Protein AF-0000000066426250 (afdb_homodimer)

InterPro domains:
  IPR000873 AMP-dependent synthetase/ligase domain [PF00501] (13-369)
  IPR020845 AMP-binding, conserved site [PS00455] (156-167)
  IPR042099 ANL, N-terminal domain [G3DSA:3.40.50.12780] (5-412)
  IPR045851 AMP-binding enzyme domain superfamily [G3DSA:3.30.300.30] (415-502)

Structure (mmCIF, N/CA/C/O backbone):
data_AF-0000000066426250-model_v1
#
loop_
_entity.id
_entity.type
_entity.pdbx_description
1 polymer 'Amino acid activating enzyme'
#
loop_
_atom_site.group_PDB
_atom_site.id
_atom_site.type_symbol
_atom_site.label_atom_id
_atom_site.label_alt_id
_atom_site.label_comp_id
_atom_site.label_asym_id
_atom_site.label_entity_id
_atom_site.label_seq_id
_atom_site.pdbx_PDB_ins_code
_atom_site.Cartn_x
_atom_site.Cartn_y
_atom_site.Cartn_z
_atom_site.occupancy
_atom_site.B_iso_or_equiv
_atom_site.auth_seq_id
_atom_site.auth_comp_id
_atom_site.auth_asym_id
_atom_site.auth_atom_id
_atom_site.pdbx_PDB_model_num
ATOM 1 N N . MET A 1 1 ? -1.508 -8.492 9.047 1 88.56 1 MET A N 1
ATOM 2 C CA . MET A 1 1 ? -1.399 -7.336 8.156 1 88.56 1 MET A CA 1
ATOM 3 C C . MET A 1 1 ? -2.549 -6.363 8.391 1 88.56 1 MET A C 1
ATOM 5 O O . MET A 1 1 ? -3.701 -6.777 8.531 1 88.56 1 MET A O 1
ATOM 9 N N . THR A 1 2 ? -2.291 -5.078 8.531 1 95 2 THR A N 1
ATOM 10 C CA . THR A 1 2 ? -3.301 -4.035 8.703 1 95 2 THR A CA 1
ATOM 11 C C . THR A 1 2 ? -3.764 -3.51 7.348 1 95 2 THR A C 1
ATOM 13 O O . THR A 1 2 ? -2.965 -2.967 6.582 1 95 2 THR A O 1
ATOM 16 N N . THR A 1 3 ? -4.988 -3.771 6.984 1 96.81 3 THR A N 1
ATOM 17 C CA . THR A 1 3 ? -5.496 -3.338 5.688 1 96.81 3 THR A CA 1
ATOM 18 C C . THR A 1 3 ? -6.711 -2.43 5.859 1 96.81 3 THR A C 1
ATOM 20 O O . THR A 1 3 ? -7.219 -1.875 4.883 1 96.81 3 THR A O 1
ATOM 23 N N . HIS A 1 4 ? -7.219 -2.311 7.055 1 98 4 HIS A N 1
ATOM 24 C CA . HIS A 1 4 ? -8.391 -1.52 7.41 1 98 4 HIS A CA 1
ATOM 25 C C . HIS A 1 4 ? -8.125 -0.661 8.641 1 98 4 HIS A C 1
ATOM 27 O O . HIS A 1 4 ? -7.488 -1.115 9.594 1 98 4 HIS A O 1
ATOM 33 N N . ILE A 1 5 ? -8.562 0.529 8.656 1 98.31 5 ILE A N 1
ATOM 34 C CA . ILE A 1 5 ? -8.312 1.424 9.773 1 98.31 5 ILE A CA 1
ATOM 35 C C . ILE A 1 5 ? -8.906 0.834 11.055 1 98.31 5 ILE A C 1
ATOM 37 O O . ILE A 1 5 ? -8.398 1.069 12.148 1 98.31 5 ILE A O 1
ATOM 41 N N . TYR A 1 6 ? -10.008 0.036 10.914 1 98 6 TYR A N 1
ATOM 42 C CA . TYR A 1 6 ? -10.68 -0.553 12.07 1 98 6 TYR A CA 1
ATOM 43 C C . TYR A 1 6 ? -9.781 -1.582 12.75 1 98 6 TYR A C 1
ATOM 45 O O . TYR A 1 6 ? -10.008 -1.938 13.906 1 98 6 TYR A O 1
ATOM 53 N N . ASP A 1 7 ? -8.742 -2.146 11.984 1 97.69 7 ASP A N 1
ATOM 54 C CA . ASP A 1 7 ? -7.773 -3.061 12.578 1 97.69 7 ASP A CA 1
ATOM 55 C C . ASP A 1 7 ? -7.062 -2.412 13.766 1 97.69 7 ASP A C 1
ATOM 57 O O . ASP A 1 7 ? -6.707 -3.092 14.727 1 97.69 7 ASP A O 1
ATOM 61 N N . PHE A 1 8 ? -6.855 -1.055 13.719 1 97.88 8 PHE A N 1
ATOM 62 C CA . PHE A 1 8 ? -6.254 -0.327 14.828 1 97.88 8 PHE A CA 1
ATOM 63 C C . PHE A 1 8 ? -7.113 -0.44 16.078 1 97.88 8 PHE A C 1
ATOM 65 O O . PHE A 1 8 ? -6.605 -0.726 17.172 1 97.88 8 PHE A O 1
ATOM 72 N N . LEU A 1 9 ? -8.414 -0.212 15.898 1 98.19 9 LEU A N 1
ATOM 73 C CA . LEU A 1 9 ? -9.344 -0.263 17.031 1 98.19 9 LEU A CA 1
ATOM 74 C C . LEU A 1 9 ? -9.406 -1.667 17.609 1 98.19 9 LEU A C 1
ATOM 76 O O . LEU A 1 9 ? -9.391 -1.832 18.844 1 98.19 9 LEU A O 1
ATOM 80 N N . GLU A 1 10 ? -9.477 -2.66 16.734 1 97.44 10 GLU A N 1
ATOM 81 C CA . GLU A 1 10 ? -9.57 -4.047 17.188 1 97.44 10 GLU A CA 1
ATOM 82 C C . GLU A 1 10 ? -8.344 -4.441 18.016 1 97.44 10 GLU A C 1
ATOM 84 O O . GLU A 1 10 ? -8.469 -5.148 19.016 1 97.44 10 GLU A O 1
ATOM 89 N N . LYS A 1 11 ? -7.211 -4.004 17.594 1 96.38 11 LYS A N 1
ATOM 90 C CA . LYS A 1 11 ? -5.992 -4.281 18.344 1 96.38 11 LYS A CA 1
ATOM 91 C C . LYS A 1 11 ? -6.027 -3.613 19.719 1 96.38 11 LYS A C 1
ATOM 93 O O . LYS A 1 11 ? -5.645 -4.223 20.719 1 96.38 11 LYS A O 1
ATOM 98 N N . SER A 1 12 ? -6.445 -2.393 19.766 1 97.75 12 SER A N 1
ATOM 99 C CA . SER A 1 12 ? -6.527 -1.654 21.031 1 97.75 12 SER A CA 1
ATOM 100 C C . SER A 1 12 ? -7.582 -2.252 21.953 1 97.75 12 SER A C 1
ATOM 102 O O . SER A 1 12 ? -7.422 -2.246 23.172 1 97.75 12 SER A O 1
ATOM 104 N N . LEU A 1 13 ? -8.656 -2.809 21.344 1 97.75 13 LEU A N 1
ATOM 105 C CA . LEU A 1 13 ? -9.727 -3.428 22.125 1 97.75 13 LEU A CA 1
ATOM 106 C C . LEU A 1 13 ? -9.211 -4.633 22.891 1 97.75 13 LEU A C 1
ATOM 108 O O . LEU A 1 13 ? -9.656 -4.898 24.016 1 97.75 13 LEU A O 1
ATOM 112 N N . ILE A 1 14 ? -8.297 -5.352 22.344 1 97.12 14 ILE A N 1
ATOM 113 C CA . ILE A 1 14 ? -7.758 -6.562 22.953 1 97.12 14 ILE A CA 1
ATOM 114 C C . ILE A 1 14 ? -7.055 -6.207 24.266 1 97.12 14 ILE A C 1
ATOM 116 O O . ILE A 1 14 ? -7.195 -6.918 25.266 1 97.12 14 ILE A O 1
ATOM 120 N N . LYS A 1 15 ? -6.449 -5.094 24.375 1 96.88 15 LYS A N 1
ATOM 121 C CA . LYS A 1 15 ? -5.605 -4.766 25.516 1 96.88 15 LYS A CA 1
ATOM 122 C C . LYS A 1 15 ? -6.254 -3.691 26.375 1 96.88 15 LYS A C 1
ATOM 124 O O . LYS A 1 15 ? -6.012 -3.633 27.594 1 96.88 15 LYS A O 1
ATOM 1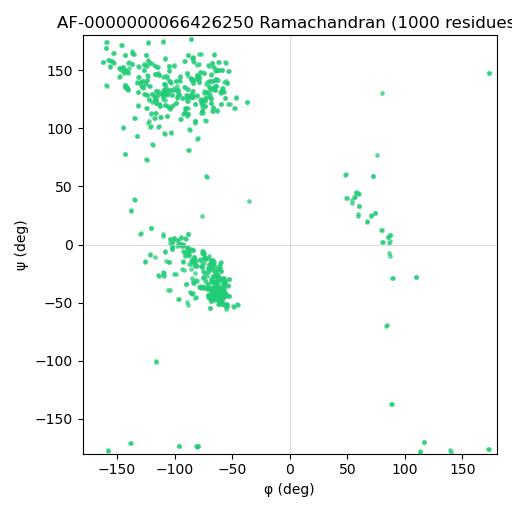29 N N . PHE A 1 16 ? -7.121 -2.846 25.75 1 97.88 16 PHE A N 1
ATOM 130 C CA . PHE A 1 16 ? -7.527 -1.639 26.469 1 97.88 16 PHE A CA 1
ATOM 131 C C . PHE A 1 16 ? -9.031 -1.429 26.344 1 97.88 16 PHE A C 1
ATOM 133 O O . PHE A 1 16 ? -9.5 -0.293 26.25 1 97.88 16 PHE A O 1
ATOM 140 N N . SER A 1 17 ? -9.781 -2.424 26.391 1 97.69 17 SER A N 1
ATOM 141 C CA . SER A 1 17 ? -11.211 -2.373 26.125 1 97.69 17 SER A CA 1
ATOM 142 C C . SER A 1 17 ? -11.922 -1.409 27.078 1 97.69 17 SER A C 1
ATOM 144 O O . SER A 1 17 ? -12.812 -0.669 26.656 1 97.69 17 SER A O 1
ATOM 146 N N . GLU A 1 18 ? -11.555 -1.301 28.359 1 98.25 18 GLU A N 1
ATOM 147 C CA . GLU A 1 18 ? -12.266 -0.515 29.359 1 98.25 18 GLU A CA 1
ATOM 148 C C . GLU A 1 18 ? -11.656 0.874 29.516 1 98.25 18 GLU A C 1
ATOM 150 O O . GLU A 1 18 ? -12.164 1.705 30.266 1 98.25 18 GLU A O 1
ATOM 155 N N . LYS A 1 19 ? -10.617 1.1 28.719 1 98.44 19 LYS A N 1
ATOM 156 C CA . LYS A 1 19 ? -9.969 2.402 28.781 1 98.44 19 LYS A CA 1
ATOM 157 C C . LYS A 1 19 ? -10.773 3.463 28.047 1 98.44 19 LYS A C 1
ATOM 159 O O . LYS A 1 19 ? -11.438 3.16 27.047 1 98.44 19 LYS A O 1
ATOM 164 N N . THR A 1 20 ? -10.68 4.73 28.562 1 98.69 20 THR A N 1
ATOM 165 C CA . THR A 1 20 ? -11.312 5.855 27.875 1 98.69 20 THR A CA 1
ATOM 166 C C . THR A 1 20 ? -10.609 6.148 26.547 1 98.69 20 THR A C 1
ATOM 168 O O . THR A 1 20 ? -9.398 6.395 26.531 1 98.69 20 THR A O 1
ATOM 171 N N . ALA A 1 21 ? -11.352 6.098 25.469 1 98.75 21 ALA A N 1
ATOM 172 C CA . ALA A 1 21 ? -10.805 6.379 24.156 1 98.75 21 ALA A CA 1
ATOM 173 C C . ALA A 1 21 ? -10.906 7.863 23.812 1 98.75 21 ALA A C 1
ATOM 175 O O . ALA A 1 21 ? -9.906 8.5 23.469 1 98.75 21 ALA A O 1
ATOM 176 N N . PHE A 1 22 ? -12.094 8.383 24 1 98.81 22 PHE A N 1
ATOM 177 C CA . PHE A 1 22 ? -12.352 9.773 23.625 1 98.81 22 PHE A CA 1
ATOM 178 C C . PHE A 1 22 ? -13.055 10.508 24.75 1 98.81 22 PHE A C 1
ATOM 180 O O . PHE A 1 22 ? -13.867 9.922 25.469 1 98.81 22 PHE A O 1
ATOM 187 N N . VAL A 1 23 ? -12.742 11.797 24.938 1 98.56 23 VAL A N 1
ATOM 188 C CA . VAL A 1 23 ? -13.32 12.641 25.969 1 98.56 23 VAL A CA 1
ATOM 189 C C . VAL A 1 23 ? -13.781 13.969 25.375 1 98.56 23 VAL A C 1
ATOM 191 O O . VAL A 1 23 ? -13.086 14.555 24.547 1 98.56 23 VAL A O 1
ATOM 194 N N . GLU A 1 24 ? -14.984 14.359 25.672 1 97.44 24 GLU A N 1
ATOM 195 C CA . GLU A 1 24 ? -15.461 15.719 25.469 1 97.44 24 GLU A CA 1
ATOM 196 C C . GLU A 1 24 ? -15.508 16.484 26.781 1 97.44 24 GLU A C 1
ATOM 198 O O . GLU A 1 24 ? -16.531 16.5 27.469 1 97.44 24 GLU A O 1
ATOM 203 N N . PRO A 1 25 ? -14.523 17.219 27.062 1 94.88 25 PRO A N 1
ATOM 204 C CA . PRO A 1 25 ? -14.391 17.75 28.422 1 94.88 25 PRO A CA 1
ATOM 205 C C . PRO A 1 25 ? -15.211 19.016 28.641 1 94.88 25 PRO A C 1
ATOM 207 O O . PRO A 1 25 ? -15.43 19.422 29.781 1 94.88 25 PRO A O 1
ATOM 210 N N . PHE A 1 26 ? -15.727 19.719 27.656 1 91.25 26 PHE A N 1
ATOM 211 C CA . PHE A 1 26 ? -16.344 21.031 27.828 1 91.25 26 PHE A CA 1
ATOM 212 C C . PHE A 1 26 ? -17.844 20.953 27.609 1 91.25 26 PHE A C 1
ATOM 214 O O . PHE A 1 26 ? -18.516 21.984 27.562 1 91.25 26 PHE A O 1
ATOM 221 N N . VAL A 1 27 ? -18.406 19.844 27.484 1 84.75 27 VAL A N 1
ATOM 222 C CA . VAL A 1 27 ? -19.859 19.734 27.359 1 84.75 27 VAL A CA 1
ATOM 223 C C . VAL A 1 27 ? -20.5 19.75 28.734 1 84.75 27 VAL A C 1
ATOM 225 O O . VAL A 1 27 ? -19.812 19.594 29.75 1 84.75 27 VAL A O 1
ATOM 228 N N . LYS A 1 28 ? -21.766 20.109 28.719 1 79.06 28 LYS A N 1
ATOM 229 C CA . LYS A 1 28 ? -22.469 20.281 29.984 1 79.06 28 LYS A CA 1
ATOM 230 C C . LYS A 1 28 ? -22.188 19.109 30.938 1 79.06 28 LYS A C 1
ATOM 232 O O . LYS A 1 28 ? -21.812 19.328 32.094 1 79.06 28 LYS A O 1
ATOM 237 N N . GLU A 1 29 ? -22.391 18.047 30.375 1 79.44 29 GLU A N 1
ATOM 238 C CA . GLU A 1 29 ? -21.969 16.844 31.078 1 79.44 29 GLU A CA 1
ATOM 239 C C . GLU A 1 29 ? -20.812 16.156 30.359 1 79.44 29 GLU A C 1
ATOM 241 O O . GLU A 1 29 ? -20.953 15.758 29.203 1 79.44 29 GLU A O 1
ATOM 246 N N . ARG A 1 30 ? -19.719 16.281 31.062 1 87.69 30 ARG A N 1
ATOM 247 C CA . ARG A 1 30 ? -18.547 15.586 30.516 1 87.69 30 ARG A CA 1
ATOM 248 C C . ARG A 1 30 ? -18.938 14.25 29.891 1 87.69 30 ARG A C 1
ATOM 250 O O . ARG A 1 30 ? -19.641 13.461 30.516 1 87.69 30 ARG A O 1
ATOM 257 N N . LYS A 1 31 ? -18.578 14.156 28.625 1 94.5 31 LYS A N 1
ATOM 258 C CA . LYS A 1 31 ? -18.844 12.922 27.891 1 94.5 31 LYS A CA 1
ATOM 259 C C . LYS A 1 31 ? -17.562 12.148 27.625 1 94.5 31 LYS A C 1
ATOM 261 O O . LYS A 1 31 ? -16.531 12.742 27.281 1 94.5 31 LYS A O 1
ATOM 266 N N . GLU A 1 32 ? -17.562 10.961 27.922 1 97.56 32 GLU A N 1
ATOM 267 C CA . GLU A 1 32 ? -16.453 10.062 27.625 1 97.56 32 GLU A CA 1
ATOM 268 C C . GLU A 1 32 ? -16.938 8.719 27.094 1 97.56 32 GLU A C 1
ATOM 270 O O . GLU A 1 32 ? -18.094 8.344 27.312 1 97.56 32 GLU A O 1
ATOM 275 N N . ILE A 1 33 ? -16.109 8.047 26.359 1 98.44 33 ILE A N 1
ATOM 276 C CA . ILE A 1 33 ? -16.469 6.734 25.828 1 98.44 33 ILE A CA 1
ATOM 277 C C . ILE A 1 33 ? -15.25 5.812 25.875 1 98.44 33 ILE A C 1
ATOM 279 O O . ILE A 1 33 ? -14.125 6.246 25.609 1 98.44 33 ILE A O 1
ATOM 283 N N . THR A 1 34 ? -15.445 4.602 26.344 1 98.75 34 THR A N 1
ATOM 284 C CA . THR A 1 34 ? -14.383 3.605 26.359 1 98.75 34 THR A CA 1
ATOM 285 C C . THR A 1 34 ? -14.164 3.004 24.984 1 98.75 34 THR A C 1
ATOM 287 O O . THR A 1 34 ? -15.016 3.146 24.094 1 98.75 34 THR A O 1
ATOM 290 N N . TYR A 1 35 ? -13.047 2.342 24.766 1 98.81 35 TYR A N 1
ATOM 291 C CA . TYR A 1 35 ? -12.805 1.636 23.516 1 98.81 35 TYR A CA 1
ATOM 292 C C . TYR A 1 35 ? -13.891 0.604 23.25 1 98.81 35 TYR A C 1
ATOM 294 O O . TYR A 1 35 ? -14.352 0.453 22.109 1 98.81 35 TYR A O 1
ATOM 302 N N . LYS A 1 36 ? -14.32 -0.077 24.281 1 98.69 36 LYS A N 1
ATOM 303 C CA . LYS A 1 36 ? -15.359 -1.097 24.156 1 98.69 36 LYS A CA 1
ATOM 304 C C . LYS A 1 36 ? -16.672 -0.488 23.672 1 98.69 36 LYS A C 1
ATOM 306 O O . LYS A 1 36 ? -17.297 -0.998 22.734 1 98.69 36 LYS A O 1
ATOM 311 N N . ASP A 1 37 ? -17.094 0.574 24.359 1 98.69 37 ASP A N 1
ATOM 312 C CA . ASP A 1 37 ? -18.359 1.213 23.984 1 98.69 37 ASP A CA 1
ATOM 313 C C . ASP A 1 37 ? -18.266 1.86 22.609 1 98.69 37 ASP A C 1
ATOM 315 O O . ASP A 1 37 ? -19.234 1.854 21.844 1 98.69 37 ASP A O 1
ATOM 319 N N . PHE A 1 38 ? -17.109 2.424 22.344 1 98.69 38 PHE A N 1
ATOM 320 C CA . PHE A 1 38 ? -16.891 3.01 21.031 1 98.69 38 PHE A CA 1
ATOM 321 C C . PHE A 1 38 ? -17.031 1.957 19.938 1 98.69 38 PHE A C 1
ATOM 323 O O . PHE A 1 38 ? -17.672 2.203 18.906 1 98.69 38 PHE A O 1
ATOM 330 N N . ASP A 1 39 ? -16.453 0.789 20.156 1 98.69 39 ASP A N 1
ATOM 331 C CA . ASP A 1 39 ? -16.578 -0.344 19.25 1 98.69 39 ASP A CA 1
ATOM 332 C C . ASP A 1 39 ? -18.031 -0.77 19.094 1 98.69 39 ASP A C 1
ATOM 334 O O . ASP A 1 39 ? -18.5 -1.015 17.984 1 98.69 39 ASP A O 1
ATOM 338 N N . LEU A 1 40 ? -18.719 -0.837 20.172 1 98.56 40 LEU A N 1
ATOM 339 C CA . LEU A 1 40 ? -20.109 -1.245 20.188 1 98.56 40 LEU A CA 1
ATOM 340 C C . LEU A 1 40 ? -20.953 -0.327 19.312 1 98.56 40 LEU A C 1
ATOM 342 O O . LEU A 1 40 ? -21.688 -0.796 18.438 1 98.56 40 LEU A O 1
ATOM 346 N N . PHE A 1 41 ? -20.844 0.959 19.5 1 98.69 41 PHE A N 1
ATOM 347 C CA . PHE A 1 41 ? -21.672 1.914 18.781 1 98.69 41 PHE A CA 1
ATOM 348 C C . PHE A 1 41 ? -21.266 1.98 17.312 1 98.69 41 PHE A C 1
ATOM 350 O O . PHE A 1 41 ? -22.109 2.178 16.438 1 98.69 41 PHE A O 1
ATOM 357 N N . SER A 1 42 ? -19.953 1.869 17.031 1 98.75 42 SER A N 1
ATOM 358 C CA . SER A 1 42 ? -19.484 1.836 15.648 1 98.75 42 SER A CA 1
ATOM 359 C C . SER A 1 42 ? -20.062 0.637 14.898 1 98.75 42 SER A C 1
ATOM 361 O O . SER A 1 42 ? -20.484 0.76 13.742 1 98.75 42 SER A O 1
ATOM 363 N N . LYS A 1 43 ? -20.109 -0.53 15.586 1 98.75 43 LYS A N 1
ATOM 364 C CA . LYS A 1 43 ? -20.672 -1.738 14.984 1 98.75 43 LYS A CA 1
ATOM 365 C C . LYS A 1 43 ? -22.172 -1.592 14.742 1 98.75 43 LYS A C 1
ATOM 367 O O . LYS A 1 43 ? -22.688 -2.029 13.711 1 98.75 43 LYS A O 1
ATOM 372 N N . LYS A 1 44 ? -22.844 -0.985 15.727 1 98.81 44 LYS A N 1
ATOM 373 C CA . LYS A 1 44 ? -24.281 -0.731 15.562 1 98.81 44 LYS A CA 1
ATOM 374 C C . LYS A 1 44 ? -24.547 0.145 14.344 1 98.81 44 LYS A C 1
ATOM 376 O O . LYS A 1 44 ? -25.406 -0.179 13.516 1 98.81 44 LYS A O 1
ATOM 381 N N . LEU A 1 45 ? -23.797 1.181 14.273 1 98.81 45 LEU A N 1
ATOM 382 C CA . LEU A 1 45 ? -24 2.102 13.164 1 98.81 45 LEU A CA 1
ATOM 383 C C . LEU A 1 45 ? -23.641 1.438 11.836 1 98.81 45 LEU A C 1
ATOM 385 O O . LEU A 1 45 ? -24.359 1.593 10.852 1 98.81 45 LEU A O 1
ATOM 389 N N . ALA A 1 46 ? -22.484 0.76 11.727 1 98.56 46 ALA A N 1
ATOM 390 C CA . ALA A 1 46 ? -22.094 0.063 10.508 1 98.56 46 ALA A CA 1
ATOM 391 C C . ALA A 1 46 ? -23.188 -0.888 10.031 1 98.56 46 ALA A C 1
ATOM 393 O O . ALA A 1 46 ? -23.5 -0.94 8.844 1 98.56 46 ALA A O 1
ATOM 394 N N . SER A 1 47 ? -23.766 -1.654 10.984 1 98.44 47 SER A N 1
ATOM 395 C CA . SER A 1 47 ? -24.844 -2.59 10.664 1 98.44 47 SER A CA 1
ATOM 396 C C . SER A 1 47 ? -26.047 -1.871 10.055 1 98.44 47 SER A C 1
ATOM 398 O O . SER A 1 47 ? -26.609 -2.33 9.055 1 98.44 47 SER A O 1
ATOM 400 N N . GLU A 1 48 ? -26.375 -0.75 10.664 1 98.44 48 GLU A N 1
ATOM 401 C CA . GLU A 1 48 ? -27.516 0.003 10.164 1 98.44 48 GLU A CA 1
ATOM 402 C C . GLU A 1 48 ? -27.25 0.572 8.773 1 98.44 48 GLU A C 1
ATOM 404 O O . GLU A 1 48 ? -28.141 0.604 7.93 1 98.44 48 GLU A O 1
ATOM 409 N N . ILE A 1 49 ? -26.062 1.063 8.539 1 98.12 49 ILE A N 1
ATOM 410 C CA . ILE A 1 49 ? -25.672 1.586 7.23 1 98.12 49 ILE A CA 1
ATOM 411 C C . ILE A 1 49 ? -25.797 0.486 6.18 1 98.12 49 ILE A C 1
ATOM 413 O O . ILE A 1 49 ? -26.359 0.705 5.102 1 98.12 49 ILE A O 1
ATOM 417 N N . LEU A 1 50 ? -25.219 -0.696 6.477 1 97.25 50 LEU A N 1
ATOM 418 C CA . LEU A 1 50 ? -25.234 -1.828 5.555 1 97.25 50 LEU A CA 1
ATOM 419 C C . LEU A 1 50 ? -26.672 -2.227 5.223 1 97.25 50 LEU A C 1
ATOM 421 O O . LEU A 1 50 ? -26.984 -2.521 4.066 1 97.25 50 LEU A O 1
ATOM 425 N N . LYS A 1 51 ? -27.594 -2.23 6.242 1 96.12 51 LYS A N 1
ATOM 426 C CA . LYS A 1 51 ? -29 -2.543 6.031 1 96.12 51 LYS A CA 1
ATOM 427 C C . LYS A 1 51 ? -29.672 -1.493 5.145 1 96.12 51 LYS A C 1
ATOM 429 O O . LYS A 1 51 ? -30.453 -1.831 4.262 1 96.12 51 LYS A O 1
ATOM 434 N N . THR A 1 52 ? -29.344 -0.257 5.379 1 96.19 52 THR A N 1
ATOM 435 C CA . THR A 1 52 ? -29.969 0.865 4.684 1 96.19 52 THR A CA 1
ATOM 436 C C . THR A 1 52 ? -29.547 0.9 3.221 1 96.19 52 THR A C 1
ATOM 438 O O . THR A 1 52 ? -30.359 1.119 2.332 1 96.19 52 THR A O 1
ATOM 441 N N . LEU A 1 53 ? -28.281 0.755 2.916 1 94.19 53 LEU A N 1
ATOM 442 C CA . LEU A 1 53 ? -27.734 0.889 1.568 1 94.19 53 LEU A CA 1
ATOM 443 C C . LEU A 1 53 ? -27.922 -0.403 0.778 1 94.19 53 LEU A C 1
ATOM 445 O O . LEU A 1 53 ? -27.953 -0.382 -0.455 1 94.19 53 LEU A O 1
ATOM 449 N N . GLY A 1 54 ? -28.031 -1.426 1.264 1 83.75 54 GLY A N 1
ATOM 450 C CA . GLY A 1 54 ? -28.266 -2.693 0.588 1 83.75 54 GLY A CA 1
ATOM 451 C C . GLY A 1 54 ? -27 -3.295 -0.002 1 83.75 54 GLY A C 1
ATOM 452 O O . GLY A 1 54 ? -26 -2.6 -0.185 1 83.75 54 GLY A O 1
ATOM 453 N N . ASN A 1 55 ? -26.562 -4.605 0.177 1 64.69 55 ASN A N 1
ATOM 454 C CA . ASN A 1 55 ? -25.344 -5.395 0.052 1 64.69 55 ASN A CA 1
ATOM 455 C C . ASN A 1 55 ? -25.016 -5.707 -1.407 1 64.69 55 ASN A C 1
ATOM 457 O O . ASN A 1 55 ? -24.156 -6.547 -1.694 1 64.69 55 ASN A O 1
ATOM 461 N N . ASP A 1 56 ? -25.406 -4.984 -2.457 1 68.12 56 ASP A N 1
ATOM 462 C CA . ASP A 1 56 ? -25.203 -5.785 -3.66 1 68.12 56 ASP A CA 1
ATOM 463 C C . ASP A 1 56 ? -24.188 -5.125 -4.586 1 68.12 56 ASP A C 1
ATOM 465 O O . ASP A 1 56 ? -23.734 -5.738 -5.559 1 68.12 56 ASP A O 1
ATOM 469 N N . ASN A 1 57 ? -23.797 -3.896 -4.332 1 74.12 57 ASN A N 1
ATOM 470 C CA . ASN A 1 57 ? -22.891 -3.24 -5.266 1 74.12 57 ASN A CA 1
ATOM 471 C C . ASN A 1 57 ? -21.453 -3.277 -4.773 1 74.12 57 ASN A C 1
ATOM 473 O O . ASN A 1 57 ? -21.203 -3.129 -3.576 1 74.12 57 ASN A O 1
ATOM 477 N N . PRO A 1 58 ? -20.531 -3.627 -5.75 1 81.88 58 PRO A N 1
ATOM 478 C CA . PRO A 1 58 ? -19.125 -3.686 -5.348 1 81.88 58 PRO A CA 1
ATOM 479 C C . PRO A 1 58 ? -18.531 -2.307 -5.082 1 81.88 58 PRO A C 1
ATOM 481 O O . PRO A 1 58 ? -17.453 -2.197 -4.48 1 81.88 58 PRO A O 1
ATOM 484 N N . THR A 1 59 ? -19.234 -1.288 -5.453 1 88.19 59 THR A N 1
ATOM 485 C CA . THR A 1 59 ? -18.688 0.055 -5.266 1 88.19 59 THR A CA 1
ATOM 486 C C . THR A 1 59 ? -19.047 0.599 -3.889 1 88.19 59 THR A C 1
ATOM 488 O O . THR A 1 59 ? -20.141 0.327 -3.375 1 88.19 59 THR A O 1
ATOM 491 N N . GLN A 1 60 ? -18.156 1.345 -3.32 1 95.25 60 GLN A N 1
ATOM 492 C CA . GLN A 1 60 ? -18.438 2.045 -2.07 1 95.25 60 GLN A CA 1
ATOM 493 C C . GLN A 1 60 ? -19.469 3.15 -2.279 1 95.25 60 GLN A C 1
ATOM 495 O O . GLN A 1 60 ? -19.5 3.787 -3.334 1 95.25 60 GLN A O 1
ATOM 500 N N . ALA A 1 61 ? -20.281 3.381 -1.321 1 96 61 ALA A N 1
ATOM 501 C CA . ALA A 1 61 ? -21.219 4.504 -1.317 1 96 61 ALA A CA 1
ATOM 502 C C . ALA A 1 61 ? -20.656 5.684 -0.53 1 96 61 ALA A C 1
ATOM 504 O O . ALA A 1 61 ? -20.094 5.504 0.555 1 96 61 ALA A O 1
ATOM 505 N N . PRO A 1 62 ? -20.734 6.891 -1.112 1 97.56 62 PRO A N 1
ATOM 506 C CA . PRO A 1 62 ? -20.359 8.07 -0.334 1 97.56 62 PRO A CA 1
ATOM 507 C C . PRO A 1 62 ? -21.344 8.383 0.787 1 97.56 62 PRO A C 1
ATOM 509 O O . PRO A 1 62 ? -22.547 8.469 0.546 1 97.56 62 PRO A O 1
ATOM 512 N N . VAL A 1 63 ? -20.891 8.508 1.938 1 98.5 63 VAL A N 1
ATOM 513 C CA . VAL A 1 63 ? -21.703 8.891 3.078 1 98.5 63 VAL A CA 1
ATOM 514 C C . VAL A 1 63 ? -21.359 10.312 3.512 1 98.5 63 VAL A C 1
ATOM 516 O O . VAL A 1 63 ? -20.203 10.602 3.848 1 98.5 63 VAL A O 1
ATOM 519 N N . LEU A 1 64 ? -22.328 11.211 3.494 1 98.38 64 LEU A N 1
ATOM 520 C CA . LEU A 1 64 ? -22.141 12.578 3.953 1 98.38 64 LEU A CA 1
ATOM 521 C C . LEU A 1 64 ? -22.453 12.703 5.441 1 98.38 64 LEU A C 1
ATOM 523 O O . LEU A 1 64 ? -23.484 12.227 5.906 1 98.38 64 LEU A O 1
ATOM 527 N N . ILE A 1 65 ? -21.562 13.266 6.168 1 98.5 65 ILE A N 1
ATOM 528 C CA . ILE A 1 65 ? -21.734 13.508 7.594 1 98.5 65 ILE A CA 1
ATOM 529 C C . ILE A 1 65 ? -21.734 15.016 7.867 1 98.5 65 ILE A C 1
ATOM 531 O O . ILE A 1 65 ? -20.828 15.727 7.438 1 98.5 65 ILE A O 1
ATOM 535 N N . ILE A 1 66 ? -22.734 15.547 8.477 1 96.19 66 ILE A N 1
ATOM 536 C CA . ILE A 1 66 ? -22.75 16.891 9.047 1 96.19 66 ILE A CA 1
ATOM 537 C C . ILE A 1 66 ? -23.031 16.812 10.547 1 96.19 66 ILE A C 1
ATOM 539 O O . ILE A 1 66 ? -24.172 16.578 10.961 1 96.19 66 ILE A O 1
ATOM 543 N N . LEU A 1 67 ? -22.047 16.938 11.305 1 96.56 67 LEU A N 1
ATOM 544 C CA . LEU A 1 67 ? -22.078 16.859 12.758 1 96.56 67 LEU A CA 1
ATOM 545 C C . LEU A 1 67 ? -21.047 17.781 13.375 1 96.56 67 LEU A C 1
ATOM 547 O O . LEU A 1 67 ? -20.031 18.094 12.75 1 96.56 67 LEU A O 1
ATOM 551 N N . PRO A 1 68 ? -21.328 18.281 14.602 1 92.06 68 PRO A N 1
ATOM 552 C CA . PRO A 1 68 ? -20.25 18.969 15.305 1 92.06 68 PRO A CA 1
ATOM 553 C C . PRO A 1 68 ? -19.109 18.031 15.719 1 92.06 68 PRO A C 1
ATOM 555 O O . PRO A 1 68 ? -19.312 16.812 15.805 1 92.06 68 PRO A O 1
ATOM 558 N N . LYS A 1 69 ? -17.922 18.547 15.906 1 94.81 69 LYS A N 1
ATOM 559 C CA . LYS A 1 69 ? -16.797 17.797 16.453 1 94.81 69 LYS A CA 1
ATOM 560 C C . LYS A 1 69 ? -17.156 17.141 17.781 1 94.81 69 LYS A C 1
ATOM 562 O O . LYS A 1 69 ? -17.625 17.797 18.703 1 94.81 69 LYS A O 1
ATOM 567 N N . GLY A 1 70 ? -17.062 15.883 17.859 1 96.5 70 GLY A N 1
ATOM 568 C CA . GLY A 1 70 ? -17.406 15.156 19.062 1 96.5 70 GLY A CA 1
ATOM 569 C C . GLY A 1 70 ? -17.391 13.648 18.891 1 96.5 70 GLY A C 1
ATOM 570 O O . GLY A 1 70 ? -17.016 13.156 17.812 1 96.5 70 GLY A O 1
ATOM 571 N N . ILE A 1 71 ? -17.766 12.93 19.906 1 98.19 71 ILE A N 1
ATOM 572 C CA . ILE A 1 71 ? -17.688 11.469 19.953 1 98.19 71 ILE A CA 1
ATOM 573 C C . ILE A 1 71 ? -18.641 10.867 18.922 1 98.19 71 ILE A C 1
ATOM 575 O O . ILE A 1 71 ? -18.281 9.922 18.219 1 98.19 71 ILE A O 1
ATOM 579 N N . ASP A 1 72 ? -19.844 11.461 18.734 1 98.12 72 ASP A N 1
ATOM 580 C CA . ASP A 1 72 ? -20.812 10.969 17.766 1 98.12 72 ASP A CA 1
ATOM 581 C C . ASP A 1 72 ? -20.25 11.031 16.344 1 98.12 72 ASP A C 1
ATOM 583 O O . ASP A 1 72 ? -20.5 10.148 15.531 1 98.12 72 ASP A O 1
ATOM 587 N N . CYS A 1 73 ? -19.562 12.078 16.109 1 98.25 73 CYS A N 1
ATOM 588 C CA . CYS A 1 73 ? -18.922 12.227 14.805 1 98.25 73 CYS A CA 1
ATOM 589 C C . CYS A 1 73 ? -17.875 11.141 14.578 1 98.25 73 CYS A C 1
ATOM 591 O O . CYS A 1 73 ? -17.797 10.57 13.492 1 98.25 73 CYS A O 1
ATOM 593 N N . LEU A 1 74 ? -17.078 10.828 15.586 1 98.75 74 LEU A N 1
ATOM 594 C CA . LEU A 1 74 ? -16.062 9.789 15.469 1 98.75 74 LEU A CA 1
ATOM 595 C C . LEU A 1 74 ? -16.703 8.422 15.297 1 98.75 74 LEU A C 1
ATOM 597 O O . LEU A 1 74 ? -16.203 7.594 14.523 1 98.75 74 LEU A O 1
ATOM 601 N N . ILE A 1 75 ? -17.781 8.164 16.031 1 98.88 75 ILE A N 1
ATOM 602 C CA . ILE A 1 75 ? -18.547 6.93 15.836 1 98.88 75 ILE A CA 1
ATOM 603 C C . ILE A 1 75 ? -19 6.832 14.383 1 98.88 75 ILE A C 1
ATOM 605 O O . ILE A 1 75 ? -18.938 5.762 13.773 1 98.88 75 ILE A O 1
ATOM 609 N N . SER A 1 76 ? -19.438 7.969 13.844 1 98.88 76 SER A N 1
ATOM 610 C CA . SER A 1 76 ? -19.891 8.016 12.453 1 98.88 76 SER A CA 1
ATOM 611 C C . SER A 1 76 ? -18.75 7.68 11.492 1 98.88 76 SER A C 1
ATOM 613 O O . SER A 1 76 ? -18.938 6.914 10.547 1 98.88 76 SER A O 1
ATOM 615 N N . PHE A 1 77 ? -17.547 8.25 11.719 1 98.62 77 PHE A N 1
ATOM 616 C CA . PHE A 1 77 ? -16.375 7.945 10.906 1 98.62 77 PHE A CA 1
ATOM 617 C C . PHE A 1 77 ? -16.125 6.445 10.867 1 98.62 77 PHE A C 1
ATOM 619 O O . PHE A 1 77 ? -16.062 5.848 9.789 1 98.62 77 PHE A O 1
ATOM 626 N N . PHE A 1 78 ? -16.062 5.832 11.984 1 98.81 78 PHE A N 1
ATOM 627 C CA . PHE A 1 78 ? -15.664 4.434 12.109 1 98.81 78 PHE A CA 1
ATOM 628 C C . PHE A 1 78 ? -16.797 3.51 11.672 1 98.81 78 PHE A C 1
ATOM 630 O O . PHE A 1 78 ? -16.547 2.445 11.094 1 98.81 78 PHE A O 1
ATOM 637 N N . GLY A 1 79 ? -18.062 3.926 11.992 1 98.88 79 GLY A N 1
ATOM 638 C CA . GLY A 1 79 ? -19.203 3.152 11.508 1 98.88 79 GLY A CA 1
ATOM 639 C C . GLY A 1 79 ? -19.281 3.088 9.992 1 98.88 79 GLY A C 1
ATOM 640 O O . GLY A 1 79 ? -19.531 2.021 9.43 1 98.88 79 GLY A O 1
ATOM 641 N N . VAL A 1 80 ? -19.062 4.234 9.352 1 98.62 80 VAL A N 1
ATOM 642 C CA . VAL A 1 80 ? -19.078 4.285 7.891 1 98.62 80 VAL A CA 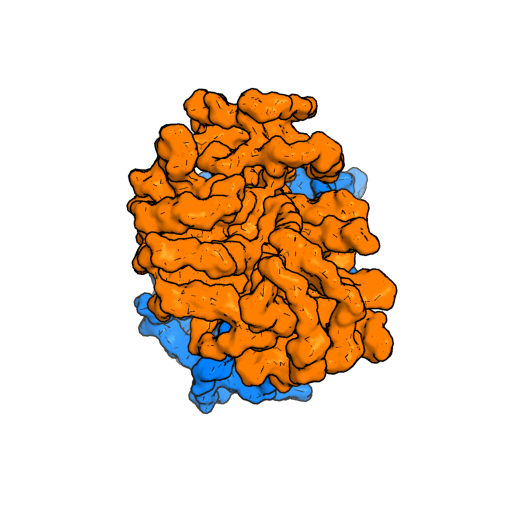1
ATOM 643 C C . VAL A 1 80 ? -17.953 3.426 7.336 1 98.62 80 VAL A C 1
ATOM 645 O O . VAL A 1 80 ? -18.156 2.623 6.422 1 98.62 80 VAL A O 1
ATOM 648 N N . ALA A 1 81 ? -16.766 3.555 7.863 1 98.5 81 ALA A N 1
ATOM 649 C CA . ALA A 1 81 ? -15.617 2.777 7.41 1 98.5 81 ALA A CA 1
ATOM 650 C C . ALA A 1 81 ? -15.867 1.281 7.562 1 98.5 81 ALA A C 1
ATOM 652 O O . ALA A 1 81 ? -15.625 0.505 6.637 1 98.5 81 ALA A O 1
ATOM 653 N N . LEU A 1 82 ? -16.359 0.902 8.758 1 98.12 82 LEU A N 1
ATOM 654 C CA . LEU A 1 82 ? -16.594 -0.505 9.055 1 98.12 82 LEU A CA 1
ATOM 655 C C . LEU A 1 82 ? -17.656 -1.08 8.133 1 98.12 82 LEU A C 1
ATOM 657 O O . LEU A 1 82 ? -17.656 -2.275 7.828 1 98.12 82 LEU A O 1
ATOM 661 N N . SER A 1 83 ? -18.547 -0.256 7.648 1 97.44 83 SER A N 1
ATOM 662 C CA . SER A 1 83 ? -19.594 -0.694 6.734 1 97.44 83 SER A CA 1
ATOM 663 C C . SER A 1 83 ? -19.031 -0.933 5.332 1 97.44 83 SER A C 1
ATOM 665 O O . SER A 1 83 ? -19.75 -1.419 4.453 1 97.44 83 SER A O 1
ATOM 667 N N . GLY A 1 84 ? -17.75 -0.604 5.121 1 96.44 84 GLY A N 1
ATOM 668 C CA . GLY A 1 84 ? -17.156 -0.778 3.807 1 96.44 84 GLY A CA 1
ATOM 669 C C . GLY A 1 84 ? -17.359 0.417 2.895 1 96.44 84 GLY A C 1
ATOM 670 O O . GLY A 1 84 ? -17.016 0.369 1.712 1 96.44 84 GLY A O 1
ATOM 671 N N . ASN A 1 85 ? -17.891 1.526 3.412 1 97.75 85 ASN A N 1
ATOM 672 C CA . ASN A 1 85 ? -18.125 2.756 2.662 1 97.75 85 ASN A CA 1
ATOM 673 C C . ASN A 1 85 ? -17.172 3.865 3.1 1 97.75 85 ASN A C 1
ATOM 675 O O . ASN A 1 85 ? -16.297 3.645 3.941 1 97.75 85 ASN A O 1
ATOM 679 N N . PHE A 1 86 ? -17.188 5.031 2.42 1 98.38 86 PHE A N 1
ATOM 680 C CA . PHE A 1 86 ? -16.297 6.129 2.797 1 98.38 86 PHE A CA 1
ATOM 681 C C . PHE A 1 86 ? -17.109 7.371 3.168 1 98.38 86 PHE A C 1
ATOM 683 O O . PHE A 1 86 ? -18.281 7.496 2.785 1 98.38 86 PHE A O 1
ATOM 690 N N . TYR A 1 87 ? -16.516 8.25 3.961 1 98.62 87 TYR A N 1
ATOM 691 C CA . TYR A 1 87 ? -17.266 9.383 4.488 1 98.62 87 TYR A CA 1
ATOM 692 C C . TYR A 1 87 ? -16.688 10.703 4 1 98.62 87 TYR A C 1
ATOM 694 O O . TYR A 1 87 ? -15.523 10.758 3.596 1 98.62 87 TYR A O 1
ATOM 702 N N . THR A 1 88 ? -17.5 11.664 3.953 1 97.88 88 THR A N 1
ATOM 703 C CA . THR A 1 88 ? -17.188 13.086 3.824 1 97.88 88 THR A CA 1
ATOM 704 C C . THR A 1 88 ? -17.828 13.891 4.945 1 97.88 88 THR A C 1
ATOM 706 O O . THR A 1 88 ? -19.016 13.703 5.238 1 97.88 88 THR A O 1
ATOM 709 N N . LEU A 1 89 ? -17.047 14.703 5.582 1 96.31 89 LEU A N 1
ATOM 710 C CA . LEU A 1 89 ? -17.578 15.516 6.676 1 96.31 89 LEU A CA 1
ATOM 711 C C . LEU A 1 89 ? -17.625 16.984 6.281 1 96.31 89 LEU A C 1
ATOM 713 O O . LEU A 1 89 ? -16.688 17.5 5.664 1 96.31 89 LEU A O 1
ATOM 717 N N . LEU A 1 90 ? -18.734 17.625 6.539 1 89.12 90 LEU A N 1
ATOM 718 C CA . LEU A 1 90 ? -18.859 19.078 6.449 1 89.12 90 LEU A CA 1
ATOM 719 C C . LEU A 1 90 ? -19.141 19.688 7.816 1 89.12 90 LEU A C 1
ATOM 721 O O . LEU A 1 90 ? -19.75 19.031 8.68 1 89.12 90 LEU A O 1
ATOM 725 N N . ASP A 1 91 ? -18.734 20.891 7.922 1 83.88 91 ASP A N 1
ATOM 726 C CA . ASP A 1 91 ? -18.984 21.656 9.141 1 83.88 91 ASP A CA 1
ATOM 727 C C . ASP A 1 91 ? -20.484 21.875 9.336 1 83.88 91 ASP A C 1
ATOM 729 O O . ASP A 1 91 ? -21.203 22.156 8.375 1 83.88 91 ASP A O 1
ATOM 733 N N . GLU A 1 92 ? -20.953 21.703 10.555 1 88.5 92 GLU A N 1
ATOM 734 C CA . GLU A 1 92 ? -22.375 21.906 10.852 1 88.5 92 GLU A CA 1
ATOM 735 C C . GLU A 1 92 ? -22.797 23.344 10.562 1 88.5 92 GLU A C 1
ATOM 737 O O . GLU A 1 92 ? -23.984 23.625 10.391 1 88.5 92 GLU A O 1
ATOM 742 N N . LYS A 1 93 ? -21.812 24.234 10.484 1 81.06 93 LYS A N 1
ATOM 743 C CA . LYS A 1 93 ? -22.109 25.641 10.227 1 81.06 93 LYS A CA 1
ATOM 744 C C . LYS A 1 93 ? -21.875 26 8.758 1 81.06 93 LYS A C 1
ATOM 746 O O . LYS A 1 93 ? -21.953 27.156 8.375 1 81.06 93 LYS A O 1
ATOM 751 N N . SER A 1 94 ? -21.578 25 7.984 1 78.81 94 SER A N 1
ATOM 752 C CA . SER A 1 94 ? -21.328 25.25 6.57 1 78.81 94 SER A CA 1
ATOM 753 C C . SER A 1 94 ? -22.547 25.891 5.906 1 78.81 94 SER A C 1
ATOM 755 O O . SER A 1 94 ? -23.688 25.453 6.109 1 78.81 94 SER A O 1
ATOM 757 N N . PRO A 1 95 ? -22.281 26.938 5.094 1 76.12 95 PRO A N 1
ATOM 758 C CA . PRO A 1 95 ? -23.391 27.547 4.348 1 76.12 95 PRO A CA 1
ATOM 759 C C . PRO A 1 95 ? -24.094 26.547 3.436 1 76.12 95 PRO A C 1
ATOM 761 O O . PRO A 1 95 ? -23.453 25.656 2.879 1 76.12 95 PRO A O 1
ATOM 764 N N . LYS A 1 96 ? -25.312 26.797 3.256 1 80.44 96 LYS A N 1
ATOM 765 C CA . LYS A 1 96 ? -26.156 25.906 2.457 1 80.44 96 LYS A CA 1
ATOM 766 C C . LYS A 1 96 ? -25.609 25.766 1.04 1 80.44 96 LYS A C 1
ATOM 768 O O . LYS A 1 96 ? -25.625 24.672 0.474 1 80.44 96 LYS A O 1
ATOM 773 N N . GLU A 1 97 ? -25.188 26.828 0.489 1 79.25 97 GLU A N 1
ATOM 774 C CA . GLU A 1 97 ? -24.656 26.812 -0.872 1 79.25 97 GLU A CA 1
ATOM 775 C C . GLU A 1 97 ? -23.469 25.875 -0.988 1 79.25 97 GLU A C 1
ATOM 777 O O . GLU A 1 97 ? -23.328 25.156 -1.98 1 79.25 97 GLU A O 1
ATOM 782 N N . ARG A 1 98 ? -22.594 25.906 -0.035 1 79.44 98 ARG A N 1
ATOM 783 C CA . ARG A 1 98 ? -21.438 25.016 -0.03 1 79.44 98 ARG A CA 1
ATOM 784 C C . ARG A 1 98 ? -21.859 23.562 0.074 1 79.44 98 ARG A C 1
ATOM 786 O O . ARG A 1 98 ? -21.312 22.703 -0.619 1 79.44 98 ARG A O 1
ATOM 793 N N . VAL A 1 99 ? -22.812 23.344 0.937 1 86.56 99 VAL A N 1
ATOM 794 C CA . VAL A 1 99 ? -23.328 21.984 1.123 1 86.56 99 VAL A CA 1
ATOM 795 C C . VAL A 1 99 ? -23.906 21.453 -0.19 1 86.56 99 VAL A C 1
ATOM 797 O O . VAL A 1 99 ? -23.641 20.312 -0.58 1 86.56 99 VAL A O 1
ATOM 800 N N . GLU A 1 100 ? -24.609 22.297 -0.877 1 87.12 100 GLU A N 1
ATOM 801 C CA . GLU A 1 100 ? -25.234 21.922 -2.145 1 87.12 100 GLU A CA 1
ATOM 802 C C . GLU A 1 100 ? -24.172 21.594 -3.195 1 87.12 100 GLU A C 1
ATOM 804 O O . GLU A 1 100 ? -24.312 20.625 -3.945 1 87.12 100 GLU A O 1
ATOM 809 N N . LYS A 1 101 ? -23.141 22.406 -3.244 1 84.62 101 LYS A N 1
ATOM 810 C CA . LYS A 1 101 ? -22.062 22.172 -4.199 1 84.62 101 LYS A CA 1
ATOM 811 C C . LYS A 1 101 ? -21.359 20.844 -3.926 1 84.62 101 LYS A C 1
ATOM 813 O O . LYS A 1 101 ? -21.016 20.109 -4.859 1 84.62 101 LYS A O 1
ATOM 818 N N . VAL A 1 102 ? -21.109 20.562 -2.662 1 89.5 102 VAL A N 1
ATOM 819 C CA . VAL A 1 102 ? -20.469 19.312 -2.285 1 89.5 102 VAL A CA 1
ATOM 820 C C . VAL A 1 102 ? -21.359 18.125 -2.66 1 89.5 102 VAL A C 1
ATOM 822 O O . VAL A 1 102 ? -20.891 17.109 -3.176 1 89.5 102 VAL A O 1
ATOM 825 N N . ILE A 1 103 ? -22.625 18.266 -2.473 1 94 103 ILE A N 1
ATOM 826 C CA . ILE A 1 103 ? -23.578 17.219 -2.783 1 94 103 ILE A CA 1
ATOM 827 C C . ILE A 1 103 ? -23.594 16.953 -4.289 1 94 103 ILE A C 1
ATOM 829 O O . ILE A 1 103 ? -23.688 15.805 -4.727 1 94 103 ILE A O 1
ATOM 833 N N . GLU A 1 104 ? -23.5 18.016 -5.008 1 92.5 104 GLU A N 1
ATOM 834 C CA . GLU A 1 104 ? -23.5 17.891 -6.465 1 92.5 104 GLU A CA 1
ATOM 835 C C . GLU A 1 104 ? -22.297 17.078 -6.945 1 92.5 104 GLU A C 1
ATOM 837 O O . GLU A 1 104 ? -22.422 16.297 -7.891 1 92.5 104 GLU A O 1
ATOM 842 N N . VAL A 1 105 ? -21.172 17.281 -6.301 1 92.75 105 VAL A N 1
ATOM 843 C CA . VAL A 1 105 ? -19.938 16.609 -6.699 1 92.75 105 VAL A CA 1
ATOM 844 C C . VAL A 1 105 ? -19.906 15.195 -6.117 1 92.75 105 VAL A C 1
ATOM 846 O O . VAL A 1 105 ? -19.625 14.227 -6.828 1 92.75 105 VAL A O 1
ATOM 849 N N . LEU A 1 106 ? -20.25 15.031 -4.852 1 95.94 106 LEU A N 1
ATOM 850 C CA . LEU A 1 106 ? -20.094 13.797 -4.082 1 95.94 106 LEU A CA 1
ATOM 851 C C . LEU A 1 106 ? -21.188 12.805 -4.414 1 95.94 106 LEU A C 1
ATOM 853 O O . LEU A 1 106 ? -20.969 11.594 -4.418 1 95.94 106 LEU A O 1
ATOM 857 N N . LYS A 1 107 ? -22.422 13.328 -4.66 1 96.06 107 LYS A N 1
ATOM 858 C CA . LYS A 1 107 ? -23.609 12.516 -4.863 1 96.06 107 LYS A CA 1
ATOM 859 C C . LYS A 1 107 ? -23.75 11.453 -3.771 1 96.06 107 LYS A C 1
ATOM 861 O O . LYS A 1 107 ? -23.812 10.258 -4.066 1 96.06 107 LYS A O 1
ATOM 866 N N . PRO A 1 108 ? -23.859 11.906 -2.541 1 97.31 108 PRO A N 1
ATOM 867 C CA . PRO A 1 108 ? -23.938 10.969 -1.416 1 97.31 108 PRO A CA 1
ATOM 868 C C . PRO A 1 108 ? -25.172 10.07 -1.49 1 97.31 108 PRO A C 1
ATOM 870 O O . PRO A 1 108 ? -26.203 10.477 -2.035 1 97.31 108 PRO A O 1
ATOM 873 N N . LYS A 1 109 ? -25.016 8.844 -0.924 1 96.94 109 LYS A N 1
ATOM 874 C CA . LYS A 1 109 ? -26.109 7.879 -0.923 1 96.94 109 LYS A CA 1
ATOM 875 C C . LYS A 1 109 ? -26.75 7.77 0.459 1 96.94 109 LYS A C 1
ATOM 877 O O . LYS A 1 109 ? -27.844 7.234 0.602 1 96.94 109 LYS A O 1
ATOM 882 N N . LEU A 1 110 ? -26.109 8.266 1.435 1 97.88 110 LEU A N 1
ATOM 883 C CA . LEU A 1 110 ? -26.562 8.234 2.818 1 97.88 110 LEU A CA 1
ATOM 884 C C . LEU A 1 110 ? -26.094 9.469 3.576 1 97.88 110 LEU A C 1
ATOM 886 O O . LEU A 1 110 ? -25.047 10.031 3.268 1 97.88 110 LEU A O 1
ATOM 890 N N . PHE A 1 111 ? -27 9.938 4.508 1 98.12 111 PHE A N 1
ATOM 891 C CA . PHE A 1 111 ? -26.719 11.141 5.285 1 98.12 111 PHE A CA 1
ATOM 892 C C . PHE A 1 111 ? -26.766 10.844 6.777 1 98.12 111 PHE A C 1
ATOM 894 O O . PHE A 1 111 ? -27.688 10.188 7.258 1 98.12 111 PHE A O 1
ATOM 901 N N . ILE A 1 112 ? -25.688 11.172 7.516 1 98.69 112 ILE A N 1
ATOM 902 C CA . ILE A 1 112 ? -25.656 11.062 8.969 1 98.69 112 ILE A CA 1
ATOM 903 C C . ILE A 1 112 ? -25.609 12.461 9.586 1 98.69 112 ILE A C 1
ATOM 905 O O . ILE A 1 112 ? -24.781 13.281 9.219 1 98.69 112 ILE A O 1
ATOM 909 N N . THR A 1 113 ? -26.469 12.703 10.516 1 98.12 113 THR A N 1
ATOM 910 C CA . THR A 1 113 ? -26.547 14.008 11.164 1 98.12 113 THR A CA 1
ATOM 911 C C . THR A 1 113 ? -27.219 13.883 12.531 1 98.12 113 THR A C 1
ATOM 913 O O . THR A 1 113 ? -27.281 12.789 13.102 1 98.12 113 THR A O 1
ATOM 916 N N . SER A 1 114 ? -27.406 14.953 13.203 1 97 114 SER A N 1
ATOM 917 C CA . SER A 1 114 ? -28.172 15.031 14.453 1 97 114 SER A CA 1
ATOM 918 C C . SER A 1 114 ? -29.516 15.703 14.234 1 97 114 SER A C 1
ATOM 920 O O . SER A 1 114 ? -29.625 16.656 13.461 1 97 114 SER A O 1
ATOM 922 N N . LYS A 1 115 ? -30.5 15.25 14.938 1 95.69 115 LYS A N 1
ATOM 923 C CA . LYS A 1 115 ? -31.828 15.867 14.859 1 95.69 115 LYS A CA 1
ATOM 924 C C . LYS A 1 115 ? -31.781 17.328 15.281 1 95.69 115 LYS A C 1
ATOM 926 O O . LYS A 1 115 ? -32.594 18.141 14.812 1 95.69 115 LYS A O 1
ATOM 931 N N . ASP A 1 116 ? -30.781 17.672 16.016 1 93.19 116 ASP A N 1
ATOM 932 C CA . ASP A 1 116 ? -30.641 19.016 16.531 1 93.19 116 ASP A CA 1
ATOM 933 C C . ASP A 1 116 ? -30.234 20 15.43 1 93.19 116 ASP A C 1
ATOM 935 O O . ASP A 1 116 ? -30.453 21.203 15.555 1 93.19 116 ASP A O 1
ATOM 939 N N . LEU A 1 117 ? -29.594 19.625 14.367 1 90.69 117 LEU A N 1
ATOM 940 C CA . LEU A 1 117 ? -29.078 20.5 13.312 1 90.69 117 LEU A CA 1
ATOM 941 C C . LEU A 1 117 ? -30.141 20.766 12.25 1 90.69 117 LEU A C 1
ATOM 943 O O . LEU A 1 117 ? -30 21.688 11.445 1 90.69 117 LEU A O 1
ATOM 947 N N . ASN A 1 118 ? -31.25 20.172 12.203 1 85.12 118 ASN A N 1
ATOM 948 C CA . ASN A 1 118 ? -32.406 20.359 11.328 1 85.12 118 ASN A CA 1
ATOM 949 C C . ASN A 1 118 ? -32 20.422 9.859 1 85.12 118 ASN A C 1
ATOM 951 O O . ASN A 1 118 ? -32.406 21.344 9.141 1 85.12 118 ASN A O 1
ATOM 955 N N . PHE A 1 119 ? -31.062 19.609 9.398 1 85.75 119 PHE A N 1
ATOM 956 C CA . PHE A 1 119 ? -30.734 19.469 7.988 1 85.75 119 PHE A CA 1
ATOM 957 C C . PHE A 1 119 ? -31.656 18.453 7.32 1 85.75 119 PHE A C 1
ATOM 959 O O . PHE A 1 119 ? -31.906 17.375 7.875 1 85.75 119 PHE A O 1
ATOM 966 N N . ASN A 1 120 ? -32.219 18.891 6.254 1 86.19 120 ASN A N 1
ATOM 967 C CA . ASN A 1 120 ? -33.062 17.969 5.504 1 86.19 120 ASN A CA 1
ATOM 968 C C . ASN A 1 120 ? -32.594 17.828 4.062 1 86.19 120 ASN A C 1
ATOM 970 O O . ASN A 1 120 ? -32.75 18.734 3.252 1 86.19 120 ASN A O 1
ATOM 974 N N . LEU A 1 121 ? -31.969 16.688 3.873 1 89.75 121 LEU A N 1
ATOM 975 C CA . LEU A 1 121 ? -31.562 16.344 2.52 1 89.75 121 LEU A CA 1
ATOM 976 C C . LEU A 1 121 ? -32.406 15.211 1.955 1 89.75 121 LEU A C 1
ATOM 978 O O . LEU A 1 121 ? -33 14.438 2.711 1 89.75 121 LEU A O 1
ATOM 982 N N . ASP A 1 122 ? -32.719 15.172 0.682 1 91.44 122 ASP A N 1
ATOM 983 C CA . ASP A 1 122 ? -33.5 14.109 0.041 1 91.44 122 ASP A CA 1
ATOM 984 C C . ASP A 1 122 ? -32.656 12.836 -0.085 1 91.44 122 ASP A C 1
ATOM 986 O O . ASP A 1 122 ? -32.438 12.352 -1.193 1 91.44 122 ASP A O 1
ATOM 990 N N . LEU A 1 123 ? -32.156 12.273 1.096 1 94.62 123 LEU A N 1
ATOM 991 C CA . LEU A 1 123 ? -31.359 11.062 1.207 1 94.62 123 LEU A CA 1
ATOM 992 C C . LEU A 1 123 ? -31.766 10.25 2.43 1 94.62 123 LEU A C 1
ATOM 994 O O . LEU A 1 123 ? -32.281 10.805 3.412 1 94.62 123 LEU A O 1
ATOM 998 N N . PRO A 1 124 ? -31.641 8.844 2.316 1 96.75 124 PRO A N 1
ATOM 999 C CA . PRO A 1 124 ? -31.719 8.117 3.582 1 96.75 124 PRO A CA 1
ATOM 1000 C C . PRO A 1 124 ? -30.859 8.734 4.68 1 96.75 124 PRO A C 1
ATOM 1002 O O . PRO A 1 124 ? -29.688 9.023 4.449 1 96.75 124 PRO A O 1
ATOM 1005 N N . THR A 1 125 ? -31.469 9.047 5.863 1 97.94 125 THR A N 1
ATOM 1006 C CA . THR A 1 125 ? -30.781 9.797 6.91 1 97.94 125 THR A CA 1
ATOM 1007 C C . THR A 1 125 ? -30.781 9.023 8.219 1 97.94 125 THR A C 1
ATOM 1009 O O . THR A 1 125 ? -31.812 8.5 8.648 1 97.94 125 THR A O 1
ATOM 1012 N N . LEU A 1 126 ? -29.641 8.852 8.828 1 98.38 126 LEU A N 1
ATOM 1013 C CA . LEU A 1 126 ? -29.469 8.289 10.156 1 98.38 126 LEU A CA 1
ATOM 1014 C C . LEU A 1 126 ? -29.125 9.367 11.172 1 98.38 126 LEU A C 1
ATOM 1016 O O . LEU A 1 126 ? -28.25 10.203 10.914 1 98.38 126 LEU A O 1
ATOM 1020 N N . TYR A 1 127 ? -29.797 9.398 12.297 1 98.19 127 TYR A N 1
ATOM 1021 C CA . TYR A 1 127 ? -29.594 10.422 13.32 1 98.19 127 TYR A CA 1
ATOM 1022 C C . TYR A 1 127 ? -28.797 9.867 14.492 1 98.19 127 TYR A C 1
ATOM 1024 O O . TYR A 1 127 ? -29 8.719 14.898 1 98.19 127 TYR A O 1
ATOM 1032 N N . THR A 1 128 ? -27.875 10.648 15.031 1 98 128 THR A N 1
ATOM 1033 C CA . THR A 1 128 ? -27 10.234 16.125 1 98 128 THR A CA 1
ATOM 1034 C C . THR A 1 128 ? -27.828 9.773 17.328 1 98 128 THR A C 1
ATOM 1036 O O . THR A 1 128 ? -27.422 8.867 18.062 1 98 128 THR A O 1
ATOM 1039 N N . GLN A 1 129 ? -28.984 10.32 17.531 1 97.12 129 GLN A N 1
ATOM 1040 C CA . GLN A 1 129 ? -29.859 10 18.641 1 97.12 129 GLN A CA 1
ATOM 1041 C C . GLN A 1 129 ? -30.375 8.562 18.547 1 97.12 129 GLN A C 1
ATOM 1043 O O . GLN A 1 129 ? -30.828 7.992 19.547 1 97.12 129 GLN A O 1
ATOM 1048 N N . ASP A 1 130 ? -30.203 7.98 17.359 1 98 130 ASP A N 1
ATOM 1049 C CA . ASP A 1 130 ? -30.75 6.645 17.141 1 98 130 ASP A CA 1
ATOM 1050 C C . ASP A 1 130 ? -29.656 5.586 17.234 1 98 130 ASP A C 1
ATOM 1052 O O . ASP A 1 130 ? -29.938 4.387 17.172 1 98 130 ASP A O 1
ATOM 1056 N N . PHE A 1 131 ? -28.406 5.941 17.438 1 98.19 131 PHE A N 1
ATOM 1057 C CA . PHE A 1 131 ? -27.281 5.004 17.406 1 98.19 131 PHE A CA 1
ATOM 1058 C C . PHE A 1 131 ? -27.5 3.877 18.406 1 98.19 131 PHE A C 1
ATOM 1060 O O . PHE A 1 131 ? -27.234 2.709 18.094 1 98.19 131 PHE A O 1
ATOM 1067 N N . GLU A 1 132 ? -27.922 4.207 19.625 1 97.06 132 GLU A N 1
ATOM 1068 C CA . GLU A 1 132 ? -28.094 3.244 20.703 1 97.06 132 GLU A CA 1
ATOM 1069 C C . GLU A 1 132 ? -29.141 2.191 20.359 1 97.06 132 GLU A C 1
ATOM 1071 O O . GLU A 1 132 ? -29.047 1.042 20.781 1 97.06 132 GLU A O 1
ATOM 1076 N N . SER A 1 133 ? -30.062 2.57 19.547 1 98 133 SER A N 1
ATOM 1077 C CA . SER A 1 133 ? -31.188 1.694 19.266 1 98 133 SER A CA 1
ATOM 1078 C C . SER A 1 133 ? -30.859 0.719 18.141 1 98 133 SER A C 1
ATOM 1080 O O . SER A 1 133 ? -31.594 -0.259 17.922 1 98 133 SER A O 1
ATOM 1082 N N . PHE A 1 134 ? -29.812 1.034 17.391 1 98.44 134 PHE A N 1
ATOM 1083 C CA . PHE A 1 134 ? -29.453 0.145 16.281 1 98.44 134 PHE A CA 1
ATOM 1084 C C . PHE A 1 134 ? -28.969 -1.204 16.812 1 98.44 134 PHE A C 1
ATOM 1086 O O . PHE A 1 134 ? -28.5 -1.302 17.953 1 98.44 134 PHE A O 1
ATOM 1093 N N . ASN A 1 135 ? -29.141 -2.238 16.031 1 98.19 135 ASN A N 1
ATOM 1094 C CA . ASN A 1 135 ? -28.688 -3.58 16.375 1 98.19 135 ASN A CA 1
ATOM 1095 C C . ASN A 1 135 ? -27.438 -3.957 15.57 1 98.19 135 ASN A C 1
ATOM 1097 O O . ASN A 1 135 ? -27.25 -3.5 14.445 1 98.19 135 ASN A O 1
ATOM 1101 N N . ILE A 1 136 ? -26.641 -4.773 16.188 1 98.44 136 ILE A N 1
ATOM 1102 C CA . ILE A 1 136 ? -25.438 -5.25 15.516 1 98.44 136 ILE A CA 1
ATOM 1103 C C . ILE A 1 136 ? -25.781 -6.469 14.656 1 98.44 136 ILE A C 1
ATOM 1105 O O . ILE A 1 136 ? -26.422 -7.414 15.141 1 98.44 136 ILE A O 1
ATOM 1109 N N . ASP A 1 137 ? -25.438 -6.414 13.461 1 98 137 ASP A N 1
ATOM 1110 C CA . ASP A 1 137 ? -25.484 -7.574 12.578 1 98 137 ASP A CA 1
ATOM 1111 C C . ASP A 1 137 ? -24.062 -8.062 12.25 1 98 137 ASP A C 1
ATOM 1113 O O . ASP A 1 137 ? -23.469 -7.629 11.258 1 98 137 ASP A O 1
ATOM 1117 N N . GLU A 1 138 ? -23.609 -9.016 12.977 1 97.19 138 GLU A N 1
ATOM 1118 C CA . GLU A 1 138 ? -22.234 -9.508 12.875 1 97.19 138 GLU A CA 1
ATOM 1119 C C . GLU A 1 138 ? -21.953 -10.086 11.484 1 97.19 138 GLU A C 1
ATOM 1121 O O . GLU A 1 138 ? -20.844 -9.969 10.969 1 97.19 138 GLU A O 1
ATOM 1126 N N . SER A 1 139 ? -22.906 -10.688 10.93 1 96.56 139 SER A N 1
ATOM 1127 C CA . SER A 1 139 ? -22.734 -11.312 9.617 1 96.56 139 SER A CA 1
ATOM 1128 C C . SER A 1 139 ? -22.484 -10.266 8.539 1 96.56 139 SER A C 1
ATOM 1130 O O . SER A 1 139 ? -21.609 -10.438 7.688 1 96.56 139 SER A O 1
ATOM 1132 N N . LEU A 1 140 ? -23.234 -9.195 8.578 1 95.38 140 LEU A N 1
ATOM 1133 C CA . LEU A 1 140 ? -23.078 -8.117 7.605 1 95.38 140 LEU A CA 1
ATOM 1134 C C . LEU A 1 140 ? -21.703 -7.453 7.754 1 95.38 140 LEU A C 1
ATOM 1136 O O . LEU A 1 140 ? -21.047 -7.164 6.758 1 95.38 140 LEU A O 1
ATOM 1140 N N . ILE A 1 141 ? -21.359 -7.262 9.008 1 96.69 141 ILE A N 1
ATOM 1141 C CA . ILE A 1 141 ? -20.078 -6.613 9.273 1 96.69 141 ILE A CA 1
ATOM 1142 C C . ILE A 1 141 ? -18.938 -7.512 8.805 1 96.69 141 ILE A C 1
ATOM 1144 O O . ILE A 1 141 ? -17.984 -7.039 8.188 1 96.69 141 ILE A O 1
ATOM 1148 N N . LYS A 1 142 ? -19.078 -8.766 9.133 1 95.56 142 LYS A N 1
ATOM 1149 C CA . LYS A 1 142 ? -18.047 -9.727 8.727 1 95.56 142 LYS A CA 1
ATOM 1150 C C . LYS A 1 142 ? -17.891 -9.758 7.207 1 95.56 142 LYS A C 1
ATOM 1152 O O . LYS A 1 142 ? -16.781 -9.758 6.691 1 95.56 142 LYS A O 1
ATOM 1157 N N . HIS A 1 143 ? -18.969 -9.773 6.508 1 93.56 143 HIS A N 1
ATOM 1158 C CA . HIS A 1 143 ? -18.953 -9.789 5.051 1 93.56 143 HIS A CA 1
ATOM 1159 C C . HIS A 1 143 ? -18.297 -8.531 4.492 1 93.56 143 HIS A C 1
ATOM 1161 O O . HIS A 1 143 ? -17.484 -8.602 3.564 1 93.56 143 HIS A O 1
ATOM 1167 N N . ALA A 1 144 ? -18.656 -7.406 5.062 1 94.75 144 ALA A N 1
ATOM 1168 C CA . ALA A 1 144 ? -18.078 -6.133 4.621 1 94.75 144 ALA A CA 1
ATOM 1169 C C . ALA A 1 144 ? -16.578 -6.105 4.84 1 94.75 144 ALA A C 1
ATOM 1171 O O . ALA A 1 144 ? -15.82 -5.641 3.975 1 94.75 144 ALA A O 1
ATOM 1172 N N . LYS A 1 145 ? -16.156 -6.586 5.941 1 94.38 145 LYS A N 1
ATOM 1173 C CA . LYS A 1 145 ? -14.727 -6.602 6.27 1 94.38 145 LYS A CA 1
ATOM 1174 C C . LYS A 1 145 ? -13.969 -7.555 5.352 1 94.38 145 LYS A C 1
ATOM 1176 O O . LYS A 1 145 ? -12.844 -7.262 4.934 1 94.38 145 LYS A O 1
ATOM 1181 N N . GLU A 1 146 ? -14.555 -8.672 5.078 1 92.44 146 GLU A N 1
ATOM 1182 C CA . GLU A 1 146 ? -13.922 -9.68 4.234 1 92.44 146 GLU A CA 1
ATOM 1183 C C . GLU A 1 146 ? -13.734 -9.164 2.809 1 92.44 146 GLU A C 1
ATOM 1185 O O . GLU A 1 146 ? -12.766 -9.516 2.139 1 92.44 146 GLU A O 1
ATOM 1190 N N . LYS A 1 147 ? -14.594 -8.359 2.404 1 93.25 147 LYS A N 1
ATOM 1191 C CA . LYS A 1 147 ? -14.562 -7.844 1.04 1 93.25 147 LYS A CA 1
ATOM 1192 C C . LYS A 1 147 ? -13.648 -6.625 0.936 1 93.25 147 LYS A C 1
ATOM 1194 O O . LYS A 1 147 ? -13.258 -6.23 -0.164 1 93.25 147 LYS A O 1
ATOM 1199 N N . HIS A 1 148 ? -13.305 -6.098 2.006 1 95.62 148 HIS A N 1
ATOM 1200 C CA . HIS A 1 148 ? -12.562 -4.844 2.035 1 95.62 148 HIS A CA 1
ATOM 1201 C C . HIS A 1 148 ? -11.141 -5.023 1.516 1 95.62 148 HIS A C 1
ATOM 1203 O O . HIS A 1 148 ? -10.516 -6.055 1.766 1 95.62 148 HIS A O 1
ATOM 1209 N N . ILE A 1 149 ? -10.664 -4.012 0.744 1 97.56 149 ILE A N 1
ATOM 1210 C CA . ILE A 1 149 ? -9.25 -3.922 0.382 1 97.56 149 ILE A CA 1
ATOM 1211 C C . ILE A 1 149 ? -8.703 -2.547 0.759 1 97.56 149 ILE A C 1
ATOM 1213 O O . ILE A 1 149 ? -9.461 -1.571 0.824 1 97.56 149 ILE A O 1
ATOM 1217 N N . ASP A 1 150 ? -7.402 -2.451 0.99 1 98.12 150 ASP A N 1
ATOM 1218 C CA . ASP A 1 150 ? -6.82 -1.258 1.6 1 98.12 150 ASP A CA 1
ATOM 1219 C C . ASP A 1 150 ? -6.793 -0.094 0.612 1 98.12 150 ASP A C 1
ATOM 1221 O O . ASP A 1 150 ? -6.57 1.054 1.003 1 98.12 150 ASP A O 1
ATOM 1225 N N . THR A 1 151 ? -7.055 -0.371 -0.675 1 97.81 151 THR A N 1
ATOM 1226 C CA . THR A 1 151 ? -7.082 0.692 -1.672 1 97.81 151 THR A CA 1
ATOM 1227 C C . THR A 1 151 ? -8.461 1.349 -1.725 1 97.81 151 THR A C 1
ATOM 1229 O O . THR A 1 151 ? -8.648 2.348 -2.422 1 97.81 151 THR A O 1
ATOM 1232 N N . ASN A 1 152 ? -9.438 0.82 -0.946 1 97.94 152 ASN A N 1
ATOM 1233 C CA . ASN A 1 152 ? -10.734 1.485 -0.812 1 97.94 152 ASN A CA 1
ATOM 1234 C C . ASN A 1 152 ? -10.586 2.857 -0.16 1 97.94 152 ASN A C 1
ATOM 1236 O O . ASN A 1 152 ? -9.719 3.059 0.691 1 97.94 152 ASN A O 1
ATOM 1240 N N . LEU A 1 153 ? -11.5 3.748 -0.541 1 98.31 153 LEU A N 1
ATOM 1241 C CA . LEU A 1 153 ? -11.508 5.074 0.072 1 98.31 153 LEU A CA 1
ATOM 1242 C C . LEU A 1 153 ? -11.906 4.988 1.541 1 98.31 153 LEU A C 1
ATOM 1244 O O . LEU A 1 153 ? -12.781 4.199 1.907 1 98.31 153 LEU A O 1
ATOM 1248 N N . LEU A 1 154 ? -11.273 5.758 2.297 1 98.62 154 LEU A N 1
ATOM 1249 C CA . LEU A 1 154 ? -11.703 5.988 3.672 1 98.62 154 LEU A CA 1
ATOM 1250 C C . LEU A 1 154 ? -12.539 7.258 3.773 1 98.62 154 LEU A C 1
ATOM 1252 O O . LEU A 1 154 ? -13.602 7.258 4.406 1 98.62 154 LEU A O 1
ATOM 1256 N N . TYR A 1 155 ? -12.008 8.32 3.139 1 98.56 155 TYR A N 1
ATOM 1257 C CA . TYR A 1 155 ? -12.734 9.586 3.18 1 98.56 155 TYR A CA 1
ATOM 1258 C C . TYR A 1 155 ? -12.391 10.453 1.979 1 98.56 155 TYR A C 1
ATOM 1260 O O . TYR A 1 155 ? -11.391 10.219 1.301 1 98.56 155 TYR A O 1
ATOM 1268 N N . VAL A 1 156 ? -13.281 11.359 1.683 1 98 156 VAL A N 1
ATOM 1269 C CA . VAL A 1 156 ? -13.07 12.469 0.76 1 98 156 VAL A CA 1
ATOM 1270 C C . VAL A 1 156 ? -13.273 13.797 1.489 1 98 156 VAL A C 1
ATOM 1272 O O . VAL A 1 156 ? -14.391 14.102 1.929 1 98 156 VAL A O 1
ATOM 1275 N N . PHE A 1 157 ? -12.195 14.547 1.652 1 93.62 157 PHE A N 1
ATOM 1276 C CA . PHE A 1 157 ? -12.289 15.859 2.287 1 93.62 157 PHE A CA 1
ATOM 1277 C C . PHE A 1 157 ? -12.242 16.969 1.245 1 93.62 157 PHE A C 1
ATOM 1279 O O . PHE A 1 157 ? -11.375 16.984 0.375 1 93.62 157 PHE A O 1
ATOM 1286 N N . PHE A 1 158 ? -13.219 17.859 1.342 1 87.06 158 PHE A N 1
ATOM 1287 C CA . PHE A 1 158 ? -13.297 18.969 0.4 1 87.06 158 PHE A CA 1
ATOM 1288 C C . PHE A 1 158 ? -12.5 20.156 0.908 1 87.06 158 PHE A C 1
ATOM 1290 O O . PHE A 1 158 ? -12.594 20.516 2.084 1 87.06 158 PHE A O 1
ATOM 1297 N N . THR A 1 159 ? -11.609 20.641 0.074 1 77.94 159 THR A N 1
ATOM 1298 C CA . THR A 1 159 ? -10.812 21.844 0.368 1 77.94 159 THR A CA 1
ATOM 1299 C C . THR A 1 159 ? -11.266 23.016 -0.495 1 77.94 159 THR A C 1
ATOM 1301 O O . THR A 1 159 ? -12.039 22.844 -1.439 1 77.94 159 THR A O 1
ATOM 1304 N N . SER A 1 160 ? -10.914 24.266 -0.031 1 63.25 160 SER A N 1
ATOM 1305 C CA . SER A 1 160 ? -11.281 25.453 -0.794 1 63.25 160 SER A CA 1
ATOM 1306 C C . SER A 1 160 ? -10.547 25.5 -2.127 1 63.25 160 SER A C 1
ATOM 1308 O O . SER A 1 160 ? -9.383 25.094 -2.219 1 63.25 160 SER A O 1
ATOM 1310 N N . GLY A 1 161 ? -11.281 25.469 -3.234 1 53.06 161 GLY A N 1
ATOM 1311 C CA . GLY A 1 161 ? -10.68 25.562 -4.555 1 53.06 161 GLY A CA 1
ATOM 1312 C C . GLY A 1 161 ? -10.461 26.984 -5.012 1 53.06 161 GLY A C 1
ATOM 1313 O O . GLY A 1 161 ? -11.141 27.906 -4.547 1 53.06 161 GLY A O 1
ATOM 1314 N N . SER A 1 162 ? -9.375 27.188 -5.676 1 45.53 162 SER A N 1
ATOM 1315 C CA . SER A 1 162 ? -9.07 28.5 -6.242 1 45.53 162 SER A CA 1
ATOM 1316 C C . SER A 1 162 ? -10.219 29.031 -7.094 1 45.53 162 SER A C 1
ATOM 1318 O O . SER A 1 162 ? -10.422 30.234 -7.207 1 45.53 162 SER A O 1
ATOM 1320 N N . THR A 1 163 ? -10.953 28.078 -7.688 1 46.53 163 THR A N 1
ATOM 1321 C CA . THR A 1 163 ? -12.023 28.438 -8.609 1 46.53 163 THR A CA 1
ATOM 1322 C C . THR A 1 163 ? -13.344 28.594 -7.871 1 46.53 163 THR A C 1
ATOM 1324 O O . THR A 1 163 ? -14.383 28.828 -8.492 1 46.53 163 THR A O 1
ATOM 1327 N N . GLY A 1 164 ? -13.242 28.469 -6.59 1 56.31 164 GLY A N 1
ATOM 1328 C CA . GLY A 1 164 ? -14.484 28.578 -5.844 1 56.31 164 GLY A CA 1
ATOM 1329 C C . GLY A 1 164 ? -15.188 27.234 -5.676 1 56.31 164 GLY A C 1
ATOM 1330 O O . GLY A 1 164 ? -15.969 27.062 -4.742 1 56.31 164 GLY A O 1
ATOM 1331 N N . ILE A 1 165 ? -14.992 26.312 -6.633 1 64.69 165 ILE A N 1
ATOM 1332 C CA . ILE A 1 165 ? -15.602 25 -6.5 1 64.69 165 ILE A CA 1
ATOM 1333 C C . ILE A 1 165 ? -14.758 24.141 -5.566 1 64.69 165 ILE A C 1
ATOM 1335 O O . ILE A 1 165 ? -13.547 23.984 -5.773 1 64.69 165 ILE A O 1
ATOM 1339 N N . PRO A 1 166 ? -15.422 23.578 -4.598 1 76.94 166 PRO A N 1
ATOM 1340 C CA . PRO A 1 166 ? -14.672 22.734 -3.658 1 76.94 166 PRO A CA 1
ATOM 1341 C C . PRO A 1 166 ? -14.078 21.5 -4.32 1 76.94 166 PRO A C 1
ATOM 1343 O O . PRO A 1 166 ? -14.711 20.891 -5.191 1 76.94 166 PRO A O 1
ATOM 1346 N N . LYS A 1 167 ? -12.812 21.188 -4.078 1 87.19 167 LYS A N 1
ATOM 1347 C CA . LYS A 1 167 ? -12.133 20 -4.578 1 87.19 167 LYS A CA 1
ATOM 1348 C C . LYS A 1 167 ? -12.086 18.906 -3.512 1 87.19 167 LYS A C 1
ATOM 1350 O O . LYS A 1 167 ? -11.586 19.125 -2.406 1 87.19 167 LYS A O 1
ATOM 1355 N N . GLY A 1 168 ? -12.625 17.75 -3.807 1 93.94 168 GLY A N 1
ATOM 1356 C CA . GLY A 1 168 ? -12.609 16.625 -2.881 1 93.94 168 GLY A CA 1
ATOM 1357 C C . GLY A 1 168 ? -11.375 15.75 -3.016 1 93.94 168 GLY A C 1
ATOM 1358 O O . GLY A 1 168 ? -11.156 15.125 -4.055 1 93.94 168 GLY A O 1
ATOM 1359 N N . VAL A 1 169 ? -10.516 15.758 -2 1 96.62 169 VAL A N 1
ATOM 1360 C CA . VAL A 1 169 ? -9.312 14.938 -1.997 1 96.62 169 VAL A CA 1
ATOM 1361 C C . VAL A 1 169 ? -9.656 13.516 -1.551 1 96.62 169 VAL A C 1
ATOM 1363 O O . VAL A 1 169 ? -10.164 13.312 -0.448 1 96.62 169 VAL A O 1
ATOM 1366 N N . SER A 1 170 ? -9.383 12.492 -2.395 1 98.44 170 SER A N 1
ATOM 1367 C CA . SER A 1 170 ? -9.758 11.102 -2.164 1 98.44 170 SER A CA 1
ATOM 1368 C C . SER A 1 170 ? -8.641 10.336 -1.458 1 98.44 170 SER A C 1
ATOM 1370 O O . SER A 1 170 ? -7.578 10.102 -2.039 1 98.44 170 SER A O 1
ATOM 1372 N N . ILE A 1 171 ? -8.898 9.938 -0.209 1 98.56 171 ILE A N 1
ATOM 1373 C CA . ILE A 1 171 ? -7.863 9.273 0.575 1 98.56 171 ILE A CA 1
ATOM 1374 C C . ILE A 1 171 ? -8.273 7.832 0.867 1 98.56 171 ILE A C 1
ATOM 1376 O O . ILE A 1 171 ? -9.391 7.582 1.333 1 98.56 171 ILE A O 1
ATOM 1380 N N . ALA A 1 172 ? -7.402 6.875 0.583 1 98.62 172 ALA A N 1
ATOM 1381 C CA . ALA A 1 172 ? -7.652 5.453 0.801 1 98.62 172 ALA A CA 1
ATOM 1382 C C . ALA A 1 172 ? -7.246 5.035 2.211 1 98.62 172 ALA A C 1
ATOM 1384 O O . ALA A 1 172 ? -6.492 5.742 2.883 1 98.62 172 ALA A O 1
ATOM 1385 N N . HIS A 1 173 ? -7.75 3.867 2.648 1 98.69 173 HIS A N 1
ATOM 1386 C CA . HIS A 1 173 ? -7.363 3.295 3.934 1 98.69 173 HIS A CA 1
ATOM 1387 C C . HIS A 1 173 ? -5.848 3.139 4.031 1 98.69 173 HIS A C 1
ATOM 1389 O O . HIS A 1 173 ? -5.25 3.492 5.051 1 98.69 173 HIS A O 1
ATOM 1395 N N . LYS A 1 174 ? -5.176 2.664 2.951 1 98.12 174 LYS A N 1
ATOM 1396 C CA . LYS A 1 174 ? -3.752 2.348 2.984 1 98.12 174 LYS A CA 1
ATOM 1397 C C . LYS A 1 174 ? -2.92 3.59 3.283 1 98.12 174 LYS A C 1
ATOM 1399 O O . LYS A 1 174 ? -1.894 3.508 3.963 1 98.12 174 LYS A O 1
ATOM 1404 N N . SER A 1 175 ? -3.324 4.734 2.777 1 98.44 175 SER A N 1
ATOM 1405 C CA . SER A 1 175 ? -2.596 5.977 3.012 1 98.44 175 SER A CA 1
ATOM 1406 C C . SER A 1 175 ? -2.646 6.375 4.484 1 98.44 175 SER A C 1
ATOM 1408 O O . SER A 1 175 ? -1.633 6.781 5.059 1 98.44 175 SER A O 1
ATOM 1410 N N . VAL A 1 176 ? -3.812 6.254 5.074 1 98.56 176 VAL A N 1
ATOM 1411 C CA . VAL A 1 176 ? -3.98 6.609 6.48 1 98.56 176 VAL A CA 1
ATOM 1412 C C . VAL A 1 176 ? -3.234 5.605 7.359 1 98.56 176 VAL A C 1
ATOM 1414 O O . VAL A 1 176 ? -2.641 5.984 8.375 1 98.56 176 VAL A O 1
ATOM 1417 N N . ILE A 1 177 ? -3.271 4.324 6.953 1 98.5 177 ILE A N 1
ATOM 1418 C CA . ILE A 1 177 ? -2.561 3.287 7.691 1 98.5 177 ILE A CA 1
ATOM 1419 C C . ILE A 1 177 ? -1.061 3.576 7.668 1 98.5 177 ILE A C 1
ATOM 1421 O O . ILE A 1 177 ? -0.406 3.566 8.711 1 98.5 177 ILE A O 1
ATOM 1425 N N . ASP A 1 178 ? -0.548 3.889 6.473 1 97.88 178 ASP A N 1
ATOM 1426 C CA . ASP A 1 178 ? 0.858 4.238 6.301 1 97.88 178 ASP A CA 1
ATOM 1427 C C . ASP A 1 178 ? 1.234 5.438 7.168 1 97.88 178 ASP A C 1
ATOM 1429 O O . ASP A 1 178 ? 2.217 5.391 7.91 1 97.88 178 ASP A O 1
ATOM 1433 N N . TYR A 1 179 ? 0.403 6.391 7.152 1 98.19 179 TYR A N 1
ATOM 1434 C CA . TYR A 1 179 ? 0.593 7.633 7.895 1 98.19 179 TYR A CA 1
ATOM 1435 C C . TYR A 1 179 ? 0.592 7.379 9.398 1 98.19 179 TYR A C 1
ATOM 1437 O O . TYR A 1 179 ? 1.457 7.879 10.117 1 98.19 179 TYR A O 1
ATOM 1445 N N . THR A 1 180 ? -0.33 6.645 9.867 1 98.5 180 THR A N 1
ATOM 1446 C CA . THR A 1 180 ? -0.511 6.391 11.297 1 98.5 180 THR A CA 1
ATOM 1447 C C . THR A 1 180 ? 0.663 5.594 11.859 1 98.5 180 THR A C 1
ATOM 1449 O O . THR A 1 180 ? 1.126 5.859 12.969 1 98.5 180 THR A O 1
ATOM 1452 N N . PHE A 1 181 ? 1.155 4.609 11.109 1 98 181 PHE A N 1
ATOM 1453 C CA . PHE A 1 181 ? 2.328 3.863 11.547 1 98 181 PHE A CA 1
ATOM 1454 C C . PHE A 1 181 ? 3.523 4.793 11.734 1 98 181 PHE A C 1
ATOM 1456 O O . PHE A 1 181 ? 4.227 4.715 12.742 1 98 181 PHE A O 1
ATOM 1463 N N . TRP A 1 182 ? 3.717 5.672 10.812 1 97.88 182 TRP A N 1
ATOM 1464 C CA . TRP A 1 182 ? 4.84 6.602 10.898 1 97.88 182 TRP A CA 1
ATOM 1465 C C . TRP A 1 182 ? 4.727 7.48 12.141 1 97.88 182 TRP A C 1
ATOM 1467 O O . TRP A 1 182 ? 5.684 7.617 12.906 1 9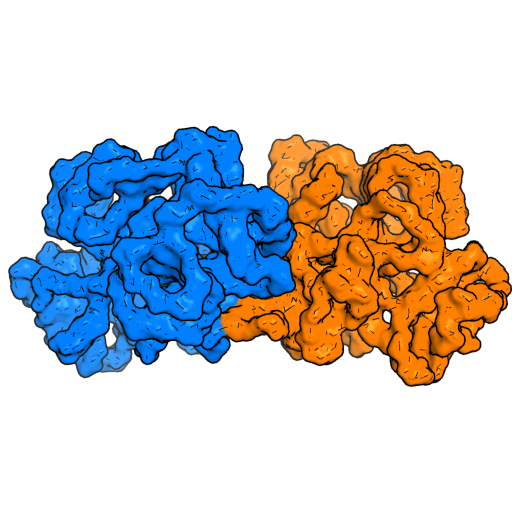7.88 182 TRP A O 1
ATOM 1477 N N . VAL A 1 183 ? 3.547 8.078 12.312 1 98.38 183 VAL A N 1
ATOM 1478 C CA . VAL A 1 183 ? 3.334 8.992 13.422 1 98.38 183 VAL A CA 1
ATOM 1479 C C . VAL A 1 183 ? 3.656 8.297 14.742 1 98.38 183 VAL A C 1
ATOM 1481 O O . VAL A 1 183 ? 4.418 8.812 15.562 1 98.38 183 VAL A O 1
ATOM 1484 N N . CYS A 1 184 ? 3.072 7.145 14.961 1 98.44 184 CYS A N 1
ATOM 1485 C CA . CYS A 1 184 ? 3.219 6.422 16.219 1 98.44 184 CYS A CA 1
ATOM 1486 C C . CYS A 1 184 ? 4.668 6.008 16.453 1 98.44 184 CYS A C 1
ATOM 1488 O O . CYS A 1 184 ? 5.164 6.066 17.578 1 98.44 184 CYS A O 1
ATOM 1490 N N . GLU A 1 185 ? 5.336 5.578 15.383 1 97.62 185 GLU A N 1
ATOM 1491 C CA . GLU A 1 185 ? 6.727 5.145 15.508 1 97.62 185 GLU A CA 1
ATOM 1492 C C . GLU A 1 185 ? 7.652 6.332 15.766 1 97.62 185 GLU A C 1
ATOM 1494 O O . GLU A 1 185 ? 8.516 6.273 16.641 1 97.62 185 GLU A O 1
ATOM 1499 N N . THR A 1 186 ? 7.465 7.383 15.039 1 98.19 186 THR A N 1
ATOM 1500 C CA . THR A 1 186 ? 8.352 8.539 15.109 1 98.19 186 THR A CA 1
ATOM 1501 C C . THR A 1 186 ? 8.242 9.234 16.469 1 98.19 186 THR A C 1
ATOM 1503 O O . THR A 1 186 ? 9.25 9.602 17.062 1 98.19 186 THR A O 1
ATOM 1506 N N . PHE A 1 187 ? 7.062 9.367 16.938 1 98.62 187 PHE A N 1
ATOM 1507 C CA . PHE A 1 187 ? 6.863 10.133 18.156 1 98.62 187 PHE A CA 1
ATOM 1508 C C . PHE A 1 187 ? 6.609 9.203 19.344 1 98.62 187 PHE A C 1
ATOM 1510 O O . PHE A 1 187 ? 6.25 9.664 20.422 1 98.62 187 PHE A O 1
ATOM 1517 N N . LYS A 1 188 ? 6.691 7.883 19.141 1 98.25 188 LYS A N 1
ATOM 1518 C CA . LYS A 1 188 ? 6.648 6.848 20.172 1 98.25 188 LYS A CA 1
ATOM 1519 C C . LYS A 1 188 ? 5.34 6.906 20.953 1 98.25 188 LYS A C 1
ATOM 1521 O O . LYS A 1 188 ? 5.348 6.906 22.188 1 98.25 188 LYS A O 1
ATOM 1526 N N . PHE A 1 189 ? 4.293 7.066 20.234 1 98.62 189 PHE A N 1
ATOM 1527 C CA . PHE A 1 189 ? 2.984 7.066 20.875 1 98.62 189 PHE A CA 1
ATOM 1528 C C . PHE A 1 189 ? 2.656 5.691 21.438 1 98.62 189 PHE A C 1
ATOM 1530 O O . PHE A 1 189 ? 2.914 4.672 20.797 1 98.62 189 PHE A O 1
ATOM 1537 N N . ASP A 1 190 ? 2.182 5.656 22.625 1 98.12 190 ASP A N 1
ATOM 1538 C CA . ASP A 1 190 ? 1.722 4.426 23.25 1 98.12 190 ASP A CA 1
ATOM 1539 C C . ASP A 1 190 ? 0.425 4.66 24.031 1 98.12 190 ASP A C 1
ATOM 1541 O O . ASP A 1 190 ? -0.245 5.676 23.844 1 98.12 190 ASP A O 1
ATOM 1545 N N . GLU A 1 191 ? 0.018 3.715 24.766 1 98.25 191 GLU A N 1
ATOM 1546 C CA . GLU A 1 191 ? -1.287 3.725 25.422 1 98.25 191 GLU A CA 1
ATOM 1547 C C . GLU A 1 191 ? -1.352 4.797 26.5 1 98.25 191 GLU A C 1
ATOM 1549 O O . GLU A 1 191 ? -2.436 5.152 26.969 1 98.25 191 GLU A O 1
ATOM 1554 N N . ASN A 1 192 ? -0.259 5.344 26.922 1 98.25 192 ASN A N 1
ATOM 1555 C CA . ASN A 1 192 ? -0.229 6.324 28 1 98.25 192 ASN A CA 1
ATOM 1556 C C . ASN A 1 192 ? -0.406 7.746 27.484 1 98.25 192 ASN A C 1
ATOM 1558 O O . ASN A 1 192 ? -0.568 8.688 28.25 1 98.25 192 ASN A O 1
ATOM 1562 N N . GLU A 1 193 ? -0.388 7.883 26.188 1 98.56 193 GLU A N 1
ATOM 1563 C CA . GLU A 1 193 ? -0.529 9.203 25.578 1 98.56 193 GLU A CA 1
ATOM 1564 C C . GLU A 1 193 ? -1.92 9.781 25.828 1 98.56 193 GLU A C 1
ATOM 1566 O O . GLU A 1 193 ? -2.918 9.055 25.766 1 98.56 193 GLU A O 1
ATOM 1571 N N . ILE A 1 194 ? -1.976 11.016 26.203 1 98.81 194 ILE A N 1
ATOM 1572 C CA . ILE A 1 194 ? -3.195 11.812 26.266 1 98.81 194 ILE A CA 1
ATOM 1573 C C . ILE A 1 194 ? -3.096 12.992 25.297 1 98.81 194 ILE A C 1
ATOM 1575 O O . ILE A 1 194 ? -2.334 13.93 25.531 1 98.81 194 ILE A O 1
ATOM 1579 N N . LEU A 1 195 ? -3.852 12.953 24.219 1 98.88 195 LEU A N 1
ATOM 1580 C CA . LEU A 1 195 ? -3.822 13.992 23.188 1 98.88 195 LEU A CA 1
ATOM 1581 C C . LEU A 1 195 ? -5 14.953 23.344 1 98.88 195 LEU A C 1
ATOM 1583 O O . LEU A 1 195 ? -6.023 14.586 23.938 1 98.88 195 LEU A O 1
ATOM 1587 N N . ALA A 1 196 ? -4.855 16.172 22.875 1 98.75 196 ALA A N 1
ATOM 1588 C CA . ALA A 1 196 ? -5.938 17.141 22.781 1 98.75 196 ALA A CA 1
ATOM 1589 C C . ALA A 1 196 ? -6.094 17.672 21.359 1 98.75 196 ALA A C 1
ATOM 1591 O O . ALA A 1 196 ? -5.184 18.297 20.812 1 98.75 196 ALA A O 1
ATOM 1592 N N . ASN A 1 197 ? -7.23 17.406 20.812 1 97.94 197 ASN A N 1
ATOM 1593 C CA . ASN A 1 197 ? -7.484 17.734 19.406 1 97.94 197 ASN A CA 1
ATOM 1594 C C . ASN A 1 197 ? -7.926 19.188 19.25 1 97.94 197 ASN A C 1
ATOM 1596 O O . ASN A 1 197 ? -8.867 19.641 19.906 1 97.94 197 ASN A O 1
ATOM 1600 N N . GLN A 1 198 ? -7.254 19.891 18.406 1 94.31 198 GLN A N 1
ATOM 1601 C CA . GLN A 1 198 ? -7.617 21.25 18.031 1 94.31 198 GLN A CA 1
ATOM 1602 C C . GLN A 1 198 ? -8.273 21.281 16.641 1 94.31 198 GLN A C 1
ATOM 1604 O O . GLN A 1 198 ? -9.25 22 16.438 1 94.31 198 GLN A O 1
ATOM 1609 N N . ALA A 1 199 ? -7.871 20.547 15.656 1 92.06 199 ALA A N 1
ATOM 1610 C CA . ALA A 1 199 ? -8.281 20.609 14.258 1 92.06 199 ALA A CA 1
ATOM 1611 C C . ALA A 1 199 ? -9.719 20.141 14.086 1 92.06 199 ALA A C 1
ATOM 1613 O O . ALA A 1 199 ? -10.133 19.141 14.695 1 92.06 199 ALA A O 1
ATOM 1614 N N . PRO A 1 200 ? -10.508 20.922 13.297 1 90.5 200 PRO A N 1
ATOM 1615 C CA . PRO A 1 200 ? -11.797 20.359 12.914 1 90.5 200 PRO A CA 1
ATOM 1616 C C . PRO A 1 200 ? -11.656 19 12.219 1 90.5 200 PRO A C 1
ATOM 1618 O O . PRO A 1 200 ? -10.641 18.734 11.578 1 90.5 200 PRO A O 1
ATOM 1621 N N . PHE A 1 201 ? -12.719 18.219 12.281 1 94.62 201 PHE A N 1
ATOM 1622 C CA . PHE A 1 201 ? -12.625 16.844 11.789 1 94.62 201 PHE A CA 1
ATOM 1623 C C . PHE A 1 201 ? -12.664 16.812 10.266 1 94.62 201 PHE A C 1
ATOM 1625 O O . PHE A 1 201 ? -12.312 15.805 9.656 1 94.62 201 PHE A O 1
ATOM 1632 N N . TYR A 1 202 ? -13.141 17.891 9.609 1 88 202 TYR A N 1
ATOM 1633 C CA . TYR A 1 202 ? -13.156 17.938 8.148 1 88 202 TYR A CA 1
ATOM 1634 C C . TYR A 1 202 ? -11.805 18.391 7.605 1 88 202 TYR A C 1
ATOM 1636 O O . TYR A 1 202 ? -11.609 18.453 6.391 1 88 202 TYR A O 1
ATOM 1644 N N . PHE A 1 203 ? -10.891 18.75 8.547 1 87.94 203 PHE A N 1
ATOM 1645 C CA . PHE A 1 203 ? -9.523 19.141 8.234 1 87.94 203 PHE A CA 1
ATOM 1646 C C . PHE A 1 203 ? -8.562 17.969 8.453 1 87.94 203 PHE A C 1
ATOM 1648 O O . PHE A 1 203 ? -8.633 17.297 9.477 1 87.94 203 PHE A O 1
ATOM 1655 N N . ASP A 1 204 ? -7.66 17.703 7.48 1 92.62 204 ASP A N 1
ATOM 1656 C CA . ASP A 1 204 ? -6.832 16.5 7.484 1 92.62 204 ASP A CA 1
ATOM 1657 C C . ASP A 1 204 ? -5.906 16.484 8.695 1 92.62 204 ASP A C 1
ATOM 1659 O O . ASP A 1 204 ? -5.457 15.406 9.117 1 92.62 204 ASP A O 1
ATOM 1663 N N . ASN A 1 205 ? -5.645 17.641 9.305 1 93.75 205 ASN A N 1
ATOM 1664 C CA . ASN A 1 205 ? -4.816 17.672 10.508 1 93.75 205 ASN A CA 1
ATOM 1665 C C . ASN A 1 205 ? -5.418 16.828 11.625 1 93.75 205 ASN A C 1
ATOM 1667 O O . ASN A 1 205 ? -4.711 16.406 12.539 1 93.75 205 ASN A O 1
ATOM 1671 N N . SER A 1 206 ? -6.715 16.609 11.562 1 96.06 206 SER A N 1
ATOM 1672 C CA . SER A 1 206 ? -7.387 15.844 12.609 1 96.06 206 SER A CA 1
ATOM 1673 C C . SER A 1 206 ? -7.008 14.367 12.547 1 96.06 206 SER A C 1
ATOM 1675 O O . SER A 1 206 ? -7.168 13.641 13.531 1 96.06 206 SER A O 1
ATOM 1677 N N . ILE A 1 207 ? -6.523 13.898 11.445 1 97 207 ILE A N 1
ATOM 1678 C CA . ILE A 1 207 ? -6.27 12.484 11.203 1 97 207 ILE A CA 1
ATOM 1679 C C . ILE A 1 207 ? -5.145 12 12.117 1 97 207 ILE A C 1
ATOM 1681 O O . ILE A 1 207 ? -5.16 10.852 12.57 1 97 207 ILE A O 1
ATOM 1685 N N . LEU A 1 208 ? -4.137 12.898 12.336 1 98.44 208 LEU A N 1
ATOM 1686 C CA . LEU A 1 208 ? -3.041 12.531 13.227 1 98.44 208 LEU A CA 1
ATOM 1687 C C . LEU A 1 208 ? -3.566 12.148 14.609 1 98.44 208 LEU A C 1
ATOM 1689 O O . LEU A 1 208 ? -3.262 11.07 15.117 1 98.44 208 LEU A O 1
ATOM 1693 N N . ASP A 1 209 ? -4.398 12.984 15.211 1 98.38 209 ASP A N 1
ATOM 1694 C CA . ASP A 1 209 ? -4.898 12.773 16.578 1 98.38 209 ASP A CA 1
ATOM 1695 C C . ASP A 1 209 ? -5.789 11.539 16.641 1 98.38 209 ASP A C 1
ATOM 1697 O O . ASP A 1 209 ? -5.652 10.727 17.562 1 98.38 209 ASP A O 1
ATOM 1701 N N . ILE A 1 210 ? -6.648 11.43 15.672 1 98.62 210 ILE A N 1
ATOM 1702 C CA . ILE A 1 210 ? -7.707 10.43 15.727 1 98.62 210 ILE A CA 1
ATOM 1703 C C . ILE A 1 210 ? -7.102 9.031 15.586 1 98.62 210 ILE A C 1
ATOM 1705 O O . ILE A 1 210 ? -7.25 8.195 16.469 1 98.62 210 ILE A O 1
ATOM 1709 N N . PHE A 1 211 ? -6.375 8.766 14.594 1 98.75 211 PHE A N 1
ATOM 1710 C CA . PHE A 1 211 ? -5.988 7.398 14.273 1 98.75 211 PHE A CA 1
ATOM 1711 C C . PHE A 1 211 ? -4.773 6.969 15.094 1 98.75 211 PHE A C 1
ATOM 1713 O O . PHE A 1 211 ? -4.641 5.797 15.453 1 98.75 211 PHE A O 1
ATOM 1720 N N . SER A 1 212 ? -3.834 7.941 15.406 1 98.69 212 SER A N 1
ATOM 1721 C CA . SER A 1 212 ? -2.717 7.562 16.266 1 98.69 212 SER A CA 1
ATOM 1722 C C . SER A 1 212 ? -3.195 7.188 17.656 1 98.69 212 SER A C 1
ATOM 1724 O O . SER A 1 212 ? -2.645 6.281 18.297 1 98.69 212 SER A O 1
ATOM 1726 N N . SER A 1 213 ? -4.238 7.926 18.188 1 98.81 213 SER A N 1
ATOM 1727 C CA . SER A 1 213 ? -4.805 7.582 19.484 1 98.81 213 SER A CA 1
ATOM 1728 C C . SER A 1 213 ? -5.422 6.188 19.469 1 98.81 213 SER A C 1
ATOM 1730 O O . SER A 1 213 ? -5.168 5.379 20.359 1 98.81 213 SER A O 1
ATOM 1732 N N . VAL A 1 214 ? -6.172 5.91 18.438 1 98.81 214 VAL A N 1
ATOM 1733 C CA . VAL A 1 214 ? -6.859 4.625 18.328 1 98.81 214 VAL A CA 1
ATOM 1734 C C . VAL A 1 214 ? -5.84 3.502 18.172 1 98.81 214 VAL A C 1
ATOM 1736 O O . VAL A 1 214 ? -5.961 2.451 18.812 1 98.81 214 VAL A O 1
ATOM 1739 N N . LYS A 1 215 ? -4.812 3.682 17.328 1 98.44 215 LYS A N 1
ATOM 1740 C CA . LYS A 1 215 ? -3.801 2.656 17.109 1 98.44 215 LYS A CA 1
ATOM 1741 C C . LYS A 1 215 ? -3.027 2.357 18.391 1 98.44 215 LYS A C 1
ATOM 1743 O O . LYS A 1 215 ? -2.682 1.204 18.656 1 98.44 215 LYS A O 1
ATOM 1748 N N . SER A 1 216 ? -2.74 3.389 19.203 1 98.56 216 SER A N 1
ATOM 1749 C CA . SER A 1 216 ? -1.854 3.244 20.359 1 98.56 216 SER A CA 1
ATOM 1750 C C . SER A 1 216 ? -2.635 2.885 21.625 1 98.56 216 SER A C 1
ATOM 1752 O O . SER A 1 216 ? -2.043 2.547 22.641 1 98.56 216 SER A O 1
ATOM 1754 N N . GLY A 1 217 ? -3.941 2.951 21.531 1 98.69 217 GLY A N 1
ATOM 1755 C CA . GLY A 1 217 ? -4.742 2.793 22.734 1 98.69 217 GLY A CA 1
ATOM 1756 C C . GLY A 1 217 ? -4.695 4.004 23.641 1 98.69 217 GLY A C 1
ATOM 1757 O O . GLY A 1 217 ? -4.855 3.881 24.859 1 98.69 217 GLY A O 1
ATOM 1758 N N . ALA A 1 218 ? -4.465 5.164 23.094 1 98.81 218 ALA A N 1
ATOM 1759 C CA . ALA A 1 218 ? -4.355 6.41 23.844 1 98.81 218 ALA A CA 1
ATOM 1760 C C . ALA A 1 218 ? -5.727 7.035 24.078 1 98.81 218 ALA A C 1
ATOM 1762 O O . ALA A 1 218 ? -6.754 6.438 23.734 1 98.81 218 ALA A O 1
ATOM 1763 N N . THR A 1 219 ? -5.754 8.148 24.812 1 98.81 219 THR A N 1
ATOM 1764 C CA . THR A 1 219 ? -6.973 8.914 25.047 1 98.81 219 THR A CA 1
ATOM 1765 C C . THR A 1 219 ? -6.918 10.25 24.312 1 98.81 219 THR A C 1
ATOM 1767 O O . THR A 1 219 ? -5.898 10.945 24.344 1 98.81 219 THR A O 1
ATOM 1770 N N . LEU A 1 220 ? -7.945 10.539 23.594 1 98.88 220 LEU A N 1
ATOM 1771 C CA . LEU A 1 220 ? -8.016 11.781 22.828 1 98.88 220 LEU A CA 1
ATOM 1772 C C . LEU A 1 220 ? -9.086 12.711 23.391 1 98.88 220 LEU A C 1
ATOM 1774 O O . LEU A 1 220 ? -10.258 12.336 23.453 1 98.88 220 LEU A O 1
ATOM 1778 N N . HIS A 1 221 ? -8.703 13.867 23.828 1 98.75 221 HIS A N 1
ATOM 1779 C CA . HIS A 1 221 ? -9.617 14.914 24.266 1 98.75 221 HIS A CA 1
ATOM 1780 C C . HIS A 1 221 ? -10.039 15.805 23.094 1 98.75 221 HIS A C 1
ATOM 1782 O O . HIS A 1 221 ? -9.188 16.375 22.406 1 98.75 221 HIS A O 1
ATOM 1788 N N . LEU A 1 222 ? -11.328 15.898 22.891 1 98.25 222 LEU A N 1
ATOM 1789 C CA . LEU A 1 222 ? -11.883 16.688 21.797 1 98.25 222 LEU A CA 1
ATOM 1790 C C . LEU A 1 222 ? -12.25 18.094 22.281 1 98.25 222 LEU A C 1
ATOM 1792 O O . LEU A 1 222 ? -13.25 18.281 22.969 1 98.25 222 LEU A O 1
ATOM 1796 N N . LEU A 1 223 ? -11.438 19.109 21.844 1 96.38 223 LEU A N 1
ATOM 1797 C CA . LEU A 1 223 ? -11.656 20.484 22.281 1 96.38 223 LEU A CA 1
ATOM 1798 C C . LEU A 1 223 ? -12.469 21.266 21.25 1 96.38 223 LEU A C 1
ATOM 1800 O O . LEU A 1 223 ? -12.102 21.312 20.078 1 96.38 223 LEU A O 1
ATOM 1804 N N . PRO A 1 224 ? -13.492 21.891 21.672 1 89.38 224 PRO A N 1
ATOM 1805 C CA . PRO A 1 224 ? -14.305 22.672 20.734 1 89.38 224 PRO A CA 1
ATOM 1806 C C . PRO A 1 224 ? -13.531 23.812 20.094 1 89.38 224 PRO A C 1
ATOM 1808 O O . PRO A 1 224 ? -12.812 24.547 20.781 1 89.38 224 PRO A O 1
ATOM 1811 N N . ASN A 1 225 ? -13.781 24.031 18.859 1 82.31 225 ASN A N 1
ATOM 1812 C CA . ASN A 1 225 ? -13.031 25.016 18.078 1 82.31 225 ASN A CA 1
ATOM 1813 C C . ASN A 1 225 ? -13.227 26.422 18.625 1 82.31 225 ASN A C 1
ATOM 1815 O O . ASN A 1 225 ? -12.281 27.203 18.672 1 82.31 225 ASN A O 1
ATOM 1819 N N . HIS A 1 226 ? -14.422 26.766 19.078 1 80.06 226 HIS A N 1
ATOM 1820 C CA . HIS A 1 226 ? -14.75 28.125 19.5 1 80.06 226 HIS A CA 1
ATOM 1821 C C . HIS A 1 226 ? -14.023 28.484 20.797 1 80.06 226 HIS A C 1
ATOM 1823 O O . HIS A 1 226 ? -13.859 29.672 21.094 1 80.06 226 HIS A O 1
ATOM 1829 N N . LEU A 1 227 ? -13.547 27.531 21.5 1 88.62 227 LEU A N 1
ATOM 1830 C CA . LEU A 1 227 ? -12.922 27.797 22.797 1 88.62 227 LEU A CA 1
ATOM 1831 C C . LEU A 1 227 ? -11.461 28.219 22.609 1 88.62 227 LEU A C 1
ATOM 1833 O O . LEU A 1 227 ? -10.844 28.734 23.531 1 88.62 227 LEU A O 1
ATOM 1837 N N . PHE A 1 228 ? -10.938 28.062 21.391 1 86.06 228 PHE A N 1
ATOM 1838 C CA . PHE A 1 228 ? -9.539 28.391 21.172 1 86.06 228 PHE A CA 1
ATOM 1839 C C . PHE A 1 228 ? -9.336 29.906 21.109 1 86.06 228 PHE A C 1
ATOM 1841 O O . PHE A 1 228 ? -8.211 30.391 21.188 1 86.06 228 PHE A O 1
ATOM 1848 N N . ALA A 1 229 ? -10.453 30.641 21.094 1 78.44 229 ALA A N 1
ATOM 1849 C CA . ALA A 1 229 ? -10.398 32.094 21.25 1 78.44 229 ALA A CA 1
ATOM 1850 C C . ALA A 1 229 ? -10.109 32.469 22.703 1 78.44 229 ALA A C 1
ATOM 1852 O O . ALA A 1 229 ? -9.781 33.625 22.984 1 78.44 229 ALA A O 1
ATOM 1853 N N . PHE A 1 230 ? -10.188 31.547 23.609 1 86.88 230 PHE A N 1
ATOM 1854 C CA . PHE A 1 230 ? -9.953 31.75 25.031 1 86.88 230 PHE A CA 1
ATOM 1855 C C . PHE A 1 230 ? -8.805 30.891 25.531 1 86.88 230 PHE A C 1
ATOM 1857 O O . PHE A 1 230 ? -9.023 29.875 26.188 1 86.88 230 PHE A O 1
ATOM 1864 N N . PRO A 1 231 ? -7.613 31.391 25.406 1 92.12 231 PRO A N 1
ATOM 1865 C CA . PRO A 1 231 ? -6.414 30.594 25.656 1 92.12 231 PRO A CA 1
ATOM 1866 C C . PRO A 1 231 ? -6.383 30 27.062 1 92.12 231 PRO A C 1
ATOM 1868 O O . PRO A 1 231 ? -6.016 28.844 27.25 1 92.12 231 PRO A O 1
ATOM 1871 N N . ASN A 1 232 ? -6.797 30.766 28.062 1 94.62 232 ASN A N 1
ATOM 1872 C CA . ASN A 1 232 ? -6.719 30.312 29.453 1 94.62 232 ASN A CA 1
ATOM 1873 C C . ASN A 1 232 ? -7.598 29.078 29.688 1 94.62 232 ASN A C 1
ATOM 1875 O O . ASN A 1 232 ? -7.215 28.172 30.422 1 94.62 232 ASN A O 1
ATOM 1879 N N . LYS A 1 233 ? -8.797 29.078 29.062 1 94.12 233 LYS A N 1
ATOM 1880 C CA . LYS A 1 233 ? -9.695 27.938 29.203 1 94.12 233 LYS A CA 1
ATOM 1881 C C . LYS A 1 233 ? -9.062 26.656 28.641 1 94.12 233 LYS A C 1
ATOM 1883 O O . LYS A 1 233 ? -9.18 25.594 29.234 1 94.12 233 LYS A O 1
ATOM 1888 N N . ILE A 1 234 ? -8.414 26.812 27.516 1 96.56 234 ILE A N 1
ATOM 1889 C CA . ILE A 1 234 ? -7.797 25.672 26.844 1 96.56 234 ILE A CA 1
ATOM 1890 C C . ILE A 1 234 ? -6.602 25.172 27.656 1 96.56 234 ILE A C 1
ATOM 1892 O O . ILE A 1 234 ? -6.465 23.984 27.906 1 96.56 234 ILE A O 1
ATOM 1896 N N . LEU A 1 235 ? -5.777 26.062 28.094 1 97.81 235 LEU A N 1
ATOM 1897 C CA . LEU A 1 235 ? -4.574 25.719 28.844 1 97.81 235 LEU A CA 1
ATOM 1898 C C . LEU A 1 235 ? -4.934 25.094 30.188 1 97.81 235 LEU A C 1
ATOM 1900 O O . LEU A 1 235 ? -4.246 24.188 30.656 1 97.81 235 LEU A O 1
ATOM 1904 N N . GLU A 1 236 ? -5.965 25.625 30.812 1 97.44 236 GLU A N 1
ATOM 1905 C CA . GLU A 1 236 ? -6.461 25.016 32.062 1 97.44 236 GLU A CA 1
ATOM 1906 C C . GLU A 1 236 ? -6.879 23.578 31.828 1 97.44 236 GLU A C 1
ATOM 1908 O O . GLU A 1 236 ? -6.562 22.703 32.625 1 97.44 236 GLU A O 1
ATOM 1913 N N . CYS A 1 237 ? -7.59 23.359 30.766 1 96.81 237 CYS A N 1
ATOM 1914 C CA . CYS A 1 237 ? -8.023 22.016 30.422 1 96.81 237 CYS A CA 1
ATOM 1915 C C . CYS A 1 237 ? -6.82 21.109 30.188 1 96.81 237 CYS A C 1
ATOM 1917 O O . CYS A 1 237 ? -6.801 19.969 30.656 1 96.81 237 CYS A O 1
ATOM 1919 N N . LEU A 1 238 ? -5.797 21.594 29.453 1 98.31 238 LEU A N 1
ATOM 1920 C CA . LEU A 1 238 ? -4.602 20.812 29.203 1 98.31 238 LEU A CA 1
ATOM 1921 C C . LEU A 1 238 ? -3.936 20.375 30.5 1 98.31 238 LEU A C 1
ATOM 1923 O O . LEU A 1 238 ? -3.492 19.234 30.625 1 98.31 238 LEU A O 1
ATOM 1927 N N . GLU A 1 239 ? -3.861 21.328 31.391 1 97.88 239 GLU A N 1
ATOM 1928 C CA . GLU A 1 239 ? -3.215 21.047 32.656 1 97.88 239 GLU A CA 1
ATOM 1929 C C . GLU A 1 239 ? -4.035 20.062 33.5 1 97.88 239 GLU A C 1
ATOM 1931 O O . GLU A 1 239 ? -3.498 19.094 34.031 1 97.88 239 GLU A O 1
ATOM 1936 N N . LYS A 1 240 ? -5.32 20.328 33.625 1 96.88 240 LYS A N 1
ATOM 1937 C CA . LYS A 1 240 ? -6.223 19.516 34.406 1 96.88 240 LYS A CA 1
ATOM 1938 C C . LYS A 1 240 ? -6.277 18.078 33.906 1 96.88 240 LYS A C 1
ATOM 1940 O O . LYS A 1 240 ? -6.277 17.141 34.688 1 96.88 240 LYS A O 1
ATOM 1945 N N . GLU A 1 241 ? -6.293 17.906 32.594 1 97.44 241 GLU A N 1
ATOM 1946 C CA . GLU A 1 241 ? -6.445 16.594 31.984 1 97.44 241 GLU A CA 1
ATOM 1947 C C . GLU A 1 241 ? -5.094 15.922 31.766 1 97.44 241 GLU A C 1
ATOM 1949 O O . GLU A 1 241 ? -5.023 14.805 31.25 1 97.44 241 GLU A O 1
ATOM 1954 N N . LYS A 1 242 ? -4.031 16.594 32.094 1 98.25 242 LYS A N 1
ATOM 1955 C CA . LYS A 1 242 ? -2.666 16.094 31.984 1 98.25 242 LYS A CA 1
ATOM 1956 C C . LYS A 1 242 ? -2.355 15.672 30.547 1 98.25 242 LYS A C 1
ATOM 1958 O O . LYS A 1 242 ? -1.841 14.578 30.312 1 98.25 242 LYS A O 1
ATOM 1963 N N . VAL A 1 243 ? -2.754 16.531 29.609 1 98.75 243 VAL A N 1
ATOM 1964 C CA . VAL A 1 243 ? -2.498 16.281 28.203 1 98.75 243 VAL A CA 1
ATOM 1965 C C . VAL A 1 243 ? -0.994 16.172 27.953 1 98.75 243 VAL A C 1
ATOM 1967 O O . VAL A 1 243 ? -0.225 17.016 28.422 1 98.75 243 VAL A O 1
ATOM 1970 N N . SER A 1 244 ? -0.593 15.133 27.266 1 98.81 244 SER A N 1
ATOM 1971 C CA . SER A 1 244 ? 0.829 14.891 27.031 1 98.81 244 SER A CA 1
ATOM 1972 C C . SER A 1 244 ? 1.262 15.359 25.656 1 98.81 244 SER A C 1
ATOM 1974 O O . SER A 1 244 ? 2.443 15.633 25.422 1 98.81 244 SER A O 1
ATOM 1976 N N . THR A 1 245 ? 0.334 15.414 24.703 1 98.81 245 THR A N 1
ATOM 1977 C CA . THR A 1 245 ? 0.693 15.711 23.312 1 98.81 245 THR A CA 1
ATOM 1978 C C . THR A 1 245 ? -0.358 16.594 22.672 1 98.81 245 THR A C 1
ATOM 1980 O O . THR A 1 245 ? -1.56 16.375 22.828 1 98.81 245 THR A O 1
ATOM 1983 N N . ILE A 1 246 ? 0.112 17.609 21.953 1 98.56 246 ILE A N 1
ATOM 1984 C CA . ILE A 1 246 ? -0.787 18.375 21.078 1 98.56 246 ILE A CA 1
ATOM 1985 C C . ILE A 1 246 ? -0.227 18.422 19.672 1 98.56 246 ILE A C 1
ATOM 1987 O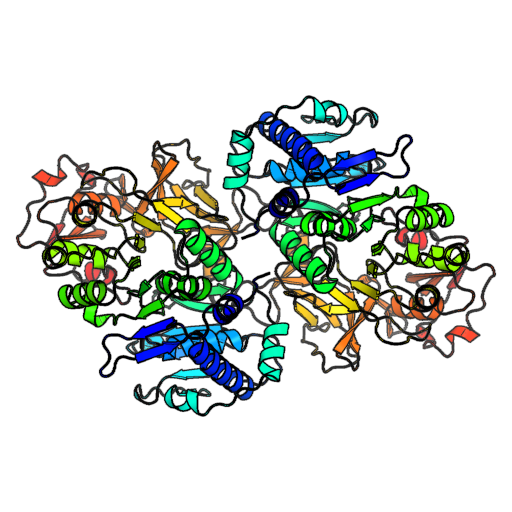 O . ILE A 1 246 ? 0.986 18.312 19.469 1 98.56 246 ILE A O 1
ATOM 1991 N N . PHE A 1 247 ? -1.072 18.5 18.672 1 98.31 247 PHE A N 1
ATOM 1992 C CA . PHE A 1 247 ? -0.818 18.719 17.266 1 98.31 247 PHE A CA 1
ATOM 1993 C C . PHE A 1 247 ? -1.746 19.797 16.703 1 98.31 247 PHE A C 1
ATOM 1995 O O . PHE A 1 247 ? -2.869 19.5 16.297 1 98.31 247 PHE A O 1
ATOM 2002 N N . TRP A 1 248 ? -1.203 21.047 16.734 1 96.31 248 TRP A N 1
ATOM 2003 C CA . TRP A 1 248 ? -2.062 22.188 16.469 1 96.31 248 TRP A CA 1
ATOM 2004 C C . TRP A 1 248 ? -1.496 23.047 15.328 1 96.31 248 TRP A C 1
ATOM 2006 O O . TRP A 1 248 ? -0.327 22.906 14.969 1 96.31 248 TRP A O 1
ATOM 2016 N N . VAL A 1 249 ? -2.338 23.906 14.75 1 89.38 249 VAL A N 1
ATOM 2017 C CA . VAL A 1 249 ? -1.881 24.844 13.727 1 89.38 249 VAL A CA 1
ATOM 2018 C C . VAL A 1 249 ? -1.086 25.969 14.391 1 89.38 249 VAL A C 1
ATOM 2020 O O . VAL A 1 249 ? -1.417 26.406 15.492 1 89.38 249 VAL A O 1
ATOM 2023 N N . PRO A 1 250 ? -0.096 26.531 13.75 1 90.06 250 PRO A N 1
ATOM 2024 C CA . PRO A 1 250 ? 0.748 27.609 14.297 1 90.06 250 PRO A CA 1
ATOM 2025 C C . PRO A 1 250 ? -0.054 28.828 14.727 1 90.06 250 PRO A C 1
ATOM 2027 O O . PRO A 1 250 ? 0.253 29.453 15.75 1 90.06 250 PRO A O 1
ATOM 2030 N N . SER A 1 251 ? -1.114 29.141 14.031 1 81.44 251 SER A N 1
ATOM 2031 C CA . SER A 1 251 ? -1.896 30.328 14.367 1 81.44 251 SER A CA 1
ATOM 2032 C C . SER A 1 251 ? -2.385 30.281 15.812 1 81.44 251 SER A C 1
ATOM 2034 O O . SER A 1 251 ? -2.387 31.297 16.516 1 81.44 251 SER A O 1
ATOM 2036 N N . VAL A 1 252 ? -2.758 29.109 16.266 1 86.19 252 VAL A N 1
ATOM 2037 C CA . VAL A 1 252 ? -3.246 28.922 17.625 1 86.19 252 VAL A CA 1
ATOM 2038 C C . VAL A 1 252 ? -2.094 29.078 18.625 1 86.19 252 VAL A C 1
ATOM 2040 O O . VAL A 1 252 ? -2.225 29.766 19.641 1 86.19 252 VAL A O 1
ATOM 2043 N N . LEU A 1 253 ? -1.011 28.516 18.328 1 92.69 253 LEU A N 1
ATOM 2044 C CA . LEU A 1 253 ? 0.162 28.578 19.188 1 92.69 253 LEU A CA 1
ATOM 2045 C C . LEU A 1 253 ? 0.703 30 19.281 1 92.69 253 LEU A C 1
ATOM 2047 O O . LEU A 1 253 ? 1.12 30.453 20.359 1 92.69 253 LEU A O 1
ATOM 2051 N N . ILE A 1 254 ? 0.689 30.672 18.141 1 86.56 254 ILE A N 1
ATOM 2052 C CA . ILE A 1 254 ? 1.129 32.062 18.062 1 86.56 254 ILE A CA 1
ATOM 2053 C C . ILE A 1 254 ? 0.244 32.938 18.953 1 86.56 254 ILE A C 1
ATOM 2055 O O . ILE A 1 254 ? 0.747 33.75 19.734 1 86.56 254 ILE A O 1
ATOM 2059 N N . TYR A 1 255 ? -1.033 32.719 18.875 1 82.5 255 TYR A N 1
ATOM 2060 C CA . TYR A 1 255 ? -1.989 33.5 19.672 1 82.5 255 TYR A CA 1
ATOM 2061 C C . TYR A 1 255 ? -1.763 33.281 21.156 1 82.5 255 TYR A C 1
ATOM 2063 O O . TYR A 1 255 ? -1.771 34.25 21.938 1 82.5 255 TYR A O 1
ATOM 2071 N N . PHE A 1 256 ? -1.54 32.094 21.562 1 92.44 256 PHE A N 1
ATOM 2072 C CA . PHE A 1 256 ? -1.333 31.781 22.969 1 92.44 256 PHE A CA 1
ATOM 2073 C C . PHE A 1 256 ? -0.05 32.438 23.5 1 92.44 256 PHE A C 1
ATOM 2075 O O . PHE A 1 256 ? -0.013 32.938 24.609 1 92.44 256 PHE A O 1
ATOM 2082 N N . ALA A 1 257 ? 0.961 32.406 22.688 1 92.12 257 ALA A N 1
ATOM 2083 C CA . ALA A 1 257 ? 2.227 33.031 23.062 1 92.12 257 ALA A CA 1
ATOM 2084 C C . ALA A 1 257 ? 2.074 34.562 23.188 1 92.12 257 ALA A C 1
ATOM 2086 O O . ALA A 1 257 ? 2.539 35.156 24.156 1 92.12 257 ALA A O 1
ATOM 2087 N N . ASN A 1 258 ? 1.404 35.156 22.25 1 86.75 258 ASN A N 1
ATOM 2088 C CA . ASN A 1 258 ? 1.276 36.594 22.156 1 86.75 258 ASN A CA 1
ATOM 2089 C C . ASN A 1 258 ? 0.459 37.156 23.328 1 86.75 258 ASN A C 1
ATOM 2091 O O . ASN A 1 258 ? 0.663 38.312 23.734 1 86.75 258 ASN A O 1
ATOM 2095 N N . THR A 1 259 ? -0.417 36.344 23.859 1 86.44 259 THR A N 1
ATOM 2096 C CA . THR A 1 259 ? -1.273 36.812 24.953 1 86.44 259 THR A CA 1
ATOM 2097 C C . THR A 1 259 ? -0.646 36.5 26.297 1 86.44 259 THR A C 1
ATOM 2099 O O . THR A 1 259 ? -1.267 36.719 27.344 1 86.44 259 THR A O 1
ATOM 2102 N N . GLU A 1 260 ? 0.485 35.906 26.375 1 92.38 260 GLU A N 1
ATOM 2103 C CA . GLU A 1 260 ? 1.229 35.531 27.562 1 92.38 260 GLU A CA 1
ATOM 2104 C C . GLU A 1 260 ? 0.416 34.594 28.453 1 92.38 260 GLU A C 1
ATOM 2106 O O . GLU A 1 260 ? 0.594 34.562 29.672 1 92.38 260 GLU A O 1
ATOM 2111 N N . ALA A 1 261 ? -0.471 33.906 27.766 1 92.25 261 ALA A N 1
ATOM 2112 C CA . ALA A 1 261 ? -1.348 33 28.5 1 92.25 261 ALA A CA 1
ATOM 2113 C C . ALA A 1 261 ? -0.552 31.875 29.141 1 92.25 261 ALA A C 1
ATOM 2115 O O . ALA A 1 261 ? -0.938 31.344 30.188 1 92.25 261 ALA A O 1
ATOM 2116 N N . LEU A 1 262 ? 0.541 31.531 28.594 1 96.12 262 LEU A N 1
ATOM 2117 C CA . LEU A 1 262 ? 1.371 30.422 29.062 1 96.12 262 LEU A CA 1
ATOM 2118 C C . LEU A 1 262 ? 1.86 30.672 30.484 1 96.12 262 LEU A C 1
ATOM 2120 O O . LEU A 1 262 ? 2.09 29.734 31.234 1 96.12 262 LEU A O 1
ATOM 2124 N N . ASN A 1 263 ? 2.004 31.922 30.828 1 95.5 263 ASN A N 1
ATOM 2125 C CA . ASN A 1 263 ? 2.568 32.312 32.125 1 95.5 263 ASN A CA 1
ATOM 2126 C C . ASN A 1 263 ? 1.666 31.875 33.281 1 95.5 263 ASN A C 1
ATOM 2128 O O . ASN A 1 263 ? 2.111 31.797 34.406 1 95.5 263 ASN A O 1
ATOM 2132 N N . ASN A 1 264 ? 0.452 31.594 32.969 1 96 264 ASN A N 1
ATOM 2133 C CA . ASN A 1 264 ? -0.534 31.281 34 1 96 264 ASN A CA 1
ATOM 2134 C C . ASN A 1 264 ? -0.564 29.797 34.312 1 96 264 ASN A C 1
ATOM 2136 O O . ASN A 1 264 ? -1.246 29.359 35.25 1 96 264 ASN A O 1
ATOM 2140 N N . PHE A 1 265 ? 0.204 28.953 33.594 1 97.19 265 PHE A N 1
ATOM 2141 C CA . PHE A 1 265 ? 0.106 27.516 33.719 1 97.19 265 PHE A CA 1
ATOM 2142 C C . PHE A 1 265 ? 1.484 26.859 33.625 1 97.19 265 PHE A C 1
ATOM 2144 O O . PHE A 1 265 ? 2.385 27.391 32.969 1 97.19 265 PHE A O 1
ATOM 2151 N N . SER A 1 266 ? 1.67 25.75 34.281 1 96.62 266 SER A N 1
ATOM 2152 C CA . SER A 1 266 ? 2.939 25.031 34.219 1 96.62 266 SER A CA 1
ATOM 2153 C C . SER A 1 266 ? 2.98 24.078 33 1 96.62 266 SER A C 1
ATOM 2155 O O . SER A 1 266 ? 4.004 23.969 32.344 1 96.62 266 SER A O 1
ATOM 2157 N N . LEU A 1 267 ? 1.872 23.391 32.75 1 97.81 267 LEU A N 1
ATOM 2158 C CA . LEU A 1 267 ? 1.7 22.453 31.641 1 97.81 267 LEU A CA 1
ATOM 2159 C C . LEU A 1 267 ? 2.77 21.359 31.688 1 97.81 267 LEU A C 1
ATOM 2161 O O . LEU A 1 267 ? 3.332 21 30.656 1 97.81 267 LEU A O 1
ATOM 2165 N N . ASN A 1 268 ? 3.107 20.844 32.875 1 96 268 ASN A N 1
ATOM 2166 C CA . ASN A 1 268 ? 4.215 19.922 33.094 1 96 268 ASN A CA 1
ATOM 2167 C C . ASN A 1 268 ? 3.994 18.594 32.375 1 96 268 ASN A C 1
ATOM 2169 O O . ASN A 1 268 ? 4.953 17.891 32.062 1 96 268 ASN A O 1
ATOM 2173 N N . ALA A 1 269 ? 2.76 18.25 32.094 1 97.94 269 ALA A N 1
ATOM 2174 C CA . ALA A 1 269 ? 2.457 16.984 31.469 1 97.94 269 ALA A CA 1
ATOM 2175 C C . ALA A 1 269 ? 2.648 17.062 29.953 1 97.94 269 ALA A C 1
ATOM 2177 O O . ALA A 1 269 ? 2.721 16.047 29.266 1 97.94 269 ALA A O 1
ATOM 2178 N N . LEU A 1 270 ? 2.676 18.25 29.422 1 98.38 270 LEU A N 1
ATOM 2179 C CA . LEU A 1 270 ? 2.814 18.438 27.984 1 98.38 270 LEU A CA 1
ATOM 2180 C C . LEU A 1 270 ? 4.234 18.141 27.531 1 98.38 270 LEU A C 1
ATOM 2182 O O . LEU A 1 270 ? 5.137 18.953 27.703 1 98.38 270 LEU A O 1
ATOM 2186 N N . LYS A 1 271 ? 4.398 17 26.844 1 98.44 271 LYS A N 1
ATOM 2187 C CA . LYS A 1 271 ? 5.727 16.5 26.516 1 98.44 271 LYS A CA 1
ATOM 2188 C C . LYS A 1 271 ? 6.016 16.609 25.031 1 98.44 271 LYS A C 1
ATOM 2190 O O . LYS A 1 271 ? 7.176 16.594 24.609 1 98.44 271 LYS A O 1
ATOM 2195 N N . LYS A 1 272 ? 5.039 16.656 24.188 1 98.75 272 LYS A N 1
ATOM 2196 C CA . LYS A 1 272 ? 5.195 16.734 22.734 1 98.75 272 LYS A CA 1
ATOM 2197 C C . LYS A 1 272 ? 4.32 17.828 22.141 1 98.75 272 LYS A C 1
ATOM 2199 O O . LYS A 1 272 ? 3.096 17.797 22.281 1 98.75 272 LYS A O 1
ATOM 2204 N N . MET A 1 273 ? 4.926 18.781 21.516 1 98.56 273 MET A N 1
ATOM 2205 C CA . MET A 1 273 ? 4.258 19.859 20.797 1 98.56 273 MET A CA 1
ATOM 2206 C C . MET A 1 273 ? 4.52 19.75 19.297 1 98.56 273 MET A C 1
ATOM 2208 O O . MET A 1 273 ? 5.574 20.172 18.812 1 98.56 273 MET A O 1
ATOM 2212 N N . LEU A 1 274 ? 3.578 19.266 18.578 1 98.69 274 LEU A N 1
ATOM 2213 C CA . LEU A 1 274 ? 3.635 19.141 17.109 1 98.69 274 LEU A CA 1
ATOM 2214 C C . LEU A 1 274 ? 2.764 20.219 16.453 1 98.69 274 LEU A C 1
ATOM 2216 O O . LEU A 1 274 ? 1.7 20.562 16.969 1 98.69 274 LEU A O 1
ATOM 2220 N N . PHE A 1 275 ? 3.188 20.75 15.445 1 96.5 275 PHE A N 1
ATOM 2221 C CA . PHE A 1 275 ? 2.387 21.75 14.742 1 96.5 275 PHE A CA 1
ATOM 2222 C C . PHE A 1 275 ? 2.578 21.641 13.234 1 96.5 275 PHE A C 1
ATOM 2224 O O . PHE A 1 275 ? 3.635 21.203 12.766 1 96.5 275 PHE A O 1
ATOM 2231 N N . CYS A 1 276 ? 1.583 21.938 12.484 1 94.5 276 CYS A N 1
ATOM 2232 C CA . CYS A 1 276 ? 1.524 21.766 11.039 1 94.5 276 CYS A CA 1
ATOM 2233 C C . CYS A 1 276 ? 0.484 22.703 10.422 1 94.5 276 CYS A C 1
ATOM 2235 O O . CYS A 1 276 ? -0.426 23.156 11.109 1 94.5 276 CYS A O 1
ATOM 2237 N N . GLY A 1 277 ? 0.66 22.953 9.117 1 86.25 277 GLY A N 1
ATOM 2238 C CA . GLY A 1 277 ? -0.392 23.609 8.359 1 86.25 277 GLY A CA 1
ATOM 2239 C C . GLY A 1 277 ? -0.032 25.031 7.949 1 86.25 277 GLY A C 1
ATOM 2240 O O . GLY A 1 277 ? -0.588 25.562 6.984 1 86.25 277 GLY A O 1
ATOM 2241 N N . GLU A 1 278 ? 0.845 25.672 8.773 1 80.38 278 GLU A N 1
ATOM 2242 C CA . GLU A 1 278 ? 1.325 27.031 8.508 1 80.38 278 GLU A CA 1
ATOM 2243 C C . GLU A 1 278 ? 2.789 27.172 8.906 1 80.38 278 GLU A C 1
ATOM 2245 O O . GLU A 1 278 ? 3.332 26.344 9.633 1 80.38 278 GLU A O 1
ATOM 2250 N N . ILE A 1 279 ? 3.342 28.234 8.359 1 82.31 279 ILE A N 1
ATOM 2251 C CA . ILE A 1 279 ? 4.711 28.531 8.773 1 82.31 279 ILE A CA 1
ATOM 2252 C C . ILE A 1 279 ? 4.727 28.969 10.234 1 82.31 279 ILE A C 1
ATOM 2254 O O . ILE A 1 279 ? 3.947 29.828 10.641 1 82.31 279 ILE A O 1
ATOM 2258 N N . MET A 1 280 ? 5.484 28.344 11.016 1 89.5 280 MET A N 1
ATOM 2259 C CA . MET A 1 280 ? 5.625 28.672 12.43 1 89.5 280 MET A CA 1
ATOM 2260 C C . MET A 1 280 ? 6.746 29.672 12.648 1 89.5 280 MET A C 1
ATOM 2262 O O . MET A 1 280 ? 7.91 29.391 12.375 1 89.5 280 MET A O 1
ATOM 2266 N N . PRO A 1 281 ? 6.414 30.891 13.172 1 87.88 281 PRO A N 1
ATOM 2267 C CA . PRO A 1 281 ? 7.477 31.844 13.477 1 87.88 281 PRO A CA 1
ATOM 2268 C C . PRO A 1 281 ? 8.297 31.453 14.695 1 87.88 281 PRO A C 1
ATOM 2270 O O . PRO A 1 281 ? 7.738 31.031 15.719 1 87.88 281 PRO A O 1
ATOM 2273 N N . ASN A 1 282 ? 9.602 31.625 14.609 1 91.81 282 ASN A N 1
ATOM 2274 C CA . ASN A 1 282 ? 10.5 31.234 15.68 1 91.81 282 ASN A CA 1
ATOM 2275 C C . ASN A 1 282 ? 10.305 32.094 16.938 1 91.81 282 ASN A C 1
ATOM 2277 O O . ASN A 1 282 ? 10.484 31.594 18.047 1 91.81 282 ASN A O 1
ATOM 2281 N N . LYS A 1 283 ? 9.867 33.406 16.734 1 90 283 LYS A N 1
ATOM 2282 C CA . LYS A 1 283 ? 9.672 34.281 17.891 1 90 283 LYS A CA 1
ATOM 2283 C C . LYS A 1 283 ? 8.719 33.656 18.906 1 90 283 LYS A C 1
ATOM 2285 O O . LYS A 1 283 ? 9.062 33.531 20.078 1 90 283 LYS A O 1
ATOM 2290 N N . GLN A 1 284 ? 7.57 33.312 18.453 1 91.31 284 GLN A N 1
ATOM 2291 C CA . GLN A 1 284 ? 6.57 32.688 19.328 1 91.31 284 GLN A CA 1
ATOM 2292 C C . GLN A 1 284 ? 6.957 31.266 19.719 1 91.31 284 GLN A C 1
ATOM 2294 O O . GLN A 1 284 ? 6.672 30.828 20.828 1 91.31 284 GLN A O 1
ATOM 2299 N N . LEU A 1 285 ? 7.535 30.531 18.766 1 95.94 285 LEU A N 1
ATOM 2300 C CA . LEU A 1 285 ? 8.031 29.203 19.062 1 95.94 285 LEU A CA 1
ATOM 2301 C C . LEU A 1 285 ? 9.016 29.234 20.234 1 95.94 285 LEU A C 1
ATOM 2303 O O . LEU A 1 285 ? 8.969 28.375 21.109 1 95.94 285 LEU A O 1
ATOM 2307 N N . ASN A 1 286 ? 9.914 30.172 20.234 1 96.12 286 ASN A N 1
ATOM 2308 C CA . ASN A 1 286 ? 10.898 30.312 21.297 1 96.12 286 ASN A CA 1
ATOM 2309 C C . ASN A 1 286 ? 10.242 30.594 22.641 1 96.12 286 ASN A C 1
ATOM 2311 O O . ASN A 1 286 ? 10.742 30.172 23.688 1 96.12 286 ASN A O 1
ATOM 2315 N N . ILE A 1 287 ? 9.133 31.391 22.656 1 95.69 287 ILE A N 1
ATOM 2316 C CA . ILE A 1 287 ? 8.367 31.609 23.891 1 95.69 287 ILE A CA 1
ATOM 2317 C C . ILE A 1 287 ? 7.875 30.266 24.422 1 95.69 287 ILE A C 1
ATOM 2319 O O . ILE A 1 287 ? 8.031 29.984 25.625 1 95.69 287 ILE A O 1
ATOM 2323 N N . TRP A 1 288 ? 7.332 29.406 23.578 1 97.81 288 TRP A N 1
ATOM 2324 C CA . TRP A 1 288 ? 6.84 28.094 23.969 1 97.81 288 TRP A CA 1
ATOM 2325 C C . TRP A 1 288 ? 7.977 27.219 24.469 1 97.81 288 TRP A C 1
ATOM 2327 O O . TRP A 1 288 ? 7.84 26.547 25.5 1 97.81 288 TRP A O 1
ATOM 2337 N N . ARG A 1 289 ? 9.086 27.188 23.734 1 97.88 289 ARG A N 1
ATOM 2338 C CA . ARG A 1 289 ? 10.219 26.328 24.094 1 97.88 289 ARG A CA 1
ATOM 2339 C C . ARG A 1 289 ? 10.82 26.75 25.438 1 97.88 289 ARG A C 1
ATOM 2341 O O . ARG A 1 289 ? 11.281 25.906 26.203 1 97.88 289 ARG A O 1
ATOM 2348 N N . LYS A 1 290 ? 10.836 28.031 25.672 1 96.88 290 LYS A N 1
ATOM 2349 C CA . LYS A 1 290 ? 11.312 28.531 26.953 1 96.88 290 LYS A CA 1
ATOM 2350 C C . LYS A 1 290 ? 10.398 28.094 28.094 1 96.88 290 LYS A C 1
ATOM 2352 O O . LYS A 1 290 ? 10.859 27.781 29.188 1 96.88 290 LYS A O 1
ATOM 2357 N N . HIS A 1 291 ? 9.125 28.109 27.844 1 97.31 291 HIS A N 1
ATOM 2358 C CA . HIS A 1 291 ? 8.133 27.734 28.844 1 97.31 291 HIS A CA 1
ATOM 2359 C C . HIS A 1 291 ? 8.164 26.234 29.125 1 97.31 291 HIS A C 1
ATOM 2361 O O . HIS A 1 291 ? 7.875 25.797 30.234 1 97.31 291 HIS A O 1
ATOM 2367 N N . LEU A 1 292 ? 8.445 25.406 28.141 1 98 292 LEU A N 1
ATOM 2368 C CA . LEU A 1 292 ? 8.5 23.953 28.234 1 98 292 LEU A CA 1
ATOM 2369 C C . LEU A 1 292 ? 9.852 23.422 27.766 1 98 292 LEU A C 1
ATOM 2371 O O . LEU A 1 292 ? 9.938 22.719 26.766 1 98 292 LEU A O 1
ATOM 2375 N N . PRO A 1 293 ? 10.836 23.609 28.516 1 96.19 293 PRO A N 1
ATOM 2376 C CA . PRO A 1 293 ? 12.195 23.312 28.047 1 96.19 293 PRO A CA 1
ATOM 2377 C C . PRO A 1 293 ? 12.445 21.828 27.828 1 96.19 293 PRO A C 1
ATOM 2379 O O . PRO A 1 293 ? 13.367 21.453 27.094 1 96.19 293 PRO A O 1
ATOM 2382 N N . ASN A 1 294 ? 11.625 20.953 28.391 1 96.38 294 ASN A N 1
ATOM 2383 C CA . ASN A 1 294 ? 11.867 19.516 28.266 1 96.38 294 ASN A CA 1
ATOM 2384 C C . ASN A 1 294 ? 10.945 18.875 27.234 1 96.38 294 ASN A C 1
ATOM 2386 O O . ASN A 1 294 ? 11.039 17.688 26.969 1 96.38 294 ASN A O 1
ATOM 2390 N N . ALA A 1 295 ? 10.055 19.625 26.688 1 98.19 295 ALA A N 1
ATOM 2391 C CA . ALA A 1 295 ? 9.102 19.094 25.719 1 98.19 295 ALA A CA 1
ATOM 2392 C C . ALA A 1 295 ? 9.742 18.938 24.344 1 98.19 295 ALA A C 1
ATOM 2394 O O . ALA A 1 295 ? 10.664 19.688 24 1 98.19 295 ALA A O 1
ATOM 2395 N N . LEU A 1 296 ? 9.344 17.891 23.609 1 98.62 296 LEU A N 1
ATOM 2396 C CA . LEU A 1 296 ? 9.703 17.734 22.203 1 98.62 296 LEU A CA 1
ATOM 2397 C C . LEU A 1 296 ? 8.867 18.656 21.312 1 98.62 296 LEU A C 1
ATOM 2399 O O . LEU A 1 296 ? 7.637 18.688 21.438 1 98.62 296 LEU A O 1
ATOM 2403 N N . PHE A 1 297 ? 9.484 19.531 20.531 1 98.75 297 PHE A N 1
ATOM 2404 C CA . PHE A 1 297 ? 8.828 20.359 19.547 1 98.75 297 PHE A CA 1
ATOM 2405 C C . PHE A 1 297 ? 9.133 19.875 18.141 1 98.75 297 PHE A C 1
ATOM 2407 O O . PHE A 1 297 ? 10.281 19.531 17.828 1 98.75 297 PHE A O 1
ATOM 2414 N N . ALA A 1 298 ? 8.109 19.781 17.266 1 98.81 298 ALA A N 1
ATOM 2415 C CA . ALA A 1 298 ? 8.359 19.344 15.891 1 98.81 298 ALA A CA 1
ATOM 2416 C C . ALA A 1 298 ? 7.516 20.141 14.906 1 98.81 298 ALA A C 1
ATOM 2418 O O . ALA A 1 298 ? 6.332 20.406 15.156 1 98.81 298 ALA A O 1
ATOM 2419 N N . ASN A 1 299 ? 8.164 20.609 13.852 1 98.5 299 ASN A N 1
ATOM 2420 C CA . ASN A 1 299 ? 7.508 21.234 12.711 1 98.5 299 ASN A CA 1
ATOM 2421 C C . ASN A 1 299 ? 7.156 20.203 11.641 1 98.5 299 ASN A C 1
ATOM 2423 O O . ASN A 1 299 ? 8.039 19.578 11.055 1 98.5 299 ASN A O 1
ATOM 2427 N N . LEU A 1 300 ? 5.891 20.016 11.461 1 98.25 300 LEU A N 1
ATOM 2428 C CA . LEU A 1 300 ? 5.422 19.078 10.445 1 98.25 300 LEU A CA 1
ATOM 2429 C C . LEU A 1 300 ? 4.887 19.828 9.227 1 98.25 300 LEU A C 1
ATOM 2431 O O . LEU A 1 300 ? 4.449 20.969 9.336 1 98.25 300 LEU A O 1
ATOM 2435 N N . TYR A 1 301 ? 4.949 19.141 8.031 1 96.81 301 TYR A N 1
ATOM 2436 C CA . TYR A 1 301 ? 4.516 19.75 6.781 1 96.81 301 TYR A CA 1
ATOM 2437 C C . TYR A 1 301 ? 3.834 18.719 5.887 1 96.81 301 TYR A C 1
ATOM 2439 O O . TYR A 1 301 ? 4.305 17.594 5.762 1 96.81 301 TYR A O 1
ATOM 2447 N N . GLY A 1 302 ? 2.801 19.188 5.34 1 94.81 302 GLY A N 1
ATOM 2448 C CA . GLY A 1 302 ? 2.199 18.375 4.289 1 94.81 302 GLY A CA 1
ATOM 2449 C C . GLY A 1 302 ? 0.873 18.922 3.801 1 94.81 302 GLY A C 1
ATOM 2450 O O . GLY A 1 302 ? 0.127 19.531 4.566 1 94.81 302 GLY A O 1
ATOM 2451 N N . PRO A 1 303 ? 0.579 18.719 2.492 1 91.31 303 PRO A N 1
ATOM 2452 C CA . PRO A 1 303 ? -0.724 19.062 1.916 1 91.31 303 PRO A CA 1
ATOM 2453 C C . PRO A 1 303 ? -1.766 17.969 2.117 1 91.31 303 PRO A C 1
ATOM 2455 O O . PRO A 1 303 ? -1.412 16.828 2.422 1 91.31 303 PRO A O 1
ATOM 2458 N N . THR A 1 304 ? -3.018 18.328 1.992 1 90.88 304 THR A N 1
ATOM 2459 C CA . THR A 1 304 ? -4.129 17.406 2.166 1 90.88 304 THR A CA 1
ATOM 2460 C C . THR A 1 304 ? -4.008 16.219 1.206 1 90.88 304 THR A C 1
ATOM 2462 O O . THR A 1 304 ? -4.383 15.102 1.545 1 90.88 304 THR A O 1
ATOM 2465 N N . GLU A 1 305 ? -3.373 16.453 0.031 1 96 305 GLU A N 1
ATOM 2466 C CA . GLU A 1 305 ? -3.316 15.5 -1.068 1 96 305 GLU A CA 1
ATOM 2467 C C . GLU A 1 305 ? -2.35 14.359 -0.757 1 96 305 GLU A C 1
ATOM 2469 O O . GLU A 1 305 ? -2.309 13.359 -1.477 1 96 305 GLU A O 1
ATOM 2474 N N . ILE A 1 306 ? -1.556 14.391 0.332 1 96.62 306 ILE A N 1
ATOM 2475 C CA . ILE A 1 306 ? -0.59 13.344 0.646 1 96.62 306 ILE A CA 1
ATOM 2476 C C . ILE A 1 306 ? -0.923 12.727 2.002 1 96.62 306 ILE A C 1
ATOM 2478 O O . ILE A 1 306 ? -0.074 12.078 2.623 1 96.62 306 ILE A O 1
ATOM 2482 N N . THR A 1 307 ? -2.113 12.969 2.539 1 96.62 307 THR A N 1
ATOM 2483 C CA . THR A 1 307 ? -2.566 12.43 3.816 1 96.62 307 THR A CA 1
ATOM 2484 C C . THR A 1 307 ? -1.848 13.117 4.977 1 96.62 307 THR A C 1
ATOM 2486 O O . THR A 1 307 ? -1.151 12.461 5.754 1 96.62 307 THR A O 1
ATOM 2489 N N . ASP A 1 308 ? -1.988 14.383 5.074 1 94.62 308 ASP A N 1
ATOM 2490 C CA . ASP A 1 308 ? -1.678 15.266 6.191 1 94.62 308 ASP A CA 1
ATOM 2491 C C . ASP A 1 308 ? -0.2 15.656 6.191 1 94.62 308 ASP A C 1
ATOM 2493 O O . ASP A 1 308 ? 0.154 16.766 5.793 1 94.62 308 ASP A O 1
ATOM 2497 N N . VAL A 1 309 ? 0.778 14.719 6.496 1 97.88 309 VAL A N 1
ATOM 2498 C CA . VAL A 1 309 ? 2.164 15.117 6.707 1 97.88 309 VAL A CA 1
ATOM 2499 C C . VAL A 1 309 ? 3.088 14.266 5.844 1 97.88 309 VAL A C 1
ATOM 2501 O O . VAL A 1 309 ? 2.918 13.047 5.758 1 97.88 309 VAL A O 1
ATOM 2504 N N . CYS A 1 310 ? 4.074 14.906 5.203 1 97.88 310 CYS A N 1
ATOM 2505 C CA . CYS A 1 310 ? 5.059 14.164 4.418 1 97.88 310 CYS A CA 1
ATOM 2506 C C . CYS A 1 310 ? 6.477 14.5 4.863 1 97.88 310 CYS A C 1
ATOM 2508 O O . CYS A 1 310 ? 7.426 13.805 4.508 1 97.88 310 CYS A O 1
ATOM 2510 N N . SER A 1 311 ? 6.73 15.555 5.617 1 98.12 311 SER A N 1
ATOM 2511 C CA . SER A 1 311 ? 8.039 15.93 6.145 1 98.12 311 SER A CA 1
ATOM 2512 C C . SER A 1 311 ? 7.926 16.438 7.578 1 98.12 311 SER A C 1
ATOM 2514 O O . SER A 1 311 ? 6.852 16.859 8.008 1 98.12 311 SER A O 1
ATOM 2516 N N . PHE A 1 312 ? 9.008 16.359 8.305 1 98.62 312 PHE A N 1
ATOM 2517 C CA . PHE A 1 312 ? 8.977 16.812 9.695 1 98.62 312 PHE A CA 1
ATOM 2518 C C . PHE A 1 312 ? 10.375 17.188 10.172 1 98.62 312 PHE A C 1
ATOM 2520 O O . PHE A 1 312 ? 11.375 16.734 9.617 1 98.62 312 PHE A O 1
ATOM 2527 N N . TYR A 1 313 ? 10.422 18.047 11.109 1 98.56 313 TYR A N 1
ATOM 2528 C CA . TYR A 1 313 ? 11.648 18.5 11.75 1 98.56 313 TYR A CA 1
ATOM 2529 C C . TYR A 1 313 ? 11.492 18.531 13.266 1 98.56 313 TYR A C 1
ATOM 2531 O O . TYR A 1 313 ? 10.727 19.344 13.797 1 98.56 313 TYR A O 1
ATOM 2539 N N . ILE A 1 314 ? 12.125 17.641 14 1 98.56 314 ILE A N 1
ATOM 2540 C CA . ILE A 1 314 ? 12.203 17.719 15.453 1 98.56 314 ILE A CA 1
ATOM 2541 C C . ILE A 1 314 ? 13.227 18.781 15.852 1 98.56 314 ILE A C 1
ATOM 2543 O O . ILE A 1 314 ? 14.414 18.656 15.547 1 98.56 314 ILE A O 1
ATOM 2547 N N . ILE A 1 315 ? 12.789 19.766 16.453 1 98 315 ILE A N 1
ATOM 2548 C CA . ILE A 1 315 ? 13.625 20.922 16.766 1 98 315 ILE A CA 1
ATOM 2549 C C . ILE A 1 315 ? 14.688 20.531 17.797 1 98 315 ILE A C 1
ATOM 2551 O O . ILE A 1 315 ? 14.367 20.203 18.938 1 98 315 ILE A O 1
ATOM 2555 N N . ASN A 1 316 ? 15.883 20.594 17.344 1 95.88 316 ASN A N 1
ATOM 2556 C CA . ASN A 1 316 ? 16.969 20.078 18.188 1 95.88 316 ASN A CA 1
ATOM 2557 C C . ASN A 1 316 ? 18.094 21.094 18.312 1 95.88 316 ASN A C 1
ATOM 2559 O O . ASN A 1 316 ? 19.203 20.75 18.719 1 95.88 316 ASN A O 1
ATOM 2563 N N . ARG A 1 317 ? 17.828 22.281 17.828 1 96.62 317 ARG A N 1
ATOM 2564 C CA . ARG A 1 317 ? 18.797 23.359 18 1 96.62 317 ARG A CA 1
ATOM 2565 C C . ARG A 1 317 ? 18.109 24.703 18.172 1 96.62 317 ARG A C 1
ATOM 2567 O O . ARG A 1 317 ? 16.875 24.797 18.094 1 96.62 317 ARG A O 1
ATOM 2574 N N . THR A 1 318 ? 18.875 25.797 18.516 1 96.12 318 THR A N 1
ATOM 2575 C CA . THR A 1 318 ? 18.328 27.141 18.719 1 96.12 318 THR A CA 1
ATOM 2576 C C . THR A 1 318 ? 18.109 27.844 17.391 1 96.12 318 THR A C 1
ATOM 2578 O O . THR A 1 318 ? 18.859 27.625 16.422 1 96.12 318 THR A O 1
ATOM 2581 N N . PHE A 1 319 ? 17.094 28.609 17.375 1 95 319 PHE A N 1
ATOM 2582 C CA . PHE A 1 319 ? 16.781 29.438 16.219 1 95 319 PHE A CA 1
ATOM 2583 C C . PHE A 1 319 ? 16.594 30.891 16.625 1 95 319 PHE A C 1
ATOM 2585 O O . PHE A 1 319 ? 15.898 31.188 17.609 1 95 319 PHE A O 1
ATOM 2592 N N . LYS A 1 320 ? 17.219 31.812 15.812 1 92.94 320 LYS A N 1
ATOM 2593 C CA . LYS A 1 320 ? 16.906 33.219 15.969 1 92.94 320 LYS A CA 1
ATOM 2594 C C . LYS A 1 320 ? 15.492 33.531 15.477 1 92.94 320 LYS A C 1
ATOM 2596 O O . LYS A 1 320 ? 14.961 32.812 14.625 1 92.94 320 LYS A O 1
ATOM 2601 N N . ASP A 1 321 ? 14.93 34.531 15.984 1 86.81 321 ASP A N 1
ATOM 2602 C CA . ASP A 1 321 ? 13.539 34.906 15.695 1 86.81 321 ASP A CA 1
ATOM 2603 C C . ASP A 1 321 ? 13.336 35.125 14.203 1 86.81 321 ASP A C 1
ATOM 2605 O O . ASP A 1 321 ? 12.25 34.875 13.672 1 86.81 321 ASP A O 1
ATOM 2609 N N . GLU A 1 322 ? 14.352 35.562 13.461 1 81.56 322 GLU A N 1
ATOM 2610 C CA . GLU A 1 322 ? 14.211 35.969 12.062 1 81.56 322 GLU A CA 1
ATOM 2611 C C . GLU A 1 322 ? 14.484 34.812 11.125 1 81.56 322 GLU A C 1
ATOM 2613 O O . GLU A 1 322 ? 14.289 34.906 9.914 1 81.56 322 GLU A O 1
ATOM 2618 N N . GLU A 1 323 ? 14.914 33.656 11.656 1 86.31 323 GLU A N 1
ATOM 2619 C CA . GLU A 1 323 ? 15.25 32.5 10.828 1 86.31 323 GLU A CA 1
ATOM 2620 C C . GLU A 1 323 ? 13.992 31.734 10.406 1 86.31 323 GLU A C 1
ATOM 2622 O O . GLU A 1 323 ? 12.945 31.844 11.055 1 86.31 323 GLU A O 1
ATOM 2627 N N . LEU A 1 324 ? 14.117 31.078 9.336 1 88 324 LEU A N 1
ATOM 2628 C CA . LEU A 1 324 ? 13.055 30.172 8.922 1 88 324 LEU A CA 1
ATOM 2629 C C . LEU A 1 324 ? 13.203 28.812 9.609 1 88 324 LEU A C 1
ATOM 2631 O O . LEU A 1 324 ? 14.305 28.281 9.719 1 88 324 LEU A O 1
ATOM 2635 N N . LEU A 1 325 ? 12.117 28.359 10.125 1 93.31 325 LEU A N 1
ATOM 2636 C CA . LEU A 1 325 ? 12.102 27.031 10.711 1 93.31 325 LEU A CA 1
ATOM 2637 C C . LEU A 1 325 ? 12.016 25.969 9.617 1 93.31 325 LEU A C 1
ATOM 2639 O O . LEU A 1 325 ? 11.125 26 8.773 1 93.31 325 LEU A O 1
ATOM 2643 N N . PRO A 1 326 ? 12.938 25 9.555 1 97.12 326 PRO A N 1
ATOM 2644 C CA . PRO A 1 326 ? 12.883 23.969 8.516 1 97.12 326 PRO A CA 1
ATOM 2645 C C . PRO A 1 326 ? 11.648 23.094 8.625 1 97.12 326 PRO A C 1
ATOM 2647 O O . PRO A 1 326 ? 11.141 22.875 9.727 1 97.12 326 PRO A O 1
ATOM 2650 N N . ILE A 1 327 ? 11.203 22.609 7.465 1 97.44 327 ILE A N 1
ATOM 2651 C CA . ILE A 1 327 ? 10.18 21.562 7.465 1 97.44 327 ILE A CA 1
ATOM 2652 C C . ILE A 1 327 ? 10.836 20.188 7.52 1 97.44 327 ILE A C 1
ATOM 2654 O O . ILE A 1 327 ? 10.156 19.172 7.609 1 97.44 327 ILE A O 1
ATOM 2658 N N . GLY A 1 328 ? 12.125 20.109 7.461 1 97.94 328 GLY A N 1
ATOM 2659 C CA . GLY A 1 328 ? 12.883 18.922 7.812 1 97.94 328 GLY A CA 1
ATOM 2660 C C . GLY A 1 328 ? 13.07 17.969 6.648 1 97.94 328 GLY A C 1
ATOM 2661 O O . GLY A 1 328 ? 13.5 18.375 5.566 1 97.94 328 GLY A O 1
ATOM 2662 N N . LYS A 1 329 ? 12.898 16.719 6.957 1 97.25 329 LYS A N 1
ATOM 2663 C CA . LYS A 1 329 ? 13.125 15.633 6.004 1 97.25 329 LYS A CA 1
ATOM 2664 C C . LYS A 1 329 ? 11.875 14.773 5.832 1 97.25 329 LYS A C 1
ATOM 2666 O O . LYS A 1 329 ? 10.898 14.953 6.559 1 97.25 329 LYS A O 1
ATOM 2671 N N . ALA A 1 330 ? 11.977 13.875 4.902 1 97.75 330 ALA A N 1
ATOM 2672 C CA . ALA A 1 330 ? 10.828 13.047 4.543 1 97.75 330 ALA A CA 1
ATOM 2673 C C . ALA A 1 330 ? 10.406 12.156 5.707 1 97.75 330 ALA A C 1
ATOM 2675 O O . ALA A 1 330 ? 11.25 11.641 6.445 1 97.75 330 ALA A O 1
ATOM 2676 N N . CYS A 1 331 ? 9.086 11.977 5.867 1 97.88 331 CYS A N 1
ATOM 2677 C CA . CYS A 1 331 ? 8.57 10.914 6.727 1 97.88 331 CYS A CA 1
ATOM 2678 C C . CYS A 1 331 ? 8.984 9.539 6.215 1 97.88 331 CYS A C 1
ATOM 2680 O O . CYS A 1 331 ? 9.32 9.391 5.039 1 97.88 331 CYS A O 1
ATOM 2682 N N . LYS A 1 332 ? 9 8.562 7.129 1 97 332 LYS A N 1
ATOM 2683 C CA . LYS A 1 332 ? 9.281 7.199 6.703 1 97 332 LYS A CA 1
ATOM 2684 C C . LYS A 1 332 ? 8.328 6.762 5.59 1 97 332 LYS A C 1
ATOM 2686 O O . LYS A 1 332 ? 7.141 7.078 5.629 1 97 332 LYS A O 1
ATOM 2691 N N . ASN A 1 333 ? 8.836 6.059 4.582 1 97.75 333 ASN A N 1
ATOM 2692 C CA . ASN A 1 333 ? 8.102 5.484 3.457 1 97.75 333 ASN A CA 1
ATOM 2693 C C . ASN A 1 333 ? 7.52 6.57 2.553 1 97.75 333 ASN A C 1
ATOM 2695 O O . ASN A 1 333 ? 6.5 6.359 1.898 1 97.75 333 ASN A O 1
ATOM 2699 N N . THR A 1 334 ? 8.047 7.77 2.631 1 97.88 334 THR A N 1
ATOM 2700 C CA . THR A 1 334 ? 7.746 8.906 1.769 1 97.88 334 THR A CA 1
ATOM 2701 C C . THR A 1 334 ? 9.016 9.461 1.135 1 97.88 334 THR A C 1
ATOM 2703 O O . THR A 1 334 ? 10.062 9.523 1.783 1 97.88 334 THR A O 1
ATOM 2706 N N . GLU A 1 335 ? 8.93 9.797 -0.114 1 97.56 335 GLU A N 1
ATOM 2707 C CA . GLU A 1 335 ? 10.062 10.422 -0.788 1 97.56 335 GLU A CA 1
ATOM 2708 C C . GLU A 1 335 ? 9.727 11.844 -1.226 1 97.56 335 GLU A C 1
ATOM 2710 O O . GLU A 1 335 ? 8.641 12.102 -1.737 1 97.56 335 GLU A O 1
ATOM 2715 N N . LEU A 1 336 ? 10.625 12.758 -0.919 1 97.88 336 LEU A N 1
ATOM 2716 C CA . LEU A 1 336 ? 10.523 14.156 -1.336 1 97.88 336 LEU A CA 1
ATOM 2717 C C . LEU A 1 336 ? 11.516 14.461 -2.453 1 97.88 336 LEU A C 1
ATOM 2719 O O . LEU A 1 336 ? 12.688 14.078 -2.371 1 97.88 336 LEU A O 1
ATOM 2723 N N . LEU A 1 337 ? 11.023 15.031 -3.477 1 97.56 337 LEU A N 1
ATOM 2724 C CA . LEU A 1 337 ? 11.859 15.445 -4.602 1 97.56 337 LEU A CA 1
ATOM 2725 C C . LEU A 1 337 ? 11.68 16.938 -4.891 1 97.56 337 LEU A C 1
ATOM 2727 O O . LEU A 1 337 ? 10.57 17.469 -4.789 1 97.56 337 LEU A O 1
ATOM 2731 N N . VAL A 1 338 ? 12.742 17.562 -5.215 1 97.38 338 VAL A N 1
ATOM 2732 C CA . VAL A 1 338 ? 12.711 18.984 -5.555 1 97.38 338 VAL A CA 1
ATOM 2733 C C . VAL A 1 338 ? 13.148 19.188 -7.004 1 97.38 338 VAL A C 1
ATOM 2735 O O . VAL A 1 338 ? 14.172 18.641 -7.43 1 97.38 338 VAL A O 1
ATOM 2738 N N . PHE A 1 339 ? 12.305 19.875 -7.754 1 96.88 339 PHE A N 1
ATOM 2739 C CA . PHE A 1 339 ? 12.625 20.141 -9.148 1 96.88 339 PHE A CA 1
ATOM 2740 C C . PHE A 1 339 ? 12.617 21.641 -9.422 1 96.88 339 PHE A C 1
ATOM 2742 O O . PHE A 1 339 ? 11.805 22.375 -8.859 1 96.88 339 PHE A O 1
ATOM 2749 N N . ASP A 1 340 ? 13.492 22.062 -10.289 1 94.81 340 ASP A N 1
ATOM 2750 C CA . ASP A 1 340 ? 13.461 23.453 -10.727 1 94.81 340 ASP A CA 1
ATOM 2751 C C . ASP A 1 340 ? 12.398 23.672 -11.797 1 94.81 340 ASP A C 1
ATOM 2753 O O . ASP A 1 340 ? 11.586 22.797 -12.062 1 94.81 340 ASP A O 1
ATOM 2757 N N . GLU A 1 341 ? 12.328 24.844 -12.359 1 89.69 341 GLU A N 1
ATOM 2758 C CA . GLU A 1 341 ? 11.289 25.219 -13.312 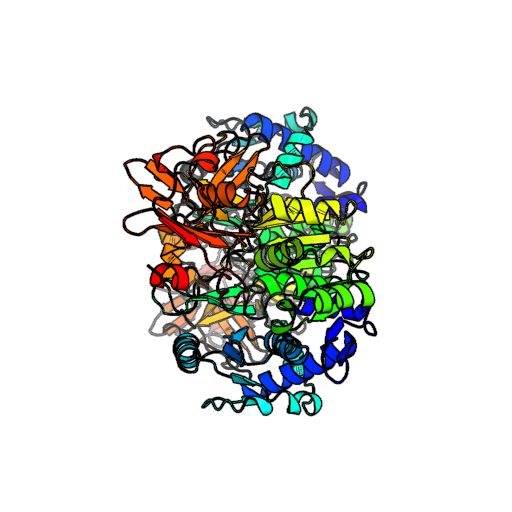1 89.69 341 GLU A CA 1
ATOM 2759 C C . GLU A 1 341 ? 11.367 24.375 -14.586 1 89.69 341 GLU A C 1
ATOM 2761 O O . GLU A 1 341 ? 10.367 24.188 -15.273 1 89.69 341 GLU A O 1
ATOM 2766 N N . ASN A 1 342 ? 12.57 23.891 -14.898 1 93.56 342 ASN A N 1
ATOM 2767 C CA . ASN A 1 342 ? 12.773 23.062 -16.078 1 93.56 342 ASN A CA 1
ATOM 2768 C C . ASN A 1 342 ? 12.688 21.578 -15.75 1 93.56 342 ASN A C 1
ATOM 2770 O O . ASN A 1 342 ? 13.07 20.734 -16.562 1 93.56 342 ASN A O 1
ATOM 2774 N N . MET A 1 343 ? 12.312 21.281 -14.508 1 95.06 343 MET A N 1
ATOM 2775 C CA . MET A 1 343 ? 12.125 19.922 -14.023 1 95.06 343 MET A CA 1
ATOM 2776 C C . MET A 1 343 ? 13.461 19.203 -13.898 1 95.06 343 MET A C 1
ATOM 2778 O O . MET A 1 343 ? 13.547 18 -14.133 1 95.06 343 MET A O 1
ATOM 2782 N N . ASN A 1 344 ? 14.477 20 -13.734 1 94.75 344 ASN A N 1
ATOM 2783 C CA . ASN A 1 344 ? 15.734 19.391 -13.32 1 94.75 344 ASN A CA 1
ATOM 2784 C C . ASN A 1 344 ? 15.742 19.094 -11.82 1 94.75 344 ASN A C 1
ATOM 2786 O O . ASN A 1 344 ? 15.305 19.906 -11.016 1 94.75 344 ASN A O 1
ATOM 2790 N N . PHE A 1 345 ? 16.281 17.984 -11.555 1 95.69 345 PHE A N 1
ATOM 2791 C CA . PHE A 1 345 ? 16.328 17.516 -10.172 1 95.69 345 PHE A CA 1
ATOM 2792 C C . PHE A 1 345 ? 17.328 18.328 -9.367 1 95.69 345 PHE A C 1
ATOM 2794 O O . PHE A 1 345 ? 18.453 18.578 -9.82 1 95.69 345 PHE A O 1
ATOM 2801 N N . ILE A 1 346 ? 16.891 18.797 -8.203 1 96.12 346 ILE A N 1
ATOM 2802 C CA . ILE A 1 346 ? 17.75 19.484 -7.254 1 96.12 346 ILE A CA 1
ATOM 2803 C C . ILE A 1 346 ? 18.094 18.547 -6.098 1 96.12 346 ILE A C 1
ATOM 2805 O O . ILE A 1 346 ? 17.219 18.156 -5.324 1 96.12 346 ILE A O 1
ATOM 2809 N N . SER A 1 347 ? 19.375 18.203 -5.93 1 93.62 347 SER A N 1
ATOM 2810 C CA . SER A 1 347 ? 19.797 17.266 -4.891 1 93.62 347 SER A CA 1
ATOM 2811 C C . SER A 1 347 ? 20 17.969 -3.557 1 93.62 347 SER A C 1
ATOM 2813 O O . SER A 1 347 ? 20.172 19.188 -3.516 1 93.62 347 SER A O 1
ATOM 2815 N N . PRO A 1 348 ? 19.984 17.188 -2.463 1 92.69 348 PRO A N 1
ATOM 2816 C CA . PRO A 1 348 ? 20.203 17.781 -1.139 1 92.69 348 PRO A CA 1
ATOM 2817 C C . PRO A 1 348 ? 21.562 18.469 -1.018 1 92.69 348 PRO A C 1
ATOM 2819 O O . PRO A 1 348 ? 21.766 19.281 -0.115 1 92.69 348 PRO A O 1
ATOM 2822 N N . LYS A 1 349 ? 22.5 18.234 -1.91 1 91.75 349 LYS A N 1
ATOM 2823 C CA . LYS A 1 349 ? 23.828 18.844 -1.896 1 91.75 349 LYS A CA 1
ATOM 2824 C C . LYS A 1 349 ? 23.797 20.25 -2.494 1 91.75 349 LYS A C 1
ATOM 2826 O O . LYS A 1 349 ? 24.734 21.016 -2.32 1 91.75 349 LYS A O 1
ATOM 2831 N N . GLN A 1 350 ? 22.703 20.516 -3.236 1 95.12 350 GLN A N 1
ATOM 2832 C CA . GLN A 1 350 ? 22.562 21.828 -3.832 1 95.12 350 GLN A CA 1
ATOM 2833 C C . GLN A 1 350 ? 21.859 22.797 -2.873 1 95.12 350 GLN A C 1
ATOM 2835 O O . GLN A 1 350 ? 20.703 23.172 -3.1 1 95.12 350 GLN A O 1
ATOM 2840 N N . ILE A 1 351 ? 22.688 23.312 -1.952 1 96.19 351 ILE A N 1
ATOM 2841 C CA . ILE A 1 351 ? 22.203 24.125 -0.836 1 96.19 351 ILE A CA 1
ATOM 2842 C C . ILE A 1 351 ? 21.703 25.469 -1.351 1 96.19 351 ILE A C 1
ATOM 2844 O O . ILE A 1 351 ? 22.359 26.109 -2.158 1 96.19 351 ILE A O 1
ATOM 2848 N N . GLY A 1 352 ? 20.516 25.844 -0.967 1 94.75 352 GLY A N 1
ATOM 2849 C CA . GLY A 1 352 ? 20 27.172 -1.229 1 94.75 352 GLY A CA 1
ATOM 2850 C C . GLY A 1 352 ? 19.312 27.281 -2.576 1 94.75 352 GLY A C 1
ATOM 2851 O O . GLY A 1 352 ? 18.641 28.281 -2.852 1 94.75 352 GLY A O 1
ATOM 2852 N N . VAL A 1 353 ? 19.438 26.219 -3.445 1 95.69 353 VAL A N 1
ATOM 2853 C CA . VAL A 1 353 ? 18.797 26.25 -4.758 1 95.69 353 VAL A CA 1
ATOM 2854 C C . VAL A 1 353 ? 17.297 25.984 -4.605 1 95.69 353 VAL A C 1
ATOM 2856 O O . VAL A 1 353 ? 16.891 24.969 -4.035 1 95.69 353 VAL A O 1
ATOM 2859 N N . LYS A 1 354 ? 16.531 26.953 -5.078 1 93.56 354 LYS A N 1
ATOM 2860 C CA . LYS A 1 354 ? 15.086 26.875 -4.891 1 93.56 354 LYS A CA 1
ATOM 2861 C C . LYS A 1 354 ? 14.43 26.062 -5.996 1 93.56 354 LYS A C 1
ATOM 2863 O O . LYS A 1 354 ? 14.859 26.109 -7.148 1 93.56 354 LYS A O 1
ATOM 2868 N N . GLY A 1 355 ? 13.445 25.297 -5.664 1 95.94 355 GLY A N 1
ATOM 2869 C CA . GLY A 1 355 ? 12.609 24.516 -6.566 1 95.94 355 GLY A CA 1
ATOM 2870 C C . GLY A 1 355 ? 11.273 24.141 -5.961 1 95.94 355 GLY A C 1
ATOM 2871 O O . GLY A 1 355 ? 10.977 24.484 -4.812 1 95.94 355 GLY A O 1
ATOM 2872 N N . GLU A 1 356 ? 10.445 23.562 -6.719 1 96.19 356 GLU A N 1
ATOM 2873 C CA . GLU A 1 356 ? 9.141 23.094 -6.266 1 96.19 356 GLU A CA 1
ATOM 2874 C C . GLU A 1 356 ? 9.242 21.719 -5.625 1 96.19 356 GLU A C 1
ATOM 2876 O O . GLU A 1 356 ? 9.977 20.859 -6.109 1 96.19 356 GLU A O 1
ATOM 2881 N N . LEU A 1 357 ? 8.523 21.547 -4.539 1 97.62 357 LEU A N 1
ATOM 2882 C CA . LEU A 1 357 ? 8.539 20.281 -3.809 1 97.62 357 LEU A CA 1
ATOM 2883 C C . LEU A 1 357 ? 7.523 19.297 -4.398 1 97.62 357 LEU A C 1
ATOM 2885 O O . LEU A 1 357 ? 6.367 19.656 -4.625 1 97.62 357 LEU A O 1
ATOM 2889 N N . PHE A 1 358 ? 7.973 18.078 -4.695 1 97.94 358 PHE A N 1
ATOM 2890 C CA . PHE A 1 358 ? 7.133 16.969 -5.125 1 97.94 358 PHE A CA 1
ATOM 2891 C C . PHE A 1 358 ? 7.188 15.828 -4.117 1 97.94 358 PHE A C 1
ATOM 2893 O O . PHE A 1 358 ? 8.203 15.625 -3.451 1 97.94 358 PHE A O 1
ATOM 2900 N N . VAL A 1 359 ? 6.09 15.148 -3.986 1 98.38 359 VAL A N 1
ATOM 2901 C CA . VAL A 1 359 ? 5.992 14.078 -2.998 1 98.38 359 VAL A CA 1
ATOM 2902 C C . VAL A 1 359 ? 5.645 12.766 -3.693 1 98.38 359 VAL A C 1
ATOM 2904 O O . VAL A 1 359 ? 4.816 12.734 -4.609 1 98.38 359 VAL A O 1
ATOM 2907 N N . ARG A 1 360 ? 6.328 11.695 -3.279 1 97.62 360 ARG A N 1
ATOM 2908 C CA . ARG A 1 360 ? 6.152 10.344 -3.803 1 97.62 360 ARG A CA 1
ATOM 2909 C C . ARG A 1 360 ? 5.926 9.344 -2.676 1 97.62 360 ARG A C 1
ATOM 2911 O O . ARG A 1 360 ? 6.535 9.453 -1.608 1 97.62 360 ARG A O 1
ATOM 2918 N N . GLY A 1 361 ? 4.996 8.359 -2.916 1 97.56 361 GLY A N 1
ATOM 2919 C CA . GLY A 1 361 ? 4.879 7.301 -1.922 1 97.56 361 GLY A CA 1
ATOM 2920 C C . GLY A 1 361 ? 3.441 6.895 -1.65 1 97.56 361 GLY A C 1
ATOM 2921 O O . GLY A 1 361 ? 2.518 7.387 -2.301 1 97.56 361 GLY A O 1
ATOM 2922 N N . THR A 1 362 ? 3.232 5.953 -0.691 1 97.31 362 THR A N 1
ATOM 2923 C CA . THR A 1 362 ? 1.963 5.32 -0.349 1 97.31 362 THR A CA 1
ATOM 2924 C C . THR A 1 362 ? 1.009 6.332 0.28 1 97.31 362 THR A C 1
ATOM 2926 O O . THR A 1 362 ? -0.208 6.129 0.281 1 97.31 362 THR A O 1
ATOM 2929 N N . SER A 1 363 ? 1.473 7.449 0.697 1 96.12 363 SER A N 1
ATOM 2930 C CA . SER A 1 363 ? 0.678 8.469 1.381 1 96.12 363 SER A CA 1
ATOM 2931 C C . SER A 1 363 ? -0.174 9.258 0.394 1 96.12 363 SER A C 1
ATOM 2933 O O . SER A 1 363 ? -1.076 9.992 0.797 1 96.12 363 SER A O 1
ATOM 2935 N N . LEU A 1 364 ? 0.084 9.141 -0.917 1 97.81 364 LEU A N 1
ATOM 2936 C CA . LEU A 1 364 ? -0.583 9.953 -1.932 1 97.81 364 LEU A CA 1
ATOM 2937 C C . LEU A 1 364 ? -2.078 9.648 -1.97 1 97.81 364 LEU A C 1
ATOM 2939 O O . LEU A 1 364 ? -2.486 8.492 -1.838 1 97.81 364 LEU A O 1
ATOM 2943 N N . SER A 1 365 ? -2.859 10.719 -2.168 1 97.62 365 SER A N 1
ATOM 2944 C CA . SER A 1 365 ? -4.277 10.578 -2.488 1 97.62 365 SER A CA 1
ATOM 2945 C C . SER A 1 365 ? -4.473 9.914 -3.846 1 97.62 365 SER A C 1
ATOM 2947 O O . SER A 1 365 ? -3.529 9.805 -4.633 1 97.62 365 SER A O 1
ATOM 2949 N N . LEU A 1 366 ? -5.688 9.445 -4.051 1 97.75 366 LEU A N 1
ATOM 2950 C CA . LEU A 1 366 ? -6.039 8.836 -5.328 1 97.75 366 LEU A CA 1
ATOM 2951 C C . LEU A 1 366 ? -6.535 9.883 -6.316 1 97.75 366 LEU A C 1
ATOM 2953 O O . LEU A 1 366 ? -7.078 9.547 -7.371 1 97.75 366 LEU A O 1
ATOM 2957 N N . GLY A 1 367 ? -6.402 11.164 -5.953 1 97.31 367 GLY A N 1
ATOM 2958 C CA . GLY A 1 367 ? -6.805 12.266 -6.816 1 97.31 367 GLY A CA 1
ATOM 2959 C C . GLY A 1 367 ? -7.988 13.047 -6.281 1 97.31 367 GLY A C 1
ATOM 2960 O O . GLY A 1 367 ? -8.414 12.836 -5.145 1 97.31 367 GLY A O 1
ATOM 2961 N N . TYR A 1 368 ? -8.383 14.016 -7.109 1 95.81 368 TYR A N 1
ATOM 2962 C CA . TYR A 1 368 ? -9.539 14.828 -6.754 1 95.81 368 TYR A CA 1
ATOM 2963 C C . TYR A 1 368 ? -10.836 14.156 -7.203 1 95.81 368 TYR A C 1
ATOM 2965 O O . TYR A 1 368 ? -10.984 13.805 -8.375 1 95.81 368 TYR A O 1
ATOM 2973 N N . TYR A 1 369 ? -11.781 14 -6.234 1 97.5 369 TYR A N 1
ATOM 2974 C CA . TYR A 1 369 ? -13.031 13.281 -6.473 1 97.5 369 TYR A CA 1
ATOM 2975 C C . TYR A 1 369 ? -13.828 13.93 -7.594 1 97.5 369 TYR A C 1
ATOM 2977 O O . TYR A 1 369 ? -14.148 15.125 -7.527 1 97.5 369 TYR A O 1
ATOM 2985 N N . ASN A 1 370 ? -14.148 13.219 -8.68 1 95.25 370 ASN A N 1
ATOM 2986 C CA . ASN A 1 370 ? -14.922 13.664 -9.836 1 95.25 370 ASN A CA 1
ATOM 2987 C C . ASN A 1 370 ? -14.266 14.844 -10.539 1 95.25 370 ASN A C 1
ATOM 2989 O O . ASN A 1 370 ? -14.945 15.766 -10.984 1 95.25 370 ASN A O 1
ATOM 2993 N N . ASP A 1 371 ? -12.938 14.914 -10.547 1 93.75 371 ASP A N 1
ATOM 2994 C CA . ASP A 1 371 ? -12.188 15.961 -11.234 1 93.75 371 ASP A CA 1
ATOM 2995 C C . ASP A 1 371 ? -10.914 15.406 -11.852 1 93.75 371 ASP A C 1
ATOM 2997 O O . ASP A 1 371 ? -9.805 15.727 -11.406 1 93.75 371 ASP A O 1
ATOM 3001 N N . LYS A 1 372 ? -11.047 14.766 -12.93 1 94.25 372 LYS A N 1
ATOM 3002 C CA . LYS A 1 372 ? -9.953 14.07 -13.609 1 94.25 372 LYS A CA 1
ATOM 3003 C C . LYS A 1 372 ? -8.906 15.062 -14.117 1 94.25 372 LYS A C 1
ATOM 3005 O O . LYS A 1 372 ? -7.703 14.789 -14.055 1 94.25 372 LYS A O 1
ATOM 3010 N N . GLU A 1 373 ? -9.367 16.109 -14.648 1 92.75 373 GLU A N 1
ATOM 3011 C CA . GLU A 1 373 ? -8.453 17.094 -15.211 1 92.75 373 GLU A CA 1
ATOM 3012 C C . GLU A 1 373 ? -7.527 17.672 -14.148 1 92.75 373 GLU A C 1
ATOM 3014 O O . GLU A 1 373 ? -6.309 17.719 -14.328 1 92.75 373 GLU A O 1
ATOM 3019 N N . LYS A 1 374 ? -8.102 18.109 -13.047 1 91.69 374 LYS A N 1
ATOM 3020 C CA . LYS A 1 374 ? -7.277 18.641 -11.961 1 91.69 374 LYS A CA 1
ATOM 3021 C C . LYS A 1 374 ? -6.355 17.562 -11.391 1 91.69 374 LYS A C 1
ATOM 3023 O O . LYS A 1 374 ? -5.234 17.859 -10.969 1 91.69 374 LYS A O 1
ATOM 3028 N N . THR A 1 375 ? -6.871 16.344 -11.336 1 96.44 375 THR A N 1
ATOM 3029 C CA . THR A 1 375 ? -6.055 15.242 -10.852 1 96.44 375 THR A CA 1
ATOM 3030 C C . THR A 1 375 ? -4.816 15.055 -11.727 1 96.44 375 THR A C 1
ATOM 3032 O O . THR A 1 375 ? -3.699 14.961 -11.211 1 96.44 375 THR A O 1
ATOM 3035 N N . LYS A 1 376 ? -4.988 15.047 -13.039 1 95.06 376 LYS A N 1
ATOM 3036 C CA . LYS A 1 376 ? -3.887 14.852 -13.977 1 95.06 376 LYS A CA 1
ATOM 3037 C C . LYS A 1 376 ? -2.867 15.984 -13.875 1 95.06 376 LYS A C 1
ATOM 3039 O O . LYS A 1 376 ? -1.671 15.766 -14.078 1 95.06 376 LYS A O 1
ATOM 3044 N N . GLN A 1 377 ? -3.338 17.109 -13.555 1 94.06 377 GLN A N 1
ATOM 3045 C CA . GLN A 1 377 ? -2.463 18.281 -13.438 1 94.06 377 GLN A CA 1
ATOM 3046 C C . GLN A 1 377 ? -1.63 18.219 -12.164 1 94.06 377 GLN A C 1
ATOM 3048 O O . GLN A 1 377 ? -0.467 18.625 -12.148 1 94.06 377 GLN A O 1
ATOM 3053 N N . ALA A 1 378 ? -2.203 17.719 -11.125 1 95.12 378 ALA A N 1
ATOM 3054 C CA . ALA A 1 378 ? -1.565 17.75 -9.812 1 95.12 378 ALA A CA 1
ATOM 3055 C C . ALA A 1 378 ? -0.723 16.5 -9.586 1 95.12 378 ALA A C 1
ATOM 3057 O O . ALA A 1 378 ? 0.279 16.547 -8.867 1 95.12 378 ALA A O 1
ATOM 3058 N N . PHE A 1 379 ? -1.153 15.391 -10.102 1 97.62 379 PHE A N 1
ATOM 3059 C CA . PHE A 1 379 ? -0.451 14.117 -9.992 1 97.62 379 PHE A CA 1
ATOM 3060 C C . PHE A 1 379 ? 0.19 13.734 -11.32 1 97.62 379 PHE A C 1
ATOM 3062 O O . PHE A 1 379 ? -0.498 13.289 -12.242 1 97.62 379 PHE A O 1
ATOM 3069 N N . ILE A 1 380 ? 1.541 13.781 -11.344 1 96.75 380 ILE A N 1
ATOM 3070 C CA . ILE A 1 380 ? 2.201 13.656 -12.633 1 96.75 380 ILE A CA 1
ATOM 3071 C C . ILE A 1 380 ? 3.172 12.477 -12.602 1 96.75 380 ILE A C 1
ATOM 3073 O O . ILE A 1 380 ? 3.602 12.047 -11.531 1 96.75 380 ILE A O 1
ATOM 3077 N N . GLN A 1 381 ? 3.484 11.992 -13.742 1 96.62 381 GLN A N 1
ATOM 3078 C CA . GLN A 1 381 ? 4.539 10.992 -13.898 1 96.62 381 GLN A CA 1
ATOM 3079 C C . GLN A 1 381 ? 5.879 11.523 -13.398 1 96.62 381 GLN A C 1
ATOM 3081 O O . GLN A 1 381 ? 6.238 12.664 -13.672 1 96.62 381 GLN A O 1
ATOM 3086 N N . ASN A 1 382 ? 6.562 10.695 -12.586 1 96.94 382 ASN A N 1
ATOM 3087 C CA . ASN A 1 382 ? 7.91 11.031 -12.141 1 96.94 382 ASN A CA 1
ATOM 3088 C C . ASN A 1 382 ? 8.789 11.469 -13.312 1 96.94 382 ASN A C 1
ATOM 3090 O O . ASN A 1 382 ? 9.047 10.688 -14.227 1 96.94 382 ASN A O 1
ATOM 3094 N N . PRO A 1 383 ? 9.25 12.695 -13.266 1 95.88 383 PRO A N 1
ATOM 3095 C CA . PRO A 1 383 ? 10.016 13.211 -14.398 1 95.88 383 PRO A CA 1
ATOM 3096 C C . PRO A 1 383 ? 11.359 12.508 -14.57 1 95.88 383 PRO A C 1
ATOM 3098 O O . PRO A 1 383 ? 12 12.625 -15.617 1 95.88 383 PRO A O 1
ATOM 3101 N N . LEU A 1 384 ? 11.789 11.828 -13.594 1 95.19 384 LEU A N 1
ATOM 3102 C CA . LEU A 1 384 ? 13.109 11.211 -13.625 1 95.19 384 LEU A CA 1
ATOM 3103 C C . LEU A 1 384 ? 13.117 9.969 -14.5 1 95.19 384 LEU A C 1
ATOM 3105 O O . LEU A 1 384 ? 14.18 9.477 -14.883 1 95.19 384 LEU A O 1
ATOM 3109 N N . HIS A 1 385 ? 11.898 9.391 -14.773 1 94.06 385 HIS A N 1
ATOM 3110 C CA . HIS A 1 385 ? 11.805 8.234 -15.672 1 94.06 385 HIS A CA 1
ATOM 3111 C C . HIS A 1 385 ? 10.391 8.078 -16.219 1 94.06 385 HIS A C 1
ATOM 3113 O O . HIS A 1 385 ? 9.461 8.75 -15.758 1 94.06 385 HIS A O 1
ATOM 3119 N N . ASP A 1 386 ? 10.242 7.219 -17.188 1 93.94 386 ASP A N 1
ATOM 3120 C CA . ASP A 1 386 ? 8.938 6.887 -17.75 1 93.94 386 ASP A CA 1
ATOM 3121 C C . ASP A 1 386 ? 8.805 5.387 -18 1 93.94 386 ASP A C 1
ATOM 3123 O O . ASP A 1 386 ? 8.125 4.961 -18.922 1 93.94 386 ASP A O 1
ATOM 3127 N N . ASN A 1 387 ? 9.5 4.617 -17.203 1 95.69 387 ASN A N 1
ATOM 3128 C CA . ASN A 1 387 ? 9.609 3.178 -17.422 1 95.69 387 ASN A CA 1
ATOM 3129 C C . ASN A 1 387 ? 8.391 2.432 -16.891 1 95.69 387 ASN A C 1
ATOM 3131 O O . ASN A 1 387 ? 8.086 1.328 -17.344 1 95.69 387 ASN A O 1
ATOM 3135 N N . TYR A 1 388 ? 7.77 2.891 -15.906 1 96.38 388 TYR A N 1
ATOM 3136 C CA . TYR A 1 388 ? 6.582 2.336 -15.266 1 96.38 388 TYR A CA 1
ATOM 3137 C C . TYR A 1 388 ? 5.766 3.432 -14.586 1 96.38 388 TYR A C 1
ATOM 3139 O O . TYR A 1 388 ? 6.207 4.582 -14.508 1 96.38 388 TYR A O 1
ATOM 3147 N N . LEU A 1 389 ? 4.551 3.15 -14.234 1 95.12 389 LEU A N 1
ATOM 3148 C CA . LEU A 1 389 ? 3.703 4.133 -13.57 1 95.12 389 LEU A CA 1
ATOM 3149 C C . LEU A 1 389 ? 4.285 4.535 -12.219 1 95.12 389 LEU A C 1
ATOM 3151 O O . LEU A 1 389 ? 4.492 3.686 -11.352 1 95.12 389 LEU A O 1
ATOM 3155 N N . ASP A 1 390 ? 4.656 5.715 -12.086 1 96.5 390 ASP A N 1
ATOM 3156 C CA . ASP A 1 390 ? 5.242 6.324 -10.898 1 96.5 390 ASP A CA 1
ATOM 3157 C C . ASP A 1 390 ? 4.793 7.777 -10.742 1 96.5 390 ASP A C 1
ATOM 3159 O O . ASP A 1 390 ? 5.375 8.68 -11.344 1 96.5 390 ASP A O 1
ATOM 3163 N N . LEU A 1 391 ? 3.82 7.984 -9.859 1 97.06 391 LEU A N 1
ATOM 3164 C CA . LEU A 1 391 ? 3.193 9.297 -9.773 1 97.06 391 LEU A CA 1
ATOM 3165 C C . LEU A 1 391 ? 3.781 10.109 -8.633 1 97.06 391 LEU A C 1
ATOM 3167 O O . LEU A 1 391 ? 4.07 9.562 -7.562 1 97.06 391 LEU A O 1
ATOM 3171 N N . LEU A 1 392 ? 3.941 11.344 -8.891 1 97.88 392 LEU A N 1
ATOM 3172 C CA . LEU A 1 392 ? 4.301 12.352 -7.898 1 97.88 392 LEU A CA 1
ATOM 3173 C C . LEU A 1 392 ? 3.16 13.344 -7.699 1 97.88 392 LEU A C 1
ATOM 3175 O O . LEU A 1 392 ? 2.441 13.672 -8.648 1 97.88 392 LEU A O 1
ATOM 3179 N N . TYR A 1 393 ? 3.018 13.797 -6.523 1 98.38 393 TYR A N 1
ATOM 3180 C CA . TYR A 1 393 ? 2.15 14.945 -6.281 1 98.38 393 TYR A CA 1
ATOM 3181 C C . TYR A 1 393 ? 2.943 16.25 -6.324 1 98.38 393 TYR A C 1
ATOM 3183 O O . TYR A 1 393 ? 3.943 16.391 -5.621 1 98.38 393 TYR A O 1
ATOM 3191 N N . LYS A 1 394 ? 2.461 17.172 -7.176 1 96.88 394 LYS A N 1
ATOM 3192 C CA . LYS A 1 394 ? 3.008 18.531 -7.277 1 96.88 394 LYS A CA 1
ATOM 3193 C C . LYS A 1 394 ? 2.441 19.438 -6.191 1 96.88 394 LYS A C 1
ATOM 3195 O O . LYS A 1 394 ? 1.311 19.906 -6.301 1 96.88 394 LYS A O 1
ATOM 3200 N N . THR A 1 395 ? 3.248 19.797 -5.137 1 94.94 395 THR A N 1
ATOM 3201 C CA . THR A 1 395 ? 2.709 20.484 -3.969 1 94.94 395 THR A CA 1
ATOM 3202 C C . THR A 1 395 ? 2.432 21.953 -4.285 1 94.94 395 THR A C 1
ATOM 3204 O O . THR A 1 395 ? 1.577 22.578 -3.654 1 94.94 395 THR A O 1
ATOM 3207 N N . GLY A 1 396 ? 3.199 22.516 -5.227 1 92.19 396 GLY A N 1
ATOM 3208 C CA . GLY A 1 396 ? 3.117 23.938 -5.504 1 92.19 396 GLY A CA 1
ATOM 3209 C C . GLY A 1 396 ? 3.906 24.781 -4.523 1 92.19 396 GLY A C 1
ATOM 3210 O O . GLY A 1 396 ? 3.936 26.016 -4.637 1 92.19 396 GLY A O 1
ATOM 3211 N N . ASP A 1 397 ? 4.582 24.203 -3.592 1 91.69 397 ASP A N 1
ATOM 3212 C CA . ASP A 1 397 ? 5.387 24.938 -2.611 1 91.69 397 ASP A CA 1
ATOM 3213 C C . ASP A 1 397 ? 6.848 25 -3.043 1 91.69 397 ASP A C 1
ATOM 3215 O O . ASP A 1 397 ? 7.387 24.016 -3.572 1 91.69 397 ASP A O 1
ATOM 3219 N N . ILE A 1 398 ? 7.457 26.156 -2.787 1 92.75 398 ILE A N 1
ATOM 3220 C CA . ILE A 1 398 ? 8.859 26.375 -3.141 1 92.75 398 ILE A CA 1
ATOM 3221 C C . ILE A 1 398 ? 9.742 26.094 -1.928 1 92.75 398 ILE A C 1
ATOM 3223 O O . ILE A 1 398 ? 9.5 26.625 -0.841 1 92.75 398 ILE A O 1
ATOM 3227 N N . VAL A 1 399 ? 10.781 25.234 -2.166 1 95.94 399 VAL A N 1
ATOM 3228 C CA . VAL A 1 399 ? 11.648 24.828 -1.062 1 95.94 399 VAL A CA 1
ATOM 3229 C C . VAL A 1 399 ? 13.109 24.891 -1.505 1 95.94 399 VAL A C 1
ATOM 3231 O O . VAL A 1 399 ? 13.398 25.062 -2.689 1 95.94 399 VAL A O 1
ATOM 3234 N N . SER A 1 400 ? 14.023 24.875 -0.585 1 96.5 400 SER A N 1
ATOM 3235 C CA . SER A 1 400 ? 15.453 24.672 -0.804 1 96.5 400 SER A CA 1
ATOM 3236 C C . SER A 1 400 ? 16.078 23.891 0.345 1 96.5 400 SER A C 1
ATOM 3238 O O . SER A 1 400 ? 15.531 23.844 1.447 1 96.5 400 SER A O 1
ATOM 3240 N N . TYR A 1 401 ? 17.141 23.188 0.056 1 97.25 401 TYR A N 1
ATOM 3241 C CA . TYR A 1 401 ? 17.875 22.469 1.088 1 97.25 401 TYR A CA 1
ATOM 3242 C C . TYR A 1 401 ? 18.828 23.406 1.834 1 97.25 401 TYR A C 1
ATOM 3244 O O . TYR A 1 401 ? 19.406 24.312 1.238 1 97.25 401 TYR A O 1
ATOM 3252 N N . ASN A 1 402 ? 18.953 23.203 3.139 1 96.94 402 ASN A N 1
ATOM 3253 C CA . ASN A 1 402 ? 20 23.891 3.895 1 96.94 402 ASN A CA 1
ATOM 3254 C C . ASN A 1 402 ? 21.234 23 4.051 1 96.94 402 ASN A C 1
ATOM 3256 O O . ASN A 1 402 ? 21.344 21.953 3.41 1 96.94 402 ASN A O 1
ATOM 3260 N N . GLU A 1 403 ? 22.219 23.406 4.82 1 95.5 403 GLU A N 1
ATOM 3261 C CA . GLU A 1 403 ? 23.516 22.734 4.93 1 95.5 403 GLU A CA 1
ATOM 3262 C C . GLU A 1 403 ? 23.375 21.375 5.621 1 95.5 403 GLU A C 1
ATOM 3264 O O . GLU A 1 403 ? 24.266 20.531 5.516 1 95.5 403 GLU A O 1
ATOM 3269 N N . PHE A 1 404 ? 22.234 21.203 6.309 1 95.19 404 PHE A N 1
ATOM 3270 C CA . PHE A 1 404 ? 22.016 19.953 7.031 1 95.19 404 PHE A CA 1
ATOM 3271 C C . PHE A 1 404 ? 21.156 19 6.211 1 95.19 404 PHE A C 1
ATOM 3273 O O . PHE A 1 404 ? 20.781 17.922 6.695 1 95.19 404 PHE A O 1
ATOM 3280 N N . GLY A 1 405 ? 20.797 19.359 4.988 1 95.25 405 GLY A N 1
ATOM 3281 C CA . GLY A 1 405 ? 19.953 18.531 4.141 1 95.25 405 GLY A CA 1
ATOM 3282 C C . GLY A 1 405 ? 18.469 18.641 4.488 1 95.25 405 GLY A C 1
ATOM 3283 O O . GLY A 1 405 ? 17.672 17.797 4.078 1 95.25 405 GLY A O 1
ATOM 3284 N N . GLU A 1 406 ? 18.172 19.656 5.312 1 97.62 406 GLU A N 1
ATOM 3285 C CA . GLU A 1 406 ? 16.797 19.922 5.688 1 97.62 406 GLU A CA 1
ATOM 3286 C C . GLU A 1 406 ? 16.125 20.875 4.703 1 97.62 406 GLU A C 1
ATOM 3288 O O . GLU A 1 406 ? 16.781 21.781 4.164 1 97.62 406 GLU A O 1
ATOM 3293 N N . LEU A 1 407 ? 14.859 20.656 4.543 1 98 407 LEU A N 1
ATOM 3294 C CA . LEU A 1 407 ? 14.125 21.516 3.625 1 98 407 LEU A CA 1
ATOM 3295 C C . LEU A 1 407 ? 13.594 22.75 4.344 1 98 407 LEU A C 1
ATOM 3297 O O . LEU A 1 407 ? 13.062 22.656 5.453 1 98 407 LEU A O 1
ATOM 3301 N N . LEU A 1 408 ? 13.797 23.844 3.705 1 95.75 408 LEU A N 1
ATOM 3302 C CA . LEU A 1 408 ? 13.148 25.094 4.062 1 95.75 408 LEU A CA 1
ATOM 3303 C C . LEU A 1 408 ? 12.008 25.422 3.1 1 95.75 408 LEU A C 1
ATOM 3305 O O . LEU A 1 408 ? 12.148 25.25 1.887 1 95.75 408 LEU A O 1
ATOM 3309 N N . CYS A 1 409 ? 10.906 25.781 3.619 1 92.88 409 CYS A N 1
ATOM 3310 C CA . CYS A 1 409 ? 9.758 26.125 2.797 1 92.88 409 CYS A CA 1
ATOM 3311 C C . CYS A 1 409 ? 9.547 27.641 2.766 1 92.88 409 CYS A C 1
ATOM 3313 O O . CYS A 1 409 ? 9.477 28.281 3.814 1 92.88 409 CYS A O 1
ATOM 3315 N N . TYR A 1 410 ? 9.344 28.172 1.588 1 85.94 410 TYR A N 1
ATOM 3316 C CA . TYR A 1 410 ? 9.234 29.625 1.414 1 85.94 410 TYR A CA 1
ATOM 3317 C C . TYR A 1 410 ? 7.793 30.031 1.112 1 85.94 410 TYR A C 1
ATOM 3319 O O . TYR A 1 410 ? 7.469 31.219 1.066 1 85.94 410 TYR A O 1
ATOM 3327 N N . GLY A 1 411 ? 6.934 29.062 0.94 1 80.75 411 GLY A N 1
ATOM 3328 C CA . GLY A 1 411 ? 5.539 29.344 0.636 1 80.75 411 GLY A CA 1
ATOM 3329 C C . GLY A 1 411 ? 5.113 28.828 -0.726 1 80.75 411 GLY A C 1
ATOM 3330 O O . GLY A 1 411 ? 5.82 28.031 -1.343 1 80.75 411 GLY A O 1
ATOM 3331 N N . ARG A 1 412 ? 3.855 29.219 -1.237 1 74.38 412 ARG A N 1
ATOM 3332 C CA . ARG A 1 412 ? 3.24 28.719 -2.465 1 74.38 412 ARG A CA 1
ATOM 3333 C C . ARG A 1 412 ? 3.852 29.391 -3.691 1 74.38 412 ARG A C 1
ATOM 3335 O O . ARG A 1 412 ? 4.137 30.594 -3.672 1 74.38 412 ARG A O 1
ATOM 3342 N N . ALA A 1 413 ? 3.932 28.484 -4.621 1 66.81 413 ALA A N 1
ATOM 3343 C CA . ALA A 1 413 ? 4.402 29 -5.902 1 66.81 413 ALA A CA 1
ATOM 3344 C C . ALA A 1 413 ? 3.508 30.141 -6.395 1 66.81 413 ALA A C 1
ATOM 3346 O O . ALA A 1 413 ? 3.99 31.109 -6.984 1 66.81 413 ALA A O 1
ATOM 3347 N N . ASP A 1 414 ? 2.244 29.797 -6.016 1 61.59 414 ASP A N 1
ATOM 3348 C CA . ASP A 1 414 ? 1.289 30.812 -6.453 1 61.59 414 ASP A CA 1
ATOM 3349 C C . ASP A 1 414 ? 1.488 32.125 -5.688 1 61.59 414 ASP A C 1
ATOM 3351 O O . ASP A 1 414 ? 1.001 33.188 -6.105 1 61.59 414 ASP A O 1
ATOM 3355 N N . ASN A 1 415 ? 2.135 32.031 -4.551 1 60.97 415 ASN A N 1
ATOM 3356 C CA . ASN A 1 415 ? 2.414 33.219 -3.76 1 60.97 415 ASN A CA 1
ATOM 3357 C C . ASN A 1 415 ? 3.799 33.781 -4.066 1 60.97 415 ASN A C 1
ATOM 3359 O O . ASN A 1 415 ? 4.336 34.594 -3.293 1 60.97 415 ASN A O 1
ATOM 3363 N N . GLN A 1 416 ? 4.387 33.094 -4.906 1 59.69 416 GLN A N 1
ATOM 3364 C CA . GLN A 1 416 ? 5.625 33.625 -5.449 1 59.69 416 GLN A CA 1
ATOM 3365 C C . GLN A 1 416 ? 5.348 34.75 -6.461 1 59.69 416 GLN A C 1
ATOM 3367 O O . GLN A 1 416 ? 4.426 34.625 -7.273 1 59.69 416 GLN A O 1
ATOM 3372 N N . ILE A 1 417 ? 5.805 35.938 -6.176 1 64.56 417 ILE A N 1
ATOM 3373 C CA . ILE A 1 417 ? 5.523 37.062 -7.059 1 64.56 417 ILE A CA 1
ATOM 3374 C C . ILE A 1 417 ? 6.801 37.469 -7.793 1 64.56 417 ILE A C 1
ATOM 3376 O O . ILE A 1 417 ? 7.906 37.188 -7.332 1 64.56 417 ILE A O 1
ATOM 3380 N N . LYS A 1 418 ? 6.707 37.781 -9.203 1 63.09 418 LYS A N 1
ATOM 3381 C CA . LYS A 1 418 ? 7.762 38.5 -9.906 1 63.09 418 LYS A CA 1
ATOM 3382 C C . LYS A 1 418 ? 7.555 40 -9.781 1 63.09 418 LYS A C 1
ATOM 3384 O O . LYS A 1 418 ? 6.555 40.531 -10.266 1 63.09 418 LYS A O 1
ATOM 3389 N N . TYR A 1 419 ? 8.297 40.562 -8.828 1 66 419 TYR A N 1
ATOM 3390 C CA . TYR A 1 419 ? 8.164 42 -8.539 1 66 419 TYR A CA 1
ATOM 3391 C C . TYR A 1 419 ? 9.477 42.719 -8.797 1 66 419 TYR A C 1
ATOM 3393 O O . TYR A 1 419 ? 10.523 42.344 -8.266 1 66 419 TYR A O 1
ATOM 3401 N N . MET A 1 420 ? 9.422 43.719 -9.656 1 63.09 420 MET A N 1
ATOM 3402 C CA . MET A 1 420 ? 10.57 44.531 -10.023 1 63.09 420 MET A CA 1
ATOM 3403 C C . MET A 1 420 ? 11.727 43.656 -10.516 1 63.09 420 MET A C 1
ATOM 3405 O O . MET A 1 420 ? 12.883 43.906 -10.156 1 63.09 420 MET A O 1
ATOM 3409 N N . GLY A 1 421 ? 11.484 42.562 -11.227 1 57.16 421 GLY A N 1
ATOM 3410 C CA . GLY A 1 421 ? 12.469 41.688 -11.852 1 57.16 421 GLY A CA 1
ATOM 3411 C C . GLY A 1 421 ? 12.977 40.625 -10.922 1 57.16 421 GLY A C 1
ATOM 3412 O O . GLY A 1 421 ? 13.867 39.844 -11.289 1 57.16 421 GLY A O 1
ATOM 3413 N N . HIS A 1 422 ? 12.406 40.594 -9.68 1 65.12 422 HIS A N 1
ATOM 3414 C CA . HIS A 1 422 ? 12.859 39.625 -8.695 1 65.12 422 HIS A CA 1
ATOM 3415 C C . HIS A 1 422 ? 11.758 38.625 -8.367 1 65.12 422 HIS A C 1
ATOM 3417 O O . HIS A 1 422 ? 10.578 38.969 -8.336 1 65.12 422 HIS A O 1
ATOM 3423 N N . ARG A 1 423 ? 12.211 37.344 -8.406 1 62.03 423 ARG A N 1
ATOM 3424 C CA . ARG A 1 423 ? 11.297 36.344 -7.875 1 62.03 423 ARG A CA 1
ATOM 3425 C C . ARG A 1 423 ? 11.297 36.344 -6.348 1 62.03 423 ARG A C 1
ATOM 3427 O O . ARG A 1 423 ? 12.336 36.156 -5.719 1 62.03 423 ARG A O 1
ATOM 3434 N N . ILE A 1 424 ? 10.125 36.75 -5.703 1 67.06 424 ILE A N 1
ATOM 3435 C CA . ILE A 1 424 ? 10 37 -4.27 1 67.06 424 ILE A CA 1
ATOM 3436 C C . ILE A 1 424 ? 9 36 -3.67 1 67.06 424 ILE A C 1
ATOM 3438 O O . ILE A 1 424 ? 7.918 35.781 -4.219 1 67.06 424 ILE A O 1
ATOM 3442 N N . GLU A 1 425 ? 9.414 35.281 -2.65 1 72.94 425 GLU A N 1
ATOM 3443 C CA . GLU A 1 425 ? 8.508 34.5 -1.836 1 72.94 425 GLU A CA 1
ATOM 3444 C C . GLU A 1 425 ? 7.938 35.312 -0.679 1 72.94 425 GLU A C 1
ATOM 3446 O O . GLU A 1 425 ? 8.656 35.656 0.258 1 72.94 425 GLU A O 1
ATOM 3451 N N . LEU A 1 426 ? 6.59 35.469 -0.705 1 78.44 426 LEU A N 1
ATOM 3452 C CA . LEU A 1 426 ? 5.973 36.344 0.301 1 78.44 426 LEU A CA 1
ATOM 3453 C C . LEU A 1 426 ? 6.203 35.781 1.703 1 78.44 426 LEU A C 1
ATOM 3455 O O . LEU A 1 426 ? 6.309 36.531 2.666 1 78.44 426 LEU A O 1
ATOM 3459 N N . GLY A 1 427 ? 6.398 34.469 1.755 1 75.69 427 GLY A N 1
ATOM 3460 C CA . GLY A 1 427 ? 6.648 33.844 3.043 1 75.69 427 GLY A CA 1
ATOM 3461 C C . GLY A 1 427 ? 7.949 34.281 3.682 1 75.69 427 GLY A C 1
ATOM 3462 O O . GLY A 1 427 ? 8.039 34.406 4.906 1 75.69 427 GLY A O 1
ATOM 3463 N N . GLU A 1 428 ? 8.859 34.469 2.898 1 74.38 428 GLU A N 1
ATOM 3464 C CA . GLU A 1 428 ? 10.133 34.969 3.398 1 74.38 428 GLU A CA 1
ATOM 3465 C C . GLU A 1 428 ? 9.969 36.344 4.039 1 74.38 428 GLU A C 1
ATOM 3467 O O . GLU A 1 428 ? 10.562 36.625 5.082 1 74.38 428 GLU A O 1
ATOM 3472 N N . ILE A 1 429 ? 9.234 37.188 3.404 1 79.5 429 ILE A N 1
ATOM 3473 C CA . ILE A 1 429 ? 8.961 38.531 3.93 1 79.5 429 ILE A CA 1
ATOM 3474 C C . ILE A 1 429 ? 8.203 38.406 5.254 1 79.5 429 ILE A C 1
ATOM 3476 O O . ILE A 1 429 ? 8.57 39.062 6.238 1 79.5 429 ILE A O 1
ATOM 3480 N N . GLU A 1 430 ? 7.246 37.531 5.219 1 84.62 430 GLU A N 1
ATOM 3481 C CA . GLU A 1 430 ? 6.434 37.344 6.414 1 84.62 430 GLU A CA 1
ATOM 3482 C C . GLU A 1 430 ? 7.281 36.875 7.586 1 84.62 430 GLU A C 1
ATOM 3484 O O . GLU A 1 430 ? 7.105 37.312 8.719 1 84.62 430 GLU A O 1
ATOM 3489 N N . SER A 1 431 ? 8.148 36 7.293 1 79.19 431 SER A N 1
ATOM 3490 C CA . SER A 1 431 ? 9.023 35.469 8.344 1 79.19 431 SER A CA 1
ATOM 3491 C C . SER A 1 431 ? 9.844 36.594 8.984 1 79.19 431 SER A C 1
ATOM 3493 O O . SER A 1 431 ? 9.977 36.656 10.211 1 79.19 431 SER A O 1
ATOM 3495 N N . VAL A 1 432 ? 10.406 37.469 8.219 1 79.12 432 VAL A N 1
ATOM 3496 C CA . VAL A 1 432 ? 11.219 38.562 8.719 1 79.12 432 VAL A CA 1
ATOM 3497 C C . VAL A 1 432 ? 10.336 39.531 9.516 1 79.12 432 VAL A C 1
ATOM 3499 O O . VAL A 1 432 ? 10.688 39.906 10.625 1 79.12 432 VAL A O 1
ATOM 3502 N N . ILE A 1 433 ? 9.203 39.844 8.984 1 87.38 433 ILE A N 1
ATOM 3503 C CA . ILE A 1 433 ? 8.305 40.781 9.641 1 87.38 433 ILE A CA 1
ATOM 3504 C C . ILE A 1 433 ? 7.832 40.219 10.969 1 87.38 433 ILE A C 1
ATOM 3506 O O . ILE A 1 433 ? 7.801 40.938 11.984 1 87.38 433 ILE A O 1
ATOM 3510 N N . ASN A 1 434 ? 7.562 39 10.977 1 87.19 434 ASN A N 1
ATOM 3511 C CA . ASN A 1 434 ? 7.07 38.312 12.172 1 87.19 434 ASN A CA 1
ATOM 3512 C C . ASN A 1 434 ? 8.141 38.25 13.258 1 87.19 434 ASN A C 1
ATOM 3514 O O . ASN A 1 434 ? 7.836 38.031 14.43 1 87.19 434 ASN A O 1
ATOM 3518 N N . SER A 1 435 ? 9.305 38.5 12.867 1 79.75 435 SER A N 1
ATOM 3519 C CA . SER A 1 435 ? 10.391 38.469 13.844 1 79.75 435 SER A CA 1
ATOM 3520 C C . SER A 1 435 ? 10.461 39.75 14.633 1 79.75 435 SER A C 1
ATOM 3522 O O . SER A 1 435 ? 11.148 39.844 15.648 1 79.75 435 SER A O 1
ATOM 3524 N N . HIS A 1 436 ? 9.781 40.844 14.219 1 86.12 436 HIS A N 1
ATOM 3525 C CA . HIS A 1 436 ? 9.734 42.094 14.938 1 86.12 436 HIS A CA 1
ATOM 3526 C C . HIS A 1 436 ? 9.055 41.938 16.297 1 86.12 436 HIS A C 1
ATOM 3528 O O . HIS A 1 436 ? 8.016 41.281 16.391 1 86.12 436 HIS A O 1
ATOM 3534 N N . VAL A 1 437 ? 9.578 42.5 17.266 1 85.44 437 VAL A N 1
ATOM 3535 C CA . VAL A 1 437 ? 9.188 42.281 18.656 1 85.44 437 VAL A CA 1
ATOM 3536 C C . VAL A 1 437 ? 7.734 42.719 18.844 1 85.44 437 VAL A C 1
ATOM 3538 O O . VAL A 1 437 ? 7.004 42.125 19.641 1 85.44 437 VAL A O 1
ATOM 3541 N N . ASN A 1 438 ? 7.32 43.656 18.062 1 89.06 438 ASN A N 1
ATOM 3542 C CA . ASN A 1 438 ? 5.996 44.25 18.281 1 89.06 438 ASN A CA 1
ATOM 3543 C C . ASN A 1 438 ? 4.953 43.625 17.359 1 89.06 438 ASN A C 1
ATOM 3545 O O . ASN A 1 438 ? 3.789 44.031 17.375 1 89.06 438 ASN A O 1
ATOM 3549 N N . ILE A 1 439 ? 5.355 42.719 16.531 1 89.56 439 ILE A N 1
ATOM 3550 C CA . ILE A 1 439 ? 4.441 42.125 15.562 1 89.56 439 ILE A CA 1
ATOM 3551 C C . ILE A 1 439 ? 3.93 40.781 16.109 1 89.56 439 ILE A C 1
ATOM 3553 O O . ILE A 1 439 ? 4.719 39.938 16.531 1 89.56 439 ILE A O 1
ATOM 3557 N N . LYS A 1 440 ? 2.615 40.656 16.125 1 86.88 440 LYS A N 1
ATOM 3558 C CA . LYS A 1 440 ? 1.987 39.438 16.578 1 86.88 440 LYS A CA 1
ATOM 3559 C C . LYS A 1 440 ? 1.896 38.406 15.43 1 86.88 440 LYS A C 1
ATOM 3561 O O . LYS A 1 440 ? 2.084 37.219 15.641 1 86.88 440 LYS A O 1
ATOM 3566 N N . ASN A 1 441 ? 1.564 38.844 14.336 1 89.31 441 ASN A N 1
ATOM 3567 C CA . ASN A 1 441 ? 1.438 38.031 13.117 1 89.31 441 ASN A CA 1
ATOM 3568 C C . ASN A 1 441 ? 1.437 38.938 11.867 1 89.31 441 ASN A C 1
ATOM 3570 O O . ASN A 1 441 ? 1.236 40.125 11.961 1 89.31 441 ASN A O 1
ATOM 3574 N N . SER A 1 442 ? 1.78 38.375 10.797 1 88.81 442 SER A N 1
ATOM 3575 C CA . SER A 1 442 ? 1.756 39.156 9.547 1 88.81 442 SER A CA 1
ATOM 3576 C C . SER A 1 442 ? 1.417 38.25 8.367 1 88.81 442 SER A C 1
ATOM 3578 O O . SER A 1 442 ? 1.555 37.031 8.453 1 88.81 442 SER A O 1
ATOM 3580 N N . ALA A 1 443 ? 0.854 38.781 7.41 1 89.31 443 ALA A N 1
ATOM 3581 C CA . ALA A 1 443 ? 0.579 38.125 6.129 1 89.31 443 ALA A CA 1
ATOM 3582 C C . ALA A 1 443 ? 0.753 39.094 4.973 1 89.31 443 ALA A C 1
ATOM 3584 O O . ALA A 1 443 ? 0.371 40.281 5.078 1 89.31 443 ALA A O 1
ATOM 3585 N N . CYS A 1 444 ? 1.405 38.656 3.943 1 86.56 444 CYS A N 1
ATOM 3586 C CA . CYS A 1 444 ? 1.635 39.5 2.787 1 86.56 444 CYS A CA 1
ATOM 3587 C C . CYS A 1 444 ? 0.796 39.062 1.597 1 86.56 444 CYS A C 1
ATOM 3589 O O . CYS A 1 444 ? 0.564 37.875 1.414 1 86.56 444 CYS A O 1
ATOM 3591 N N . ILE A 1 445 ? 0.277 39.969 0.959 1 86.5 445 ILE A N 1
ATOM 3592 C CA . ILE A 1 445 ? -0.38 39.719 -0.316 1 86.5 445 ILE A CA 1
ATOM 3593 C C . ILE A 1 445 ? 0.23 40.594 -1.402 1 86.5 445 ILE A C 1
ATOM 3595 O O . ILE A 1 445 ? 0.927 41.562 -1.103 1 86.5 445 ILE A O 1
ATOM 3599 N N . PHE A 1 446 ? 0.127 40.094 -2.703 1 81.44 446 PHE A N 1
ATOM 3600 C CA . PHE A 1 446 ? 0.643 40.875 -3.83 1 81.44 446 PHE A CA 1
ATOM 3601 C C . PHE A 1 446 ? -0.486 41.281 -4.766 1 81.44 446 PHE A C 1
ATOM 3603 O O . PHE A 1 446 ? -1.27 40.438 -5.211 1 81.44 446 PHE A O 1
ATOM 3610 N N . LYS A 1 447 ? -0.679 42.438 -4.988 1 82.5 447 LYS A N 1
ATOM 3611 C CA . LYS A 1 447 ? -1.513 43 -6.051 1 82.5 447 LYS A CA 1
ATOM 3612 C C . LYS A 1 447 ? -0.679 43.812 -7.035 1 82.5 447 LYS A C 1
ATOM 3614 O O . LYS A 1 447 ? 0.107 43.25 -7.805 1 82.5 447 LYS A O 1
ATOM 3619 N N . GLU A 1 448 ? -0.614 45.125 -7.004 1 75.75 448 GLU A N 1
ATOM 3620 C CA . GLU A 1 448 ? 0.328 45.969 -7.742 1 75.75 448 GLU A CA 1
ATOM 3621 C C . GLU A 1 448 ? 1.651 46.094 -6.996 1 75.75 448 GLU A C 1
ATOM 3623 O O . GLU A 1 448 ? 2.711 46.219 -7.613 1 75.75 448 GLU A O 1
ATOM 3628 N N . ASP A 1 449 ? 1.506 46.031 -5.719 1 81.62 449 ASP A N 1
ATOM 3629 C CA . ASP A 1 449 ? 2.645 46.062 -4.805 1 81.62 449 ASP A CA 1
ATOM 3630 C C . ASP A 1 449 ? 2.477 45.031 -3.689 1 81.62 449 ASP A C 1
ATOM 3632 O O . ASP A 1 449 ? 1.396 44.469 -3.518 1 81.62 449 ASP A O 1
ATOM 3636 N N . ILE A 1 450 ? 3.553 44.75 -2.984 1 88 450 ILE A N 1
ATOM 3637 C CA . ILE A 1 450 ? 3.49 43.875 -1.814 1 88 450 ILE A CA 1
ATOM 3638 C C . ILE A 1 450 ? 2.814 44.625 -0.66 1 88 450 ILE A C 1
ATOM 3640 O O . ILE A 1 450 ? 3.232 45.719 -0.287 1 88 450 ILE A O 1
ATOM 3644 N N . ILE A 1 451 ? 1.761 44.094 -0.25 1 90.56 451 ILE A N 1
ATOM 3645 C CA . ILE A 1 451 ? 1.042 44.625 0.898 1 90.56 451 ILE A CA 1
ATOM 3646 C C . ILE A 1 451 ? 1.195 43.688 2.094 1 90.56 451 ILE A C 1
ATOM 3648 O O . ILE A 1 451 ? 0.987 42.469 1.972 1 90.56 451 ILE A O 1
ATOM 3652 N N . CYS A 1 452 ? 1.658 44.25 3.109 1 92.31 452 CYS A N 1
ATOM 3653 C CA . CYS A 1 452 ? 1.81 43.469 4.332 1 92.31 452 CYS A CA 1
ATOM 3654 C C . CYS A 1 452 ? 0.739 43.844 5.352 1 92.31 452 CYS A C 1
ATOM 3656 O O . CYS A 1 452 ? 0.607 45.031 5.723 1 92.31 452 CYS A O 1
ATOM 3658 N N . PHE A 1 453 ? -0.001 42.969 5.68 1 92.62 453 PHE A N 1
ATOM 3659 C CA . PHE A 1 453 ? -0.905 43.094 6.816 1 92.62 453 PHE A CA 1
ATOM 3660 C C . PHE A 1 453 ? -0.246 42.594 8.094 1 92.62 453 PHE A C 1
ATOM 3662 O O . PHE A 1 453 ? 0.456 41.594 8.086 1 92.62 453 PHE A O 1
ATOM 3669 N N . TYR A 1 454 ? -0.41 43.344 9.117 1 92.5 454 TYR A N 1
ATOM 3670 C CA . TYR A 1 454 ? 0.227 42.906 10.352 1 92.5 454 TYR A CA 1
ATOM 3671 C C . TYR A 1 454 ? -0.647 43.219 11.562 1 92.5 454 TYR A C 1
ATOM 3673 O O . TYR A 1 454 ? -1.467 44.156 11.516 1 92.5 454 TYR A O 1
ATOM 3681 N N . GLU A 1 455 ? -0.501 42.375 12.547 1 91.12 455 GLU A N 1
ATOM 3682 C CA . GLU A 1 455 ? -1.131 42.594 13.852 1 91.12 455 GLU A CA 1
ATOM 3683 C C . GLU A 1 455 ? -0.124 43.125 14.867 1 91.12 455 GLU A C 1
ATOM 3685 O O . GLU A 1 455 ? 0.914 42.5 15.102 1 91.12 455 GLU A O 1
ATOM 3690 N N . SER A 1 456 ? -0.389 44.312 15.406 1 91.12 456 SER A N 1
ATOM 3691 C CA . SER A 1 456 ? 0.427 44.938 16.438 1 91.12 456 SER A CA 1
ATOM 3692 C C . SER A 1 456 ? -0.398 45.875 17.297 1 91.12 456 SER A C 1
ATOM 3694 O O . SER A 1 456 ? -1.51 46.25 16.922 1 91.12 456 SER A O 1
ATOM 3696 N N . GLU A 1 457 ? 0.077 46.094 18.469 1 88 457 GLU A N 1
ATOM 3697 C CA . GLU A 1 457 ? -0.602 47.062 19.328 1 88 457 GLU A CA 1
ATOM 3698 C C . GLU A 1 457 ? -0.472 48.469 18.797 1 88 457 GLU A C 1
ATOM 3700 O O . GLU A 1 457 ? -1.382 49.281 18.953 1 88 457 GLU A O 1
ATOM 3705 N N . GLU A 1 458 ? 0.629 48.812 18.141 1 88.31 458 GLU A N 1
ATOM 3706 C CA . GLU A 1 458 ? 0.885 50.156 17.625 1 88.31 458 GLU A CA 1
ATOM 3707 C C . GLU A 1 458 ? 1.33 50.094 16.156 1 88.31 458 GLU A C 1
ATOM 3709 O O . GLU A 1 458 ? 1.66 49.031 15.648 1 88.31 458 GLU A O 1
ATOM 3714 N N . GLU A 1 459 ? 1.038 51.156 15.5 1 90.44 459 GLU A N 1
ATOM 3715 C CA . GLU A 1 459 ? 1.586 51.25 14.148 1 90.44 459 GLU A CA 1
ATOM 3716 C C . GLU A 1 459 ? 3.107 51.125 14.164 1 90.44 459 GLU A C 1
ATOM 3718 O O . GLU A 1 459 ? 3.77 51.688 15.031 1 90.44 459 GLU A O 1
ATOM 3723 N N . ILE A 1 460 ? 3.547 50.312 13.328 1 89.62 460 ILE A N 1
ATOM 3724 C CA . ILE A 1 460 ? 4.98 50.062 13.312 1 89.62 460 ILE A CA 1
ATOM 3725 C C . ILE A 1 460 ? 5.605 50.656 12.055 1 89.62 460 ILE A C 1
ATOM 3727 O O . ILE A 1 460 ? 5.031 50.562 10.969 1 89.62 460 ILE A O 1
ATOM 3731 N N . ASN A 1 461 ? 6.609 51.438 12.188 1 86.06 461 ASN A N 1
ATOM 3732 C CA . ASN A 1 461 ? 7.434 51.844 11.047 1 86.06 461 ASN A CA 1
ATOM 3733 C C . ASN A 1 461 ? 8.469 50.781 10.703 1 86.06 461 ASN A C 1
ATOM 3735 O O . ASN A 1 461 ? 9.477 50.625 11.398 1 86.06 461 ASN A O 1
ATOM 3739 N N . PHE A 1 462 ? 8.211 50.062 9.625 1 88.75 462 PHE A N 1
ATOM 3740 C CA . PHE A 1 462 ? 9.016 48.906 9.297 1 88.75 462 PHE A CA 1
ATOM 3741 C C . PHE A 1 462 ? 10.273 49.312 8.531 1 88.75 462 PHE A C 1
ATOM 3743 O O . PHE A 1 462 ? 11.148 48.469 8.289 1 88.75 462 PHE A O 1
ATOM 3750 N N . LYS A 1 463 ? 10.312 50.531 8.078 1 78.5 463 LYS A N 1
ATOM 3751 C CA . LYS A 1 463 ? 11.375 50.969 7.184 1 78.5 463 LYS A CA 1
ATOM 3752 C C . LYS A 1 463 ? 12.75 50.594 7.723 1 78.5 463 LYS A C 1
ATOM 3754 O O . LYS A 1 463 ? 13.523 49.906 7.043 1 78.5 463 LYS A O 1
ATOM 3759 N N . ASP A 1 464 ? 13.047 50.969 8.953 1 79.56 464 ASP A N 1
ATOM 3760 C CA . ASP A 1 464 ? 14.367 50.719 9.523 1 79.56 464 ASP A CA 1
ATOM 3761 C C . ASP A 1 464 ? 14.539 49.25 9.859 1 79.56 464 ASP A C 1
ATOM 3763 O O . ASP A 1 464 ? 15.641 48.688 9.75 1 79.56 464 ASP A O 1
ATOM 3767 N N . PHE A 1 465 ? 13.508 48.625 10.18 1 87.38 465 PHE A N 1
ATOM 3768 C CA . PHE A 1 465 ? 13.562 47.25 10.602 1 87.38 465 PHE A CA 1
ATOM 3769 C C . PHE A 1 465 ? 13.867 46.344 9.414 1 87.38 465 PHE A C 1
ATOM 3771 O O . PHE A 1 465 ? 14.625 45.375 9.539 1 87.38 465 PHE A O 1
ATOM 3778 N N . LEU A 1 466 ? 13.312 46.656 8.305 1 87.88 466 LEU A N 1
ATOM 3779 C CA . LEU A 1 466 ? 13.375 45.75 7.164 1 87.88 466 LEU A CA 1
ATOM 3780 C C . LEU A 1 466 ? 14.57 46.062 6.277 1 87.88 466 LEU A C 1
ATOM 3782 O O . LEU A 1 466 ? 15.031 45.219 5.52 1 87.88 466 LEU A O 1
ATOM 3786 N N . LYS A 1 467 ? 15.086 47.25 6.344 1 77.69 467 LYS A N 1
ATOM 3787 C CA . LYS A 1 467 ? 16.125 47.75 5.441 1 77.69 467 LYS A CA 1
ATOM 3788 C C . LYS A 1 467 ? 17.344 46.812 5.473 1 77.69 467 LYS A C 1
ATOM 3790 O O . LYS A 1 467 ? 17.953 46.562 4.434 1 77.69 467 LYS A O 1
ATOM 3795 N N . ASP A 1 468 ? 17.625 46.219 6.652 1 76.12 468 ASP A N 1
ATOM 3796 C CA . ASP A 1 468 ? 18.844 45.406 6.777 1 76.12 468 ASP A CA 1
ATOM 3797 C C . ASP A 1 468 ? 18.516 43.938 6.715 1 76.12 468 ASP A C 1
ATOM 3799 O O . ASP A 1 468 ? 19.406 43.094 6.746 1 76.12 468 ASP A O 1
ATOM 3803 N N . LYS A 1 469 ? 17.297 43.625 6.586 1 80.38 469 LYS A N 1
ATOM 3804 C CA . LYS A 1 469 ? 16.906 42.219 6.684 1 80.38 469 LYS A CA 1
ATOM 3805 C C . LYS A 1 469 ? 16.391 41.719 5.348 1 80.38 469 LYS A C 1
ATOM 3807 O O . LYS A 1 469 ? 16.422 40.5 5.082 1 80.38 469 LYS A O 1
ATOM 3812 N N . LEU A 1 470 ? 15.883 42.656 4.602 1 82.12 470 LEU A N 1
ATOM 3813 C CA . LEU A 1 470 ? 15.336 42.312 3.295 1 82.12 470 LEU A CA 1
ATOM 3814 C C . LEU A 1 470 ? 15.883 43.219 2.213 1 82.12 470 LEU A C 1
ATOM 3816 O O . LEU A 1 470 ? 16.094 44.406 2.457 1 82.12 470 LEU A O 1
ATOM 3820 N N . PRO A 1 471 ? 16.188 42.625 1.084 1 76.25 471 PRO A N 1
ATOM 3821 C CA . PRO A 1 471 ? 16.438 43.531 -0.04 1 76.25 471 PRO A CA 1
ATOM 3822 C C . PRO A 1 471 ? 15.312 44.531 -0.271 1 76.25 471 PRO A C 1
ATOM 3824 O O . PRO A 1 471 ? 14.148 44.219 0.022 1 76.25 471 PRO A O 1
ATOM 3827 N N . SER A 1 472 ? 15.656 45.75 -0.785 1 77.62 472 SER A N 1
ATOM 3828 C CA . SER A 1 472 ? 14.711 46.844 -0.951 1 77.62 472 SER A CA 1
ATOM 3829 C C . SER A 1 472 ? 13.484 46.406 -1.747 1 77.62 472 SER A C 1
ATOM 3831 O O . SER A 1 472 ? 12.359 46.812 -1.45 1 77.62 472 SER A O 1
ATOM 3833 N N . TYR A 1 473 ? 13.695 45.531 -2.715 1 74.25 473 TYR A N 1
ATOM 3834 C CA . TYR A 1 473 ? 12.617 45.125 -3.613 1 74.25 473 TYR A CA 1
ATOM 3835 C C . TYR A 1 473 ? 11.648 44.188 -2.918 1 74.25 473 TYR A C 1
ATOM 3837 O O . TYR A 1 473 ? 10.539 43.938 -3.404 1 74.25 473 TYR A O 1
ATOM 3845 N N . MET A 1 474 ? 11.977 43.594 -1.79 1 81.31 474 MET A N 1
ATOM 3846 C CA . MET A 1 474 ? 11.141 42.656 -1.046 1 81.31 474 MET A CA 1
ATOM 3847 C C . MET A 1 474 ? 10.32 43.375 0.017 1 81.31 474 MET A C 1
ATOM 3849 O O . MET A 1 474 ? 9.383 42.812 0.577 1 81.31 474 MET A O 1
ATOM 3853 N N . ILE A 1 475 ? 10.703 44.594 0.287 1 86.25 475 ILE A N 1
ATOM 3854 C CA . ILE A 1 475 ? 10.039 45.344 1.348 1 86.25 475 ILE A CA 1
ATOM 3855 C C . ILE A 1 475 ? 8.648 45.781 0.882 1 86.25 475 ILE A C 1
ATOM 3857 O O . ILE A 1 475 ? 8.5 46.406 -0.157 1 86.25 475 ILE A O 1
ATOM 3861 N N . PRO A 1 476 ? 7.602 45.406 1.624 1 91.25 476 PRO A N 1
ATOM 3862 C CA . PRO A 1 476 ? 6.246 45.812 1.251 1 91.25 476 PRO A CA 1
ATOM 3863 C C . PRO A 1 476 ? 6.098 47.312 1.105 1 91.25 476 PRO A C 1
ATOM 3865 O O . PRO A 1 476 ? 6.68 48.062 1.884 1 91.25 476 PRO A O 1
ATOM 3868 N N . LYS A 1 477 ? 5.352 47.688 0.112 1 85.38 477 LYS A N 1
ATOM 3869 C CA . LYS A 1 477 ? 5.082 49.125 -0.092 1 85.38 477 LYS A CA 1
ATOM 3870 C C . LYS A 1 477 ? 4.031 49.625 0.894 1 85.38 477 LYS A C 1
ATOM 3872 O O . LYS A 1 477 ? 4.051 50.781 1.281 1 85.38 477 LYS A O 1
ATOM 3877 N N . ASN A 1 478 ? 3.125 48.812 1.133 1 90.38 478 ASN A N 1
ATOM 3878 C CA . ASN A 1 478 ? 2.045 49.156 2.047 1 90.38 478 ASN A CA 1
ATOM 3879 C C . ASN A 1 478 ? 1.988 48.219 3.242 1 90.38 478 ASN A C 1
ATOM 3881 O O . ASN A 1 478 ? 2.189 47 3.096 1 90.38 478 ASN A O 1
ATOM 3885 N N . PHE A 1 479 ? 1.939 48.875 4.359 1 93.56 479 PHE A N 1
ATOM 3886 C CA . PHE A 1 479 ? 1.729 48.156 5.609 1 93.56 479 PHE A CA 1
ATOM 3887 C C . PHE A 1 479 ? 0.382 48.531 6.223 1 93.56 479 PHE A C 1
ATOM 3889 O O . PHE A 1 479 ? 0.103 49.688 6.473 1 93.56 479 PHE A O 1
ATOM 3896 N N . ILE A 1 480 ? -0.38 47.531 6.375 1 92.25 480 ILE A N 1
ATOM 3897 C CA . ILE A 1 480 ? -1.717 47.781 6.906 1 92.25 480 ILE A CA 1
ATOM 3898 C C . ILE A 1 480 ? -1.873 47.062 8.25 1 92.25 480 ILE A C 1
ATOM 3900 O O . ILE A 1 480 ? -1.79 45.844 8.32 1 92.25 480 ILE A O 1
ATOM 3904 N N . LYS A 1 481 ? -1.988 47.844 9.273 1 93.75 481 LYS A N 1
ATOM 3905 C CA . LYS A 1 481 ? -2.213 47.281 10.602 1 93.75 481 LYS A CA 1
ATOM 3906 C C . LYS A 1 481 ? -3.646 46.781 10.75 1 93.75 481 LYS A C 1
ATOM 3908 O O . LYS A 1 481 ? -4.598 47.469 10.383 1 93.75 481 LYS A O 1
ATOM 3913 N N . LEU A 1 482 ? -3.721 45.562 11.227 1 90.88 482 LEU A N 1
ATOM 3914 C CA . LEU A 1 482 ? -5.012 45 11.57 1 90.88 482 LEU A CA 1
ATOM 3915 C C . LEU A 1 482 ? -5.109 44.75 13.07 1 90.88 482 LEU A C 1
ATOM 3917 O O . LEU A 1 482 ? -4.098 44.469 13.734 1 90.88 482 LEU A O 1
ATOM 3921 N N . ASP A 1 483 ? -6.27 44.875 13.609 1 89.19 483 ASP A N 1
ATOM 3922 C CA . ASP A 1 483 ? -6.457 44.5 15.016 1 89.19 483 ASP A CA 1
ATOM 3923 C C . ASP A 1 483 ? -6.309 43 15.219 1 89.19 483 ASP A C 1
ATOM 3925 O O . ASP A 1 483 ? -5.695 42.562 16.188 1 89.19 483 ASP A O 1
ATOM 3929 N N . LYS A 1 484 ? -6.84 42.281 14.328 1 88.69 484 LYS A N 1
ATOM 3930 C CA . LYS A 1 484 ? -6.766 40.844 14.359 1 88.69 484 LYS A CA 1
ATOM 3931 C C . LYS A 1 484 ? -7.004 40.25 12.977 1 88.69 484 LYS A C 1
ATOM 3933 O O . LYS A 1 484 ? -7.871 40.719 12.234 1 88.69 484 LYS A O 1
ATOM 3938 N N . PHE A 1 485 ? -6.176 39.281 12.672 1 88.31 485 PHE A N 1
ATOM 3939 C CA . PHE A 1 485 ? -6.41 38.594 11.406 1 88.31 485 PHE A CA 1
ATOM 3940 C C . PHE A 1 485 ? -7.68 37.75 11.469 1 88.31 485 PHE A C 1
ATOM 3942 O O . PHE A 1 485 ? -7.957 37.125 12.492 1 88.31 485 PHE A O 1
ATOM 3949 N N . LYS A 1 486 ? -8.414 37.844 10.461 1 84.06 486 LYS A N 1
ATOM 3950 C CA . LYS A 1 486 ? -9.516 36.875 10.312 1 84.06 486 LYS A CA 1
ATOM 3951 C C . LYS A 1 486 ? -9 35.5 9.945 1 84.06 486 LYS A C 1
ATOM 3953 O O . LYS A 1 486 ? -8.117 35.375 9.094 1 84.06 486 LYS A O 1
ATOM 3958 N N . LEU A 1 487 ? -9.406 34.531 10.727 1 80.88 487 LEU A N 1
ATOM 3959 C CA . LEU A 1 487 ? -9.008 33.156 10.461 1 80.88 487 LEU A CA 1
ATOM 3960 C C . LEU A 1 487 ? -10.078 32.438 9.656 1 80.88 487 LEU A C 1
ATOM 3962 O O . LEU A 1 487 ? -11.266 32.75 9.773 1 80.88 487 LEU A O 1
ATOM 3966 N N . ASN A 1 488 ? -9.656 31.609 8.82 1 75.31 488 ASN A N 1
ATOM 3967 C CA . ASN A 1 488 ? -10.594 30.797 8.062 1 75.31 488 ASN A CA 1
ATOM 3968 C C . ASN A 1 488 ? -11.109 29.625 8.883 1 75.31 488 ASN A C 1
ATOM 3970 O O . ASN A 1 488 ? -10.828 29.516 10.078 1 75.31 488 ASN A O 1
ATOM 3974 N N . GLN A 1 489 ? -11.852 28.766 8.242 1 68.19 489 GLN A N 1
ATOM 3975 C CA . GLN A 1 489 ? -12.539 27.672 8.922 1 68.19 489 GLN A CA 1
ATOM 3976 C C . GLN A 1 489 ? -11.539 26.641 9.453 1 68.19 489 GLN A C 1
ATOM 3978 O O . GLN A 1 489 ? -11.859 25.891 10.383 1 68.19 489 GLN A O 1
ATOM 3983 N N . ASN A 1 490 ? -10.344 26.734 8.984 1 67.06 490 ASN A N 1
ATOM 3984 C CA . ASN A 1 490 ? -9.328 25.797 9.422 1 67.06 490 ASN A CA 1
ATOM 3985 C C . ASN A 1 490 ? -8.406 26.406 10.469 1 67.06 490 ASN A C 1
ATOM 3987 O O . ASN A 1 490 ? -7.422 25.781 10.875 1 67.06 490 ASN A O 1
ATOM 3991 N N . GLY A 1 491 ? -8.688 27.656 10.867 1 67.19 491 GLY A N 1
ATOM 3992 C CA . GLY A 1 491 ? -7.875 28.328 11.867 1 67.19 491 GLY A CA 1
ATOM 3993 C C . GLY A 1 491 ? -6.656 29.016 11.281 1 67.19 491 GLY A C 1
ATOM 3994 O O . GLY A 1 491 ? -5.75 29.422 12.023 1 67.19 491 GLY A O 1
ATOM 3995 N N . LYS A 1 492 ? -6.582 29.016 9.961 1 72.75 492 LYS A N 1
ATOM 3996 C CA . LYS A 1 492 ? -5.48 29.688 9.297 1 72.75 492 LYS A CA 1
ATOM 3997 C C . LYS A 1 492 ? -5.84 31.141 8.969 1 72.75 492 LYS A C 1
ATOM 3999 O O . LYS A 1 492 ? -7.016 31.5 8.93 1 72.75 492 LYS A O 1
ATOM 4004 N N . ILE A 1 493 ? -4.883 31.953 8.797 1 76.38 493 ILE A N 1
ATOM 4005 C CA . ILE A 1 493 ? -5.125 33.312 8.352 1 76.38 493 ILE A CA 1
ATOM 4006 C C . ILE A 1 493 ? -5.902 33.312 7.039 1 76.38 493 ILE A C 1
ATOM 4008 O O . ILE A 1 493 ? -5.535 32.594 6.098 1 76.38 493 ILE A O 1
ATOM 4012 N N . ASP A 1 494 ? -7.082 34.031 6.914 1 80.94 494 ASP A N 1
ATOM 4013 C CA . ASP A 1 494 ? -7.902 34.125 5.711 1 80.94 494 ASP A CA 1
ATOM 4014 C C . ASP A 1 494 ? -7.328 35.125 4.73 1 80.94 494 ASP A C 1
ATOM 4016 O O . ASP A 1 494 ? -7.688 36.312 4.773 1 80.94 494 ASP A O 1
ATOM 4020 N N . ARG A 1 495 ? -6.512 34.75 3.822 1 79.12 495 ARG A N 1
ATOM 4021 C CA . ARG A 1 495 ? -5.805 35.656 2.924 1 79.12 495 ARG A CA 1
ATOM 4022 C C . ARG A 1 495 ? -6.758 36.281 1.894 1 79.12 495 ARG A C 1
ATOM 4024 O O . ARG A 1 495 ? -6.469 37.312 1.309 1 79.12 495 ARG A O 1
ATOM 4031 N N . LYS A 1 496 ? -7.871 35.594 1.649 1 77.56 496 LYS A N 1
ATOM 4032 C CA . LYS A 1 496 ? -8.867 36.156 0.746 1 77.56 496 LYS A CA 1
ATOM 4033 C C . LYS A 1 496 ? -9.414 37.469 1.288 1 77.56 496 LYS A C 1
ATOM 4035 O O . LYS A 1 496 ? -9.602 38.438 0.535 1 77.56 496 LYS A O 1
ATOM 4040 N N . VAL A 1 497 ? -9.641 37.438 2.609 1 83.19 497 VAL A N 1
ATOM 4041 C CA . VAL A 1 497 ? -10.148 38.625 3.281 1 83.19 497 VAL A CA 1
ATOM 4042 C C . VAL A 1 497 ? -9.125 39.75 3.168 1 83.19 497 VAL A C 1
ATOM 4044 O O . VAL A 1 497 ? -9.5 40.906 2.988 1 83.19 497 VAL A O 1
ATOM 4047 N N . LEU A 1 498 ? -7.883 39.406 3.215 1 85.06 498 LEU A N 1
ATOM 4048 C CA . LEU A 1 498 ? -6.832 40.406 3.137 1 85.06 498 LEU A CA 1
ATOM 4049 C C . LEU A 1 498 ? -6.812 41.094 1.763 1 85.06 498 LEU A C 1
ATOM 4051 O O . LEU A 1 498 ? -6.645 42.312 1.657 1 85.06 498 LEU A O 1
ATOM 4055 N N . LYS A 1 499 ? -7.016 40.281 0.756 1 83.44 499 LYS A N 1
ATOM 4056 C CA . LYS A 1 499 ? -7.016 40.781 -0.61 1 83.44 499 LYS A CA 1
ATOM 4057 C C . LYS A 1 499 ? -8.172 41.781 -0.831 1 83.44 499 LYS A C 1
ATOM 4059 O O . LYS A 1 499 ? -8.047 42.719 -1.599 1 83.44 499 LYS A O 1
ATOM 4064 N N . GLU A 1 500 ? -9.273 41.469 -0.094 1 83.19 500 GLU A N 1
ATOM 4065 C CA . GLU A 1 500 ? -10.461 42.312 -0.236 1 83.19 500 GLU A CA 1
ATOM 4066 C C . GLU A 1 500 ? -10.281 43.656 0.479 1 83.19 500 GLU A C 1
ATOM 4068 O O . GLU A 1 500 ? -10.969 44.625 0.171 1 83.19 500 GLU A O 1
ATOM 4073 N N . LEU A 1 501 ? -9.438 43.625 1.395 1 84.5 501 LEU A N 1
ATOM 4074 C CA . LEU A 1 501 ? -9.211 44.844 2.182 1 84.5 501 LEU A CA 1
ATOM 4075 C C . LEU A 1 501 ? -8.445 45.875 1.37 1 84.5 501 LEU A C 1
ATOM 4077 O O . LEU A 1 501 ? -8.359 47.031 1.776 1 84.5 501 LEU A O 1
ATOM 4081 N N . VAL A 1 502 ? -7.898 45.438 0.248 1 78 502 VAL A N 1
ATOM 4082 C CA . VAL A 1 502 ? -7.125 46.344 -0.577 1 78 502 VAL A CA 1
ATOM 4083 C C . VAL A 1 502 ? -7.578 46.25 -2.031 1 78 502 VAL A C 1
ATOM 4085 O O . VAL A 1 502 ? -8.039 45.188 -2.471 1 78 502 VAL A O 1
ATOM 4088 N N . MET B 1 1 ? 6.117 -1.232 10.992 1 88.56 1 MET B N 1
ATOM 4089 C CA . MET B 1 1 ? 5.566 -1.276 9.641 1 88.56 1 MET B CA 1
ATOM 4090 C C . MET B 1 1 ? 6.547 -1.938 8.672 1 88.56 1 MET B C 1
ATOM 4092 O O . MET B 1 1 ? 7.746 -1.656 8.711 1 88.56 1 MET B O 1
ATOM 4096 N N . THR B 1 2 ? 6.121 -2.9 7.863 1 94.88 2 THR B N 1
ATOM 4097 C CA . THR B 1 2 ? 6.941 -3.561 6.855 1 94.88 2 THR B CA 1
ATOM 4098 C C . THR B 1 2 ? 6.863 -2.818 5.523 1 94.88 2 THR B C 1
ATOM 4100 O O . THR B 1 2 ? 5.789 -2.713 4.93 1 94.88 2 THR B O 1
ATOM 4103 N N . THR B 1 3 ? 7.93 -2.195 5.121 1 96.81 3 THR B N 1
ATOM 4104 C CA . THR B 1 3 ? 7.926 -1.422 3.885 1 96.81 3 THR B CA 1
ATOM 4105 C C . THR B 1 3 ? 8.977 -1.948 2.914 1 96.81 3 THR B C 1
ATOM 4107 O O . THR B 1 3 ? 9.07 -1.484 1.775 1 96.81 3 THR B O 1
ATOM 4110 N N . HIS B 1 4 ? 9.812 -2.855 3.354 1 98 4 HIS B N 1
ATOM 4111 C CA . HIS B 1 4 ? 10.906 -3.449 2.594 1 98 4 HIS B CA 1
ATOM 4112 C C . HIS B 1 4 ? 10.914 -4.969 2.744 1 98 4 HIS B C 1
ATOM 4114 O O . HIS B 1 4 ? 10.688 -5.488 3.838 1 98 4 HIS B O 1
ATOM 4120 N N . ILE B 1 5 ? 11.164 -5.672 1.714 1 98.31 5 ILE B N 1
ATOM 4121 C CA . ILE B 1 5 ? 11.141 -7.129 1.773 1 98.31 5 ILE B CA 1
ATOM 4122 C C . ILE B 1 5 ? 12.195 -7.617 2.766 1 98.31 5 ILE B C 1
ATOM 4124 O O . ILE B 1 5 ? 12.031 -8.672 3.387 1 98.31 5 ILE B O 1
ATOM 4128 N N . TYR B 1 6 ? 13.305 -6.836 2.936 1 97.94 6 TYR B N 1
ATOM 4129 C CA . TYR B 1 6 ? 14.383 -7.227 3.838 1 97.94 6 TYR B CA 1
ATOM 4130 C C . TYR B 1 6 ? 13.906 -7.211 5.285 1 97.94 6 TYR B C 1
ATOM 4132 O O . TYR B 1 6 ? 14.539 -7.816 6.156 1 97.94 6 TYR B O 1
ATOM 4140 N N . ASP B 1 7 ? 12.781 -6.434 5.594 1 97.62 7 ASP B N 1
ATOM 4141 C CA . ASP B 1 7 ? 12.195 -6.441 6.934 1 97.62 7 ASP B CA 1
ATOM 4142 C C . ASP B 1 7 ? 11.805 -7.855 7.355 1 97.62 7 ASP B C 1
ATOM 4144 O O . ASP B 1 7 ? 11.875 -8.195 8.539 1 97.62 7 ASP B O 1
ATOM 4148 N N . PHE B 1 8 ? 11.391 -8.719 6.375 1 97.81 8 PHE B N 1
ATOM 4149 C CA . PHE B 1 8 ? 11.07 -10.117 6.66 1 97.81 8 PHE B CA 1
ATOM 4150 C C . PHE B 1 8 ? 12.289 -10.852 7.199 1 97.81 8 PHE B C 1
ATOM 4152 O O . PHE B 1 8 ? 12.203 -11.562 8.203 1 97.81 8 PHE B O 1
ATOM 4159 N N . LEU B 1 9 ? 13.414 -10.672 6.512 1 98.19 9 LEU B N 1
ATOM 4160 C CA . LEU B 1 9 ? 14.648 -11.344 6.906 1 98.19 9 LEU B CA 1
ATOM 4161 C C . LEU B 1 9 ? 15.102 -10.875 8.281 1 98.19 9 LEU B C 1
ATOM 4163 O O . LEU B 1 9 ? 15.5 -11.695 9.117 1 98.19 9 LEU B O 1
ATOM 4167 N N . GLU B 1 10 ? 15.047 -9.57 8.492 1 97.38 10 GLU B N 1
ATOM 4168 C CA . GLU B 1 10 ? 15.484 -9.008 9.766 1 97.38 10 GLU B CA 1
ATOM 4169 C C . GLU B 1 10 ? 14.656 -9.555 10.93 1 97.38 10 GLU B C 1
ATOM 4171 O O . GLU B 1 10 ? 15.195 -9.844 12 1 97.38 10 GLU B O 1
ATOM 4176 N N . LYS B 1 11 ? 13.398 -9.695 10.719 1 96.19 11 LYS B N 1
ATOM 4177 C CA . LYS B 1 11 ? 12.539 -10.266 11.75 1 96.19 11 LYS B CA 1
ATOM 4178 C C . LYS B 1 11 ? 12.906 -11.719 12.031 1 96.19 11 LYS B C 1
ATOM 4180 O O . LYS B 1 11 ? 12.961 -12.133 13.188 1 96.19 11 LYS B O 1
ATOM 4185 N N . SER B 1 12 ? 13.125 -12.484 11.016 1 97.69 12 SER B N 1
ATOM 4186 C CA . SER B 1 12 ? 13.492 -13.891 11.164 1 97.69 12 SER B CA 1
ATOM 4187 C C . SER B 1 12 ? 14.867 -14.039 11.805 1 97.69 12 SER B C 1
ATOM 4189 O O . SER B 1 12 ? 15.102 -14.984 12.562 1 97.69 12 SER B O 1
ATOM 4191 N N . LEU B 1 13 ? 15.766 -13.062 11.523 1 97.75 13 LEU B N 1
ATOM 4192 C CA . LEU B 1 13 ? 17.109 -13.086 12.094 1 97.75 13 LEU B CA 1
ATOM 4193 C C . LEU B 1 13 ? 17.047 -12.969 13.617 1 97.75 13 LEU B C 1
ATOM 4195 O O . LEU B 1 13 ? 17.859 -13.578 14.32 1 97.75 13 LEU B O 1
ATOM 4199 N N . ILE B 1 14 ? 16.125 -12.227 14.133 1 97.06 14 ILE B N 1
ATOM 4200 C CA . ILE B 1 14 ? 16.016 -11.984 15.562 1 97.06 14 ILE B CA 1
ATOM 4201 C C . ILE B 1 14 ? 15.711 -13.305 16.281 1 97.06 14 ILE B C 1
ATOM 4203 O O . ILE B 1 14 ? 16.281 -13.578 17.344 1 97.06 14 ILE B O 1
ATOM 4207 N N . LYS B 1 15 ? 15.008 -14.18 15.703 1 96.81 15 LYS B N 1
ATOM 4208 C CA . LYS B 1 15 ? 14.523 -15.375 16.391 1 96.81 15 LYS B CA 1
ATOM 4209 C C . LYS B 1 15 ? 15.25 -16.625 15.891 1 96.81 15 LYS B C 1
ATOM 4211 O O . LYS B 1 15 ? 15.391 -17.609 16.625 1 96.81 15 LYS B O 1
ATOM 4216 N N . PHE B 1 16 ? 15.734 -16.578 14.617 1 97.88 16 PHE B N 1
ATOM 4217 C CA . PHE B 1 16 ? 16.156 -17.828 13.992 1 97.88 16 PHE B CA 1
ATOM 4218 C C . PHE B 1 16 ? 17.5 -17.641 13.297 1 97.88 16 PHE B C 1
ATOM 4220 O O . PHE B 1 16 ? 17.734 -18.234 12.234 1 97.88 16 PHE B O 1
ATOM 4227 N N . SER B 1 17 ? 18.359 -16.938 13.82 1 97.62 17 SER B N 1
ATOM 4228 C CA . SER B 1 17 ? 19.609 -16.547 13.172 1 97.62 17 SER B CA 1
ATOM 4229 C C . SER B 1 17 ? 20.422 -17.766 12.773 1 97.62 17 SER B C 1
ATOM 4231 O O . SER B 1 17 ? 21.031 -17.797 11.695 1 97.62 17 SER B O 1
ATOM 4233 N N . GLU B 1 18 ? 20.469 -18.859 13.547 1 98.25 18 GLU B N 1
ATOM 4234 C CA . GLU B 1 18 ? 21.344 -20.016 13.312 1 98.25 18 GLU B CA 1
ATOM 4235 C C . GLU B 1 18 ? 20.609 -21.109 12.547 1 98.25 18 GLU B C 1
ATOM 4237 O O . GLU B 1 18 ? 21.203 -22.141 12.203 1 98.25 18 GLU B O 1
ATOM 4242 N N . LYS B 1 19 ? 19.359 -20.812 12.25 1 98.44 19 LYS B N 1
ATOM 4243 C CA . LYS B 1 19 ? 18.578 -21.797 11.516 1 98.44 19 LYS B CA 1
ATOM 4244 C C . LYS B 1 19 ? 18.922 -21.797 10.031 1 98.44 19 LYS B C 1
ATOM 4246 O O . LYS B 1 19 ? 19.281 -20.766 9.477 1 98.44 19 LYS B O 1
ATOM 4251 N N . THR B 1 20 ? 18.812 -23.016 9.406 1 98.69 20 THR B N 1
ATOM 4252 C CA . THR B 1 20 ? 19.016 -23.125 7.969 1 98.69 20 THR B CA 1
ATOM 4253 C C . THR B 1 20 ? 17.891 -22.438 7.207 1 98.69 20 THR B C 1
ATOM 4255 O O . THR B 1 20 ? 16.719 -22.75 7.395 1 98.69 20 THR B O 1
ATOM 4258 N N . ALA B 1 21 ? 18.25 -21.469 6.387 1 98.75 21 ALA B N 1
ATOM 4259 C CA . ALA B 1 21 ? 17.281 -20.734 5.582 1 98.75 21 ALA B CA 1
ATOM 4260 C C . ALA B 1 21 ? 17.047 -21.438 4.242 1 98.75 21 ALA B C 1
ATOM 4262 O O . ALA B 1 21 ? 15.898 -21.719 3.879 1 98.75 21 ALA B O 1
ATOM 4263 N N . PHE B 1 22 ? 18.125 -21.719 3.574 1 98.75 22 PHE B N 1
ATOM 4264 C CA . PHE B 1 22 ? 18.047 -22.281 2.236 1 98.75 22 PHE B CA 1
ATOM 4265 C C . PHE B 1 22 ? 18.953 -23.5 2.111 1 98.75 22 PHE B C 1
ATOM 4267 O O . PHE B 1 22 ? 20.031 -23.547 2.707 1 98.75 22 PHE B O 1
ATOM 4274 N N . VAL B 1 23 ? 18.516 -24.516 1.343 1 98.56 23 VAL B N 1
ATOM 4275 C CA . VAL B 1 23 ? 19.266 -25.75 1.131 1 98.56 23 VAL B CA 1
ATOM 4276 C C . VAL B 1 23 ? 19.297 -26.078 -0.359 1 98.56 23 VAL B C 1
ATOM 4278 O O . VAL B 1 23 ? 18.297 -25.938 -1.058 1 98.56 23 VAL B O 1
ATOM 4281 N N . GLU B 1 24 ? 20.453 -26.375 -0.864 1 97.44 24 GLU B N 1
ATOM 4282 C CA . GLU B 1 24 ? 20.625 -27.031 -2.158 1 97.44 24 GLU B CA 1
ATOM 4283 C C . GLU B 1 24 ? 20.969 -28.5 -1.99 1 97.44 24 GLU B C 1
ATOM 4285 O O . GLU B 1 24 ? 22.156 -28.859 -1.928 1 97.44 24 GLU B O 1
ATOM 4290 N N . PRO B 1 25 ? 20.047 -29.328 -2.07 1 94.94 25 PRO B N 1
ATOM 4291 C CA . PRO B 1 25 ? 20.266 -30.703 -1.641 1 94.94 25 PRO B CA 1
ATOM 4292 C C . PRO B 1 25 ? 20.922 -31.562 -2.725 1 94.94 25 PRO B C 1
ATOM 4294 O O . PRO B 1 25 ? 21.438 -32.656 -2.436 1 94.94 25 PRO B O 1
ATOM 4297 N N . PHE B 1 26 ? 20.984 -31.188 -3.979 1 91.44 26 PHE B N 1
ATOM 4298 C CA . PHE B 1 26 ? 21.422 -32.062 -5.059 1 91.44 26 PHE B CA 1
ATOM 4299 C C . PHE B 1 26 ? 22.766 -31.625 -5.609 1 91.44 26 PHE B C 1
ATOM 4301 O O . PHE B 1 26 ? 23.234 -32.156 -6.609 1 91.44 26 PHE B O 1
ATOM 4308 N N . VAL B 1 27 ? 23.406 -30.719 -5.031 1 84.56 27 VAL B N 1
ATOM 4309 C CA . VAL B 1 27 ? 24.734 -30.328 -5.488 1 84.56 27 VAL B CA 1
ATOM 4310 C C . VAL B 1 27 ? 25.766 -31.281 -4.902 1 84.56 27 VAL B C 1
ATOM 4312 O O . VAL B 1 27 ? 25.484 -32.031 -3.971 1 84.56 27 VAL B O 1
ATOM 4315 N N . LYS B 1 28 ? 26.891 -31.344 -5.574 1 78.94 28 LYS B N 1
ATOM 4316 C CA . LYS B 1 28 ? 27.922 -32.281 -5.188 1 78.94 28 LYS B CA 1
ATOM 4317 C C . LYS B 1 28 ? 28.141 -32.281 -3.676 1 78.94 28 LYS B C 1
ATOM 4319 O O . LYS B 1 28 ? 28.125 -33.344 -3.041 1 78.94 28 LYS B O 1
ATOM 4324 N N . GLU B 1 29 ? 28.328 -31.156 -3.266 1 79 29 GLU B N 1
ATOM 4325 C CA . GLU B 1 29 ? 28.344 -30.984 -1.817 1 79 29 GLU B CA 1
ATOM 4326 C C . GLU B 1 29 ? 27.125 -30.172 -1.352 1 79 29 GLU B C 1
ATOM 4328 O O . GLU B 1 29 ? 26.938 -29.031 -1.773 1 79 29 GLU B O 1
ATOM 4333 N N . ARG B 1 30 ? 26.297 -30.953 -0.69 1 87.69 30 ARG B N 1
ATOM 4334 C CA . ARG B 1 30 ? 25.125 -30.281 -0.111 1 87.69 30 ARG B CA 1
ATOM 4335 C C . ARG B 1 30 ? 25.5 -28.906 0.41 1 87.69 30 ARG B C 1
ATOM 4337 O O . ARG B 1 30 ? 26.484 -28.75 1.133 1 87.69 30 ARG B O 1
ATOM 4344 N N . LYS B 1 31 ? 24.781 -27.938 -0.154 1 94.56 31 LYS B N 1
ATOM 4345 C CA . LYS B 1 31 ? 25 -26.547 0.268 1 94.56 31 LYS B CA 1
ATOM 4346 C C . LYS B 1 31 ? 23.828 -26.031 1.099 1 94.56 31 LYS B C 1
ATOM 4348 O O . LYS B 1 31 ? 22.672 -26.328 0.788 1 94.56 31 LYS B O 1
ATOM 4353 N N . GLU B 1 32 ? 24.094 -25.484 2.172 1 97.56 32 GLU B N 1
ATOM 4354 C CA . GLU B 1 32 ? 23.094 -24.859 3.031 1 97.56 32 GLU B CA 1
ATOM 4355 C C . GLU B 1 32 ? 23.594 -23.531 3.57 1 97.56 32 GLU B C 1
ATOM 4357 O O . GLU B 1 32 ? 24.812 -23.281 3.611 1 97.56 32 GLU B O 1
ATOM 4362 N N . ILE B 1 33 ? 22.688 -22.672 3.914 1 98.44 33 ILE B N 1
ATOM 4363 C CA . ILE B 1 33 ? 23.062 -21.375 4.484 1 98.44 33 ILE B CA 1
ATOM 4364 C C . ILE B 1 33 ? 22.078 -21 5.594 1 98.44 33 ILE B C 1
ATOM 4366 O O . ILE B 1 33 ? 20.875 -21.25 5.473 1 98.44 33 ILE B O 1
ATOM 4370 N N . THR B 1 34 ? 22.578 -20.531 6.711 1 98.75 34 THR B N 1
ATOM 4371 C CA . THR B 1 34 ? 21.75 -20.078 7.816 1 98.75 34 THR B CA 1
ATOM 4372 C C . THR B 1 34 ? 21.203 -18.688 7.531 1 98.75 34 THR B C 1
ATOM 4374 O O . THR B 1 34 ? 21.703 -17.984 6.648 1 98.75 34 THR B O 1
ATOM 4377 N N . TYR B 1 35 ? 20.188 -18.266 8.258 1 98.81 35 TYR B N 1
ATOM 4378 C CA . TYR B 1 35 ? 19.672 -16.922 8.141 1 98.81 35 TYR B CA 1
ATOM 4379 C C . TYR B 1 35 ? 20.766 -15.891 8.422 1 98.81 35 TYR B C 1
ATOM 4381 O O . TYR B 1 35 ? 20.844 -14.867 7.73 1 98.81 35 TYR B O 1
ATOM 4389 N N . LYS B 1 36 ? 21.578 -16.156 9.391 1 98.69 36 LYS B N 1
ATOM 4390 C CA . LYS B 1 36 ? 22.672 -15.25 9.758 1 98.69 36 LYS B CA 1
ATOM 4391 C C . LYS B 1 36 ? 23.656 -15.078 8.602 1 98.69 36 LYS B C 1
ATOM 4393 O O . LYS B 1 36 ? 24.016 -13.953 8.25 1 98.69 36 LYS B O 1
ATOM 4398 N N . ASP B 1 37 ? 24.109 -16.219 8.062 1 98.69 37 ASP B N 1
ATOM 4399 C CA . ASP B 1 37 ? 25.078 -16.156 6.969 1 98.69 37 ASP B CA 1
ATOM 4400 C C . ASP B 1 37 ? 24.453 -15.555 5.711 1 98.69 37 ASP B C 1
ATOM 4402 O O . ASP B 1 37 ? 25.125 -14.836 4.965 1 98.69 37 ASP B O 1
ATOM 4406 N N . PHE B 1 38 ? 23.203 -15.883 5.504 1 98.69 38 PHE B N 1
ATOM 4407 C CA . PHE B 1 38 ? 22.484 -15.305 4.371 1 98.69 38 PHE B CA 1
ATOM 4408 C C . PHE B 1 38 ? 22.438 -13.789 4.484 1 98.69 38 PHE B C 1
ATOM 4410 O O . PHE B 1 38 ? 22.672 -13.078 3.504 1 98.69 38 PHE B O 1
ATOM 4417 N N . ASP B 1 39 ? 22.141 -13.297 5.676 1 98.69 39 ASP B N 1
ATOM 4418 C CA . ASP B 1 39 ? 22.141 -11.859 5.961 1 98.69 39 ASP B CA 1
ATOM 4419 C C . ASP B 1 39 ? 23.516 -11.258 5.73 1 98.69 39 ASP B C 1
ATOM 4421 O O . ASP B 1 39 ? 23.641 -10.188 5.121 1 98.69 39 ASP B O 1
ATOM 4425 N N . LEU B 1 40 ? 24.5 -11.93 6.188 1 98.56 40 LEU B N 1
ATOM 4426 C CA . LEU B 1 40 ? 25.891 -11.469 6.062 1 98.56 40 LEU B CA 1
ATOM 4427 C C . LEU B 1 40 ? 26.266 -11.273 4.598 1 98.56 40 LEU B C 1
ATOM 4429 O O . LEU B 1 40 ? 26.734 -10.203 4.215 1 98.56 40 LEU B O 1
ATOM 4433 N N . PHE B 1 41 ? 26.031 -12.258 3.775 1 98.69 41 PHE B N 1
ATOM 4434 C CA . PHE B 1 41 ? 26.422 -12.195 2.375 1 98.69 41 PHE B CA 1
ATOM 4435 C C . PHE B 1 41 ? 25.562 -11.203 1.607 1 98.69 41 PHE B C 1
ATOM 4437 O O . PHE B 1 41 ? 26.047 -10.539 0.684 1 98.69 41 PHE B O 1
ATOM 4444 N N . SER B 1 42 ? 24.266 -11.109 1.942 1 98.75 42 SER B N 1
ATOM 4445 C CA . SER B 1 42 ? 23.391 -10.117 1.314 1 98.75 42 SER B CA 1
ATOM 4446 C C . SER B 1 42 ? 23.875 -8.703 1.602 1 98.75 42 SER B C 1
ATOM 4448 O O . SER B 1 42 ? 23.891 -7.848 0.71 1 98.75 42 SER B O 1
ATOM 4450 N N . LYS B 1 43 ? 24.312 -8.469 2.863 1 98.75 43 LYS B N 1
ATOM 4451 C CA . LYS B 1 43 ? 24.828 -7.156 3.246 1 98.75 43 LYS B CA 1
ATOM 4452 C C . LYS B 1 43 ? 26.125 -6.844 2.525 1 98.75 43 LYS B C 1
ATOM 4454 O O . LYS B 1 43 ? 26.359 -5.711 2.094 1 98.75 43 LYS B O 1
ATOM 4459 N N . LYS B 1 44 ? 27 -7.863 2.416 1 98.81 44 LYS B N 1
ATOM 4460 C CA . LYS B 1 44 ? 28.25 -7.691 1.68 1 98.81 44 LYS B CA 1
ATOM 4461 C C . LYS B 1 44 ? 27.984 -7.297 0.23 1 98.81 44 LYS B C 1
ATOM 4463 O O . LYS B 1 44 ? 28.562 -6.34 -0.275 1 98.81 44 LYS B O 1
ATOM 4468 N N . LEU B 1 45 ? 27.094 -8.016 -0.35 1 98.81 45 LEU B N 1
ATOM 4469 C CA . LEU B 1 45 ? 26.797 -7.742 -1.749 1 98.81 45 LEU B CA 1
ATOM 4470 C C . LEU B 1 45 ? 26.141 -6.371 -1.901 1 98.81 45 LEU B C 1
ATOM 4472 O O . LEU B 1 45 ? 26.469 -5.617 -2.818 1 98.81 45 LEU B O 1
ATOM 4476 N N . ALA B 1 46 ? 25.125 -6.031 -1.083 1 98.56 46 ALA B N 1
ATOM 4477 C CA . ALA B 1 46 ? 24.469 -4.727 -1.134 1 98.56 46 ALA B CA 1
ATOM 4478 C C . ALA B 1 46 ? 25.484 -3.596 -1.038 1 98.56 46 ALA B C 1
ATOM 4480 O O . ALA B 1 46 ? 25.406 -2.619 -1.786 1 98.56 46 ALA B O 1
ATOM 4481 N N . SER B 1 47 ? 26.453 -3.73 -0.108 1 98.44 47 SER B N 1
ATOM 4482 C CA . SER B 1 47 ? 27.5 -2.729 0.072 1 98.44 47 SER B CA 1
ATOM 4483 C C . SER B 1 47 ? 28.328 -2.549 -1.203 1 98.44 47 SER B C 1
ATOM 4485 O O . SER B 1 47 ? 28.609 -1.421 -1.611 1 98.44 47 SER B O 1
ATOM 4487 N N . GLU B 1 48 ? 28.656 -3.676 -1.8 1 98.38 48 GLU B N 1
ATOM 4488 C CA . GLU B 1 48 ? 29.469 -3.615 -3.016 1 98.38 48 GLU B CA 1
ATOM 4489 C C . GLU B 1 48 ? 28.688 -2.975 -4.16 1 98.38 48 GLU B C 1
ATOM 4491 O O . GLU B 1 48 ? 29.25 -2.223 -4.957 1 98.38 48 GLU B O 1
ATOM 4496 N N . ILE B 1 49 ? 27.406 -3.287 -4.285 1 98.06 49 ILE B N 1
ATOM 4497 C CA . ILE B 1 49 ? 26.562 -2.697 -5.312 1 98.06 49 ILE B CA 1
ATOM 4498 C C . ILE B 1 49 ? 26.5 -1.182 -5.129 1 98.06 49 ILE B C 1
ATOM 4500 O O . ILE B 1 49 ? 26.656 -0.429 -6.094 1 98.06 49 ILE B O 1
ATOM 4504 N N . LEU B 1 50 ? 26.234 -0.738 -3.887 1 97.19 50 LEU B N 1
ATOM 4505 C CA . LEU B 1 50 ? 26.141 0.684 -3.574 1 97.19 50 LEU B CA 1
ATOM 4506 C C . LEU B 1 50 ? 27.438 1.406 -3.92 1 97.19 50 LEU B C 1
ATOM 4508 O O . LEU B 1 50 ? 27.406 2.512 -4.469 1 97.19 50 LEU B O 1
ATOM 4512 N N . LYS B 1 51 ? 28.609 0.778 -3.615 1 96.06 51 LYS B N 1
ATOM 4513 C CA . LYS B 1 51 ? 29.922 1.35 -3.951 1 96.06 51 LYS B CA 1
ATOM 4514 C C . LYS B 1 51 ? 30.094 1.446 -5.465 1 96.06 51 LYS B C 1
ATOM 4516 O O . LYS B 1 51 ? 30.594 2.453 -5.969 1 96.06 51 LYS B O 1
ATOM 4521 N N . THR B 1 52 ? 29.688 0.431 -6.141 1 96.06 52 THR B N 1
ATOM 4522 C CA . THR B 1 52 ? 29.891 0.33 -7.586 1 96.06 52 THR B CA 1
ATOM 4523 C C . THR B 1 52 ? 29.016 1.345 -8.32 1 96.06 52 THR B C 1
ATOM 4525 O O . THR B 1 52 ? 29.469 1.999 -9.258 1 96.06 52 THR B O 1
ATOM 4528 N N . LEU B 1 53 ? 27.797 1.502 -7.938 1 94.06 53 LEU B N 1
ATOM 4529 C CA . LEU B 1 53 ? 26.844 2.354 -8.641 1 94.06 53 LEU B CA 1
ATOM 4530 C C . LEU B 1 53 ? 26.953 3.801 -8.18 1 94.06 53 LEU B C 1
ATOM 4532 O O . LEU B 1 53 ? 26.594 4.723 -8.914 1 94.06 53 LEU B O 1
ATOM 4536 N N . GLY B 1 54 ? 27.438 4.23 -7.109 1 82.94 54 GLY B N 1
ATOM 4537 C CA . GLY B 1 54 ? 27.719 5.574 -6.629 1 82.94 54 GLY B CA 1
ATOM 4538 C C . GLY B 1 54 ? 26.484 6.328 -6.191 1 82.94 54 GLY B C 1
ATOM 4539 O O . GLY B 1 54 ? 26.219 7.43 -6.68 1 82.94 54 GLY B O 1
ATOM 4540 N N . ASN B 1 55 ? 25.797 6.293 -5.223 1 64.19 55 ASN B N 1
ATOM 4541 C CA . ASN B 1 55 ? 24.578 6.652 -4.504 1 64.19 55 ASN B CA 1
ATOM 4542 C C . ASN B 1 55 ? 24.109 8.062 -4.859 1 64.19 55 ASN B C 1
ATOM 4544 O O . ASN B 1 55 ? 23.5 8.742 -4.039 1 64.19 55 ASN B O 1
ATOM 4548 N N . ASP B 1 56 ? 24.156 8.68 -6.086 1 67.81 56 ASP B N 1
ATOM 4549 C CA . ASP B 1 56 ? 23.734 10.07 -6.035 1 67.81 56 ASP B CA 1
ATOM 4550 C C . ASP B 1 56 ? 22.359 10.258 -6.684 1 67.81 56 ASP B C 1
ATOM 4552 O O . ASP B 1 56 ? 21.75 11.32 -6.566 1 67.81 56 ASP B O 1
ATOM 4556 N N . ASN B 1 57 ? 21.906 9.305 -7.398 1 73.44 57 ASN B N 1
ATOM 4557 C CA . ASN B 1 57 ? 20.641 9.484 -8.086 1 73.44 57 ASN B CA 1
ATOM 4558 C C . ASN B 1 57 ? 19.484 8.852 -7.305 1 73.44 57 ASN B C 1
ATOM 4560 O O . ASN B 1 57 ? 19.656 7.797 -6.688 1 73.44 57 ASN B O 1
ATOM 4564 N N . PRO B 1 58 ? 18.344 9.641 -7.238 1 80.94 58 PRO B N 1
ATOM 4565 C CA . PRO B 1 58 ? 17.188 9.102 -6.496 1 80.94 58 PRO B CA 1
ATOM 4566 C C . PRO B 1 58 ? 16.531 7.934 -7.211 1 80.94 58 PRO B C 1
ATOM 4568 O O . PRO B 1 58 ? 15.727 7.211 -6.605 1 80.94 58 PRO B O 1
ATOM 4571 N N . THR B 1 59 ? 16.906 7.691 -8.43 1 87.62 59 THR B N 1
ATOM 4572 C CA . THR B 1 59 ? 16.281 6.613 -9.18 1 87.62 59 THR B CA 1
ATOM 4573 C C . THR B 1 59 ? 16.969 5.281 -8.906 1 87.62 59 THR B C 1
ATOM 4575 O O . THR B 1 59 ? 18.188 5.23 -8.758 1 87.62 59 THR B O 1
ATOM 4578 N N . GLN B 1 60 ? 16.188 4.246 -8.852 1 95 60 GLN B N 1
ATOM 4579 C CA . GLN B 1 60 ? 16.75 2.9 -8.742 1 95 60 GLN B CA 1
ATOM 4580 C C . GLN B 1 60 ? 17.484 2.504 -10.023 1 95 60 GLN B C 1
ATOM 4582 O O . GLN B 1 60 ? 17.078 2.889 -11.117 1 95 60 GLN B O 1
ATOM 4587 N N . ALA B 1 61 ? 18.5 1.763 -9.891 1 95.81 61 ALA B N 1
ATOM 4588 C CA . ALA B 1 61 ? 19.219 1.183 -11.031 1 95.81 61 ALA B CA 1
ATOM 4589 C C . ALA B 1 61 ? 18.766 -0.253 -11.289 1 95.81 61 ALA B C 1
ATOM 4591 O O . ALA B 1 61 ? 18.625 -1.041 -10.344 1 95.81 61 ALA B O 1
ATOM 4592 N N . PRO B 1 62 ? 18.484 -0.576 -12.555 1 97.56 62 PRO B N 1
ATOM 4593 C CA . PRO B 1 62 ? 18.188 -1.977 -12.875 1 97.56 62 PRO B CA 1
ATOM 4594 C C . PRO B 1 62 ? 19.422 -2.869 -12.773 1 97.56 62 PRO B C 1
ATOM 4596 O O . PRO B 1 62 ? 20.469 -2.553 -13.359 1 97.56 62 PRO B O 1
ATOM 4599 N N . VAL B 1 63 ? 19.344 -3.883 -12.055 1 98.5 63 VAL B N 1
ATOM 4600 C CA . VAL B 1 63 ? 20.422 -4.863 -11.945 1 98.5 63 VAL B CA 1
ATOM 4601 C C . VAL B 1 63 ? 20.016 -6.152 -12.656 1 98.5 63 VAL B C 1
ATOM 4603 O O . VAL B 1 63 ? 19 -6.766 -12.32 1 98.5 63 VAL B O 1
ATOM 4606 N N . LEU B 1 64 ? 20.781 -6.562 -13.656 1 98.38 64 LEU B N 1
ATOM 4607 C CA . LEU B 1 64 ? 20.547 -7.816 -14.367 1 98.38 64 LEU B CA 1
ATOM 4608 C C . LEU B 1 64 ? 21.281 -8.969 -13.695 1 98.38 64 LEU B C 1
ATOM 4610 O O . LEU B 1 64 ? 22.469 -8.852 -13.391 1 98.38 64 LEU B O 1
ATOM 4614 N N . ILE B 1 65 ? 20.594 -10.008 -13.414 1 98.5 65 ILE B N 1
ATOM 4615 C CA . ILE B 1 65 ? 21.172 -11.211 -12.828 1 98.5 65 ILE B CA 1
ATOM 4616 C C . ILE B 1 65 ? 21.031 -12.375 -13.805 1 98.5 65 ILE B C 1
ATOM 4618 O O . ILE B 1 65 ? 19.938 -12.648 -14.305 1 98.5 65 ILE B O 1
ATOM 4622 N N . ILE B 1 66 ? 22.094 -13.031 -14.156 1 96.31 66 ILE B N 1
ATOM 4623 C CA . ILE B 1 66 ? 22.078 -14.32 -14.844 1 96.31 66 ILE B CA 1
ATOM 4624 C C . ILE B 1 66 ? 22.812 -15.359 -14.008 1 96.31 66 ILE B C 1
ATOM 4626 O O . ILE B 1 66 ? 24.047 -15.352 -13.945 1 96.31 66 ILE B O 1
ATOM 4630 N N . LEU B 1 67 ? 22.125 -16.141 -13.352 1 96.62 67 LEU B N 1
ATOM 4631 C CA . LEU B 1 67 ? 22.625 -17.172 -12.453 1 96.62 67 LEU B CA 1
ATOM 4632 C C . LEU B 1 67 ? 21.719 -18.391 -12.469 1 96.62 67 LEU B C 1
ATOM 4634 O O . LEU B 1 67 ? 20.516 -18.281 -12.734 1 96.62 67 LEU B O 1
ATOM 4638 N N . PRO B 1 68 ? 22.297 -19.594 -12.227 1 92.25 68 PRO B N 1
ATOM 4639 C CA . PRO B 1 68 ? 21.406 -20.734 -12 1 92.25 68 PRO B CA 1
ATOM 4640 C C . PRO B 1 68 ? 20.625 -20.625 -10.695 1 92.25 68 PRO B C 1
ATOM 4642 O O . PRO B 1 68 ? 21.016 -19.859 -9.797 1 92.25 68 PRO B O 1
ATOM 4645 N N . LYS B 1 69 ? 19.484 -21.281 -10.594 1 94.62 69 LYS B N 1
ATOM 4646 C CA . LYS B 1 69 ? 18.719 -21.391 -9.359 1 94.62 69 LYS B CA 1
ATOM 4647 C C . LYS B 1 69 ? 19.578 -21.891 -8.211 1 94.62 69 LYS B C 1
ATOM 4649 O O . LYS B 1 69 ? 20.203 -22.953 -8.32 1 94.62 69 LYS B O 1
ATOM 4654 N N . GLY B 1 70 ? 19.703 -21.172 -7.184 1 96.5 70 GLY B N 1
ATOM 4655 C CA . GLY B 1 70 ? 20.516 -21.562 -6.047 1 96.5 70 GLY B CA 1
ATOM 4656 C C . GLY B 1 70 ? 20.672 -20.453 -5.012 1 96.5 70 GLY B C 1
ATOM 4657 O O . GLY B 1 70 ? 20.062 -19.391 -5.141 1 96.5 70 GLY B O 1
ATOM 4658 N N . ILE B 1 71 ? 21.453 -20.688 -4.008 1 98.19 71 ILE B N 1
ATOM 4659 C CA . ILE B 1 71 ? 21.625 -19.812 -2.859 1 98.19 71 ILE B CA 1
ATOM 4660 C C . ILE B 1 71 ? 22.281 -18.5 -3.311 1 98.19 71 ILE B C 1
ATOM 4662 O O . ILE B 1 71 ? 21.859 -17.422 -2.887 1 98.19 71 ILE B O 1
ATOM 4666 N N . ASP B 1 72 ? 23.266 -18.562 -4.238 1 98.12 72 ASP B N 1
ATOM 4667 C CA . ASP B 1 72 ? 23.938 -17.375 -4.738 1 98.12 72 ASP B CA 1
ATOM 4668 C C . ASP B 1 72 ? 22.938 -16.438 -5.426 1 98.12 72 ASP B C 1
ATOM 4670 O O . ASP B 1 72 ? 23.062 -15.219 -5.32 1 98.12 72 ASP B O 1
ATOM 4674 N N . CYS B 1 73 ? 22.062 -17.031 -6.129 1 98.25 73 CYS B N 1
ATOM 4675 C CA . CYS B 1 73 ? 21.031 -16.234 -6.797 1 98.25 73 CYS B CA 1
ATOM 4676 C C . CYS B 1 73 ? 20.141 -15.531 -5.785 1 98.25 73 CYS B C 1
ATOM 4678 O O . CYS B 1 73 ? 19.812 -14.359 -5.953 1 98.25 73 CYS B O 1
ATOM 4680 N N . LEU B 1 74 ? 19.766 -16.203 -4.707 1 98.75 74 LEU B N 1
ATOM 4681 C CA . LEU B 1 74 ? 18.922 -15.602 -3.674 1 98.75 74 LEU B CA 1
ATOM 4682 C C . LEU B 1 74 ? 19.688 -14.492 -2.945 1 98.75 74 LEU B C 1
ATOM 4684 O O . LEU B 1 74 ? 19.094 -13.453 -2.617 1 98.75 74 LEU B O 1
ATOM 4688 N N . ILE B 1 75 ? 20.984 -14.719 -2.678 1 98.88 75 ILE B N 1
ATOM 4689 C CA . ILE B 1 75 ? 21.812 -13.664 -2.104 1 98.88 75 ILE B CA 1
ATOM 4690 C C . ILE B 1 75 ? 21.797 -12.438 -3.018 1 98.88 75 ILE B C 1
ATOM 4692 O O . ILE B 1 75 ? 21.719 -11.305 -2.543 1 98.88 75 ILE B O 1
ATOM 4696 N N . SER B 1 76 ? 21.844 -12.703 -4.316 1 98.88 76 SER B N 1
ATOM 4697 C CA . SER B 1 76 ? 21.828 -11.625 -5.297 1 98.88 76 SER B CA 1
ATOM 4698 C C . SER B 1 76 ? 20.5 -10.859 -5.234 1 98.88 76 SER B C 1
ATOM 4700 O O . SER B 1 76 ? 20.484 -9.625 -5.266 1 98.88 76 SER B O 1
ATOM 4702 N N . PHE B 1 77 ? 19.375 -11.578 -5.164 1 98.69 77 PHE B N 1
ATOM 4703 C CA . PHE B 1 77 ? 18.062 -10.938 -5.031 1 98.69 77 PHE B CA 1
ATOM 4704 C C . PHE B 1 77 ? 18.031 -9.992 -3.842 1 98.69 77 PHE B C 1
ATOM 4706 O O . PHE B 1 77 ? 17.719 -8.805 -3.992 1 98.69 77 PHE B O 1
ATOM 4713 N N . PHE B 1 78 ? 18.422 -10.445 -2.711 1 98.81 78 PHE B N 1
ATOM 4714 C CA . PHE B 1 78 ? 18.297 -9.703 -1.466 1 98.81 78 PHE B CA 1
ATOM 4715 C C . PHE B 1 78 ? 19.359 -8.609 -1.382 1 98.81 78 PHE B C 1
ATOM 4717 O O . PHE B 1 78 ? 19.109 -7.535 -0.831 1 98.81 78 PHE B O 1
ATOM 4724 N N . GLY B 1 79 ? 20.594 -8.922 -1.913 1 98.81 79 GLY B N 1
ATOM 4725 C CA . GLY B 1 79 ? 21.609 -7.895 -1.969 1 98.81 79 GLY B CA 1
ATOM 4726 C C . GLY B 1 79 ? 21.219 -6.699 -2.818 1 98.81 79 GLY B C 1
ATOM 4727 O O . GLY B 1 79 ? 21.422 -5.551 -2.424 1 98.81 79 GLY B O 1
ATOM 4728 N N . VAL B 1 80 ? 20.641 -6.984 -3.986 1 98.62 80 VAL B N 1
ATOM 4729 C CA . VAL B 1 80 ? 20.188 -5.918 -4.871 1 98.62 80 VAL B CA 1
ATOM 4730 C C . VAL B 1 80 ? 19.078 -5.121 -4.188 1 98.62 80 VAL B C 1
ATOM 4732 O O . VAL B 1 80 ? 19.109 -3.887 -4.176 1 98.62 80 VAL B O 1
ATOM 4735 N N . ALA B 1 81 ? 18.125 -5.785 -3.605 1 98.5 81 ALA B N 1
ATOM 4736 C CA . ALA B 1 81 ? 17.016 -5.121 -2.916 1 98.5 81 ALA B CA 1
ATOM 4737 C C . ALA B 1 81 ? 17.531 -4.238 -1.782 1 98.5 81 ALA B C 1
ATOM 4739 O O . ALA B 1 81 ? 17.125 -3.082 -1.655 1 98.5 81 ALA B O 1
ATOM 4740 N N . LEU B 1 82 ? 18.422 -4.82 -0.965 1 98.12 82 LEU B N 1
ATOM 4741 C CA . LEU B 1 82 ? 18.953 -4.105 0.189 1 98.12 82 LEU B CA 1
ATOM 4742 C C . LEU B 1 82 ? 19.75 -2.877 -0.251 1 98.12 82 LEU B C 1
ATOM 4744 O O . LEU B 1 82 ? 19.812 -1.885 0.476 1 98.12 82 LEU B O 1
ATOM 4748 N N . SER B 1 83 ? 20.281 -2.912 -1.426 1 97.38 83 SER B N 1
ATOM 4749 C CA . SER B 1 83 ? 21.047 -1.779 -1.957 1 97.38 83 SER B CA 1
ATOM 4750 C C . SER B 1 83 ? 20.109 -0.66 -2.408 1 97.38 83 SER B C 1
ATOM 4752 O O . SER B 1 83 ? 20.562 0.425 -2.773 1 97.38 83 SER B O 1
ATOM 4754 N N . GLY B 1 84 ? 18.797 -0.912 -2.375 1 96.38 84 GLY B N 1
ATOM 4755 C CA . GLY B 1 84 ? 17.844 0.095 -2.811 1 96.38 84 GLY B CA 1
ATOM 4756 C C . GLY B 1 84 ? 17.562 0.049 -4.301 1 96.38 84 GLY B C 1
ATOM 4757 O O . GLY B 1 84 ? 16.859 0.909 -4.836 1 96.38 84 GLY B O 1
ATOM 4758 N N . ASN B 1 85 ? 18.047 -0.963 -5 1 97.69 85 ASN B N 1
ATOM 4759 C CA . ASN B 1 85 ? 17.844 -1.15 -6.434 1 97.69 85 ASN B CA 1
ATOM 4760 C C . ASN B 1 85 ? 16.922 -2.336 -6.715 1 97.69 85 ASN B C 1
ATOM 4762 O O . ASN B 1 85 ? 16.406 -2.957 -5.789 1 97.69 85 ASN B O 1
ATOM 4766 N N . PHE B 1 86 ? 16.562 -2.566 -8 1 98.38 86 PHE B N 1
ATOM 4767 C CA . PHE B 1 86 ? 15.688 -3.688 -8.328 1 98.38 86 PHE B CA 1
ATOM 4768 C C . PHE B 1 86 ? 16.375 -4.637 -9.305 1 98.38 86 PHE B C 1
ATOM 4770 O O . PHE B 1 86 ? 17.328 -4.254 -9.984 1 98.38 86 PHE B O 1
ATOM 4777 N N . TYR B 1 87 ? 15.93 -5.891 -9.312 1 98.62 87 TYR B N 1
ATOM 4778 C CA . TYR B 1 87 ? 16.641 -6.898 -10.102 1 98.62 87 TYR B CA 1
ATOM 4779 C C . TYR B 1 87 ? 15.734 -7.469 -11.195 1 98.62 87 TYR B C 1
ATOM 4781 O O . TYR B 1 87 ? 14.508 -7.383 -11.102 1 98.62 87 TYR B O 1
ATOM 4789 N N . THR B 1 88 ? 16.344 -7.938 -12.203 1 97.94 88 THR B N 1
ATOM 4790 C CA . THR B 1 88 ? 15.789 -8.797 -13.242 1 97.94 88 THR B CA 1
ATOM 4791 C C . THR B 1 88 ? 16.641 -10.055 -13.414 1 97.94 88 THR B C 1
ATOM 4793 O O . THR B 1 88 ? 17.859 -9.984 -13.5 1 97.94 88 THR B O 1
ATOM 4796 N N . LEU B 1 89 ? 15.977 -11.172 -13.398 1 96.44 89 LEU B N 1
ATOM 4797 C CA . LEU B 1 89 ? 16.688 -12.438 -13.547 1 96.44 89 LEU B CA 1
ATOM 4798 C C . LEU B 1 89 ? 16.391 -13.07 -14.898 1 96.44 89 LEU B C 1
ATOM 4800 O O . LEU B 1 89 ? 15.234 -13.078 -15.344 1 96.44 89 LEU B O 1
ATOM 4804 N N . LEU B 1 90 ? 17.406 -13.508 -15.586 1 89.38 90 LEU B N 1
ATOM 4805 C CA . LEU B 1 90 ? 17.281 -14.352 -16.766 1 89.38 90 LEU B CA 1
ATOM 4806 C C . LEU B 1 90 ? 17.875 -15.727 -16.516 1 89.38 90 LEU B C 1
ATOM 4808 O O . LEU B 1 90 ? 18.812 -15.867 -15.727 1 89.38 90 LEU B O 1
ATOM 4812 N N . ASP B 1 91 ? 17.328 -16.641 -17.25 1 84.12 91 ASP B N 1
ATOM 4813 C CA . ASP B 1 91 ? 17.844 -18.016 -17.203 1 84.12 91 ASP B CA 1
ATOM 4814 C C . ASP B 1 91 ? 19.281 -18.078 -17.734 1 84.12 91 ASP B C 1
ATOM 4816 O O . ASP B 1 91 ? 19.609 -17.422 -18.719 1 84.12 91 ASP B O 1
ATOM 4820 N N . GLU B 1 92 ? 20.125 -18.812 -17.031 1 88.75 92 GLU B N 1
ATOM 4821 C CA . GLU B 1 92 ? 21.516 -18.953 -17.453 1 88.75 92 GLU B CA 1
ATOM 4822 C C . GLU B 1 92 ? 21.609 -19.594 -18.844 1 88.75 92 GLU B C 1
ATOM 4824 O O . GLU B 1 92 ? 22.625 -19.469 -19.531 1 88.75 92 GLU B O 1
ATOM 4829 N N . LYS B 1 93 ? 20.531 -20.25 -19.25 1 81.56 93 LYS B N 1
ATOM 4830 C CA . LYS B 1 93 ? 20.516 -20.922 -20.547 1 81.56 93 LYS B CA 1
ATOM 4831 C C . LYS B 1 93 ? 19.781 -20.078 -21.578 1 81.56 93 LYS B C 1
ATOM 4833 O O . LYS B 1 93 ? 19.562 -20.531 -22.703 1 81.56 93 LYS B O 1
ATOM 4838 N N . SER B 1 94 ? 19.406 -18.906 -21.188 1 79.06 94 SER B N 1
ATOM 4839 C CA . SER B 1 94 ? 18.703 -18.031 -22.125 1 79.06 94 SER B CA 1
ATOM 4840 C C . SER B 1 94 ? 19.531 -17.781 -23.375 1 79.06 94 SER B C 1
ATOM 4842 O O . SER B 1 94 ? 20.734 -17.484 -23.281 1 79.06 94 SER B O 1
ATOM 4844 N N . PRO B 1 95 ? 18.875 -17.875 -24.562 1 76.62 95 PRO B N 1
ATOM 4845 C CA . PRO B 1 95 ? 19.594 -17.531 -25.781 1 76.62 95 PRO B CA 1
ATOM 4846 C C . PRO B 1 95 ? 20.125 -16.094 -25.781 1 76.62 95 PRO B C 1
ATOM 4848 O O . PRO B 1 95 ? 19.484 -15.203 -25.234 1 76.62 95 PRO B O 1
ATOM 4851 N N . LYS B 1 96 ? 21.172 -15.938 -26.453 1 80.69 96 LYS B N 1
ATOM 4852 C CA . LYS B 1 96 ? 21.844 -14.641 -26.516 1 80.69 96 LYS B CA 1
ATOM 4853 C C . LYS B 1 96 ? 20.906 -13.555 -27.047 1 80.69 96 LYS B C 1
ATOM 4855 O O . LYS B 1 96 ? 20.906 -12.43 -26.562 1 80.69 96 LYS B O 1
ATOM 4860 N N . GLU B 1 97 ? 20.172 -13.883 -28.031 1 79.56 97 GLU B N 1
ATOM 4861 C CA . GLU B 1 97 ? 19.25 -12.93 -28.641 1 79.56 97 GLU B CA 1
ATOM 4862 C C . GLU B 1 97 ? 18.234 -12.414 -27.625 1 79.56 97 GLU B C 1
ATOM 4864 O O . GLU B 1 97 ? 17.891 -11.227 -27.609 1 79.56 97 GLU B O 1
ATOM 4869 N N . ARG B 1 98 ? 17.719 -13.289 -26.828 1 79.56 98 ARG B N 1
ATOM 4870 C CA . ARG B 1 98 ? 16.75 -12.906 -25.797 1 79.56 98 ARG B CA 1
ATOM 4871 C C . ARG B 1 98 ? 17.406 -11.984 -24.766 1 79.56 98 ARG B C 1
ATOM 4873 O O . ARG B 1 98 ? 16.797 -10.992 -24.359 1 79.56 98 ARG B O 1
ATOM 4880 N N . VAL B 1 99 ? 18.609 -12.336 -24.406 1 86.69 99 VAL B N 1
ATOM 4881 C CA . VAL B 1 99 ? 19.344 -11.531 -23.438 1 86.69 99 VAL B CA 1
ATOM 4882 C C . VAL B 1 99 ? 19.547 -10.125 -23.984 1 86.69 99 VAL B C 1
ATOM 4884 O O . VAL B 1 99 ? 19.359 -9.141 -23.266 1 86.69 99 VAL B O 1
ATOM 4887 N N . GLU B 1 100 ? 19.875 -10.039 -25.234 1 87.12 100 GLU B N 1
ATOM 4888 C CA . GLU B 1 100 ? 20.109 -8.75 -25.875 1 87.12 100 GLU B CA 1
ATOM 4889 C C . GLU B 1 100 ? 18.828 -7.906 -25.906 1 87.12 100 GLU B C 1
ATOM 4891 O O . GLU B 1 100 ? 18.875 -6.699 -25.656 1 87.12 100 GLU B O 1
ATOM 4896 N N . LYS B 1 101 ? 17.734 -8.539 -26.219 1 84.75 101 LYS B N 1
ATOM 4897 C CA . LYS B 1 101 ? 16.453 -7.84 -26.266 1 84.75 101 LYS B CA 1
ATOM 4898 C C . LYS B 1 101 ? 16.078 -7.297 -24.875 1 84.75 101 LYS B C 1
ATOM 4900 O O . LYS B 1 101 ? 15.578 -6.18 -24.766 1 84.75 101 LYS B O 1
ATOM 4905 N N . VAL B 1 102 ? 16.297 -8.109 -23.859 1 89.69 102 VAL B N 1
ATOM 4906 C CA . VAL B 1 102 ? 15.992 -7.684 -22.5 1 89.69 102 VAL B CA 1
ATOM 4907 C C . VAL B 1 102 ? 16.891 -6.512 -22.109 1 89.69 102 VAL B C 1
ATOM 4909 O O . VAL B 1 102 ? 16.438 -5.551 -21.5 1 89.69 102 VAL B O 1
ATOM 4912 N N . ILE B 1 103 ? 18.109 -6.551 -22.5 1 94 103 ILE B N 1
ATOM 4913 C CA . ILE B 1 103 ? 19.078 -5.492 -22.188 1 94 103 ILE B CA 1
ATOM 4914 C C . ILE B 1 103 ? 18.641 -4.195 -22.859 1 94 103 ILE B C 1
ATOM 4916 O O . ILE B 1 103 ? 18.766 -3.113 -22.281 1 94 103 ILE B O 1
ATOM 4920 N N . GLU B 1 104 ? 18.172 -4.348 -24.062 1 92.56 104 GLU B N 1
ATOM 4921 C CA . GLU B 1 104 ? 17.719 -3.178 -24.812 1 92.56 104 GLU B CA 1
ATOM 4922 C C . GLU B 1 104 ? 16.562 -2.477 -24.094 1 92.56 104 GLU B C 1
ATOM 4924 O O . GLU B 1 104 ? 16.5 -1.246 -24.094 1 92.56 104 GLU B O 1
ATOM 4929 N N . VAL B 1 105 ? 15.695 -3.256 -23.516 1 92.81 105 VAL B N 1
ATOM 4930 C CA . VAL B 1 105 ? 14.516 -2.711 -22.844 1 92.81 105 VAL B CA 1
ATOM 4931 C C . VAL B 1 105 ? 14.883 -2.252 -21.438 1 92.81 105 VAL B C 1
ATOM 4933 O O . VAL B 1 105 ? 14.547 -1.135 -21.031 1 92.81 105 VAL B O 1
ATOM 4936 N N . LEU B 1 106 ? 15.617 -3.051 -20.688 1 95.94 106 LEU B N 1
ATOM 4937 C CA . LEU B 1 106 ? 15.898 -2.865 -19.266 1 95.94 106 LEU B CA 1
ATOM 4938 C C . LEU B 1 106 ? 16.984 -1.812 -19.062 1 95.94 106 LEU B C 1
ATOM 4940 O O . LEU B 1 106 ? 16.953 -1.066 -18.078 1 95.94 106 LEU B O 1
ATOM 4944 N N . LYS B 1 107 ? 17.969 -1.773 -19.984 1 96 107 LYS B N 1
ATOM 4945 C CA . LYS B 1 107 ? 19.141 -0.917 -19.859 1 96 107 LYS B CA 1
ATOM 4946 C C . LYS B 1 107 ? 19.766 -1.034 -18.484 1 96 107 LYS B C 1
ATOM 4948 O O . LYS B 1 107 ? 19.922 -0.035 -17.781 1 96 107 LYS B O 1
ATOM 4953 N N . PRO B 1 108 ? 20.188 -2.24 -18.141 1 97.31 108 PRO B N 1
ATOM 4954 C CA . PRO B 1 108 ? 20.766 -2.473 -16.812 1 97.31 108 PRO B CA 1
ATOM 4955 C C . PRO B 1 108 ? 22.031 -1.656 -16.562 1 97.31 108 PRO B C 1
ATOM 4957 O O . PRO B 1 108 ? 22.766 -1.351 -17.516 1 97.31 108 PRO B O 1
ATOM 4960 N N . LYS B 1 109 ? 22.25 -1.318 -15.266 1 96.81 109 LYS B N 1
ATOM 4961 C CA . LYS B 1 109 ? 23.422 -0.537 -14.883 1 96.81 109 LYS B CA 1
ATOM 4962 C C . LYS B 1 109 ? 24.484 -1.414 -14.211 1 96.81 109 LYS B C 1
ATOM 4964 O O . LYS B 1 109 ? 25.641 -1.013 -14.078 1 96.81 109 LYS B O 1
ATOM 4969 N N . LEU B 1 110 ? 24.109 -2.564 -13.82 1 97.75 110 LEU B N 1
ATOM 4970 C CA . LEU B 1 110 ? 24.984 -3.518 -13.148 1 97.75 110 LEU B CA 1
ATOM 4971 C C . LEU B 1 110 ? 24.609 -4.949 -13.5 1 97.75 110 LEU B C 1
ATOM 4973 O O . LEU B 1 110 ? 23.438 -5.238 -13.758 1 97.75 110 LEU B O 1
ATOM 4977 N N . PHE B 1 111 ? 25.672 -5.816 -13.602 1 98.06 111 PHE B N 1
ATOM 4978 C CA . PHE B 1 111 ? 25.484 -7.211 -13.977 1 98.06 111 PHE B CA 1
ATOM 4979 C C . PHE B 1 111 ? 26.047 -8.141 -12.898 1 98.06 111 PHE B C 1
ATOM 4981 O O . PHE B 1 111 ? 27.156 -7.938 -12.422 1 98.06 111 PHE B O 1
ATOM 4988 N N . ILE B 1 112 ? 25.203 -9.062 -12.367 1 98.69 112 ILE B N 1
ATOM 4989 C CA . ILE B 1 112 ? 25.656 -10.094 -11.438 1 98.69 112 ILE B CA 1
ATOM 4990 C C . ILE B 1 112 ? 25.594 -11.461 -12.117 1 98.69 112 ILE B C 1
ATOM 4992 O O . ILE B 1 112 ? 24.562 -11.836 -12.68 1 98.69 112 ILE B O 1
ATOM 4996 N N . THR B 1 113 ? 26.641 -12.18 -12.031 1 98.12 113 THR B N 1
ATOM 4997 C CA . THR B 1 113 ? 26.734 -13.492 -12.656 1 98.12 113 THR B CA 1
ATOM 4998 C C . THR B 1 113 ? 27.812 -14.344 -11.992 1 98.12 113 THR B C 1
ATOM 5000 O O . THR B 1 113 ? 28.219 -14.062 -10.859 1 98.12 113 THR B O 1
ATOM 5003 N N . SER B 1 114 ? 28.062 -15.508 -12.461 1 97 114 SER B N 1
ATOM 5004 C CA . SER B 1 114 ? 29.141 -16.391 -12.047 1 97 114 SER B CA 1
ATOM 5005 C C . SER B 1 114 ? 30.25 -16.453 -13.102 1 97 114 SER B C 1
ATOM 5007 O O . SER B 1 114 ? 29.953 -16.453 -14.305 1 97 114 SER B O 1
ATOM 5009 N N . LYS B 1 115 ? 31.453 -16.531 -12.672 1 95.62 115 LYS B N 1
ATOM 5010 C CA . LYS B 1 115 ? 32.562 -16.672 -13.602 1 95.62 115 LYS B CA 1
ATOM 5011 C C . LYS B 1 115 ? 32.438 -17.938 -14.438 1 95.62 115 LYS B C 1
ATOM 5013 O O . LYS B 1 115 ? 32.938 -18 -15.57 1 95.62 115 LYS B O 1
ATOM 5018 N N . ASP B 1 116 ? 31.688 -18.859 -13.945 1 93.19 116 ASP B N 1
ATOM 5019 C CA . ASP B 1 116 ? 31.5 -20.141 -14.609 1 93.19 116 ASP B CA 1
ATOM 5020 C C . ASP B 1 116 ? 30.641 -20 -15.859 1 93.19 116 ASP B C 1
ATOM 5022 O O . ASP B 1 116 ? 30.688 -20.828 -16.766 1 93.19 116 ASP B O 1
ATOM 5026 N N . LEU B 1 117 ? 29.766 -19.062 -16 1 90.69 117 LEU B N 1
ATOM 5027 C CA . LEU B 1 117 ? 28.812 -18.906 -17.094 1 90.69 117 LEU B CA 1
ATOM 5028 C C . LEU B 1 117 ? 29.438 -18.125 -18.25 1 90.69 117 LEU B C 1
ATOM 5030 O O . LEU B 1 117 ? 28.922 -18.125 -19.375 1 90.69 117 LEU B O 1
ATOM 5034 N N . ASN B 1 118 ? 30.547 -17.531 -18.188 1 85.19 118 ASN B N 1
ATOM 5035 C CA . ASN B 1 118 ? 31.328 -16.828 -19.203 1 85.19 118 ASN B CA 1
ATOM 5036 C C . ASN B 1 118 ? 30.469 -15.828 -19.969 1 85.19 118 ASN B C 1
ATOM 5038 O O . ASN B 1 118 ? 30.453 -15.828 -21.203 1 85.19 118 ASN B O 1
ATOM 5042 N N . PHE B 1 119 ? 29.578 -15.102 -19.328 1 85.81 119 PHE B N 1
ATOM 5043 C CA . PHE B 1 119 ? 28.828 -13.992 -19.922 1 85.81 119 PHE B CA 1
ATOM 5044 C C . PHE B 1 119 ? 29.625 -12.695 -19.812 1 85.81 119 PHE B C 1
ATOM 5046 O O . PHE B 1 119 ? 30.188 -12.391 -18.766 1 85.81 119 PHE B O 1
ATOM 5053 N N . ASN B 1 120 ? 29.766 -12.086 -20.938 1 86.25 120 ASN B N 1
ATOM 5054 C CA . ASN B 1 120 ? 30.438 -10.797 -20.938 1 86.25 120 ASN B CA 1
ATOM 5055 C C . ASN B 1 120 ? 29.562 -9.695 -21.516 1 86.25 120 ASN B C 1
ATOM 5057 O O . ASN B 1 120 ? 29.281 -9.68 -22.719 1 86.25 120 ASN B O 1
ATOM 5061 N N . LEU B 1 121 ? 29.109 -8.906 -20.578 1 89.69 121 LEU B N 1
ATOM 5062 C CA . LEU B 1 121 ? 28.328 -7.734 -20.984 1 89.69 121 LEU B CA 1
ATOM 5063 C C . LEU B 1 121 ? 29.125 -6.453 -20.734 1 89.69 121 LEU B C 1
ATOM 5065 O O . LEU B 1 121 ? 30.047 -6.434 -19.922 1 89.69 121 LEU B O 1
ATOM 5069 N N . ASP B 1 122 ? 29.031 -5.418 -21.562 1 91.38 122 ASP B N 1
ATOM 5070 C CA . ASP B 1 122 ? 29.719 -4.137 -21.375 1 91.38 122 ASP B CA 1
ATOM 5071 C C . ASP B 1 122 ? 29.094 -3.348 -20.219 1 91.38 122 ASP B C 1
ATOM 5073 O O . ASP B 1 122 ? 28.609 -2.234 -20.422 1 91.38 122 ASP B O 1
ATOM 5077 N N . LEU B 1 123 ? 29.078 -3.961 -18.953 1 94.56 123 LEU B N 1
ATOM 5078 C CA . LEU B 1 123 ? 28.547 -3.385 -17.719 1 94.56 123 LEU B CA 1
ATOM 5079 C C . LEU B 1 123 ? 29.438 -3.723 -16.531 1 94.56 123 LEU B C 1
ATOM 5081 O O . LEU B 1 123 ? 30.125 -4.742 -16.547 1 94.56 123 LEU B O 1
ATOM 5085 N N . PRO B 1 124 ? 29.5 -2.758 -15.508 1 96.69 124 PRO B N 1
ATOM 5086 C CA . PRO B 1 124 ? 30.094 -3.23 -14.25 1 96.69 124 PRO B CA 1
ATOM 5087 C C . PRO B 1 124 ? 29.531 -4.582 -13.812 1 96.69 124 PRO B C 1
ATOM 5089 O O . PRO B 1 124 ? 28.312 -4.77 -13.789 1 96.69 124 PRO B O 1
ATOM 5092 N N . THR B 1 125 ? 30.422 -5.59 -13.547 1 97.94 125 THR B N 1
ATOM 5093 C CA . THR B 1 125 ? 30 -6.961 -13.297 1 97.94 125 THR B CA 1
ATOM 5094 C C . THR B 1 125 ? 30.531 -7.449 -11.945 1 97.94 125 THR B C 1
ATOM 5096 O O . THR B 1 125 ? 31.703 -7.281 -11.641 1 97.94 125 THR B O 1
ATOM 5099 N N . LEU B 1 126 ? 29.672 -7.969 -11.117 1 98.38 126 LEU B N 1
ATOM 5100 C CA . LEU B 1 126 ? 30.031 -8.633 -9.867 1 98.38 126 LEU B CA 1
ATOM 5101 C C . LEU B 1 126 ? 29.844 -10.141 -9.984 1 98.38 126 LEU B C 1
ATOM 5103 O O . LEU B 1 126 ? 28.828 -10.609 -10.484 1 98.38 126 LEU B O 1
ATOM 5107 N N . TYR B 1 127 ? 30.844 -10.906 -9.578 1 98.19 127 TYR B N 1
ATOM 5108 C CA . TYR B 1 127 ? 30.828 -12.359 -9.695 1 98.19 127 TYR B CA 1
ATOM 5109 C C . TYR B 1 127 ? 30.531 -13.008 -8.344 1 98.19 127 TYR B C 1
ATOM 5111 O O . TYR B 1 127 ? 31.016 -12.547 -7.309 1 98.19 127 TYR B O 1
ATOM 5119 N N . THR B 1 128 ? 29.719 -14.055 -8.328 1 98 128 THR B N 1
ATOM 5120 C CA . THR B 1 128 ? 29.312 -14.742 -7.105 1 98 128 THR B CA 1
ATOM 5121 C C . THR B 1 128 ? 30.531 -15.219 -6.328 1 98 128 THR B C 1
ATOM 5123 O O . THR B 1 128 ? 30.516 -15.25 -5.094 1 98 128 THR B O 1
ATOM 5126 N N . GLN B 1 129 ? 31.594 -15.547 -6.988 1 97.12 129 GLN B N 1
ATOM 5127 C CA . GLN B 1 129 ? 32.812 -16.047 -6.379 1 97.12 129 GLN B CA 1
ATOM 5128 C C . GLN B 1 129 ? 33.5 -14.977 -5.52 1 97.12 129 GLN B C 1
ATOM 5130 O O . GLN B 1 129 ? 34.312 -15.289 -4.664 1 97.12 129 GLN B O 1
ATOM 5135 N N . ASP B 1 130 ? 33.031 -13.734 -5.719 1 98 130 ASP B N 1
ATOM 5136 C CA . ASP B 1 130 ? 33.688 -12.625 -5.012 1 98 130 ASP B CA 1
ATOM 5137 C C . ASP B 1 130 ? 32.844 -12.18 -3.814 1 98 130 ASP B C 1
ATOM 5139 O O . ASP B 1 130 ? 33.281 -11.32 -3.039 1 98 130 ASP B O 1
ATOM 5143 N N . PHE B 1 131 ? 31.688 -12.758 -3.57 1 98.19 131 PHE B N 1
ATOM 5144 C CA . PHE B 1 131 ? 30.781 -12.289 -2.533 1 98.19 131 PHE B CA 1
ATOM 5145 C C . PHE B 1 131 ? 31.469 -12.297 -1.17 1 98.19 131 PHE B C 1
ATOM 5147 O O . PHE B 1 131 ? 31.297 -11.352 -0.389 1 98.19 131 PHE B O 1
ATOM 5154 N N . GLU B 1 132 ? 32.188 -13.352 -0.844 1 97.06 132 GLU B N 1
ATOM 5155 C CA . GLU B 1 132 ? 32.844 -13.523 0.456 1 97.06 132 GLU B CA 1
ATOM 5156 C C . GLU B 1 132 ? 33.875 -12.43 0.715 1 97.06 132 GLU B C 1
ATOM 5158 O O . GLU B 1 132 ? 34.094 -12.039 1.861 1 97.06 132 GLU B O 1
ATOM 5163 N N . SER B 1 133 ? 34.406 -11.922 -0.333 1 98 133 SER B N 1
ATOM 5164 C CA . SER B 1 133 ? 35.531 -10.984 -0.195 1 98 133 SER B CA 1
ATOM 5165 C C . SER B 1 133 ? 35 -9.555 -0.009 1 98 133 SER B C 1
ATOM 5167 O O . SER B 1 133 ? 35.781 -8.664 0.379 1 98 133 SER B O 1
ATOM 5169 N N . PHE B 1 134 ? 33.75 -9.359 -0.345 1 98.38 134 PHE B N 1
ATOM 5170 C CA . PHE B 1 134 ? 33.188 -8.016 -0.198 1 98.38 134 PHE B CA 1
ATOM 5171 C C . PHE B 1 134 ? 33.125 -7.621 1.271 1 98.38 134 PHE B C 1
ATOM 5173 O O . PHE B 1 134 ? 33.031 -8.484 2.148 1 98.38 134 PHE B O 1
ATOM 5180 N N . ASN B 1 135 ? 33.188 -6.34 1.549 1 98.12 135 ASN B N 1
ATOM 5181 C CA . ASN B 1 135 ? 33.062 -5.797 2.896 1 98.12 135 ASN B CA 1
ATOM 5182 C C . ASN B 1 135 ? 31.688 -5.145 3.111 1 98.12 135 ASN B C 1
ATOM 5184 O O . ASN B 1 135 ? 31.094 -4.617 2.17 1 98.12 135 ASN B O 1
ATOM 5188 N N . ILE B 1 136 ? 31.266 -5.219 4.34 1 98.44 136 ILE B N 1
ATOM 5189 C CA . ILE B 1 136 ? 30 -4.582 4.684 1 98.44 136 ILE B CA 1
ATOM 5190 C C . ILE B 1 136 ? 30.234 -3.107 5 1 98.44 136 ILE B C 1
ATOM 5192 O O . ILE B 1 136 ? 31.125 -2.764 5.781 1 98.44 136 ILE B O 1
ATOM 5196 N N . ASP B 1 137 ? 29.516 -2.289 4.359 1 98 137 ASP B N 1
ATOM 5197 C CA . ASP B 1 137 ? 29.453 -0.875 4.711 1 98 137 ASP B CA 1
ATOM 5198 C C . ASP B 1 137 ? 28.109 -0.527 5.336 1 98 137 ASP B C 1
ATOM 5200 O O . ASP B 1 137 ? 27.156 -0.155 4.629 1 98 137 ASP B O 1
ATOM 5204 N N . GLU B 1 138 ? 28.031 -0.531 6.621 1 97.12 138 GLU B N 1
ATOM 5205 C CA . GLU B 1 138 ? 26.797 -0.346 7.363 1 97.12 138 GLU B CA 1
ATOM 5206 C C . GLU B 1 138 ? 26.188 1.024 7.09 1 97.12 138 GLU B C 1
ATOM 5208 O O . GLU B 1 138 ? 24.953 1.171 7.055 1 97.12 138 GLU B O 1
ATOM 5213 N N . SER B 1 139 ? 26.984 1.971 6.922 1 96.5 139 SER B N 1
ATOM 5214 C CA . SER B 1 139 ? 26.5 3.328 6.695 1 96.5 139 SER B CA 1
ATOM 5215 C C . SER B 1 139 ? 25.781 3.438 5.359 1 96.5 139 SER B C 1
ATOM 5217 O O . SER B 1 139 ? 24.719 4.051 5.277 1 96.5 139 SER B O 1
ATOM 5219 N N . LEU B 1 140 ? 26.328 2.836 4.336 1 95.31 140 LEU B N 1
ATOM 5220 C CA . LEU B 1 140 ? 25.703 2.854 3.016 1 95.31 140 LEU B CA 1
ATOM 5221 C C . LEU B 1 140 ? 24.375 2.107 3.033 1 95.31 140 LEU B C 1
ATOM 5223 O O . LEU B 1 140 ? 23.391 2.572 2.451 1 95.31 140 LEU B O 1
ATOM 5227 N N . ILE B 1 141 ? 24.422 0.989 3.725 1 96.69 141 ILE B N 1
ATOM 5228 C CA . ILE B 1 141 ? 23.203 0.178 3.795 1 96.69 141 ILE B CA 1
ATOM 5229 C C . ILE B 1 141 ? 22.125 0.934 4.562 1 96.69 141 ILE B C 1
ATOM 5231 O O . ILE B 1 141 ? 20.969 0.954 4.148 1 96.69 141 ILE B O 1
ATOM 5235 N N . LYS B 1 142 ? 22.547 1.518 5.648 1 95.5 142 LYS B N 1
ATOM 5236 C CA . LYS B 1 142 ? 21.594 2.281 6.461 1 95.5 142 LYS B CA 1
ATOM 5237 C C . LYS B 1 142 ? 20.984 3.42 5.656 1 95.5 142 LYS B C 1
ATOM 5239 O O . LYS B 1 142 ? 19.766 3.637 5.711 1 95.5 142 LYS B O 1
ATOM 5244 N N . HIS B 1 143 ? 21.75 4.121 4.93 1 93.5 143 HIS B N 1
ATOM 5245 C CA . HIS B 1 143 ? 21.281 5.227 4.105 1 93.5 143 HIS B CA 1
ATOM 5246 C C . HIS B 1 143 ? 20.312 4.738 3.039 1 93.5 143 HIS B C 1
ATOM 5248 O O . HIS B 1 143 ? 19.266 5.359 2.816 1 93.5 143 HIS B O 1
ATOM 5254 N N . ALA B 1 144 ? 20.656 3.643 2.408 1 94.62 144 ALA B N 1
ATOM 5255 C CA . ALA B 1 144 ? 19.781 3.072 1.379 1 94.62 144 ALA B CA 1
ATOM 5256 C C . ALA B 1 144 ? 18.438 2.658 1.962 1 94.62 144 ALA B C 1
ATOM 5258 O O . ALA B 1 144 ? 17.391 2.895 1.353 1 94.62 144 ALA B O 1
ATOM 5259 N N . LYS B 1 145 ? 18.469 2.068 3.092 1 94.31 145 LYS B N 1
ATOM 5260 C CA . LYS B 1 145 ? 17.234 1.613 3.742 1 94.31 145 LYS B CA 1
ATOM 5261 C C . LYS B 1 145 ? 16.375 2.795 4.176 1 94.31 145 LYS B C 1
ATOM 5263 O O . LYS B 1 145 ? 15.148 2.748 4.066 1 94.31 145 LYS B O 1
ATOM 5268 N N . GLU B 1 146 ? 17.016 3.811 4.68 1 92.31 146 GLU B N 1
ATOM 5269 C CA . GLU B 1 146 ? 16.297 4.988 5.156 1 92.31 146 GLU B CA 1
ATOM 5270 C C . GLU B 1 146 ? 15.594 5.711 4.012 1 92.31 146 GLU B C 1
ATOM 5272 O O . GLU B 1 146 ? 14.523 6.289 4.199 1 92.31 146 GLU B O 1
ATOM 5277 N N . LYS B 1 147 ? 16.156 5.641 2.906 1 93.12 147 LYS B N 1
ATOM 5278 C CA . LYS B 1 147 ? 15.609 6.336 1.743 1 93.12 147 LYS B CA 1
ATOM 5279 C C . LYS B 1 147 ? 14.539 5.496 1.05 1 93.12 147 LYS B C 1
ATOM 5281 O O . LYS B 1 147 ? 13.758 6.016 0.247 1 93.12 147 LYS B O 1
ATOM 5286 N N . HIS B 1 148 ? 14.484 4.293 1.369 1 95.62 148 HIS B N 1
ATOM 5287 C CA . HIS B 1 148 ? 13.617 3.355 0.664 1 95.62 148 HIS B CA 1
ATOM 5288 C C . HIS B 1 148 ? 12.148 3.635 0.961 1 95.62 148 HIS B C 1
ATOM 5290 O O . HIS B 1 148 ? 11.797 4 2.084 1 95.62 148 HIS B O 1
ATOM 5296 N N . ILE B 1 149 ? 11.297 3.498 -0.098 1 97.56 149 ILE B N 1
ATOM 5297 C CA . ILE B 1 149 ? 9.844 3.498 0.078 1 97.56 149 ILE B CA 1
ATOM 5298 C C . ILE B 1 149 ? 9.25 2.25 -0.565 1 97.56 149 ILE B C 1
ATOM 5300 O O . ILE B 1 149 ? 9.82 1.689 -1.501 1 97.56 149 ILE B O 1
ATOM 5304 N N . ASP B 1 150 ? 8.078 1.82 -0.086 1 98.06 150 ASP B N 1
ATOM 5305 C CA . ASP B 1 150 ? 7.547 0.509 -0.445 1 98.06 150 ASP B CA 1
ATOM 5306 C C . ASP B 1 150 ? 7.027 0.502 -1.882 1 98.06 150 ASP B C 1
ATOM 5308 O O . ASP B 1 150 ? 6.77 -0.562 -2.447 1 98.06 150 ASP B O 1
ATOM 5312 N N . THR B 1 151 ? 6.906 1.683 -2.5 1 97.75 151 THR B N 1
ATOM 5313 C CA . THR B 1 151 ? 6.453 1.756 -3.885 1 97.75 151 THR B CA 1
ATOM 5314 C C . THR B 1 151 ? 7.625 1.582 -4.848 1 97.75 151 THR B C 1
ATOM 5316 O O . THR B 1 151 ? 7.43 1.496 -6.062 1 97.75 151 THR B O 1
ATOM 5319 N N . ASN B 1 152 ? 8.875 1.488 -4.305 1 97.94 152 ASN B N 1
ATOM 5320 C CA . ASN B 1 152 ? 10.023 1.157 -5.145 1 97.94 152 ASN B CA 1
ATOM 5321 C C . ASN B 1 152 ? 9.891 -0.235 -5.754 1 97.94 152 ASN B C 1
ATOM 5323 O O . ASN B 1 152 ? 9.32 -1.136 -5.137 1 97.94 152 ASN B O 1
ATOM 5327 N N . LEU B 1 153 ? 10.484 -0.383 -6.938 1 98.31 153 LEU B N 1
ATOM 5328 C CA . LEU B 1 153 ? 10.492 -1.69 -7.582 1 98.31 153 LEU B CA 1
ATOM 5329 C C . LEU B 1 153 ? 11.344 -2.682 -6.797 1 98.31 153 LEU B C 1
ATOM 5331 O O . LEU B 1 153 ? 12.398 -2.316 -6.27 1 98.31 153 LEU B O 1
ATOM 5335 N N . LEU B 1 154 ? 10.875 -3.842 -6.742 1 98.62 154 LEU B N 1
ATOM 5336 C CA . LEU B 1 154 ? 11.68 -4.957 -6.258 1 98.62 154 LEU B CA 1
ATOM 5337 C C . LEU B 1 154 ? 12.305 -5.723 -7.418 1 98.62 154 LEU B C 1
ATOM 5339 O O . LEU B 1 154 ? 13.492 -6.039 -7.391 1 98.62 154 LEU B O 1
ATOM 5343 N N . TYR B 1 155 ? 11.445 -6.008 -8.414 1 98.56 155 TYR B N 1
ATOM 5344 C CA . TYR B 1 155 ? 11.953 -6.738 -9.57 1 98.56 155 TYR B CA 1
ATOM 5345 C C . TYR B 1 155 ? 11.109 -6.453 -10.812 1 98.56 155 TYR B C 1
ATOM 5347 O O . TYR B 1 155 ? 9.992 -5.945 -10.703 1 98.56 155 TYR B O 1
ATOM 5355 N N . VAL B 1 156 ? 11.719 -6.672 -11.945 1 98 156 VAL B N 1
ATOM 5356 C CA . VAL B 1 156 ? 11.055 -6.727 -13.25 1 98 156 VAL B CA 1
ATOM 5357 C C . VAL B 1 156 ? 11.281 -8.094 -13.883 1 98 156 VAL B C 1
ATOM 5359 O O . VAL B 1 156 ? 12.414 -8.453 -14.211 1 98 156 VAL B O 1
ATOM 5362 N N . PHE B 1 157 ? 10.211 -8.867 -14.016 1 93.81 157 PHE B N 1
ATOM 5363 C CA . PHE B 1 157 ? 10.305 -10.172 -14.664 1 93.81 157 PHE B CA 1
ATOM 5364 C C . PHE B 1 157 ? 9.766 -10.102 -16.094 1 93.81 157 PHE B C 1
ATOM 5366 O O . PHE B 1 157 ? 8.664 -9.594 -16.328 1 93.81 157 PHE B O 1
ATOM 5373 N N . PHE B 1 158 ? 10.578 -10.594 -17.016 1 87.31 158 PHE B N 1
ATOM 5374 C CA . PHE B 1 158 ? 10.188 -10.586 -18.406 1 87.31 158 PHE B CA 1
ATOM 5375 C C . PHE B 1 158 ? 9.43 -11.859 -18.766 1 87.31 158 PHE B C 1
ATOM 5377 O O . PHE B 1 158 ? 9.844 -12.953 -18.391 1 87.31 158 PHE B O 1
ATOM 5384 N N . THR B 1 159 ? 8.25 -11.68 -19.328 1 77.94 159 THR B N 1
ATOM 5385 C CA . THR B 1 159 ? 7.426 -12.789 -19.797 1 77.94 159 THR B CA 1
ATOM 5386 C C . THR B 1 159 ? 7.395 -12.836 -21.328 1 77.94 159 THR B C 1
ATOM 5388 O O . THR B 1 159 ? 7.848 -11.898 -21.984 1 77.94 159 THR B O 1
ATOM 5391 N N . SER B 1 160 ? 7.023 -14.039 -21.875 1 63.19 160 SER B N 1
ATOM 5392 C CA . SER B 1 160 ? 6.941 -14.18 -23.328 1 63.19 160 SER B CA 1
ATOM 5393 C C . SER B 1 160 ? 5.82 -13.32 -23.906 1 63.19 160 SER B C 1
ATOM 5395 O O . SER B 1 160 ? 4.77 -13.164 -23.281 1 63.19 160 SER B O 1
ATOM 5397 N N . GLY B 1 161 ? 6.18 -12.359 -24.75 1 52.91 161 GLY B N 1
ATOM 5398 C CA . GLY B 1 161 ? 5.184 -11.523 -25.406 1 52.91 161 GLY B CA 1
ATOM 5399 C C . GLY B 1 161 ? 4.613 -12.141 -26.672 1 52.91 161 GLY B C 1
ATOM 5400 O O . GLY B 1 161 ? 5.258 -12.977 -27.297 1 52.91 161 GLY B O 1
ATOM 5401 N N . SER B 1 162 ? 3.352 -11.945 -26.844 1 45.19 162 SER B N 1
ATOM 5402 C CA . SER B 1 162 ? 2.686 -12.422 -28.062 1 45.19 162 SER B CA 1
ATOM 5403 C C . SER B 1 162 ? 3.408 -11.938 -29.312 1 45.19 162 SER B C 1
ATOM 5405 O O . SER B 1 162 ? 3.371 -12.602 -30.344 1 45.19 162 SER B O 1
ATOM 5407 N N . THR B 1 163 ? 4.043 -10.766 -29.188 1 46.38 163 THR B N 1
ATOM 5408 C CA . THR B 1 163 ? 4.691 -10.156 -30.344 1 46.38 163 THR B CA 1
ATOM 5409 C C . THR B 1 163 ? 6.148 -10.594 -30.438 1 46.38 163 THR B C 1
ATOM 5411 O O . THR B 1 163 ? 6.891 -10.102 -31.297 1 46.38 163 THR B O 1
ATOM 5414 N N . GLY B 1 164 ? 6.48 -11.477 -29.578 1 56.12 164 GLY B N 1
ATOM 5415 C CA . GLY B 1 164 ? 7.871 -11.906 -29.609 1 56.12 164 GLY B CA 1
ATOM 5416 C C . GLY B 1 164 ? 8.773 -11.055 -28.734 1 56.12 164 GLY B C 1
ATOM 5417 O O . GLY B 1 164 ? 9.836 -11.508 -28.297 1 56.12 164 GLY B O 1
ATOM 5418 N N . ILE B 1 165 ? 8.422 -9.781 -28.531 1 64.62 165 ILE B N 1
ATOM 5419 C CA . ILE B 1 165 ? 9.227 -8.93 -27.656 1 64.62 165 ILE B CA 1
ATOM 5420 C C . ILE B 1 165 ? 8.867 -9.211 -26.203 1 64.62 165 ILE B C 1
ATOM 5422 O O . ILE B 1 165 ? 7.695 -9.141 -25.812 1 64.62 165 ILE B O 1
ATOM 5426 N N . PRO B 1 166 ? 9.891 -9.469 -25.438 1 77 166 PRO B N 1
ATOM 5427 C CA . PRO B 1 166 ? 9.617 -9.75 -24.031 1 77 166 PRO B CA 1
ATOM 5428 C C . PRO B 1 166 ? 9.031 -8.555 -23.281 1 77 166 PRO B C 1
ATOM 5430 O O . PRO B 1 166 ? 9.43 -7.41 -23.531 1 77 166 PRO B O 1
ATOM 5433 N N . LYS B 1 167 ? 7.977 -8.727 -22.516 1 87.44 167 LYS B N 1
ATOM 5434 C CA . LYS B 1 167 ? 7.352 -7.695 -21.688 1 87.44 167 LYS B CA 1
ATOM 5435 C C . LYS B 1 167 ? 7.809 -7.801 -20.234 1 87.44 167 LYS B C 1
ATOM 5437 O O . LYS B 1 167 ? 7.668 -8.852 -19.609 1 87.44 167 LYS B O 1
ATOM 5442 N N . GLY B 1 168 ? 8.391 -6.746 -19.703 1 94.12 168 GLY B N 1
ATOM 5443 C CA . GLY B 1 168 ? 8.844 -6.727 -18.328 1 94.12 168 GLY B CA 1
ATOM 5444 C C . GLY B 1 168 ? 7.773 -6.254 -17.359 1 94.12 168 GLY B C 1
ATOM 5445 O O . GLY B 1 168 ? 7.332 -5.105 -17.422 1 94.12 168 GLY B O 1
ATOM 5446 N N . VAL B 1 169 ? 7.297 -7.148 -16.5 1 96.75 169 VAL B N 1
ATOM 5447 C CA . VAL B 1 169 ? 6.293 -6.805 -15.492 1 96.75 169 VAL B CA 1
ATOM 5448 C C . VAL B 1 169 ? 6.969 -6.176 -14.281 1 96.75 169 VAL B C 1
ATOM 5450 O O . VAL B 1 169 ? 7.832 -6.797 -13.648 1 96.75 169 VAL B O 1
ATOM 5453 N N . SER B 1 170 ? 6.598 -4.926 -13.914 1 98.5 170 SER B N 1
ATOM 5454 C CA . SER B 1 170 ? 7.23 -4.148 -12.852 1 98.5 170 SER B CA 1
ATOM 5455 C C . SER B 1 170 ? 6.527 -4.359 -11.516 1 98.5 170 SER B C 1
ATOM 5457 O O . SER B 1 170 ? 5.387 -3.928 -11.336 1 98.5 170 SER B O 1
ATOM 5459 N N . ILE B 1 171 ? 7.227 -5 -10.57 1 98.56 171 ILE B N 1
ATOM 5460 C CA . ILE B 1 171 ? 6.605 -5.324 -9.297 1 98.56 171 ILE B CA 1
ATOM 5461 C C . ILE B 1 171 ? 7.301 -4.555 -8.172 1 98.56 171 ILE B C 1
ATOM 5463 O O . ILE B 1 171 ? 8.531 -4.57 -8.07 1 98.56 171 ILE B O 1
ATOM 5467 N N . ALA B 1 172 ? 6.539 -3.861 -7.336 1 98.62 172 ALA B N 1
ATOM 5468 C CA . ALA B 1 172 ? 7.059 -3.074 -6.223 1 98.62 172 ALA B CA 1
ATOM 5469 C C . ALA B 1 172 ? 7.195 -3.928 -4.965 1 98.62 172 ALA B C 1
ATOM 5471 O O . ALA B 1 172 ? 6.594 -5 -4.867 1 98.62 172 ALA B O 1
ATOM 5472 N N . HIS B 1 173 ? 7.98 -3.428 -3.99 1 98.69 173 HIS B N 1
ATOM 5473 C CA . HIS B 1 173 ? 8.109 -4.086 -2.695 1 98.69 173 HIS B CA 1
ATOM 5474 C C . HIS B 1 173 ? 6.75 -4.289 -2.039 1 98.69 173 HIS B C 1
ATOM 5476 O O . HIS B 1 173 ? 6.461 -5.375 -1.528 1 98.69 173 HIS B O 1
ATOM 5482 N N . LYS B 1 174 ? 5.855 -3.275 -2.092 1 98.12 174 LYS B N 1
ATOM 5483 C CA . LYS B 1 174 ? 4.582 -3.314 -1.382 1 98.12 174 LYS B CA 1
ATOM 5484 C C . LYS B 1 174 ? 3.709 -4.465 -1.881 1 98.12 174 LYS B C 1
ATOM 5486 O O . LYS B 1 174 ? 2.979 -5.078 -1.102 1 98.12 174 LYS B O 1
ATOM 5491 N N . SER B 1 175 ? 3.756 -4.75 -3.156 1 98.44 175 SER B N 1
ATOM 5492 C CA . SER B 1 175 ? 2.957 -5.832 -3.723 1 98.44 175 SER B CA 1
ATOM 5493 C C . SER B 1 175 ? 3.408 -7.188 -3.193 1 98.44 175 SER B C 1
ATOM 5495 O O . SER B 1 175 ? 2.578 -8.031 -2.848 1 98.44 175 SER B O 1
ATOM 5497 N N . VAL B 1 176 ? 4.707 -7.383 -3.135 1 98.56 176 VAL B N 1
ATOM 5498 C CA . VAL B 1 176 ? 5.254 -8.641 -2.643 1 98.56 176 VAL B CA 1
ATOM 5499 C C . VAL B 1 176 ? 4.984 -8.773 -1.146 1 98.56 176 VAL B C 1
ATOM 5501 O O . VAL B 1 176 ? 4.688 -9.867 -0.655 1 98.56 176 VAL B O 1
ATOM 5504 N N . ILE B 1 177 ? 5.082 -7.633 -0.427 1 98.5 177 ILE B N 1
ATOM 5505 C CA . ILE B 1 177 ? 4.805 -7.633 1.005 1 98.5 177 ILE B CA 1
ATOM 5506 C C . ILE B 1 177 ? 3.35 -8.031 1.246 1 98.5 177 ILE B C 1
ATOM 5508 O O . ILE B 1 177 ? 3.066 -8.906 2.062 1 98.5 177 ILE B O 1
ATOM 5512 N N . ASP B 1 178 ? 2.441 -7.41 0.483 1 97.88 178 ASP B N 1
ATOM 5513 C CA . ASP B 1 178 ? 1.018 -7.723 0.562 1 97.88 178 ASP B CA 1
ATOM 5514 C C . ASP B 1 178 ? 0.762 -9.203 0.28 1 97.88 178 ASP B C 1
ATOM 5516 O O . ASP B 1 178 ? 0.089 -9.883 1.058 1 97.88 178 ASP B O 1
ATOM 5520 N N . TYR B 1 179 ? 1.385 -9.672 -0.71 1 98.19 179 TYR B N 1
ATOM 5521 C CA . TYR B 1 179 ? 1.251 -11.055 -1.158 1 98.19 179 TYR B CA 1
ATOM 5522 C C . TYR B 1 179 ? 1.766 -12.023 -0.099 1 98.19 179 TYR B C 1
ATOM 5524 O O . TYR B 1 179 ? 1.105 -13.016 0.215 1 98.19 179 TYR B O 1
ATOM 5532 N N . THR B 1 180 ? 2.898 -11.766 0.436 1 98.5 180 THR B N 1
ATOM 5533 C CA . THR B 1 180 ? 3.555 -12.656 1.391 1 98.5 180 THR B CA 1
ATOM 5534 C C . THR B 1 180 ? 2.754 -12.742 2.686 1 98.5 180 THR B C 1
ATOM 5536 O O . THR B 1 180 ? 2.633 -13.82 3.275 1 98.5 180 THR B O 1
ATOM 5539 N N . PHE B 1 181 ? 2.207 -11.625 3.145 1 97.94 181 PHE B N 1
ATOM 5540 C CA . PHE B 1 181 ? 1.36 -11.648 4.332 1 97.94 181 PHE B CA 1
ATOM 5541 C C . PHE B 1 181 ? 0.161 -12.57 4.121 1 97.94 181 PHE B C 1
ATOM 5543 O O . PHE B 1 181 ? -0.165 -13.383 4.988 1 97.94 181 PHE B O 1
ATOM 5550 N N . TRP B 1 182 ? -0.457 -12.477 2.994 1 97.88 182 TRP B N 1
ATOM 5551 C CA . TRP B 1 182 ? -1.62 -13.305 2.707 1 97.88 182 TRP B CA 1
ATOM 5552 C C . TRP B 1 182 ? -1.249 -14.781 2.725 1 97.88 182 TRP B C 1
ATOM 5554 O O . TRP B 1 182 ? -1.923 -15.594 3.369 1 97.88 182 TRP B O 1
ATOM 5564 N N . VAL B 1 183 ? -0.179 -15.109 2.002 1 98.38 183 VAL B N 1
ATOM 5565 C CA . VAL B 1 183 ? 0.234 -16.5 1.888 1 98.38 183 VAL B CA 1
ATOM 5566 C C . VAL B 1 183 ? 0.455 -17.094 3.279 1 98.38 183 VAL B C 1
ATOM 5568 O O . VAL B 1 183 ? -0.078 -18.156 3.602 1 98.38 183 VAL B O 1
ATOM 5571 N N . CYS B 1 184 ? 1.253 -16.438 4.082 1 98.44 184 CYS B N 1
ATOM 5572 C CA . CYS B 1 184 ? 1.627 -16.938 5.398 1 98.44 184 CYS B CA 1
ATOM 5573 C C . CYS B 1 184 ? 0.406 -17.062 6.301 1 98.44 184 CYS B C 1
ATOM 5575 O O . CYS B 1 184 ? 0.285 -18.016 7.062 1 98.44 184 CYS B O 1
ATOM 5577 N N . GLU B 1 185 ? -0.49 -16.078 6.227 1 97.62 185 GLU B N 1
ATOM 5578 C CA . GLU B 1 185 ? -1.686 -16.109 7.062 1 97.62 185 GLU B CA 1
ATOM 5579 C C . GLU B 1 185 ? -2.648 -17.203 6.613 1 97.62 185 GLU B C 1
ATOM 5581 O O . GLU B 1 185 ? -3.166 -17.953 7.441 1 97.62 185 GLU B O 1
ATOM 5586 N N . THR B 1 186 ? -2.867 -17.312 5.352 1 98.19 186 THR B N 1
ATOM 5587 C CA . THR B 1 186 ? -3.85 -18.234 4.801 1 98.19 186 THR B CA 1
ATOM 5588 C C . THR B 1 186 ? -3.42 -19.688 5.031 1 98.19 186 THR B C 1
ATOM 5590 O O . THR B 1 186 ? -4.23 -20.516 5.43 1 98.19 186 THR B O 1
ATOM 5593 N N . PHE B 1 187 ? -2.191 -19.938 4.824 1 98.69 187 PHE B N 1
ATOM 5594 C CA . PHE B 1 187 ? -1.733 -21.328 4.895 1 98.69 187 PHE B CA 1
ATOM 5595 C C . PHE B 1 187 ? -0.981 -21.578 6.195 1 98.69 187 PHE B C 1
ATOM 5597 O O . PHE B 1 187 ? -0.371 -22.641 6.367 1 98.69 187 PHE B O 1
ATOM 5604 N N . LYS B 1 188 ? -0.915 -20.594 7.102 1 98.25 188 LYS B N 1
ATOM 5605 C CA . LYS B 1 188 ? -0.388 -20.703 8.461 1 98.25 188 LYS B CA 1
ATOM 5606 C C . LYS B 1 188 ? 1.075 -21.141 8.453 1 98.25 188 LYS B C 1
ATOM 5608 O O . LYS B 1 188 ? 1.458 -22.062 9.164 1 98.25 188 LYS B O 1
ATOM 5613 N N . PHE B 1 189 ? 1.803 -20.531 7.586 1 98.62 189 PHE B N 1
ATOM 5614 C CA . PHE B 1 189 ? 3.23 -20.812 7.543 1 98.62 189 PHE B CA 1
ATOM 5615 C C . PHE B 1 189 ? 3.926 -20.312 8.797 1 98.62 189 PHE B C 1
ATOM 5617 O O . PHE B 1 189 ? 3.633 -19.219 9.281 1 98.62 189 PHE B O 1
ATOM 5624 N N . ASP B 1 190 ? 4.746 -21.109 9.352 1 98.06 190 ASP B N 1
ATOM 5625 C CA . ASP B 1 190 ? 5.562 -20.719 10.5 1 98.06 190 ASP B CA 1
ATOM 5626 C C . ASP B 1 190 ? 6.988 -21.25 10.359 1 98.06 190 ASP B C 1
ATOM 5628 O O . ASP B 1 190 ? 7.402 -21.656 9.273 1 98.06 190 ASP B O 1
ATOM 5632 N N . GLU B 1 191 ? 7.742 -21.141 11.359 1 98.19 191 GLU B N 1
ATOM 5633 C CA . GLU B 1 191 ? 9.172 -21.438 11.32 1 98.19 191 GLU B CA 1
ATOM 5634 C C . GLU B 1 191 ? 9.414 -22.938 11.117 1 98.19 191 GLU B C 1
ATOM 5636 O O . GLU B 1 191 ? 10.523 -23.344 10.773 1 98.19 191 GLU B O 1
ATOM 5641 N N . ASN B 1 192 ? 8.438 -23.766 11.297 1 98.19 192 ASN B N 1
ATOM 5642 C CA . ASN B 1 192 ? 8.609 -25.203 11.195 1 98.19 192 ASN B CA 1
ATOM 5643 C C . ASN B 1 192 ? 8.391 -25.703 9.766 1 98.19 192 ASN B C 1
ATOM 5645 O O . ASN B 1 192 ? 8.648 -26.859 9.453 1 98.19 192 ASN B O 1
ATOM 5649 N N . GLU B 1 193 ? 7.949 -24.828 8.922 1 98.56 193 GLU B N 1
ATOM 5650 C CA . GLU B 1 193 ? 7.688 -25.188 7.535 1 98.56 193 GLU B CA 1
ATOM 5651 C C . GLU B 1 193 ? 8.977 -25.531 6.801 1 98.56 193 GLU B C 1
ATOM 5653 O O . GLU B 1 193 ? 10 -24.859 6.988 1 98.56 193 GLU B O 1
ATOM 5658 N N . ILE B 1 194 ? 8.961 -26.594 6.062 1 98.81 194 ILE B N 1
ATOM 5659 C CA . ILE B 1 194 ? 10 -26.969 5.113 1 98.81 194 ILE B CA 1
ATOM 5660 C C . ILE B 1 194 ? 9.422 -27 3.701 1 98.81 194 ILE B C 1
ATOM 5662 O O . ILE B 1 194 ? 8.641 -27.906 3.369 1 98.81 194 ILE B O 1
ATOM 5666 N N . LEU B 1 195 ? 9.789 -26.062 2.869 1 98.88 195 LEU B N 1
ATOM 5667 C CA . LEU B 1 195 ? 9.281 -25.953 1.505 1 98.88 195 LEU B CA 1
ATOM 5668 C C . LEU B 1 195 ? 10.289 -26.516 0.506 1 98.88 195 LEU B C 1
ATOM 5670 O O . LEU B 1 195 ? 11.484 -26.562 0.786 1 98.88 195 LEU B O 1
ATOM 5674 N N . ALA B 1 196 ? 9.82 -26.969 -0.632 1 98.75 196 ALA B N 1
ATOM 5675 C CA . ALA B 1 196 ? 10.656 -27.375 -1.76 1 98.75 196 ALA B CA 1
ATOM 5676 C C . ALA B 1 196 ? 10.273 -26.609 -3.025 1 98.75 196 ALA B C 1
ATOM 5678 O O . ALA B 1 196 ? 9.156 -26.766 -3.531 1 98.75 196 ALA B O 1
ATOM 5679 N N . ASN B 1 197 ? 11.195 -25.859 -3.51 1 97.94 197 ASN B N 1
ATOM 5680 C CA . ASN B 1 197 ? 10.938 -24.984 -4.648 1 97.94 197 ASN B CA 1
ATOM 5681 C C . ASN B 1 197 ? 11.078 -25.734 -5.973 1 97.94 197 ASN B C 1
ATOM 5683 O O . ASN B 1 197 ? 12.102 -26.375 -6.219 1 97.94 197 ASN B O 1
ATOM 5687 N N . GLN B 1 198 ? 10.086 -25.625 -6.785 1 94.38 198 GLN B N 1
ATOM 5688 C CA . GLN B 1 198 ? 10.102 -26.172 -8.148 1 94.38 198 GLN B CA 1
ATOM 5689 C C . GLN B 1 198 ? 10.273 -25.047 -9.172 1 94.38 198 GLN B C 1
ATOM 5691 O O . GLN B 1 198 ? 11.016 -25.203 -10.148 1 94.38 198 GLN B O 1
ATOM 5696 N N . ALA B 1 199 ? 9.695 -23.906 -9.055 1 92.12 199 ALA B N 1
ATOM 5697 C CA . ALA B 1 199 ? 9.633 -22.812 -10.039 1 92.12 199 ALA B CA 1
ATOM 5698 C C . ALA B 1 199 ? 11 -22.172 -10.234 1 92.12 199 ALA B C 1
ATOM 5700 O O . ALA B 1 199 ? 11.727 -21.938 -9.266 1 92.12 199 ALA B O 1
ATOM 5701 N N . PRO B 1 200 ? 11.359 -21.969 -11.547 1 90.75 200 PRO B N 1
ATOM 5702 C CA . PRO B 1 200 ? 12.539 -21.125 -11.742 1 90.75 200 PRO B CA 1
ATOM 5703 C C . PRO B 1 200 ? 12.391 -19.75 -11.078 1 90.75 200 PRO B C 1
ATOM 5705 O O . PRO B 1 200 ? 11.273 -19.25 -10.93 1 90.75 200 PRO B O 1
ATOM 5708 N N . PHE B 1 201 ? 13.516 -19.125 -10.789 1 94.75 201 PHE B N 1
ATOM 5709 C CA . PHE B 1 201 ? 13.492 -17.891 -10.016 1 94.75 201 PHE B CA 1
ATOM 5710 C C . PHE B 1 201 ? 13.047 -16.719 -10.891 1 94.75 201 PHE B C 1
ATOM 5712 O O . PHE B 1 201 ? 12.688 -15.664 -10.375 1 94.75 201 PHE B O 1
ATOM 5719 N N . TYR B 1 202 ? 13.125 -16.859 -12.227 1 88.31 202 TYR B N 1
ATOM 5720 C CA . TYR B 1 202 ? 12.672 -15.789 -13.117 1 88.31 202 TYR B CA 1
ATOM 5721 C C . TYR B 1 202 ? 11.164 -15.867 -13.344 1 88.31 202 TYR B C 1
ATOM 5723 O O . TYR B 1 202 ? 10.594 -15.039 -14.047 1 88.31 202 TYR B O 1
ATOM 5731 N N . PHE B 1 203 ? 10.555 -16.953 -12.766 1 88.12 203 PHE B N 1
ATOM 5732 C CA . PHE B 1 203 ? 9.117 -17.172 -12.812 1 88.12 203 PHE B CA 1
ATOM 5733 C C . PHE B 1 203 ? 8.461 -16.734 -11.508 1 88.12 203 PHE B C 1
ATOM 5735 O O . PHE B 1 203 ? 8.953 -17.047 -10.422 1 88.12 203 PHE B O 1
ATOM 5742 N N . ASP B 1 204 ? 7.34 -15.969 -11.594 1 92.56 204 ASP B N 1
ATOM 5743 C CA . ASP B 1 204 ? 6.746 -15.328 -10.43 1 92.56 204 ASP B CA 1
ATOM 5744 C C . ASP B 1 204 ? 6.266 -16.359 -9.414 1 92.56 204 ASP B C 1
ATOM 5746 O O . ASP B 1 204 ? 6.137 -16.062 -8.219 1 92.56 204 ASP B O 1
ATOM 5750 N N . ASN B 1 205 ? 6.039 -17.609 -9.836 1 93.75 205 ASN B N 1
ATOM 5751 C CA . ASN B 1 205 ? 5.641 -18.656 -8.898 1 93.75 205 ASN B CA 1
ATOM 5752 C C . ASN B 1 205 ? 6.688 -18.859 -7.805 1 93.75 205 ASN B C 1
ATOM 5754 O O . ASN B 1 205 ? 6.379 -19.375 -6.734 1 93.75 205 ASN B O 1
ATOM 5758 N N . SER B 1 206 ? 7.914 -18.469 -8.094 1 96.12 206 SER B N 1
ATOM 5759 C CA . SER B 1 206 ? 8.984 -18.656 -7.125 1 96.12 206 SER B CA 1
ATOM 5760 C C . SER B 1 206 ? 8.828 -17.719 -5.938 1 96.12 206 SER B C 1
ATOM 5762 O O . SER B 1 206 ? 9.406 -17.953 -4.875 1 96.12 206 SER B O 1
ATOM 5764 N N . ILE B 1 207 ? 8.086 -16.672 -6.094 1 97.12 207 ILE B N 1
ATOM 5765 C CA . ILE B 1 207 ? 7.957 -15.609 -5.098 1 97.12 207 ILE B CA 1
ATOM 5766 C C . ILE B 1 207 ? 7.281 -16.156 -3.842 1 97.12 207 ILE B C 1
ATOM 5768 O O . ILE B 1 207 ? 7.613 -15.75 -2.725 1 97.12 207 ILE B O 1
ATOM 5772 N N . LEU B 1 208 ? 6.285 -17.047 -4.055 1 98.44 208 LEU B N 1
ATOM 5773 C CA . LEU B 1 208 ? 5.605 -17.656 -2.914 1 98.44 208 LEU B CA 1
ATOM 5774 C C . LEU B 1 208 ? 6.594 -18.359 -1.999 1 98.44 208 LEU B C 1
ATOM 5776 O O . LEU B 1 208 ? 6.637 -18.109 -0.796 1 98.44 208 LEU B O 1
ATOM 5780 N N . ASP B 1 209 ? 7.449 -19.234 -2.535 1 98.38 209 ASP B N 1
ATOM 5781 C CA . ASP B 1 209 ? 8.383 -20.047 -1.758 1 98.38 209 ASP B CA 1
ATOM 5782 C C . ASP B 1 209 ? 9.422 -19.172 -1.062 1 98.38 209 ASP B C 1
ATOM 5784 O O . ASP B 1 209 ? 9.711 -19.359 0.122 1 98.38 209 ASP B O 1
ATOM 5788 N N . ILE B 1 210 ? 9.938 -18.234 -1.818 1 98.62 210 ILE B N 1
ATOM 5789 C CA . ILE B 1 210 ? 11.094 -17.469 -1.368 1 98.62 210 ILE B CA 1
ATOM 5790 C C . ILE B 1 210 ? 10.688 -16.562 -0.207 1 98.62 210 ILE B C 1
ATOM 5792 O O . ILE B 1 210 ? 11.234 -16.672 0.893 1 98.62 210 ILE B O 1
ATOM 5796 N N . PHE B 1 211 ? 9.734 -15.766 -0.344 1 98.75 211 PHE B N 1
ATOM 5797 C CA . PHE B 1 211 ? 9.477 -14.703 0.623 1 98.75 211 PHE B CA 1
ATOM 5798 C C . PHE B 1 211 ? 8.664 -15.227 1.798 1 98.75 211 PHE B C 1
ATOM 5800 O O . PHE B 1 211 ? 8.828 -14.766 2.93 1 98.75 211 PHE B O 1
ATOM 5807 N N . SER B 1 212 ? 7.742 -16.234 1.552 1 98.69 212 SER B N 1
ATOM 5808 C CA . SER B 1 212 ? 7.023 -16.797 2.688 1 98.69 212 SER B CA 1
ATOM 5809 C C . SER B 1 212 ? 7.973 -17.531 3.627 1 98.69 212 SER B C 1
ATOM 5811 O O . SER B 1 212 ? 7.793 -17.516 4.844 1 98.69 212 SER B O 1
ATOM 5813 N N . SER B 1 213 ? 9 -18.25 3.041 1 98.81 213 SER B N 1
ATOM 5814 C CA . SER B 1 213 ? 9.992 -18.906 3.875 1 98.81 213 SER B CA 1
ATOM 5815 C C . SER B 1 213 ? 10.773 -17.906 4.715 1 98.81 213 SER B C 1
ATOM 5817 O O . SER B 1 213 ? 10.945 -18.094 5.922 1 98.81 213 SER B O 1
ATOM 5819 N N . VAL B 1 214 ? 11.195 -16.844 4.086 1 98.81 214 VAL B N 1
ATOM 5820 C CA . VAL B 1 214 ? 12 -15.836 4.773 1 98.81 214 VAL B CA 1
ATOM 5821 C C . VAL B 1 214 ? 11.164 -15.148 5.852 1 98.81 214 VAL B C 1
ATOM 5823 O O . VAL B 1 214 ? 11.633 -14.938 6.969 1 98.81 214 VAL B O 1
ATOM 5826 N N . LYS B 1 215 ? 9.914 -14.797 5.551 1 98.44 215 LYS B N 1
ATOM 5827 C CA . LYS B 1 215 ? 9.047 -14.125 6.516 1 98.44 215 LYS B CA 1
ATOM 5828 C C . LYS B 1 215 ? 8.773 -15.008 7.727 1 98.44 215 LYS B C 1
ATOM 5830 O O . LYS B 1 215 ? 8.711 -14.523 8.859 1 98.44 215 LYS B O 1
ATOM 5835 N N . SER B 1 216 ? 8.609 -16.328 7.52 1 98.5 216 SER B N 1
ATOM 5836 C CA . SER B 1 216 ? 8.164 -17.234 8.57 1 98.5 216 SER B CA 1
ATOM 5837 C C . SER B 1 216 ? 9.352 -17.828 9.328 1 98.5 216 SER B C 1
ATOM 5839 O O . SER B 1 216 ? 9.172 -18.469 10.367 1 98.5 216 SER B O 1
ATOM 5841 N N . GLY B 1 217 ? 10.531 -17.609 8.812 1 98.69 217 GLY B N 1
ATOM 5842 C CA . GLY B 1 217 ? 11.688 -18.297 9.375 1 98.69 217 GLY B CA 1
ATOM 5843 C C . GLY B 1 217 ? 11.758 -19.766 9.008 1 98.69 217 GLY B C 1
ATOM 5844 O O . GLY B 1 217 ? 12.328 -20.562 9.75 1 98.69 217 GLY B O 1
ATOM 5845 N N . ALA B 1 218 ? 11.188 -20.125 7.891 1 98.81 218 ALA B N 1
ATOM 5846 C CA . ALA B 1 218 ? 11.133 -21.516 7.422 1 98.81 218 ALA B CA 1
ATOM 5847 C C . ALA B 1 218 ? 12.398 -21.875 6.645 1 98.81 218 ALA B C 1
ATOM 5849 O O . ALA B 1 218 ? 13.336 -21.078 6.566 1 98.81 218 ALA B O 1
ATOM 5850 N N . THR B 1 219 ? 12.492 -23.125 6.234 1 98.81 219 THR B N 1
ATOM 5851 C CA . THR B 1 219 ? 13.594 -23.609 5.406 1 98.81 219 THR B CA 1
ATOM 5852 C C . THR B 1 219 ? 13.109 -23.922 3.994 1 98.81 219 THR B C 1
ATOM 5854 O O . THR B 1 219 ? 12.062 -24.562 3.816 1 98.81 219 THR B O 1
ATOM 5857 N N . LEU B 1 220 ? 13.789 -23.422 3.033 1 98.88 220 LEU B N 1
ATOM 5858 C CA . LEU B 1 220 ? 13.422 -23.625 1.638 1 98.88 220 LEU B CA 1
ATOM 5859 C C . LEU B 1 220 ? 14.469 -24.484 0.923 1 98.88 220 LEU B C 1
ATOM 5861 O O . LEU B 1 220 ? 15.641 -24.109 0.866 1 98.88 220 LEU B O 1
ATOM 5865 N N . HIS B 1 221 ? 14.07 -25.609 0.421 1 98.75 221 HIS B N 1
ATOM 5866 C CA . HIS B 1 221 ? 14.906 -26.469 -0.4 1 98.75 221 HIS B CA 1
ATOM 5867 C C . HIS B 1 221 ? 14.797 -26.109 -1.877 1 98.75 221 HIS B C 1
ATOM 5869 O O . HIS B 1 221 ? 13.695 -26.078 -2.43 1 98.75 221 HIS B O 1
ATOM 5875 N N . LEU B 1 222 ? 15.914 -25.828 -2.471 1 98.25 222 LEU B N 1
ATOM 5876 C CA . LEU B 1 222 ? 15.969 -25.422 -3.873 1 98.25 222 LEU B CA 1
ATOM 5877 C C . LEU B 1 222 ? 16.266 -26.625 -4.766 1 98.25 222 LEU B C 1
ATOM 5879 O O . LEU B 1 222 ? 17.391 -27.125 -4.805 1 98.25 222 LEU B O 1
ATOM 5883 N N . LEU B 1 223 ? 15.219 -27.078 -5.531 1 96.44 223 LEU B N 1
ATOM 5884 C CA . LEU B 1 223 ? 15.359 -28.266 -6.375 1 96.44 223 LEU B CA 1
ATOM 5885 C C . LEU B 1 223 ? 15.672 -27.859 -7.816 1 96.44 223 LEU B C 1
ATOM 5887 O O . LEU B 1 223 ? 14.953 -27.062 -8.406 1 96.44 223 LEU B O 1
ATOM 5891 N N . PRO B 1 224 ? 16.656 -28.438 -8.367 1 89.44 224 PRO B N 1
ATOM 5892 C CA . PRO B 1 224 ? 17 -28.094 -9.75 1 89.44 224 PRO B CA 1
ATOM 5893 C C . PRO B 1 224 ? 15.906 -28.469 -10.742 1 89.44 224 PRO B C 1
ATOM 5895 O O . PRO B 1 224 ? 15.344 -29.562 -10.656 1 89.44 224 PRO B O 1
ATOM 5898 N N . ASN B 1 225 ? 15.711 -27.656 -11.703 1 82.44 225 ASN B N 1
ATOM 5899 C CA . ASN B 1 225 ? 14.609 -27.828 -12.648 1 82.44 225 ASN B CA 1
ATOM 5900 C C . ASN B 1 225 ? 14.75 -29.109 -13.453 1 82.44 225 ASN B C 1
ATOM 5902 O O . ASN B 1 225 ? 13.766 -29.797 -13.711 1 82.44 225 ASN B O 1
ATOM 5906 N N . HIS B 1 226 ? 15.977 -29.484 -13.828 1 80.25 226 HIS B N 1
ATOM 5907 C CA . HIS B 1 226 ? 16.203 -30.625 -14.711 1 80.25 226 HIS B CA 1
ATOM 5908 C C . HIS B 1 226 ? 15.891 -31.938 -14.008 1 80.25 226 HIS B C 1
ATOM 5910 O O . HIS B 1 226 ? 15.656 -32.938 -14.664 1 80.25 226 HIS B O 1
ATOM 5916 N N . LEU B 1 227 ? 15.812 -31.922 -12.719 1 88.75 227 LEU B N 1
ATOM 5917 C CA . LEU B 1 227 ? 15.594 -33.156 -11.984 1 88.75 227 LEU B CA 1
ATOM 5918 C C . LEU B 1 227 ? 14.109 -33.5 -11.938 1 88.75 227 LEU B C 1
ATOM 5920 O O . LEU B 1 227 ? 13.742 -34.625 -11.586 1 88.75 227 LEU B O 1
ATOM 5924 N N . PHE B 1 228 ? 13.258 -32.562 -12.359 1 86.19 228 PHE B N 1
ATOM 5925 C CA . PHE B 1 228 ? 11.82 -32.844 -12.289 1 86.19 228 PHE B CA 1
ATOM 5926 C C . PHE B 1 228 ? 11.391 -33.781 -13.391 1 86.19 228 PHE B C 1
ATOM 5928 O O . PHE B 1 228 ? 10.281 -34.344 -13.352 1 86.19 228 PHE B O 1
ATOM 5935 N N . ALA B 1 229 ? 12.312 -34.062 -14.305 1 78.69 229 ALA B N 1
ATOM 5936 C CA . ALA B 1 229 ? 12.086 -35.125 -15.289 1 78.69 229 ALA B CA 1
ATOM 5937 C C . ALA B 1 229 ? 12.219 -36.5 -14.656 1 78.69 229 ALA B C 1
ATOM 5939 O O . ALA B 1 229 ? 11.828 -37.531 -15.258 1 78.69 229 ALA B O 1
ATOM 5940 N N . PHE B 1 230 ? 12.727 -36.594 -13.461 1 86.94 230 PHE B N 1
ATOM 5941 C CA . PHE B 1 230 ? 12.93 -37.812 -12.727 1 86.94 230 PHE B CA 1
ATOM 5942 C C . PHE B 1 230 ? 12.133 -37.812 -11.422 1 86.94 230 PHE B C 1
ATOM 5944 O O . PHE B 1 230 ? 12.703 -37.625 -10.352 1 86.94 230 PHE B O 1
ATOM 5951 N N . PRO B 1 231 ? 10.906 -38.219 -11.5 1 92.19 231 PRO B N 1
ATOM 5952 C CA . PRO B 1 231 ? 9.984 -38.094 -10.367 1 92.19 231 PRO B CA 1
ATOM 5953 C C . PRO B 1 231 ? 10.492 -38.781 -9.102 1 92.19 231 PRO B C 1
ATOM 5955 O O . PRO B 1 231 ? 10.383 -38.219 -8.008 1 92.19 231 PRO B O 1
ATOM 5958 N N . ASN B 1 232 ? 11.078 -39.969 -9.219 1 94.81 232 ASN B N 1
ATOM 5959 C CA . ASN B 1 232 ? 11.516 -40.719 -8.055 1 94.81 232 ASN B CA 1
ATOM 5960 C C . ASN B 1 232 ? 12.602 -39.969 -7.277 1 94.81 232 ASN B C 1
ATOM 5962 O O . ASN B 1 232 ? 12.609 -40 -6.043 1 94.81 232 ASN B O 1
ATOM 5966 N N . LYS B 1 233 ? 13.523 -39.312 -8.016 1 94.19 233 LYS B N 1
ATOM 5967 C CA . LYS B 1 233 ? 14.586 -38.531 -7.367 1 94.19 233 LYS B CA 1
ATOM 5968 C C . LYS B 1 233 ? 14.008 -37.406 -6.535 1 94.19 233 LYS B C 1
ATOM 5970 O O . LYS B 1 233 ? 14.461 -37.156 -5.418 1 94.19 233 LYS B O 1
ATOM 5975 N N . ILE B 1 234 ? 13.023 -36.75 -7.09 1 96.62 234 ILE B N 1
ATOM 5976 C CA . ILE B 1 234 ? 12.398 -35.625 -6.426 1 96.62 234 ILE B CA 1
ATOM 5977 C C . ILE B 1 234 ? 11.617 -36.094 -5.203 1 96.62 234 ILE B C 1
ATOM 5979 O O . ILE B 1 234 ? 11.742 -35.531 -4.117 1 96.62 234 ILE B O 1
ATOM 5983 N N . LEU B 1 235 ? 10.844 -37.125 -5.359 1 97.88 235 LEU B N 1
ATOM 5984 C CA . LEU B 1 235 ? 10.008 -37.625 -4.281 1 97.88 235 LEU B CA 1
ATOM 5985 C C . LEU B 1 235 ? 10.867 -38.188 -3.15 1 97.88 235 LEU B C 1
ATOM 5987 O O . LEU B 1 235 ? 10.508 -38.062 -1.976 1 97.88 235 LEU B O 1
ATOM 5991 N N . GLU B 1 236 ? 11.945 -38.844 -3.514 1 97.44 236 GLU B N 1
ATOM 5992 C CA . GLU B 1 236 ? 12.891 -39.312 -2.508 1 97.44 236 GLU B CA 1
ATOM 5993 C C . GLU B 1 236 ? 13.438 -38.156 -1.676 1 97.44 236 GLU B C 1
ATOM 5995 O O . GLU B 1 236 ? 13.531 -38.25 -0.451 1 97.44 236 GLU B O 1
ATOM 6000 N N . CYS B 1 237 ? 13.797 -37.125 -2.359 1 96.81 237 CYS B N 1
ATOM 6001 C CA . CYS B 1 237 ? 14.297 -35.938 -1.678 1 96.81 237 CYS B CA 1
ATOM 6002 C C . CYS B 1 237 ? 13.234 -35.344 -0.749 1 96.81 237 CYS B C 1
ATOM 6004 O O . CYS B 1 237 ? 13.539 -34.969 0.385 1 96.81 237 CYS B O 1
ATOM 6006 N N . LEU B 1 238 ? 11.977 -35.281 -1.216 1 98.31 238 LEU B N 1
ATOM 6007 C CA . LEU B 1 238 ? 10.891 -34.75 -0.392 1 98.31 238 LEU B CA 1
ATOM 6008 C C . LEU B 1 238 ? 10.75 -35.562 0.896 1 98.31 238 LEU B C 1
ATOM 6010 O O . LEU B 1 238 ? 10.555 -35 1.972 1 98.31 238 LEU B O 1
ATOM 6014 N N . GLU B 1 239 ? 10.82 -36.844 0.721 1 97.88 239 GLU B N 1
ATOM 6015 C CA . GLU B 1 239 ? 10.672 -37.719 1.876 1 97.88 239 GLU B CA 1
ATOM 6016 C C . GLU B 1 239 ? 11.852 -37.594 2.83 1 97.88 239 GLU B C 1
ATOM 6018 O O . GLU B 1 239 ? 11.664 -37.438 4.039 1 97.88 239 GLU B O 1
ATOM 6023 N N . LYS B 1 240 ? 13.047 -37.656 2.285 1 96.88 240 LYS B N 1
ATOM 6024 C CA . LYS B 1 240 ? 14.273 -37.594 3.076 1 96.88 240 LYS B CA 1
ATOM 6025 C C . LYS B 1 240 ? 14.375 -36.281 3.84 1 96.88 240 LYS B C 1
ATOM 6027 O O . LYS B 1 240 ? 14.773 -36.25 5.008 1 96.88 240 LYS B O 1
ATOM 6032 N N . GLU B 1 241 ? 14 -35.188 3.209 1 97.38 241 GLU B N 1
ATOM 6033 C CA . GLU B 1 241 ? 14.148 -33.844 3.789 1 97.38 241 GLU B CA 1
ATOM 6034 C C . GLU B 1 241 ? 12.922 -33.469 4.609 1 97.38 241 GLU B C 1
ATOM 6036 O O . GLU B 1 241 ? 12.859 -32.375 5.172 1 97.38 241 GLU B O 1
ATOM 6041 N N . LYS B 1 242 ? 11.93 -34.312 4.637 1 98.25 242 LYS B N 1
ATOM 6042 C CA . LYS B 1 242 ? 10.688 -34.094 5.387 1 98.25 242 LYS B CA 1
ATOM 6043 C C . LYS B 1 242 ? 10.008 -32.812 4.969 1 98.25 242 LYS B C 1
ATOM 6045 O O . LYS B 1 242 ? 9.617 -32 5.816 1 98.25 242 LYS B O 1
ATOM 6050 N N . VAL B 1 243 ? 9.945 -32.594 3.666 1 98.75 243 VAL B N 1
ATOM 6051 C CA . VAL B 1 243 ? 9.297 -31.406 3.111 1 98.75 243 VAL B CA 1
ATOM 6052 C C . VAL B 1 243 ? 7.828 -31.391 3.525 1 98.75 243 VAL B C 1
ATOM 6054 O O . VAL B 1 243 ? 7.129 -32.406 3.406 1 98.75 243 VAL B O 1
ATOM 6057 N N . SER B 1 244 ? 7.391 -30.25 4.027 1 98.81 244 SER B N 1
ATOM 6058 C CA . SER B 1 244 ? 6.027 -30.141 4.531 1 98.81 244 SER B CA 1
ATOM 6059 C C . SER B 1 244 ? 5.113 -29.469 3.514 1 98.81 244 SER B C 1
ATOM 6061 O O . SER B 1 244 ? 3.893 -29.641 3.559 1 98.81 244 SER B O 1
ATOM 6063 N N . THR B 1 245 ? 5.672 -28.656 2.631 1 98.81 245 THR B N 1
ATOM 6064 C CA . THR B 1 245 ? 4.852 -27.859 1.725 1 98.81 245 THR B CA 1
ATOM 6065 C C . THR B 1 245 ? 5.492 -27.781 0.342 1 98.81 245 THR B C 1
ATOM 6067 O O . THR B 1 245 ? 6.703 -27.594 0.223 1 98.81 245 THR B O 1
ATOM 6070 N N . ILE B 1 246 ? 4.668 -27.953 -0.683 1 98.56 246 ILE B N 1
ATOM 6071 C CA . ILE B 1 246 ? 5.121 -27.672 -2.039 1 98.56 246 ILE B CA 1
ATOM 6072 C C . ILE B 1 246 ? 4.141 -26.703 -2.711 1 98.56 246 ILE B C 1
ATOM 6074 O O . ILE B 1 246 ? 2.957 -26.672 -2.359 1 98.56 246 ILE B O 1
ATOM 6078 N N . PHE B 1 247 ? 4.605 -25.891 -3.613 1 98.31 247 PHE B N 1
ATOM 6079 C CA . PHE B 1 247 ? 3.881 -25.016 -4.52 1 98.31 247 PHE B CA 1
ATOM 6080 C C . PHE B 1 247 ? 4.41 -25.141 -5.941 1 98.31 247 PHE B C 1
ATOM 6082 O O . PHE B 1 247 ? 5.371 -24.469 -6.32 1 98.31 247 PHE B O 1
ATOM 6089 N N . TRP B 1 248 ? 3.723 -26.047 -6.691 1 96.38 248 TRP B N 1
ATOM 6090 C CA . TRP B 1 248 ? 4.266 -26.453 -7.984 1 96.38 248 TRP B CA 1
ATOM 6091 C C . TRP B 1 248 ? 3.246 -26.219 -9.094 1 96.38 248 TRP B C 1
ATOM 6093 O O . TRP B 1 248 ? 2.057 -26.031 -8.828 1 96.38 248 TRP B O 1
ATOM 6103 N N . VAL B 1 249 ? 3.717 -26.219 -10.344 1 89.62 249 VAL B N 1
ATOM 6104 C CA . VAL B 1 249 ? 2.822 -26.125 -11.492 1 89.62 249 VAL B CA 1
ATOM 6105 C C . VAL B 1 249 ? 2.115 -27.453 -11.703 1 89.62 249 VAL B C 1
ATOM 6107 O O . VAL B 1 249 ? 2.711 -28.516 -11.5 1 89.62 249 VAL B O 1
ATOM 6110 N N . PRO B 1 250 ? 0.9 -27.484 -12.18 1 90.12 250 PRO B N 1
ATOM 6111 C CA . PRO B 1 250 ? 0.124 -28.719 -12.391 1 90.12 250 PRO B CA 1
ATOM 6112 C C . PRO B 1 250 ? 0.823 -29.703 -13.32 1 90.12 250 PRO B C 1
ATOM 6114 O O . PRO B 1 250 ? 0.771 -30.906 -13.094 1 90.12 250 PRO B O 1
ATOM 6117 N N . SER B 1 251 ? 1.547 -29.219 -14.297 1 81.56 251 SER B N 1
ATOM 6118 C CA . SER B 1 251 ? 2.203 -30.125 -15.242 1 81.56 251 SER B CA 1
ATOM 6119 C C . SER B 1 251 ? 3.131 -31.094 -14.523 1 81.56 251 SER B C 1
ATOM 6121 O O . SER B 1 251 ? 3.199 -32.281 -14.883 1 81.56 251 SER B O 1
ATOM 6123 N N . VAL B 1 252 ? 3.803 -30.641 -13.508 1 86.31 252 VAL B N 1
ATOM 6124 C CA . VAL B 1 252 ? 4.723 -31.469 -12.734 1 86.31 252 VAL B CA 1
ATOM 6125 C C . VAL B 1 252 ? 3.938 -32.469 -11.914 1 86.31 252 VAL B C 1
ATOM 6127 O O . VAL B 1 252 ? 4.281 -33.656 -11.883 1 86.31 252 VAL B O 1
ATOM 6130 N N . LEU B 1 253 ? 2.916 -32.062 -11.32 1 92.81 253 LEU B N 1
ATOM 6131 C CA . LEU B 1 253 ? 2.086 -32.938 -10.492 1 92.81 253 LEU B CA 1
ATOM 6132 C C . LEU B 1 253 ? 1.393 -34 -11.336 1 92.81 253 LEU B C 1
ATOM 6134 O O . LEU B 1 253 ? 1.279 -35.156 -10.922 1 92.81 253 LEU B O 1
ATOM 6138 N N . ILE B 1 254 ? 0.933 -33.562 -12.516 1 86.81 254 ILE B N 1
ATOM 6139 C CA . ILE B 1 254 ? 0.288 -34.469 -13.461 1 86.81 254 ILE B CA 1
ATOM 6140 C C . ILE B 1 254 ? 1.267 -35.562 -13.883 1 86.81 254 ILE B C 1
ATOM 6142 O O . ILE B 1 254 ? 0.926 -36.75 -13.875 1 86.81 254 ILE B O 1
ATOM 6146 N N . TYR B 1 255 ? 2.475 -35.188 -14.164 1 82.88 255 TYR B N 1
ATOM 6147 C CA . TYR B 1 255 ? 3.504 -36.125 -14.594 1 82.88 255 TYR B CA 1
ATOM 6148 C C . TYR B 1 255 ? 3.799 -37.125 -13.5 1 82.88 255 TYR B C 1
ATOM 6150 O O . TYR B 1 255 ? 3.912 -38.344 -13.773 1 82.88 255 TYR B O 1
ATOM 6158 N N . PHE B 1 256 ? 3.898 -36.719 -12.305 1 92.62 256 PHE B N 1
ATOM 6159 C CA . PHE B 1 256 ? 4.203 -37.594 -11.188 1 92.62 256 PHE B CA 1
ATOM 6160 C C . PHE B 1 256 ? 3.07 -38.594 -10.961 1 92.62 256 PHE B C 1
ATOM 6162 O O . PHE B 1 256 ? 3.316 -39.781 -10.68 1 92.62 256 PHE B O 1
ATOM 6169 N N . ALA B 1 257 ? 1.863 -38.125 -11.094 1 92.38 257 ALA B N 1
ATOM 6170 C CA . ALA B 1 257 ? 0.703 -39 -10.945 1 92.38 257 ALA B CA 1
ATOM 6171 C C . ALA B 1 257 ? 0.655 -40.062 -12.062 1 92.38 257 ALA B C 1
ATOM 6173 O O . ALA B 1 257 ? 0.445 -41.25 -11.805 1 92.38 257 ALA B O 1
ATOM 6174 N N . ASN B 1 258 ? 0.89 -39.625 -13.273 1 87.06 258 ASN B N 1
ATOM 6175 C CA . ASN B 1 258 ? 0.763 -40.469 -14.445 1 87.06 258 ASN B CA 1
ATOM 6176 C C . ASN B 1 258 ? 1.816 -41.594 -14.461 1 87.06 258 ASN B C 1
ATOM 6178 O O . ASN B 1 258 ? 1.588 -42.656 -15.008 1 87.06 258 ASN B O 1
ATOM 6182 N N . THR B 1 259 ? 2.932 -41.344 -13.82 1 86.69 259 THR B N 1
ATOM 6183 C CA . THR B 1 259 ? 4.012 -42.312 -13.812 1 86.69 259 THR B CA 1
ATOM 6184 C C . THR B 1 259 ? 3.902 -43.219 -12.594 1 86.69 259 THR B C 1
ATOM 6186 O O . THR B 1 259 ? 4.781 -44.062 -12.352 1 86.69 259 THR B O 1
ATOM 6189 N N . GLU B 1 260 ? 2.951 -43.062 -11.742 1 92.62 260 GLU B N 1
ATOM 6190 C CA . GLU B 1 260 ? 2.689 -43.844 -10.531 1 92.62 260 GLU B CA 1
ATOM 6191 C C . GLU B 1 260 ? 3.875 -43.781 -9.57 1 92.62 260 GLU B C 1
ATOM 6193 O O . GLU B 1 260 ? 4.098 -44.719 -8.797 1 92.62 260 GLU B O 1
ATOM 6198 N N . ALA B 1 261 ? 4.594 -42.719 -9.75 1 92.44 261 ALA B N 1
ATOM 6199 C CA . ALA B 1 261 ? 5.785 -42.531 -8.922 1 92.44 261 ALA B CA 1
ATOM 6200 C C . ALA B 1 261 ? 5.414 -42.406 -7.445 1 92.44 261 ALA B C 1
ATOM 6202 O O . ALA B 1 261 ? 6.191 -42.812 -6.57 1 92.44 261 ALA B O 1
ATOM 6203 N N . LEU B 1 262 ? 4.262 -41.938 -7.16 1 96.19 262 LEU B N 1
ATOM 6204 C CA . LEU B 1 262 ? 3.801 -41.719 -5.797 1 96.19 262 LEU B CA 1
ATOM 6205 C C . LEU B 1 262 ? 3.758 -43 -5.008 1 96.19 262 LEU B C 1
ATOM 6207 O O . LEU B 1 262 ? 3.928 -43 -3.785 1 96.19 262 LEU B O 1
ATOM 6211 N N . ASN B 1 263 ? 3.545 -44.094 -5.699 1 95.62 263 ASN B N 1
ATOM 6212 C CA . ASN B 1 263 ? 3.369 -45.375 -5.059 1 95.62 263 ASN B CA 1
ATOM 6213 C C . ASN B 1 263 ? 4.645 -45.844 -4.363 1 95.62 263 ASN B C 1
ATOM 6215 O O . ASN B 1 263 ? 4.605 -46.719 -3.506 1 95.62 263 ASN B O 1
ATOM 6219 N N . ASN B 1 264 ? 5.73 -45.281 -4.711 1 96.06 264 ASN B N 1
ATOM 6220 C CA . ASN B 1 264 ? 7.027 -45.688 -4.195 1 96.06 264 ASN B CA 1
ATOM 6221 C C . ASN B 1 264 ? 7.383 -44.969 -2.902 1 96.06 264 ASN B C 1
ATOM 6223 O O . ASN B 1 264 ? 8.383 -45.312 -2.256 1 96.06 264 ASN B O 1
ATOM 6227 N N . PHE B 1 265 ? 6.57 -44 -2.461 1 97.19 265 PHE B N 1
ATOM 6228 C CA . PHE B 1 265 ? 6.922 -43.156 -1.321 1 97.19 265 PHE B CA 1
ATOM 6229 C C . PHE B 1 265 ? 5.703 -42.906 -0.446 1 97.19 265 PHE B C 1
ATOM 6231 O O . PHE B 1 265 ? 4.57 -42.875 -0.935 1 97.19 265 PHE B O 1
ATOM 6238 N N . SER B 1 266 ? 5.895 -42.688 0.828 1 96.62 266 SER B N 1
ATOM 6239 C CA . SER B 1 266 ? 4.793 -42.344 1.731 1 96.62 266 SER B CA 1
ATOM 6240 C C . SER B 1 266 ? 4.516 -40.844 1.764 1 96.62 266 SER B C 1
ATOM 6242 O O . SER B 1 266 ? 3.357 -40.438 1.771 1 96.62 266 SER B O 1
ATOM 6244 N N . LEU B 1 267 ? 5.574 -40.031 1.775 1 97.81 267 LEU B N 1
ATOM 6245 C CA . LEU B 1 267 ? 5.523 -38.594 1.793 1 97.81 267 LEU B CA 1
ATOM 6246 C C . LEU B 1 267 ? 4.699 -38.094 2.973 1 97.81 267 LEU B C 1
ATOM 6248 O O . LEU B 1 267 ? 3.904 -37.156 2.826 1 97.81 267 LEU B O 1
ATOM 6252 N N . ASN B 1 268 ? 4.832 -38.688 4.156 1 96 268 ASN B N 1
ATOM 6253 C CA . ASN B 1 268 ? 4.008 -38.438 5.332 1 96 268 ASN B CA 1
ATOM 6254 C C . A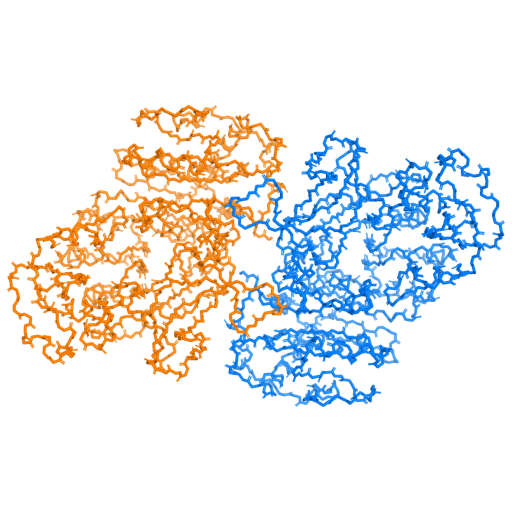SN B 1 268 ? 4.191 -37 5.848 1 96 268 ASN B C 1
ATOM 6256 O O . ASN B 1 268 ? 3.301 -36.469 6.5 1 96 268 ASN B O 1
ATOM 6260 N N . ALA B 1 269 ? 5.305 -36.406 5.539 1 97.88 269 ALA B N 1
ATOM 6261 C CA . ALA B 1 269 ? 5.582 -35.062 6.035 1 97.88 269 ALA B CA 1
ATOM 6262 C C . ALA B 1 269 ? 4.914 -34 5.16 1 97.88 269 ALA B C 1
ATOM 6264 O O . ALA B 1 269 ? 4.789 -32.844 5.559 1 97.88 269 ALA B O 1
ATOM 6265 N N . LEU B 1 270 ? 4.543 -34.375 3.979 1 98.38 270 LEU B N 1
ATOM 6266 C CA . LEU B 1 270 ? 3.928 -33.438 3.045 1 98.38 270 LEU B CA 1
ATOM 6267 C C . LEU B 1 270 ? 2.498 -33.094 3.467 1 98.38 270 LEU B C 1
ATOM 6269 O O . LEU B 1 270 ? 1.582 -33.906 3.238 1 98.38 270 LEU B O 1
ATOM 6273 N N . LYS B 1 271 ? 2.303 -31.891 3.975 1 98.44 271 LYS B N 1
ATOM 6274 C CA . LYS B 1 271 ? 1.031 -31.516 4.594 1 98.44 271 LYS B CA 1
ATOM 6275 C C . LYS B 1 271 ? 0.271 -30.516 3.73 1 98.44 271 LYS B C 1
ATOM 6277 O O . LYS B 1 271 ? -0.944 -30.359 3.873 1 98.44 271 LYS B O 1
ATOM 6282 N N . LYS B 1 272 ? 0.909 -29.766 2.893 1 98.75 272 LYS B N 1
ATOM 6283 C CA . LYS B 1 272 ? 0.293 -28.75 2.053 1 98.75 272 LYS B CA 1
ATOM 6284 C C . LYS B 1 272 ? 0.757 -28.875 0.604 1 98.75 272 LYS B C 1
ATOM 6286 O O . LYS B 1 272 ? 1.954 -28.797 0.32 1 98.75 272 LYS B O 1
ATOM 6291 N N . MET B 1 273 ? -0.157 -29.094 -0.274 1 98.56 273 MET B N 1
ATOM 6292 C CA . MET B 1 273 ? 0.073 -29.156 -1.715 1 98.56 273 MET B CA 1
ATOM 6293 C C . MET B 1 273 ? -0.631 -28 -2.422 1 98.56 273 MET B C 1
ATOM 6295 O O . MET B 1 273 ? -1.836 -28.062 -2.672 1 98.56 273 MET B O 1
ATOM 6299 N N . LEU B 1 274 ? 0.098 -27 -2.762 1 98.69 274 LEU B N 1
ATOM 6300 C CA . LEU B 1 274 ? -0.399 -25.844 -3.5 1 98.69 274 LEU B CA 1
ATOM 6301 C C . LEU B 1 274 ? 0.044 -25.906 -4.957 1 98.69 274 LEU B C 1
ATOM 6303 O O . LEU B 1 274 ? 1.153 -26.344 -5.258 1 98.69 274 LEU B O 1
ATOM 6307 N N . PHE B 1 275 ? -0.758 -25.547 -5.816 1 96.62 275 PHE B N 1
ATOM 6308 C CA . PHE B 1 275 ? -0.382 -25.531 -7.223 1 96.62 275 PHE B CA 1
ATOM 6309 C C . PHE B 1 275 ? -1.025 -24.359 -7.953 1 96.62 275 PHE B C 1
ATOM 6311 O O . PHE B 1 275 ? -2.098 -23.891 -7.562 1 96.62 275 PHE B O 1
ATOM 6318 N N . CYS B 1 276 ? -0.377 -23.844 -8.93 1 94.69 276 CYS B N 1
ATOM 6319 C CA . CYS B 1 276 ? -0.754 -22.641 -9.656 1 94.69 276 CYS B CA 1
ATOM 6320 C C . CYS B 1 276 ? -0.124 -22.609 -11.039 1 94.69 276 CYS B C 1
ATOM 6322 O O . CYS B 1 276 ? 0.874 -23.297 -11.289 1 94.69 276 CYS B O 1
ATOM 6324 N N . GLY B 1 277 ? -0.739 -21.812 -11.922 1 86.5 277 GLY B N 1
ATOM 6325 C CA . GLY B 1 277 ? -0.096 -21.516 -13.195 1 86.5 277 GLY B CA 1
ATOM 6326 C C . GLY B 1 277 ? -0.777 -22.172 -14.375 1 86.5 277 GLY B C 1
ATOM 6327 O O . GLY B 1 277 ? -0.646 -21.703 -15.516 1 86.5 277 GLY B O 1
ATOM 6328 N N . GLU B 1 278 ? -1.433 -23.328 -14.102 1 80.81 278 GLU B N 1
ATOM 6329 C CA . GLU B 1 278 ? -2.168 -24.078 -15.117 1 80.81 278 GLU B CA 1
ATOM 6330 C C . GLU B 1 278 ? -3.434 -24.703 -14.531 1 80.81 278 GLU B C 1
ATOM 6332 O O . GLU B 1 278 ? -3.588 -24.781 -13.312 1 80.81 278 GLU B O 1
ATOM 6337 N N . ILE B 1 279 ? -4.273 -25.062 -15.477 1 82.44 279 ILE B N 1
ATOM 6338 C CA . ILE B 1 279 ? -5.469 -25.766 -15.031 1 82.44 279 ILE B CA 1
ATOM 6339 C C . ILE B 1 279 ? -5.086 -27.141 -14.5 1 82.44 279 ILE B C 1
ATOM 6341 O O . ILE B 1 279 ? -4.355 -27.891 -15.156 1 82.44 279 ILE B O 1
ATOM 6345 N N . MET B 1 280 ? -5.461 -27.453 -13.344 1 89.62 280 MET B N 1
ATOM 6346 C CA . MET B 1 280 ? -5.191 -28.75 -12.719 1 89.62 280 MET B CA 1
ATOM 6347 C C . MET B 1 280 ? -6.328 -29.734 -12.992 1 89.62 280 MET B C 1
ATOM 6349 O O . MET B 1 280 ? -7.461 -29.5 -12.562 1 89.62 280 MET B O 1
ATOM 6353 N N . PRO B 1 281 ? -6.039 -30.844 -13.711 1 88.25 281 PRO B N 1
ATOM 6354 C CA . PRO B 1 281 ? -7.082 -31.844 -13.922 1 88.25 281 PRO B CA 1
ATOM 6355 C C . PRO B 1 281 ? -7.406 -32.625 -12.648 1 88.25 281 PRO B C 1
ATOM 6357 O O . PRO B 1 281 ? -6.496 -33.062 -11.93 1 88.25 281 PRO B O 1
ATOM 6360 N N . ASN B 1 282 ? -8.672 -32.875 -12.438 1 92.12 282 ASN B N 1
ATOM 6361 C CA . ASN B 1 282 ? -9.117 -33.562 -11.227 1 92.12 282 ASN B CA 1
ATOM 6362 C C . ASN B 1 282 ? -8.664 -35.031 -11.203 1 92.12 282 ASN B C 1
ATOM 6364 O O . ASN B 1 282 ? -8.406 -35.594 -10.141 1 92.12 282 ASN B O 1
ATOM 6368 N N . LYS B 1 283 ? -8.523 -35.656 -12.445 1 90.31 283 LYS B N 1
ATOM 6369 C CA . LYS B 1 283 ? -8.102 -37.062 -12.508 1 90.31 283 LYS B CA 1
ATOM 6370 C C . LYS B 1 283 ? -6.797 -37.281 -11.758 1 90.31 283 LYS B C 1
ATOM 6372 O O . LYS B 1 283 ? -6.727 -38.125 -10.852 1 90.31 283 LYS B O 1
ATOM 6377 N N . GLN B 1 284 ? -5.805 -36.531 -12.094 1 91.56 284 GLN B N 1
ATOM 6378 C CA . GLN B 1 284 ? -4.5 -36.656 -11.453 1 91.56 284 GLN B CA 1
ATOM 6379 C C . GLN B 1 284 ? -4.531 -36.062 -10.039 1 91.56 284 GLN B C 1
ATOM 6381 O O . GLN B 1 284 ? -3.848 -36.594 -9.148 1 91.56 284 GLN B O 1
ATOM 6386 N N . LEU B 1 285 ? -5.262 -34.969 -9.859 1 96.06 285 LEU B N 1
ATOM 6387 C CA . LEU B 1 285 ? -5.43 -34.438 -8.523 1 96.06 285 LEU B CA 1
ATOM 6388 C C . LEU B 1 285 ? -5.988 -35.469 -7.566 1 96.06 285 LEU B C 1
ATOM 6390 O O . LEU B 1 285 ? -5.539 -35.562 -6.422 1 96.06 285 LEU B O 1
ATOM 6394 N N . ASN B 1 286 ? -6.965 -36.219 -7.98 1 96.25 286 ASN B N 1
ATOM 6395 C CA . ASN B 1 286 ? -7.578 -37.25 -7.156 1 96.25 286 ASN B CA 1
ATOM 6396 C C . ASN B 1 286 ? -6.578 -38.344 -6.801 1 96.25 286 ASN B C 1
ATOM 6398 O O . ASN B 1 286 ? -6.648 -38.938 -5.719 1 96.25 286 ASN B O 1
ATOM 6402 N N . ILE B 1 287 ? -5.652 -38.688 -7.734 1 95.81 287 ILE B N 1
ATOM 6403 C CA . ILE B 1 287 ? -4.586 -39.656 -7.434 1 95.81 287 ILE B CA 1
ATOM 6404 C C . ILE B 1 287 ? -3.742 -39.125 -6.273 1 95.81 287 ILE B C 1
ATOM 6406 O O . ILE B 1 287 ? -3.467 -39.844 -5.316 1 95.81 287 ILE B O 1
ATOM 6410 N N . TRP B 1 288 ? -3.371 -37.844 -6.305 1 97.88 288 TRP B N 1
ATOM 6411 C CA . TRP B 1 288 ? -2.582 -37.219 -5.25 1 97.88 288 TRP B CA 1
ATOM 6412 C C . TRP B 1 288 ? -3.348 -37.219 -3.93 1 97.88 288 TRP B C 1
ATOM 6414 O O . TRP B 1 288 ? -2.795 -37.531 -2.879 1 97.88 288 TRP B O 1
ATOM 6424 N N . ARG B 1 289 ? -4.617 -36.812 -3.979 1 97.94 289 ARG B N 1
ATOM 6425 C CA . ARG B 1 289 ? -5.43 -36.688 -2.773 1 97.94 289 ARG B CA 1
ATOM 6426 C C . ARG B 1 289 ? -5.633 -38.062 -2.117 1 97.94 289 ARG B C 1
ATOM 6428 O O . ARG B 1 289 ? -5.688 -38.156 -0.89 1 97.94 289 ARG B O 1
ATOM 6435 N N . LYS B 1 290 ? -5.777 -39.062 -2.938 1 96.94 290 LYS B N 1
ATOM 6436 C CA . LYS B 1 290 ? -5.891 -40.406 -2.41 1 96.94 290 LYS B CA 1
ATOM 6437 C C . LYS B 1 290 ? -4.602 -40.844 -1.719 1 96.94 290 LYS B C 1
ATOM 6439 O O . LYS B 1 290 ? -4.637 -41.531 -0.702 1 96.94 290 LYS B O 1
ATOM 6444 N N . HIS B 1 291 ? -3.494 -40.469 -2.285 1 97.44 291 HIS B N 1
ATOM 6445 C CA . HIS B 1 291 ? -2.189 -40.844 -1.744 1 97.44 291 HIS B CA 1
ATOM 6446 C C . HIS B 1 291 ? -1.901 -40.094 -0.447 1 97.44 291 HIS B C 1
ATOM 6448 O O . HIS B 1 291 ? -1.208 -40.625 0.432 1 97.44 291 HIS B O 1
ATOM 6454 N N . LEU B 1 292 ? -2.35 -38.875 -0.299 1 98.06 292 LEU B N 1
ATOM 6455 C CA . LEU B 1 292 ? -2.146 -38.031 0.87 1 98.06 292 LEU B CA 1
ATOM 6456 C C . LEU B 1 292 ? -3.48 -37.531 1.427 1 98.06 292 LEU B C 1
ATOM 6458 O O . LEU B 1 292 ? -3.762 -36.344 1.417 1 98.06 292 LEU B O 1
ATOM 6462 N N . PRO B 1 293 ? -4.191 -38.344 2.041 1 96.25 293 PRO B N 1
ATOM 6463 C CA . PRO B 1 293 ? -5.57 -38.031 2.424 1 96.25 293 PRO B CA 1
ATOM 6464 C C . PRO B 1 293 ? -5.641 -36.938 3.494 1 96.25 293 PRO B C 1
ATOM 6466 O O . PRO B 1 293 ? -6.68 -36.281 3.65 1 96.25 293 PRO B O 1
ATOM 6469 N N . ASN B 1 294 ? -4.555 -36.688 4.211 1 96.38 294 ASN B N 1
ATOM 6470 C CA . ASN B 1 294 ? -4.598 -35.719 5.297 1 96.38 294 ASN B CA 1
ATOM 6471 C C . ASN B 1 294 ? -3.965 -34.375 4.883 1 96.38 294 ASN B C 1
ATOM 6473 O O . ASN B 1 294 ? -3.945 -33.438 5.664 1 96.38 294 ASN B O 1
ATOM 6477 N N . ALA B 1 295 ? -3.43 -34.312 3.723 1 98.19 295 ALA B N 1
ATOM 6478 C CA . ALA B 1 295 ? -2.768 -33.094 3.254 1 98.19 295 ALA B CA 1
ATOM 6479 C C . ALA B 1 295 ? -3.785 -32.062 2.768 1 98.19 295 ALA B C 1
ATOM 6481 O O . ALA B 1 295 ? -4.867 -32.438 2.299 1 98.19 295 ALA B O 1
ATOM 6482 N N . LEU B 1 296 ? -3.49 -30.766 3.008 1 98.62 296 LEU B N 1
ATOM 6483 C CA . LEU B 1 296 ? -4.254 -29.672 2.422 1 98.62 296 LEU B CA 1
ATOM 6484 C C . LEU B 1 296 ? -3.887 -29.484 0.955 1 98.62 296 LEU B C 1
ATOM 6486 O O . LEU B 1 296 ? -2.707 -29.391 0.611 1 98.62 296 LEU B O 1
ATOM 6490 N N . PHE B 1 297 ? -4.852 -29.531 0.057 1 98.75 297 PHE B N 1
ATOM 6491 C CA . PHE B 1 297 ? -4.68 -29.234 -1.357 1 98.75 297 PHE B CA 1
ATOM 6492 C C . PHE B 1 297 ? -5.34 -27.906 -1.707 1 98.75 297 PHE B C 1
ATOM 6494 O O . PHE B 1 297 ? -6.461 -27.625 -1.272 1 98.75 297 PHE B O 1
ATOM 6501 N N . ALA B 1 298 ? -4.641 -27.031 -2.467 1 98.81 298 ALA B N 1
ATOM 6502 C CA . ALA B 1 298 ? -5.242 -25.766 -2.859 1 98.81 298 ALA B CA 1
ATOM 6503 C C . ALA B 1 298 ? -4.883 -25.406 -4.297 1 98.81 298 ALA B C 1
ATOM 6505 O O . ALA B 1 298 ? -3.736 -25.578 -4.719 1 98.81 298 ALA B O 1
ATOM 6506 N N . ASN B 1 299 ? -5.898 -25 -5.047 1 98.5 299 ASN B N 1
ATOM 6507 C CA . ASN B 1 299 ? -5.738 -24.438 -6.383 1 98.5 299 ASN B CA 1
ATOM 6508 C C . ASN B 1 299 ? -5.594 -22.922 -6.344 1 98.5 299 ASN B C 1
ATOM 6510 O O . ASN B 1 299 ? -6.512 -22.219 -5.918 1 98.5 299 ASN B O 1
ATOM 6514 N N . LEU B 1 300 ? -4.445 -22.484 -6.715 1 98.31 300 LEU B N 1
ATOM 6515 C CA . LEU B 1 300 ? -4.188 -21.047 -6.746 1 98.31 300 LEU B CA 1
ATOM 6516 C C . LEU B 1 300 ? -4.184 -20.531 -8.18 1 98.31 300 LEU B C 1
ATOM 6518 O O . LEU B 1 300 ? -3.912 -21.281 -9.117 1 98.31 300 LEU B O 1
ATOM 6522 N N . TYR B 1 301 ? -4.516 -19.203 -8.336 1 96.88 301 TYR B N 1
ATOM 6523 C CA . TYR B 1 301 ? -4.598 -18.578 -9.648 1 96.88 301 TYR B CA 1
ATOM 6524 C C . TYR B 1 301 ? -4.09 -17.156 -9.609 1 96.88 301 TYR B C 1
ATOM 6526 O O . TYR B 1 301 ? -4.402 -16.391 -8.688 1 96.88 301 TYR B O 1
ATOM 6534 N N . GLY B 1 302 ? -3.371 -16.875 -10.594 1 94.81 302 GLY B N 1
ATOM 6535 C CA . GLY B 1 302 ? -3.018 -15.484 -10.789 1 94.81 302 GLY B CA 1
ATOM 6536 C C . GLY B 1 302 ? -2.012 -15.266 -11.898 1 94.81 302 GLY B C 1
ATOM 6537 O O . GLY B 1 302 ? -1.167 -16.125 -12.156 1 94.81 302 GLY B O 1
ATOM 6538 N N . PRO B 1 303 ? -2.109 -14.102 -12.594 1 91.38 303 PRO B N 1
ATOM 6539 C CA . PRO B 1 303 ? -1.124 -13.695 -13.602 1 91.38 303 PRO B CA 1
ATOM 6540 C C . PRO B 1 303 ? 0.084 -12.992 -12.992 1 91.38 303 PRO B C 1
ATOM 6542 O O . PRO B 1 303 ? 0.027 -12.547 -11.844 1 91.38 303 PRO B O 1
ATOM 6545 N N . THR B 1 304 ? 1.157 -12.938 -13.734 1 90.88 304 THR B N 1
ATOM 6546 C CA . THR B 1 304 ? 2.395 -12.305 -13.297 1 90.88 304 THR B CA 1
ATOM 6547 C C . THR B 1 304 ? 2.152 -10.844 -12.93 1 90.88 304 THR B C 1
ATOM 6549 O O . THR B 1 304 ? 2.783 -10.312 -12.008 1 90.88 304 THR B O 1
ATOM 6552 N N . GLU B 1 305 ? 1.152 -10.203 -13.57 1 96 305 GLU B N 1
ATOM 6553 C CA . GLU B 1 305 ? 0.893 -8.766 -13.469 1 96 305 GLU B CA 1
ATOM 6554 C C . GLU B 1 305 ? 0.261 -8.414 -12.125 1 96 305 GLU B C 1
ATOM 6556 O O . GLU B 1 305 ? 0.145 -7.238 -11.781 1 96 305 GLU B O 1
ATOM 6561 N N . ILE B 1 306 ? -0.132 -9.367 -11.266 1 96.56 306 ILE B N 1
ATOM 6562 C CA . ILE B 1 306 ? -0.775 -9.078 -9.992 1 96.56 306 ILE B CA 1
ATOM 6563 C C . ILE B 1 306 ? 0.059 -9.656 -8.852 1 96.56 306 ILE B C 1
ATOM 6565 O O . ILE B 1 306 ? -0.436 -9.82 -7.73 1 96.56 306 ILE B O 1
ATOM 6569 N N . THR B 1 307 ? 1.301 -10.039 -9.094 1 96.56 307 THR B N 1
ATOM 6570 C CA . THR B 1 307 ? 2.215 -10.594 -8.102 1 96.56 307 THR B CA 1
ATOM 6571 C C . THR B 1 307 ? 1.807 -12.008 -7.723 1 96.56 307 THR B C 1
ATOM 6573 O O . THR B 1 307 ? 1.504 -12.289 -6.562 1 96.56 307 THR B O 1
ATOM 6576 N N . ASP B 1 308 ? 1.765 -12.875 -8.672 1 94.62 308 ASP B N 1
ATOM 6577 C CA . ASP B 1 308 ? 1.694 -14.328 -8.594 1 94.62 308 ASP B CA 1
ATOM 6578 C C . ASP B 1 308 ? 0.253 -14.805 -8.422 1 94.62 308 ASP B C 1
ATOM 6580 O O . ASP B 1 308 ? -0.375 -15.266 -9.375 1 94.62 308 ASP B O 1
ATOM 6584 N N . VAL B 1 309 ? -0.422 -14.57 -7.234 1 97.88 309 VAL B N 1
ATOM 6585 C CA . VAL B 1 309 ? -1.713 -15.203 -6.969 1 97.88 309 VAL B CA 1
ATOM 6586 C C . VAL B 1 309 ? -2.721 -14.141 -6.527 1 97.88 309 VAL B C 1
ATOM 6588 O O . VAL B 1 309 ? -2.402 -13.273 -5.715 1 97.88 309 VAL B O 1
ATOM 6591 N N . CYS B 1 310 ? -3.953 -14.227 -7.066 1 97.88 310 CYS B N 1
ATOM 6592 C CA . CYS B 1 310 ? -5.008 -13.312 -6.648 1 97.88 310 CYS B CA 1
ATOM 6593 C C . CYS B 1 310 ? -6.246 -14.078 -6.195 1 97.88 310 CYS B C 1
ATOM 6595 O O . CYS B 1 310 ? -7.141 -13.5 -5.574 1 97.88 310 CYS B O 1
ATOM 6597 N N . SER B 1 311 ? -6.402 -15.359 -6.461 1 98.12 311 SER B N 1
ATOM 6598 C CA . SER B 1 311 ? -7.516 -16.188 -6.027 1 98.12 311 SER B CA 1
ATOM 6599 C C . SER B 1 311 ? -7.035 -17.578 -5.621 1 98.12 311 SER B C 1
ATOM 6601 O O . SER B 1 311 ? -5.953 -18.016 -6.023 1 98.12 311 SER B O 1
ATOM 6603 N N . PHE B 1 312 ? -7.809 -18.25 -4.785 1 98.62 312 PHE B N 1
ATOM 6604 C CA . PHE B 1 312 ? -7.406 -19.562 -4.328 1 98.62 312 PHE B CA 1
ATOM 6605 C C . PHE B 1 312 ? -8.617 -20.391 -3.893 1 98.62 312 PHE B C 1
ATOM 6607 O O . PHE B 1 312 ? -9.664 -19.828 -3.553 1 98.62 312 PHE B O 1
ATOM 6614 N N . TYR B 1 313 ? -8.484 -21.641 -3.988 1 98.56 313 TYR B N 1
ATOM 6615 C CA . TYR B 1 313 ? -9.5 -22.594 -3.562 1 98.56 313 TYR B CA 1
ATOM 6616 C C . TYR B 1 313 ? -8.883 -23.734 -2.77 1 98.56 313 TYR B C 1
ATOM 6618 O O . TYR B 1 313 ? -8.117 -24.547 -3.316 1 98.56 313 TYR B O 1
ATOM 6626 N N . ILE B 1 314 ? -9.102 -23.812 -1.472 1 98.56 314 ILE B N 1
ATOM 6627 C CA . ILE B 1 314 ? -8.727 -24.969 -0.669 1 98.56 314 ILE B CA 1
ATOM 6628 C C . ILE B 1 314 ? -9.727 -26.109 -0.905 1 98.56 314 ILE B C 1
ATOM 6630 O O . ILE B 1 314 ? -10.914 -25.969 -0.596 1 98.56 314 ILE B O 1
ATOM 6634 N N . ILE B 1 315 ? -9.273 -27.125 -1.439 1 98 315 ILE B N 1
ATOM 6635 C CA . ILE B 1 315 ? -10.125 -28.219 -1.86 1 98 315 ILE B CA 1
ATOM 6636 C C . ILE B 1 315 ? -10.75 -28.891 -0.636 1 98 315 ILE B C 1
ATOM 6638 O O . ILE B 1 315 ? -10.047 -29.469 0.187 1 98 315 ILE B O 1
ATOM 6642 N N . ASN B 1 316 ? -12.023 -28.766 -0.58 1 95.75 316 ASN B N 1
ATOM 6643 C CA . ASN B 1 316 ? -12.695 -29.234 0.63 1 95.75 316 ASN B CA 1
ATOM 6644 C C . ASN B 1 316 ? -13.867 -30.156 0.303 1 95.75 316 ASN B C 1
ATOM 6646 O O . ASN B 1 316 ? -14.719 -30.406 1.155 1 95.75 316 ASN B O 1
ATOM 6650 N N . ARG B 1 317 ? -13.938 -30.516 -0.958 1 96.62 317 ARG B N 1
ATOM 6651 C CA . ARG B 1 317 ? -14.953 -31.484 -1.359 1 96.62 317 ARG B CA 1
ATOM 6652 C C . ARG B 1 317 ? -14.445 -32.375 -2.486 1 96.62 317 ARG B C 1
ATOM 6654 O O . ARG B 1 317 ? -13.336 -32.188 -2.988 1 96.62 317 ARG B O 1
ATOM 6661 N N . THR B 1 318 ? -15.234 -33.469 -2.859 1 96.25 318 THR B N 1
ATOM 6662 C CA . THR B 1 318 ? -14.852 -34.375 -3.92 1 96.25 318 THR B CA 1
ATOM 6663 C C . THR B 1 318 ? -15.18 -33.812 -5.289 1 96.25 318 THR B C 1
ATOM 6665 O O . THR B 1 318 ? -16.156 -33.062 -5.438 1 96.25 318 THR B O 1
ATOM 6668 N N . PHE B 1 319 ? -14.359 -34.125 -6.199 1 95.25 319 PHE B N 1
ATOM 6669 C CA . PHE B 1 319 ? -14.562 -33.75 -7.59 1 95.25 319 PHE B CA 1
ATOM 6670 C C . PHE B 1 319 ? -14.469 -34.969 -8.508 1 95.25 319 PHE B C 1
ATOM 6672 O O . PHE B 1 319 ? -13.555 -35.781 -8.375 1 95.25 319 PHE B O 1
ATOM 6679 N N . LYS B 1 320 ? -15.461 -35.031 -9.469 1 93.19 320 LYS B N 1
ATOM 6680 C CA . LYS B 1 320 ? -15.328 -36 -10.539 1 93.19 320 LYS B CA 1
ATOM 6681 C C . LYS B 1 320 ? -14.211 -35.625 -11.508 1 93.19 320 LYS B C 1
ATOM 6683 O O . LYS B 1 320 ? -13.867 -34.438 -11.633 1 93.19 320 LYS B O 1
ATOM 6688 N N . ASP B 1 321 ? -13.656 -36.562 -12.148 1 87.31 321 ASP B N 1
ATOM 6689 C CA . ASP B 1 321 ? -12.5 -36.375 -13.023 1 87.31 321 ASP B CA 1
ATOM 6690 C C . ASP B 1 321 ? -12.812 -35.375 -14.125 1 87.31 321 ASP B C 1
ATOM 6692 O O . ASP B 1 321 ? -11.93 -34.656 -14.586 1 87.31 321 ASP B O 1
ATOM 6696 N N . GLU B 1 322 ? -14.078 -35.25 -14.57 1 81.88 322 GLU B N 1
ATOM 6697 C CA . GLU B 1 322 ? -14.445 -34.438 -15.719 1 81.88 322 GLU B CA 1
ATOM 6698 C C . GLU B 1 322 ? -14.828 -33 -15.289 1 81.88 322 GLU B C 1
ATOM 6700 O O . GLU B 1 322 ? -15.039 -32.125 -16.125 1 81.88 322 GLU B O 1
ATOM 6705 N N . GLU B 1 323 ? -14.891 -32.75 -13.984 1 86.75 323 GLU B N 1
ATOM 6706 C CA . GLU B 1 323 ? -15.289 -31.438 -13.484 1 86.75 323 GLU B CA 1
ATOM 6707 C C . GLU B 1 323 ? -14.133 -30.438 -13.562 1 86.75 323 GLU B C 1
ATOM 6709 O O . GLU B 1 323 ? -12.969 -30.844 -13.602 1 86.75 323 GLU B O 1
ATOM 6714 N N . LEU B 1 324 ? -14.5 -29.219 -13.633 1 88.31 324 LEU B N 1
ATOM 6715 C CA . LEU B 1 324 ? -13.492 -28.172 -13.531 1 88.31 324 LEU B CA 1
ATOM 6716 C C . LEU B 1 324 ? -13.203 -27.828 -12.07 1 88.31 324 LEU B C 1
ATOM 6718 O O . LEU B 1 324 ? -14.125 -27.734 -11.258 1 88.31 324 LEU B O 1
ATOM 6722 N N . LEU B 1 325 ? -11.961 -27.781 -11.773 1 93.56 325 LEU B N 1
ATOM 6723 C CA . LEU B 1 325 ? -11.562 -27.359 -10.438 1 93.56 325 LEU B CA 1
ATOM 6724 C C . LEU B 1 325 ? -11.664 -25.844 -10.297 1 93.56 325 LEU B C 1
ATOM 6726 O O . LEU B 1 325 ? -11.102 -25.094 -11.102 1 93.56 325 LEU B O 1
ATOM 6730 N N . PRO B 1 326 ? -12.391 -25.312 -9.32 1 97.19 326 PRO B N 1
ATOM 6731 C CA . PRO B 1 326 ? -12.516 -23.859 -9.164 1 97.19 326 PRO B CA 1
ATOM 6732 C C . PRO B 1 326 ? -11.188 -23.188 -8.828 1 97.19 326 PRO B C 1
ATOM 6734 O O . PRO B 1 326 ? -10.328 -23.797 -8.18 1 97.19 326 PRO B O 1
ATOM 6737 N N . ILE B 1 327 ? -11.062 -21.953 -9.281 1 97.5 327 ILE B N 1
ATOM 6738 C CA . ILE B 1 327 ? -9.945 -21.125 -8.828 1 97.5 327 ILE B CA 1
ATOM 6739 C C . ILE B 1 327 ? -10.344 -20.391 -7.551 1 97.5 327 ILE B C 1
ATOM 6741 O O . ILE B 1 327 ? -9.516 -19.703 -6.941 1 97.5 327 ILE B O 1
ATOM 6745 N N . GLY B 1 328 ? -11.555 -20.484 -7.121 1 97.94 328 GLY B N 1
ATOM 6746 C CA . GLY B 1 328 ? -11.977 -20.109 -5.785 1 97.94 328 GLY B CA 1
ATOM 6747 C C . GLY B 1 328 ? -12.375 -18.641 -5.68 1 97.94 328 GLY B C 1
ATOM 6748 O O . GLY B 1 328 ? -13.18 -18.156 -6.469 1 97.94 328 GLY B O 1
ATOM 6749 N N . LYS B 1 329 ? -11.922 -18.047 -4.605 1 97.25 329 LYS B N 1
ATOM 6750 C CA . LYS B 1 329 ? -12.281 -16.672 -4.273 1 97.25 329 LYS B CA 1
ATOM 6751 C C . LYS B 1 329 ? -11.031 -15.797 -4.121 1 97.25 329 LYS B C 1
ATOM 6753 O O . LYS B 1 329 ? -9.914 -16.312 -4.148 1 97.25 329 LYS B O 1
ATOM 6758 N N . ALA B 1 330 ? -11.281 -14.539 -3.943 1 97.81 330 ALA B N 1
ATOM 6759 C CA . ALA B 1 330 ? -10.195 -13.562 -3.895 1 97.81 330 ALA B CA 1
ATOM 6760 C C . ALA B 1 330 ? -9.297 -13.797 -2.688 1 97.81 330 ALA B C 1
ATOM 6762 O O . ALA B 1 330 ? -9.781 -14.148 -1.606 1 97.81 330 ALA B O 1
ATOM 6763 N N . CYS B 1 331 ? -7.98 -13.609 -2.871 1 97.88 331 CYS B N 1
ATOM 6764 C CA . CYS B 1 331 ? -7.066 -13.492 -1.743 1 97.88 331 CYS B CA 1
ATOM 6765 C C . CYS B 1 331 ? -7.414 -12.289 -0.874 1 97.88 331 CYS B C 1
ATOM 6767 O O . CYS B 1 331 ? -8.078 -11.359 -1.332 1 97.88 331 CYS B O 1
ATOM 6769 N N . LYS B 1 332 ? -6.988 -12.352 0.386 1 97 332 LYS B N 1
ATOM 6770 C CA . LYS B 1 332 ? -7.18 -11.188 1.255 1 97 332 LYS B CA 1
ATOM 6771 C C . LYS B 1 332 ? -6.582 -9.93 0.634 1 97 332 LYS B C 1
ATOM 6773 O O . LYS B 1 332 ? -5.508 -9.984 0.033 1 97 332 LYS B O 1
ATOM 6778 N N . ASN B 1 333 ? -7.266 -8.797 0.742 1 97.81 333 ASN B N 1
ATOM 6779 C CA . ASN B 1 333 ? -6.848 -7.473 0.289 1 97.81 333 ASN B CA 1
ATOM 6780 C C . ASN B 1 333 ? -6.758 -7.406 -1.233 1 97.81 333 ASN B C 1
ATOM 6782 O O . ASN B 1 333 ? -5.977 -6.625 -1.779 1 97.81 333 ASN B O 1
ATOM 6786 N N . THR B 1 334 ? -7.422 -8.312 -1.921 1 97.94 334 THR B N 1
ATOM 6787 C CA . THR B 1 334 ? -7.578 -8.344 -3.371 1 97.94 334 THR B CA 1
ATOM 6788 C C . THR B 1 334 ? -9.055 -8.422 -3.754 1 97.94 334 THR B C 1
ATOM 6790 O O . THR B 1 334 ? -9.836 -9.102 -3.096 1 97.94 334 THR B O 1
ATOM 6793 N N . GLU B 1 335 ? -9.422 -7.684 -4.758 1 97.56 335 GLU B N 1
ATOM 6794 C CA . GLU B 1 335 ? -10.789 -7.746 -5.258 1 97.56 335 GLU B CA 1
ATOM 6795 C C . GLU B 1 335 ? -10.828 -8.281 -6.688 1 97.56 335 GLU B C 1
ATOM 6797 O O . GLU B 1 335 ? -10.016 -7.895 -7.523 1 97.56 335 GLU B O 1
ATOM 6802 N N . LEU B 1 336 ? -11.719 -9.234 -6.922 1 97.88 336 LEU B N 1
ATOM 6803 C CA . LEU B 1 336 ? -11.961 -9.805 -8.242 1 97.88 336 LEU B CA 1
ATOM 6804 C C . LEU B 1 336 ? -13.289 -9.305 -8.805 1 97.88 336 LEU B C 1
ATOM 6806 O O . LEU B 1 336 ? -14.305 -9.305 -8.102 1 97.88 336 LEU B O 1
ATOM 6810 N N . LEU B 1 337 ? -13.234 -8.828 -9.977 1 97.62 337 LEU B N 1
ATOM 6811 C CA . LEU B 1 337 ? -14.43 -8.375 -10.68 1 97.62 337 LEU B CA 1
ATOM 6812 C C . LEU B 1 337 ? -14.586 -9.086 -12.016 1 97.62 337 LEU B C 1
ATOM 6814 O O . LEU B 1 337 ? -13.594 -9.328 -12.711 1 97.62 337 LEU B O 1
ATOM 6818 N N . VAL B 1 338 ? -15.781 -9.406 -12.352 1 97.5 338 VAL B N 1
ATOM 6819 C CA . VAL B 1 338 ? -16.078 -10.062 -13.625 1 97.5 338 VAL B CA 1
ATOM 6820 C C . VAL B 1 338 ? -16.969 -9.164 -14.469 1 97.5 338 VAL B C 1
ATOM 6822 O O . VAL B 1 338 ? -17.984 -8.648 -13.984 1 97.5 338 VAL B O 1
ATOM 6825 N N . PHE B 1 339 ? -16.531 -8.922 -15.688 1 96.94 339 PHE B N 1
ATOM 6826 C CA . PHE B 1 339 ? -17.312 -8.094 -16.594 1 96.94 339 PHE B CA 1
ATOM 6827 C C . PHE B 1 339 ? -17.609 -8.852 -17.891 1 96.94 339 PHE B C 1
ATOM 6829 O O . PHE B 1 339 ? -16.781 -9.625 -18.375 1 96.94 339 PHE B O 1
ATOM 6836 N N . ASP B 1 340 ? -18.766 -8.594 -18.438 1 95.06 340 ASP B N 1
ATOM 6837 C CA . ASP B 1 340 ? -19.078 -9.156 -19.734 1 95.06 340 ASP B CA 1
ATOM 6838 C C . ASP B 1 340 ? -18.453 -8.336 -20.859 1 95.06 340 ASP B C 1
ATOM 6840 O O . ASP B 1 340 ? -17.656 -7.441 -20.609 1 95.06 340 ASP B O 1
ATOM 6844 N N . GLU B 1 341 ? -18.75 -8.648 -22.094 1 89.88 341 GLU B N 1
ATOM 6845 C CA . GLU B 1 341 ? -18.125 -8.016 -23.25 1 89.88 341 GLU B CA 1
ATOM 6846 C C . GLU B 1 341 ? -18.484 -6.531 -23.328 1 89.88 341 GLU B C 1
ATOM 6848 O O . GLU B 1 341 ? -17.734 -5.742 -23.906 1 89.88 341 GLU B O 1
ATOM 6853 N N . ASN B 1 342 ? -19.625 -6.164 -22.766 1 93.62 342 ASN B N 1
ATOM 6854 C CA . ASN B 1 342 ? -20.078 -4.773 -22.766 1 93.62 342 ASN B CA 1
ATOM 6855 C C . ASN B 1 342 ? -19.656 -4.059 -21.484 1 93.62 342 ASN B C 1
ATOM 6857 O O . ASN B 1 342 ? -20.156 -2.965 -21.188 1 93.62 342 ASN B O 1
ATOM 6861 N N . MET B 1 343 ? -18.875 -4.742 -20.656 1 95.06 343 MET B N 1
ATOM 6862 C CA . MET B 1 343 ? -18.328 -4.207 -19.406 1 95.06 343 MET B CA 1
ATOM 6863 C C . MET B 1 343 ? -19.438 -4.039 -18.375 1 95.06 343 MET B C 1
ATOM 6865 O O . MET B 1 343 ? -19.406 -3.102 -17.578 1 95.06 343 MET B O 1
ATOM 6869 N N . ASN B 1 344 ? -20.453 -4.824 -18.562 1 94.94 344 ASN B N 1
ATOM 6870 C CA . ASN B 1 344 ? -21.406 -4.934 -17.469 1 94.94 344 ASN B CA 1
ATOM 6871 C C . ASN B 1 344 ? -20.891 -5.863 -16.359 1 94.94 344 ASN B C 1
ATOM 6873 O O . ASN B 1 344 ? -20.344 -6.93 -16.656 1 94.94 344 ASN B O 1
ATOM 6877 N N . PHE B 1 345 ? -21.156 -5.43 -15.211 1 95.81 345 PHE B N 1
ATOM 6878 C CA . PHE B 1 345 ? -20.688 -6.184 -14.047 1 95.81 345 PHE B CA 1
ATOM 6879 C C . PHE B 1 345 ? -21.5 -7.461 -13.875 1 95.81 345 PHE B C 1
ATOM 6881 O O . PHE B 1 345 ? -22.734 -7.445 -13.969 1 95.81 345 PHE B O 1
ATOM 6888 N N . ILE B 1 346 ? -20.781 -8.57 -13.688 1 96.25 346 ILE B N 1
ATOM 6889 C CA . ILE B 1 346 ? -21.406 -9.859 -13.383 1 96.25 346 ILE B CA 1
ATOM 6890 C C . ILE B 1 346 ? -21.219 -10.172 -11.898 1 96.25 346 ILE B C 1
ATOM 6892 O O . ILE B 1 346 ? -20.094 -10.367 -11.438 1 96.25 346 ILE B O 1
ATOM 6896 N N . SER B 1 347 ? -22.312 -10.281 -11.141 1 93.75 347 SER B N 1
ATOM 6897 C CA . SER B 1 347 ? -22.25 -10.531 -9.703 1 93.75 347 SER B CA 1
ATOM 6898 C C . SER B 1 347 ? -22.109 -12.016 -9.406 1 93.75 347 SER B C 1
ATOM 6900 O O . SER B 1 347 ? -22.453 -12.859 -10.242 1 93.75 347 SER B O 1
ATOM 6902 N N . PRO B 1 348 ? -21.641 -12.336 -8.195 1 92.88 348 PRO B N 1
ATOM 6903 C CA . PRO B 1 348 ? -21.516 -13.742 -7.797 1 92.88 348 PRO B CA 1
ATOM 6904 C C . PRO B 1 348 ? -22.844 -14.477 -7.812 1 92.88 348 PRO B C 1
ATOM 6906 O O . PRO B 1 348 ? -22.875 -15.711 -7.836 1 92.88 348 PRO B O 1
ATOM 6909 N N . LYS B 1 349 ? -23.969 -13.797 -7.852 1 92.06 349 LYS B N 1
ATOM 6910 C CA . LYS B 1 349 ? -25.297 -14.398 -7.879 1 92.06 349 LYS B CA 1
ATOM 6911 C C . LYS B 1 349 ? -25.672 -14.852 -9.289 1 92.06 349 LYS B C 1
ATOM 6913 O O . LYS B 1 349 ? -26.609 -15.617 -9.477 1 92.06 349 LYS B O 1
ATOM 6918 N N . GLN B 1 350 ? -24.938 -14.297 -10.266 1 95.31 350 GLN B N 1
ATOM 6919 C CA . GLN B 1 350 ? -25.172 -14.688 -11.648 1 95.31 350 GLN B CA 1
ATOM 6920 C C . GLN B 1 350 ? -24.359 -15.914 -12.031 1 95.31 350 GLN B C 1
ATOM 6922 O O . GLN B 1 350 ? -23.406 -15.812 -12.812 1 95.31 350 GLN B O 1
ATOM 6927 N N . ILE B 1 351 ? -24.922 -17.062 -11.633 1 96.38 351 ILE B N 1
ATOM 6928 C CA . ILE B 1 351 ? -24.219 -18.344 -11.75 1 96.38 351 ILE B CA 1
ATOM 6929 C C . ILE B 1 351 ? -24.125 -18.75 -13.219 1 96.38 351 ILE B C 1
ATOM 6931 O O . ILE B 1 351 ? -25.094 -18.656 -13.961 1 96.38 351 ILE B O 1
ATOM 6935 N N . GLY B 1 352 ? -22.953 -19.094 -13.641 1 95.06 352 GLY B N 1
ATOM 6936 C CA . GLY B 1 352 ? -22.734 -19.672 -14.953 1 95.06 352 GLY B CA 1
ATOM 6937 C C . GLY B 1 352 ? -22.547 -18.641 -16.047 1 95.06 352 GLY B C 1
ATOM 6938 O O . GLY B 1 352 ? -22.156 -18.969 -17.156 1 95.06 352 GLY B O 1
ATOM 6939 N N . VAL B 1 353 ? -22.766 -17.312 -15.703 1 95.94 353 VAL B N 1
ATOM 6940 C CA . VAL B 1 353 ? -22.594 -16.25 -16.688 1 95.94 353 VAL B CA 1
ATOM 6941 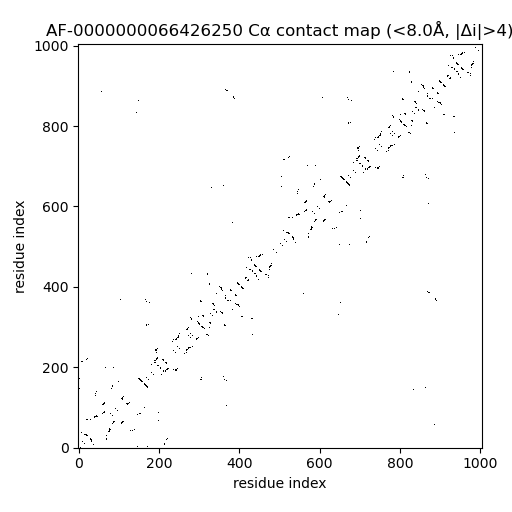C C . VAL B 1 353 ? -21.109 -15.969 -16.875 1 95.94 353 VAL B C 1
ATOM 6943 O O . VAL B 1 353 ? -20.391 -15.68 -15.914 1 95.94 353 VAL B O 1
ATOM 6946 N N . LYS B 1 354 ? -20.688 -16.125 -18.109 1 93.81 354 LYS B N 1
ATOM 6947 C CA . LYS B 1 354 ? -19.266 -16 -18.406 1 93.81 354 LYS B CA 1
ATOM 6948 C C . LYS B 1 354 ? -18.875 -14.539 -18.641 1 93.81 354 LYS B C 1
ATOM 6950 O O . LYS B 1 354 ? -19.656 -13.766 -19.203 1 93.81 354 LYS B O 1
ATOM 6955 N N . GLY B 1 355 ? -17.734 -14.148 -18.188 1 96.06 355 GLY B N 1
ATOM 6956 C CA . GLY B 1 355 ? -17.125 -12.844 -18.391 1 96.06 355 GLY B CA 1
ATOM 6957 C C . GLY B 1 355 ? -15.625 -12.844 -18.172 1 96.06 355 GLY B C 1
ATOM 6958 O O . GLY B 1 355 ? -15.039 -13.883 -17.844 1 96.06 355 GLY B O 1
ATOM 6959 N N . GLU B 1 356 ? -15.008 -11.781 -18.438 1 96.31 356 GLU B N 1
ATOM 6960 C CA . GLU B 1 356 ? -13.57 -11.625 -18.234 1 96.31 356 GLU B CA 1
ATOM 6961 C C . GLU B 1 356 ? -13.25 -11.234 -16.797 1 96.31 356 GLU B C 1
ATOM 6963 O O . GLU B 1 356 ? -13.961 -10.43 -16.188 1 96.31 356 GLU B O 1
ATOM 6968 N N . LEU B 1 357 ? -12.211 -11.828 -16.266 1 97.62 357 LEU B N 1
ATOM 6969 C CA . LEU B 1 357 ? -11.805 -11.57 -14.898 1 97.62 357 LEU B CA 1
ATOM 6970 C C . LEU B 1 357 ? -10.891 -10.352 -14.82 1 97.62 357 LEU B C 1
ATOM 6972 O O . LEU B 1 357 ? -9.93 -10.234 -15.586 1 97.62 357 LEU B O 1
ATOM 6976 N N . PHE B 1 358 ? -11.219 -9.414 -13.93 1 97.94 358 PHE B N 1
ATOM 6977 C CA . PHE B 1 358 ? -10.406 -8.25 -13.609 1 97.94 358 PHE B CA 1
ATOM 6978 C C . PHE B 1 358 ? -9.969 -8.281 -12.148 1 97.94 358 PHE B C 1
ATOM 6980 O O . PHE B 1 358 ? -10.672 -8.812 -11.297 1 97.94 358 PHE B O 1
ATOM 6987 N N . VAL B 1 359 ? -8.797 -7.77 -11.914 1 98.38 359 VAL B N 1
ATOM 6988 C CA . VAL B 1 359 ? -8.227 -7.809 -10.57 1 98.38 359 VAL B CA 1
ATOM 6989 C C . VAL B 1 359 ? -7.922 -6.391 -10.094 1 98.38 359 VAL B C 1
ATOM 6991 O O . VAL B 1 359 ? -7.426 -5.566 -10.867 1 98.38 359 VAL B O 1
ATOM 6994 N N . ARG B 1 360 ? -8.266 -6.121 -8.836 1 97.69 360 ARG B N 1
ATOM 6995 C CA . ARG B 1 360 ? -8.062 -4.832 -8.172 1 97.69 360 ARG B CA 1
ATOM 6996 C C . ARG B 1 360 ? -7.332 -5.008 -6.844 1 97.69 360 ARG B C 1
ATOM 6998 O O . ARG B 1 360 ? -7.582 -5.973 -6.117 1 97.69 360 ARG B O 1
ATOM 7005 N N . GLY B 1 361 ? -6.383 -4.062 -6.539 1 97.62 361 GLY B N 1
ATOM 7006 C CA . GLY B 1 361 ? -5.797 -4.117 -5.211 1 97.62 361 GLY B CA 1
ATOM 7007 C C . GLY B 1 361 ? -4.305 -3.834 -5.203 1 97.62 361 GLY B C 1
ATOM 7008 O O . GLY B 1 361 ? -3.721 -3.525 -6.242 1 97.62 361 GLY B O 1
ATOM 7009 N N . THR B 1 362 ? -3.668 -3.904 -3.996 1 97.38 362 THR B N 1
ATOM 7010 C CA . THR B 1 362 ? -2.277 -3.561 -3.725 1 97.38 362 THR B CA 1
ATOM 7011 C C . THR B 1 362 ? -1.333 -4.539 -4.418 1 97.38 362 THR B C 1
ATOM 7013 O O . THR B 1 362 ? -0.162 -4.227 -4.648 1 97.38 362 THR B O 1
ATOM 7016 N N . SER B 1 363 ? -1.804 -5.645 -4.871 1 96.12 363 SER B N 1
ATOM 7017 C CA . SER B 1 363 ? -0.995 -6.691 -5.484 1 96.12 363 SER B CA 1
ATOM 7018 C C . SER B 1 363 ? -0.634 -6.336 -6.922 1 96.12 363 SER B C 1
ATOM 7020 O O . SER B 1 363 ? 0.227 -6.977 -7.527 1 96.12 363 SER B O 1
ATOM 7022 N N . LEU B 1 364 ? -1.27 -5.312 -7.52 1 97.81 364 LEU B N 1
ATOM 7023 C CA . LEU B 1 364 ? -1.093 -4.977 -8.922 1 97.81 364 LEU B CA 1
ATOM 7024 C C . LEU B 1 364 ? 0.338 -4.527 -9.203 1 97.81 364 LEU B C 1
ATOM 7026 O O . LEU B 1 364 ? 0.939 -3.82 -8.391 1 97.81 364 LEU B O 1
ATOM 7030 N N . SER B 1 365 ? 0.842 -4.941 -10.375 1 97.69 365 SER B N 1
ATOM 7031 C CA . SER B 1 365 ? 2.086 -4.398 -10.906 1 97.69 365 SER B CA 1
ATOM 7032 C C . SER B 1 365 ? 1.938 -2.92 -11.25 1 97.69 365 SER B C 1
ATOM 7034 O O . SER B 1 365 ? 0.822 -2.4 -11.32 1 97.69 365 SER B O 1
ATOM 7036 N N . LEU B 1 366 ? 3.084 -2.285 -11.406 1 97.75 366 LEU B N 1
ATOM 7037 C CA . LEU B 1 366 ? 3.094 -0.879 -11.797 1 97.75 366 LEU B CA 1
ATOM 7038 C C . LEU B 1 366 ? 3.09 -0.738 -13.32 1 97.75 366 LEU B C 1
ATOM 7040 O O . LEU B 1 366 ? 3.328 0.35 -13.844 1 97.75 366 LEU B O 1
ATOM 7044 N N . GLY B 1 367 ? 2.885 -1.846 -14.023 1 97.31 367 GLY B N 1
ATOM 7045 C CA . GLY B 1 367 ? 2.816 -1.839 -15.477 1 97.31 367 GLY B CA 1
ATOM 7046 C C . GLY B 1 367 ? 3.973 -2.57 -16.141 1 97.31 367 GLY B C 1
ATOM 7047 O O . GLY B 1 367 ? 4.77 -3.221 -15.453 1 97.31 367 GLY B O 1
ATOM 7048 N N . TYR B 1 368 ? 3.93 -2.533 -17.469 1 95.94 368 TYR B N 1
ATOM 7049 C CA . TYR B 1 368 ? 5.004 -3.143 -18.234 1 95.94 368 TYR B CA 1
ATOM 7050 C C . TYR B 1 368 ? 6.176 -2.178 -18.406 1 95.94 368 TYR B C 1
ATOM 7052 O O . TYR B 1 368 ? 5.996 -1.048 -18.859 1 95.94 368 TYR B O 1
ATOM 7060 N N . TYR B 1 369 ? 7.391 -2.668 -18.031 1 97.44 369 TYR B N 1
ATOM 7061 C CA . TYR B 1 369 ? 8.594 -1.838 -18.016 1 97.44 369 TYR B CA 1
ATOM 7062 C C . TYR B 1 369 ? 8.891 -1.291 -19.406 1 97.44 369 TYR B C 1
ATOM 7064 O O . TYR B 1 369 ? 9.023 -2.055 -20.375 1 97.44 369 TYR B O 1
ATOM 7072 N N . ASN B 1 370 ? 8.953 0.036 -19.609 1 95.25 370 ASN B N 1
ATOM 7073 C CA . ASN B 1 370 ? 9.25 0.739 -20.844 1 95.25 370 ASN B CA 1
ATOM 7074 C C . ASN B 1 370 ? 8.234 0.411 -21.938 1 95.25 370 ASN B C 1
ATOM 7076 O O . ASN B 1 370 ? 8.594 0.262 -23.109 1 95.25 370 ASN B O 1
ATOM 7080 N N . ASP B 1 371 ? 6.984 0.176 -21.578 1 93.88 371 ASP B N 1
ATOM 7081 C CA . ASP B 1 371 ? 5.906 -0.097 -22.531 1 93.88 371 ASP B CA 1
ATOM 7082 C C . ASP B 1 371 ? 4.598 0.536 -22.062 1 93.88 371 ASP B C 1
ATOM 7084 O O . ASP B 1 371 ? 3.656 -0.172 -21.688 1 93.88 371 ASP B O 1
ATOM 7088 N N . LYS B 1 372 ? 4.477 1.775 -22.25 1 94.25 372 LYS B N 1
ATOM 7089 C CA . LYS B 1 372 ? 3.344 2.561 -21.766 1 94.25 372 LYS B CA 1
ATOM 7090 C C . LYS B 1 372 ? 2.055 2.148 -22.469 1 94.25 372 LYS B C 1
ATOM 7092 O O . LYS B 1 372 ? 0.99 2.102 -21.859 1 94.25 372 LYS B O 1
ATOM 7097 N N . GLU B 1 373 ? 2.148 1.938 -23.719 1 92.69 373 GLU B N 1
ATOM 7098 C CA . GLU B 1 373 ? 0.963 1.594 -24.5 1 92.69 373 GLU B CA 1
ATOM 7099 C C . GLU B 1 373 ? 0.351 0.281 -24.016 1 92.69 373 GLU B C 1
ATOM 7101 O O . GLU B 1 373 ? -0.854 0.206 -23.766 1 92.69 373 GLU B O 1
ATOM 7106 N N . LYS B 1 374 ? 1.168 -0.742 -23.891 1 91.81 374 LYS B N 1
ATOM 7107 C CA . LYS B 1 374 ? 0.666 -2.021 -23.391 1 91.81 374 LYS B CA 1
ATOM 7108 C C . LYS B 1 374 ? 0.143 -1.895 -21.969 1 91.81 374 LYS B C 1
ATOM 7110 O O . LYS B 1 374 ? -0.818 -2.568 -21.594 1 91.81 374 LYS B O 1
ATOM 7115 N N . THR B 1 375 ? 0.832 -1.063 -21.188 1 96.44 375 THR B N 1
ATOM 7116 C CA . THR B 1 375 ? 0.388 -0.84 -19.812 1 96.44 375 THR B CA 1
ATOM 7117 C C . THR B 1 375 ? -1.021 -0.254 -19.797 1 96.44 375 THR B C 1
ATOM 7119 O O . THR B 1 375 ? -1.892 -0.747 -19.078 1 96.44 375 THR B O 1
ATOM 7122 N N . LYS B 1 376 ? -1.274 0.763 -20.594 1 95.06 376 LYS B N 1
ATOM 7123 C CA . LYS B 1 376 ? -2.572 1.43 -20.641 1 95.06 376 LYS B CA 1
ATOM 7124 C C . LYS B 1 376 ? -3.666 0.473 -21.109 1 95.06 376 LYS B C 1
ATOM 7126 O O . LYS B 1 376 ? -4.816 0.585 -20.688 1 95.06 376 LYS B O 1
ATOM 7131 N N . GLN B 1 377 ? -3.299 -0.427 -21.922 1 94.31 377 GLN B N 1
ATOM 7132 C CA . GLN B 1 377 ? -4.258 -1.392 -22.453 1 94.31 377 GLN B CA 1
ATOM 7133 C C . GLN B 1 377 ? -4.621 -2.434 -21.391 1 94.31 377 GLN B C 1
ATOM 7135 O O . GLN B 1 377 ? -5.77 -2.879 -21.328 1 94.31 377 GLN B O 1
ATOM 7140 N N . ALA B 1 378 ? -3.684 -2.812 -20.609 1 95.31 378 ALA B N 1
ATOM 7141 C CA . ALA B 1 378 ? -3.871 -3.912 -19.672 1 95.31 378 ALA B CA 1
ATOM 7142 C C . ALA B 1 378 ? -4.395 -3.404 -18.328 1 95.31 378 ALA B C 1
ATOM 7144 O O . ALA B 1 378 ? -5.109 -4.121 -17.625 1 95.31 378 ALA B O 1
ATOM 7145 N N . PHE B 1 379 ? -3.984 -2.232 -17.922 1 97.62 379 PHE B N 1
ATOM 7146 C CA . PHE B 1 379 ? -4.41 -1.602 -16.688 1 97.62 379 PHE B CA 1
ATOM 7147 C C . PHE B 1 379 ? -5.375 -0.453 -16.953 1 97.62 379 PHE B C 1
ATOM 7149 O O . PHE B 1 379 ? -4.953 0.624 -17.391 1 97.62 379 PHE B O 1
ATOM 7156 N N . ILE B 1 380 ? -6.645 -0.666 -16.578 1 96.75 380 ILE B N 1
ATOM 7157 C CA . ILE B 1 380 ? -7.652 0.294 -17.016 1 96.75 380 ILE B CA 1
ATOM 7158 C C . ILE B 1 380 ? -8.375 0.874 -15.805 1 96.75 380 ILE B C 1
ATOM 7160 O O . ILE B 1 380 ? -8.367 0.275 -14.727 1 96.75 380 ILE B O 1
ATOM 7164 N N . GLN B 1 381 ? -8.953 1.988 -16 1 96.69 381 GLN B N 1
ATOM 7165 C CA . GLN B 1 381 ? -9.844 2.586 -15.008 1 96.69 381 GLN B CA 1
ATOM 7166 C C . GLN B 1 381 ? -11.016 1.664 -14.688 1 96.69 381 GLN B C 1
ATOM 7168 O O . GLN B 1 381 ? -11.609 1.078 -15.594 1 96.69 381 GLN B O 1
ATOM 7173 N N . ASN B 1 382 ? -11.273 1.473 -13.383 1 97 382 ASN B N 1
ATOM 7174 C CA . ASN B 1 382 ? -12.453 0.722 -12.953 1 97 382 ASN B CA 1
ATOM 7175 C C . ASN B 1 382 ? -13.711 1.187 -13.68 1 97 382 ASN B C 1
ATOM 7177 O O . ASN B 1 382 ? -14.117 2.342 -13.547 1 97 382 ASN B O 1
ATOM 7181 N N . PRO B 1 383 ? -14.312 0.304 -14.43 1 95.94 383 PRO B N 1
ATOM 7182 C CA . PRO B 1 383 ? -15.469 0.714 -15.227 1 95.94 383 PRO B CA 1
ATOM 7183 C C . PRO B 1 383 ? -16.672 1.083 -14.367 1 95.94 383 PRO B C 1
ATOM 7185 O O . PRO B 1 383 ? -17.625 1.699 -14.859 1 95.94 383 PRO B O 1
ATOM 7188 N N . LEU B 1 384 ? -16.656 0.716 -13.164 1 95.31 384 LEU B N 1
ATOM 7189 C CA . LEU B 1 384 ? -17.828 0.924 -12.297 1 95.31 384 LEU B CA 1
ATOM 7190 C C . LEU B 1 384 ? -17.922 2.383 -11.867 1 95.31 384 LEU B C 1
ATOM 7192 O O . LEU B 1 384 ? -18.969 2.818 -11.383 1 95.31 384 LEU B O 1
ATOM 7196 N N . HIS B 1 385 ? -16.797 3.15 -11.969 1 94.19 385 HIS B N 1
ATOM 7197 C CA . HIS B 1 385 ? -16.812 4.574 -11.648 1 94.19 385 HIS B CA 1
ATOM 7198 C C . HIS B 1 385 ? -15.641 5.305 -12.289 1 94.19 385 HIS B C 1
ATOM 7200 O O . HIS B 1 385 ? -14.727 4.672 -12.82 1 94.19 385 HIS B O 1
ATOM 7206 N N . ASP B 1 386 ? -15.68 6.613 -12.242 1 94 386 ASP B N 1
ATOM 7207 C CA . ASP B 1 386 ? -14.578 7.441 -12.734 1 94 386 ASP B CA 1
ATOM 7208 C C . ASP B 1 386 ? -14.305 8.602 -11.789 1 94 386 ASP B C 1
ATOM 7210 O O . ASP B 1 386 ? -13.891 9.68 -12.219 1 94 386 ASP B O 1
ATOM 7214 N N . ASN B 1 387 ? -14.578 8.398 -10.539 1 95.75 387 ASN B N 1
ATOM 7215 C CA . ASN B 1 387 ? -14.539 9.469 -9.547 1 95.75 387 ASN B CA 1
ATOM 7216 C C . ASN B 1 387 ? -13.109 9.742 -9.078 1 95.75 387 ASN B C 1
ATOM 7218 O O . ASN B 1 387 ? -12.805 10.836 -8.602 1 95.75 387 ASN B O 1
ATOM 7222 N N . TYR B 1 388 ? -12.281 8.805 -9.039 1 96.44 388 TYR B N 1
ATOM 7223 C CA . TYR B 1 388 ? -10.883 8.859 -8.641 1 96.44 388 TYR B CA 1
ATOM 7224 C C . TYR B 1 388 ? -10.07 7.773 -9.336 1 96.44 388 TYR B C 1
ATOM 7226 O O . TYR B 1 388 ? -10.633 6.906 -10.008 1 96.44 388 TYR B O 1
ATOM 7234 N N . LEU B 1 389 ? -8.781 7.871 -9.32 1 95.19 389 LEU B N 1
ATOM 7235 C CA . LEU B 1 389 ? -7.926 6.871 -9.953 1 95.19 389 LEU B CA 1
ATOM 7236 C C . LEU B 1 389 ? -8.102 5.512 -9.281 1 95.19 389 LEU B C 1
ATOM 7238 O O . LEU B 1 389 ? -7.883 5.375 -8.078 1 95.19 389 LEU B O 1
ATOM 7242 N N . ASP B 1 390 ? -8.578 4.582 -9.969 1 96.56 390 ASP B N 1
ATOM 7243 C CA . ASP B 1 390 ? -8.836 3.209 -9.547 1 96.56 390 ASP B CA 1
ATOM 7244 C C . ASP B 1 390 ? -8.586 2.229 -10.688 1 96.56 390 ASP B C 1
ATOM 7246 O O . ASP B 1 390 ? -9.461 2.012 -11.531 1 96.56 390 ASP B O 1
ATOM 7250 N N . LEU B 1 391 ? -7.434 1.585 -10.641 1 97.12 391 LEU B N 1
ATOM 7251 C CA . LEU B 1 391 ? -7.02 0.774 -11.781 1 97.12 391 LEU B CA 1
ATOM 7252 C C . LEU B 1 391 ? -7.332 -0.699 -11.539 1 97.12 391 LEU B C 1
ATOM 7254 O O . LEU B 1 391 ? -7.184 -1.195 -10.422 1 97.12 391 LEU B O 1
ATOM 7258 N N . LEU B 1 392 ? -7.758 -1.321 -12.57 1 97.94 392 LEU B N 1
ATOM 7259 C CA . LEU B 1 392 ? -7.93 -2.768 -12.641 1 97.94 392 LEU B CA 1
ATOM 7260 C C . LEU B 1 392 ? -6.945 -3.383 -13.633 1 97.94 392 LEU B C 1
ATOM 7262 O O . LEU B 1 392 ? -6.613 -2.764 -14.648 1 97.94 392 LEU B O 1
ATOM 7266 N N . TYR B 1 393 ? -6.516 -4.539 -13.336 1 98.44 393 TYR B N 1
ATOM 7267 C CA . TYR B 1 393 ? -5.801 -5.324 -14.336 1 98.44 393 TYR B CA 1
ATOM 7268 C C . TYR B 1 393 ? -6.75 -6.25 -15.086 1 98.44 393 TYR B C 1
ATOM 7270 O O . TYR B 1 393 ? -7.488 -7.023 -14.469 1 98.44 393 TYR B O 1
ATOM 7278 N N . LYS B 1 394 ? -6.711 -6.137 -16.422 1 96.94 394 LYS B N 1
ATOM 7279 C CA . LYS B 1 394 ? -7.461 -7.008 -17.328 1 96.94 394 LYS B CA 1
ATOM 7280 C C . LYS B 1 394 ? -6.723 -8.32 -17.562 1 96.94 394 LYS B C 1
ATOM 7282 O O . LYS B 1 394 ? -5.762 -8.375 -18.328 1 96.94 394 LYS B O 1
ATOM 7287 N N . THR B 1 395 ? -7.195 -9.477 -16.969 1 95.06 395 THR B N 1
ATOM 7288 C CA . THR B 1 395 ? -6.426 -10.711 -16.984 1 95.06 395 THR B CA 1
ATOM 7289 C C . THR B 1 395 ? -6.488 -11.375 -18.359 1 95.06 395 THR B C 1
ATOM 7291 O O . THR B 1 395 ? -5.586 -12.125 -18.734 1 95.06 395 THR B O 1
ATOM 7294 N N . GLY B 1 396 ? -7.586 -11.133 -19.078 1 92.31 396 GLY B N 1
ATOM 7295 C CA . GLY B 1 396 ? -7.812 -11.82 -20.328 1 92.31 396 GLY B CA 1
ATOM 7296 C C . GLY B 1 396 ? -8.367 -13.219 -20.156 1 92.31 396 GLY B C 1
ATOM 7297 O O . GLY B 1 396 ? -8.625 -13.922 -21.141 1 92.31 396 GLY B O 1
ATOM 7298 N N . ASP B 1 397 ? -8.617 -13.656 -18.969 1 91.75 397 ASP B N 1
ATOM 7299 C CA . ASP B 1 397 ? -9.172 -14.977 -18.688 1 91.75 397 ASP B CA 1
ATOM 7300 C C . ASP B 1 397 ? -10.688 -14.922 -18.531 1 91.75 397 ASP B C 1
ATOM 7302 O O . ASP B 1 397 ? -11.211 -13.977 -17.938 1 91.75 397 ASP B O 1
ATOM 7306 N N . ILE B 1 398 ? -11.352 -15.953 -19.062 1 93 398 ILE B N 1
ATOM 7307 C CA . ILE B 1 398 ? -12.805 -16.031 -18.984 1 93 398 ILE B CA 1
ATOM 7308 C C . ILE B 1 398 ? -13.211 -16.906 -17.797 1 93 398 ILE B C 1
ATOM 7310 O O . ILE B 1 398 ? -12.711 -18.031 -17.641 1 93 398 ILE B O 1
ATOM 7314 N N . VAL B 1 399 ? -14.133 -16.328 -16.969 1 96.06 399 VAL B N 1
ATOM 7315 C CA . VAL B 1 399 ? -14.531 -17.031 -15.75 1 96.06 399 VAL B CA 1
ATOM 7316 C C . VAL B 1 399 ? -16.047 -16.953 -15.586 1 96.06 399 VAL B C 1
ATOM 7318 O O . VAL B 1 399 ? -16.719 -16.234 -16.312 1 96.06 399 VAL B O 1
ATOM 7321 N N . SER B 1 400 ? -16.609 -17.781 -14.75 1 96.69 400 SER B N 1
ATOM 7322 C CA . SER B 1 400 ? -17.984 -17.703 -14.273 1 96.69 400 SER B CA 1
ATOM 7323 C C . SER B 1 400 ? -18.094 -18.156 -12.82 1 96.69 400 SER B C 1
ATOM 7325 O O . SER B 1 400 ? -17.219 -18.875 -12.32 1 96.69 400 SER B O 1
ATOM 7327 N N . TYR B 1 401 ? -19.062 -17.656 -12.133 1 97.38 401 TYR B N 1
ATOM 7328 C CA . TYR B 1 401 ? -19.312 -18.078 -10.758 1 97.38 401 TYR B CA 1
ATOM 7329 C C . TYR B 1 401 ? -20.109 -19.375 -10.727 1 97.38 401 TYR B C 1
ATOM 7331 O O . TYR B 1 401 ? -20.984 -19.609 -11.562 1 97.38 401 TYR B O 1
ATOM 7339 N N . ASN B 1 402 ? -19.797 -20.25 -9.781 1 97.06 402 ASN B N 1
ATOM 7340 C CA . ASN B 1 402 ? -20.641 -21.422 -9.516 1 97.06 402 ASN B CA 1
ATOM 7341 C C . ASN B 1 402 ? -21.609 -21.156 -8.375 1 97.06 402 ASN B C 1
ATOM 7343 O O . ASN B 1 402 ? -21.75 -20.016 -7.922 1 97.06 402 ASN B O 1
ATOM 7347 N N . GLU B 1 403 ? -22.359 -22.141 -7.91 1 95.62 403 GLU B N 1
ATOM 7348 C CA . GLU B 1 403 ? -23.422 -21.984 -6.93 1 95.62 403 GLU B CA 1
ATOM 7349 C C . GLU B 1 403 ? -22.875 -21.609 -5.559 1 95.62 403 GLU B C 1
ATOM 7351 O O . GLU B 1 403 ? -23.609 -21.125 -4.699 1 95.62 403 GLU B O 1
ATOM 7356 N N . PHE B 1 404 ? -21.562 -21.844 -5.387 1 95.25 404 PHE B N 1
ATOM 7357 C CA . PHE B 1 404 ? -20.938 -21.547 -4.102 1 95.25 404 PHE B CA 1
ATOM 7358 C C . PHE B 1 404 ? -20.25 -20.188 -4.129 1 95.25 404 PHE B C 1
ATOM 7360 O O . PHE B 1 404 ? -19.578 -19.812 -3.168 1 95.25 404 PHE B O 1
ATOM 7367 N N . GLY B 1 405 ? -20.359 -19.453 -5.223 1 95.31 405 GLY B N 1
ATOM 7368 C CA . GLY B 1 405 ? -19.703 -18.156 -5.367 1 95.31 405 GLY B CA 1
ATOM 7369 C C . GLY B 1 405 ? -18.234 -18.281 -5.715 1 95.31 405 GLY B C 1
ATOM 7370 O O . GLY B 1 405 ? -17.484 -17.312 -5.582 1 95.31 405 GLY B O 1
ATOM 7371 N N . GLU B 1 406 ? -17.844 -19.484 -6.086 1 97.62 406 GLU B N 1
ATOM 7372 C CA . GLU B 1 406 ? -16.469 -19.734 -6.512 1 97.62 406 GLU B CA 1
ATOM 7373 C C . GLU B 1 406 ? -16.312 -19.516 -8.008 1 97.62 406 GLU B C 1
ATOM 7375 O O . GLU B 1 406 ? -17.219 -19.781 -8.789 1 97.62 406 GLU B O 1
ATOM 7380 N N . LEU B 1 407 ? -15.125 -19.062 -8.352 1 98 407 LEU B N 1
ATOM 7381 C CA . LEU B 1 407 ? -14.859 -18.812 -9.766 1 98 407 LEU B CA 1
ATOM 7382 C C . LEU B 1 407 ? -14.32 -20.062 -10.445 1 98 407 LEU B C 1
ATOM 7384 O O . LEU B 1 407 ? -13.461 -20.75 -9.891 1 98 407 LEU B O 1
ATOM 7388 N N . LEU B 1 408 ? -14.875 -20.312 -11.562 1 95.88 408 LEU B N 1
ATOM 7389 C CA . LEU B 1 408 ? -14.344 -21.281 -12.508 1 95.88 408 LEU B CA 1
ATOM 7390 C C . LEU B 1 408 ? -13.625 -20.594 -13.656 1 95.88 408 LEU B C 1
ATOM 7392 O O . LEU B 1 408 ? -14.117 -19.594 -14.18 1 95.88 408 LEU B O 1
ATOM 7396 N N . CYS B 1 409 ? -12.484 -21.047 -13.977 1 93.06 409 CYS B N 1
ATOM 7397 C CA . CYS B 1 409 ? -11.719 -20.484 -15.086 1 93.06 409 CYS B CA 1
ATOM 7398 C C . CYS B 1 409 ? -11.758 -21.391 -16.297 1 93.06 409 CYS B C 1
ATOM 7400 O O . CYS B 1 409 ? -11.453 -22.578 -16.203 1 93.06 409 CYS B O 1
ATOM 7402 N N . TYR B 1 410 ? -12.023 -20.828 -17.453 1 86.19 410 TYR B N 1
ATOM 7403 C CA . TYR B 1 410 ? -12.195 -21.609 -18.672 1 86.19 410 TYR B CA 1
ATOM 7404 C C . TYR B 1 410 ? -11 -21.422 -19.609 1 86.19 410 TYR B C 1
ATOM 7406 O O . TYR B 1 410 ? -10.891 -22.109 -20.625 1 86.19 410 TYR B O 1
ATOM 7414 N N . GLY B 1 411 ? -10.109 -20.531 -19.25 1 81.06 411 GLY B N 1
ATOM 7415 C CA . GLY B 1 411 ? -8.938 -20.266 -20.078 1 81.06 411 GLY B CA 1
ATOM 7416 C C . GLY B 1 411 ? -8.898 -18.859 -20.609 1 81.06 411 GLY B C 1
ATOM 7417 O O . GLY B 1 411 ? -9.648 -17.984 -20.156 1 81.06 411 GLY B O 1
ATOM 7418 N N . ARG B 1 412 ? -7.938 -18.516 -21.594 1 74.5 412 ARG B N 1
ATOM 7419 C CA . ARG B 1 412 ? -7.676 -17.172 -22.125 1 74.5 412 ARG B CA 1
ATOM 7420 C C . ARG B 1 412 ? -8.734 -16.781 -23.156 1 74.5 412 ARG B C 1
ATOM 7422 O O . ARG B 1 412 ? -9.164 -17.609 -23.953 1 74.5 412 ARG B O 1
ATOM 7429 N N . ALA B 1 413 ? -8.977 -15.523 -23.031 1 66.38 413 ALA B N 1
ATOM 7430 C CA . ALA B 1 413 ? -9.906 -14.969 -24.016 1 66.38 413 ALA B CA 1
ATOM 7431 C C . ALA B 1 413 ? -9.406 -15.195 -25.438 1 66.38 413 ALA B C 1
ATOM 7433 O O . ALA B 1 413 ? -10.195 -15.445 -26.344 1 66.38 413 ALA B O 1
ATOM 7434 N N . ASP B 1 414 ? -8.047 -15.078 -25.328 1 61.16 414 ASP B N 1
ATOM 7435 C CA . ASP B 1 414 ? -7.453 -15.266 -26.641 1 61.16 414 ASP B CA 1
ATOM 7436 C C . ASP B 1 414 ? -7.602 -16.719 -27.109 1 61.16 414 ASP B C 1
ATOM 7438 O O . ASP B 1 414 ? -7.445 -17 -28.297 1 61.16 414 ASP B O 1
ATOM 7442 N N . ASN B 1 415 ? -7.816 -17.609 -26.188 1 61.09 415 ASN B N 1
ATOM 7443 C CA . ASN B 1 415 ? -8.023 -19.016 -26.516 1 61.09 415 ASN B CA 1
ATOM 7444 C C . ASN B 1 415 ? -9.5 -19.344 -26.672 1 61.09 415 ASN B C 1
ATOM 7446 O O . ASN B 1 415 ? -9.891 -20.516 -26.641 1 61.09 415 ASN B O 1
ATOM 7450 N N . GLN B 1 416 ? -10.219 -18.375 -26.469 1 59.91 416 GLN B N 1
ATOM 7451 C CA . GLN B 1 416 ? -11.633 -18.5 -26.797 1 59.91 416 GLN B CA 1
ATOM 7452 C C . GLN B 1 416 ? -11.859 -18.406 -28.297 1 59.91 416 GLN B C 1
ATOM 7454 O O . GLN B 1 416 ? -11.25 -17.578 -28.969 1 59.91 416 GLN B O 1
ATOM 7459 N N . ILE B 1 417 ? -12.398 -19.453 -28.891 1 65.12 417 ILE B N 1
ATOM 7460 C CA . ILE B 1 417 ? -12.594 -19.453 -30.328 1 65.12 417 ILE B CA 1
ATOM 7461 C C . ILE B 1 417 ? -14.078 -19.359 -30.656 1 65.12 417 ILE B C 1
ATOM 7463 O O . ILE B 1 417 ? -14.922 -19.688 -29.828 1 65.12 417 ILE B O 1
ATOM 7467 N N . LYS B 1 418 ? -14.484 -18.5 -31.734 1 63.06 418 LYS B N 1
ATOM 7468 C CA . LYS B 1 418 ? -15.805 -18.594 -32.344 1 63.06 418 LYS B CA 1
ATOM 7469 C C . LYS B 1 418 ? -15.805 -19.625 -33.469 1 63.06 418 LYS B C 1
ATOM 7471 O O . LYS B 1 418 ? -15.102 -19.453 -34.469 1 63.06 418 LYS B O 1
ATOM 7476 N N . TYR B 1 419 ? -16.297 -20.797 -33.125 1 66.94 419 TYR B N 1
ATOM 7477 C CA . TYR B 1 419 ? -16.297 -21.906 -34.062 1 66.94 419 TYR B CA 1
ATOM 7478 C C . TYR B 1 419 ? -17.719 -22.375 -34.344 1 66.94 419 TYR B C 1
ATOM 7480 O O . TYR B 1 419 ? -18.469 -22.688 -33.406 1 66.94 419 TYR B O 1
ATOM 7488 N N . MET B 1 420 ? -18.078 -22.359 -35.594 1 64 420 MET B N 1
ATOM 7489 C CA . MET B 1 420 ? -19.406 -22.781 -36.062 1 64 420 MET B CA 1
ATOM 7490 C C . MET B 1 420 ? -20.5 -22.031 -35.312 1 64 420 MET B C 1
ATOM 7492 O O . MET B 1 420 ? -21.5 -22.625 -34.938 1 64 420 MET B O 1
ATOM 7496 N N . GLY B 1 421 ? -20.344 -20.766 -35 1 57.53 421 GLY B N 1
ATOM 7497 C CA . GLY B 1 421 ? -21.328 -19.891 -34.375 1 57.53 421 GLY B CA 1
ATOM 7498 C C . GLY B 1 421 ? -21.344 -19.953 -32.875 1 57.53 421 GLY B C 1
ATOM 7499 O O . GLY B 1 421 ? -22.172 -19.312 -32.219 1 57.53 421 GLY B O 1
ATOM 7500 N N . HIS B 1 422 ? -20.406 -20.812 -32.312 1 65.81 422 HIS B N 1
ATOM 7501 C CA . HIS B 1 422 ? -20.359 -20.984 -30.875 1 65.81 422 HIS B CA 1
ATOM 7502 C C . HIS B 1 422 ? -19.078 -20.422 -30.281 1 65.81 422 HIS B C 1
ATOM 7504 O O . HIS B 1 422 ? -18.016 -20.484 -30.906 1 65.81 422 HIS B O 1
ATOM 7510 N N . ARG B 1 423 ? -19.312 -19.625 -29.234 1 63.62 423 ARG B N 1
ATOM 7511 C CA . ARG B 1 423 ? -18.141 -19.234 -28.453 1 63.62 423 ARG B CA 1
ATOM 7512 C C . ARG B 1 423 ? -17.656 -20.391 -27.578 1 63.62 423 ARG B C 1
ATOM 7514 O O . ARG B 1 423 ? -18.391 -20.875 -26.719 1 63.62 423 ARG B O 1
ATOM 7521 N N . ILE B 1 424 ? -16.406 -20.969 -27.859 1 67.62 424 ILE B N 1
ATOM 7522 C CA . ILE B 1 424 ? -15.875 -22.172 -27.234 1 67.62 424 ILE B CA 1
ATOM 7523 C C . ILE B 1 424 ? -14.602 -21.844 -26.469 1 67.62 424 ILE B C 1
ATOM 7525 O O . ILE B 1 424 ? -13.734 -21.125 -26.984 1 67.62 424 ILE B O 1
ATOM 7529 N N . GLU B 1 425 ? -14.539 -22.234 -25.219 1 73.44 425 GLU B N 1
ATOM 7530 C CA . GLU B 1 425 ? -13.305 -22.203 -24.438 1 73.44 425 GLU B CA 1
ATOM 7531 C C . GLU B 1 425 ? -12.531 -23.5 -24.562 1 73.44 425 GLU B C 1
ATOM 7533 O O . GLU B 1 425 ? -12.961 -24.547 -24.047 1 73.44 425 GLU B O 1
ATOM 7538 N N . LEU B 1 426 ? -11.305 -23.391 -25.125 1 78.75 426 LEU B N 1
ATOM 7539 C CA . LEU B 1 426 ? -10.539 -24.594 -25.391 1 78.75 426 LEU B CA 1
ATOM 7540 C C . LEU B 1 426 ? -10.219 -25.328 -24.094 1 78.75 426 LEU B C 1
ATOM 7542 O O . LEU B 1 426 ? -10.133 -26.562 -24.078 1 78.75 426 LEU B O 1
ATOM 7546 N N . GLY B 1 427 ? -10.18 -24.562 -23.031 1 76 427 GLY B N 1
ATOM 7547 C CA . GLY B 1 427 ? -9.906 -25.172 -21.734 1 76 427 GLY B CA 1
ATOM 7548 C C . GLY B 1 427 ? -10.984 -26.125 -21.281 1 76 427 GLY B C 1
ATOM 7549 O O . GLY B 1 427 ? -10.703 -27.125 -20.625 1 76 427 GLY B O 1
ATOM 7550 N N . GLU B 1 428 ? -12.117 -25.781 -21.578 1 74.88 428 GLU B N 1
ATOM 7551 C CA . GLU B 1 428 ? -13.227 -26.672 -21.25 1 74.88 428 GLU B CA 1
ATOM 7552 C C . GLU B 1 428 ? -13.078 -28.016 -21.969 1 74.88 428 GLU B C 1
ATOM 7554 O O . GLU B 1 428 ? -13.336 -29.062 -21.375 1 74.88 428 GLU B O 1
ATOM 7559 N N . ILE B 1 429 ? -12.734 -27.969 -23.203 1 79.88 429 ILE B N 1
ATOM 7560 C CA . ILE B 1 429 ? -12.516 -29.188 -23.984 1 79.88 429 ILE B CA 1
ATOM 7561 C C . ILE B 1 429 ? -11.367 -30 -23.375 1 79.88 429 ILE B C 1
ATOM 7563 O O . ILE B 1 429 ? -11.492 -31.203 -23.172 1 79.88 429 ILE B O 1
ATOM 7567 N N . GLU B 1 430 ? -10.344 -29.266 -23.047 1 84.62 430 GLU B N 1
ATOM 7568 C CA . GLU B 1 430 ? -9.172 -29.906 -22.469 1 84.62 430 GLU B CA 1
ATOM 7569 C C . GLU B 1 430 ? -9.523 -30.609 -21.156 1 84.62 430 GLU B C 1
ATOM 7571 O O . GLU B 1 430 ? -9.062 -31.734 -20.906 1 84.62 430 GLU B O 1
ATOM 7576 N N . SER B 1 431 ? -10.289 -29.969 -20.406 1 79.69 431 SER B N 1
ATOM 7577 C CA . SER B 1 431 ? -10.688 -30.547 -19.125 1 79.69 431 SER B CA 1
ATOM 7578 C C . SER B 1 431 ? -11.422 -31.875 -19.328 1 79.69 431 SER B C 1
ATOM 7580 O O . SER B 1 431 ? -11.164 -32.844 -18.609 1 79.69 431 SER B O 1
ATOM 7582 N N . VAL B 1 432 ? -12.328 -31.938 -20.234 1 79.5 432 VAL B N 1
ATOM 7583 C CA . VAL B 1 432 ? -13.094 -33.156 -20.516 1 79.5 432 VAL B CA 1
ATOM 7584 C C . VAL B 1 432 ? -12.172 -34.219 -21.062 1 79.5 432 VAL B C 1
ATOM 7586 O O . VAL B 1 432 ? -12.195 -35.375 -20.594 1 79.5 432 VAL B O 1
ATOM 7589 N N . ILE B 1 433 ? -11.328 -33.875 -21.969 1 87.56 433 ILE B N 1
ATOM 7590 C CA . ILE B 1 433 ? -10.422 -34.844 -22.594 1 87.56 433 ILE B CA 1
ATOM 7591 C C . ILE B 1 433 ? -9.469 -35.406 -21.547 1 87.56 433 ILE B C 1
ATOM 7593 O O . ILE B 1 433 ? -9.219 -36.594 -21.5 1 87.56 433 ILE B O 1
ATOM 7597 N N . ASN B 1 434 ? -9.016 -34.562 -20.719 1 87.31 434 ASN B N 1
ATOM 7598 C CA . ASN B 1 434 ? -8.07 -34.969 -19.672 1 87.31 434 ASN B CA 1
ATOM 7599 C C . ASN B 1 434 ? -8.719 -35.875 -18.656 1 87.31 434 ASN B C 1
ATOM 7601 O O . ASN B 1 434 ? -8.023 -36.562 -17.906 1 87.31 434 ASN B O 1
ATOM 7605 N N . SER B 1 435 ? -9.969 -35.938 -18.688 1 80.81 435 SER B N 1
ATOM 7606 C CA . SER B 1 435 ? -10.664 -36.812 -17.75 1 80.81 435 SER B CA 1
ATOM 7607 C C . SER B 1 435 ? -10.688 -38.25 -18.25 1 80.81 435 SER B C 1
ATOM 7609 O O . SER B 1 435 ? -11.016 -39.188 -17.5 1 80.81 435 SER B O 1
ATOM 7611 N N . HIS B 1 436 ? -10.344 -38.531 -19.516 1 86.56 436 HIS B N 1
ATOM 7612 C CA . HIS B 1 436 ? -10.258 -39.875 -20.062 1 86.56 436 HIS B CA 1
ATOM 7613 C C . HIS B 1 436 ? -9.172 -40.688 -19.375 1 86.56 436 HIS B C 1
ATOM 7615 O O . HIS B 1 436 ? -8.062 -40.188 -19.156 1 86.56 436 HIS B O 1
ATOM 7621 N N . VAL B 1 437 ? -9.445 -41.844 -19.078 1 85.56 437 VAL B N 1
ATOM 7622 C CA . VAL B 1 437 ? -8.602 -42.719 -18.25 1 85.56 437 VAL B CA 1
ATOM 7623 C C . VAL B 1 437 ? -7.25 -42.906 -18.938 1 85.56 437 VAL B C 1
ATOM 7625 O O . VAL B 1 437 ? -6.219 -43 -18.266 1 85.56 437 VAL B O 1
ATOM 7628 N N . ASN B 1 438 ? -7.262 -42.875 -20.234 1 89.38 438 ASN B N 1
ATOM 7629 C CA . ASN B 1 438 ? -6.035 -43.188 -20.953 1 89.38 438 ASN B CA 1
ATOM 7630 C C . ASN B 1 438 ? -5.266 -41.938 -21.359 1 89.38 438 ASN B C 1
ATOM 7632 O O . ASN B 1 438 ? -4.234 -42.031 -22.031 1 89.38 438 ASN B O 1
ATOM 7636 N N . ILE B 1 439 ? -5.77 -40.812 -21.016 1 89.81 439 ILE B N 1
ATOM 7637 C CA . ILE B 1 439 ? -5.133 -39.562 -21.406 1 89.81 439 ILE B CA 1
ATOM 7638 C C . ILE B 1 439 ? -4.281 -39.031 -20.266 1 89.81 439 ILE B C 1
ATOM 7640 O O . ILE B 1 439 ? -4.754 -3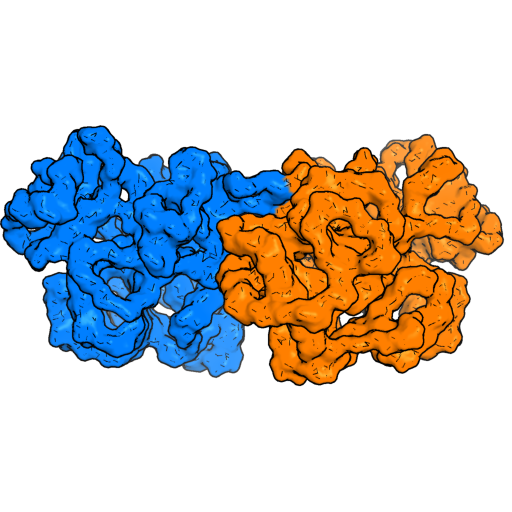8.938 -19.125 1 89.81 439 ILE B O 1
ATOM 7644 N N . LYS B 1 440 ? -3.023 -38.781 -20.578 1 87.12 440 LYS B N 1
ATOM 7645 C CA . LYS B 1 440 ? -2.107 -38.219 -19.578 1 87.12 440 LYS B CA 1
ATOM 7646 C C . LYS B 1 440 ? -2.236 -36.688 -19.516 1 87.12 440 LYS B C 1
ATOM 7648 O O . LYS B 1 440 ? -2.172 -36.125 -18.422 1 87.12 440 LYS B O 1
ATOM 7653 N N . ASN B 1 441 ? -2.336 -36.094 -20.562 1 89.56 441 ASN B N 1
ATOM 7654 C CA . ASN B 1 441 ? -2.488 -34.625 -20.719 1 89.56 441 ASN B CA 1
ATOM 7655 C C . ASN B 1 441 ? -3.01 -34.25 -22.094 1 89.56 441 ASN B C 1
ATOM 7657 O O . ASN B 1 441 ? -2.986 -35.094 -23.016 1 89.56 441 ASN B O 1
ATOM 7661 N N . SER B 1 442 ? -3.58 -33.156 -22.203 1 88.94 442 SER B N 1
ATOM 7662 C CA . SER B 1 442 ? -4.066 -32.688 -23.5 1 88.94 442 SER B CA 1
ATOM 7663 C C . SER B 1 442 ? -3.988 -31.188 -23.625 1 88.94 442 SER B C 1
ATOM 7665 O O . SER B 1 442 ? -3.9 -30.484 -22.609 1 88.94 442 SER B O 1
ATOM 7667 N N . ALA B 1 443 ? -3.855 -30.719 -24.75 1 89.38 443 ALA B N 1
ATOM 7668 C CA . ALA B 1 443 ? -3.908 -29.297 -25.094 1 89.38 443 ALA B CA 1
ATOM 7669 C C . ALA B 1 443 ? -4.586 -29.078 -26.438 1 89.38 443 ALA B C 1
ATOM 7671 O O . ALA B 1 443 ? -4.367 -29.859 -27.391 1 89.38 443 ALA B O 1
ATOM 7672 N N . CYS B 1 444 ? -5.453 -28.109 -26.5 1 86.69 444 CYS B N 1
ATOM 7673 C CA . CYS B 1 444 ? -6.168 -27.828 -27.734 1 86.69 444 CYS B CA 1
ATOM 7674 C C . CYS B 1 444 ? -5.688 -26.516 -28.359 1 86.69 444 CYS B C 1
ATOM 7676 O O . CYS B 1 444 ? -5.34 -25.578 -27.641 1 86.69 444 CYS B O 1
ATOM 7678 N N . ILE B 1 445 ? -5.551 -26.547 -29.578 1 86.75 445 ILE B N 1
ATOM 7679 C CA . ILE B 1 445 ? -5.301 -25.328 -30.328 1 86.75 445 ILE B CA 1
ATOM 7680 C C . ILE B 1 445 ? -6.352 -25.172 -31.422 1 86.75 445 ILE B C 1
ATOM 7682 O O . ILE B 1 445 ? -7.059 -26.125 -31.75 1 86.75 445 ILE B O 1
ATOM 7686 N N . PHE B 1 446 ? -6.598 -23.875 -31.844 1 81.75 446 PHE B N 1
ATOM 7687 C CA . PHE B 1 446 ? -7.559 -23.594 -32.906 1 81.75 446 PHE B CA 1
ATOM 7688 C C . PHE B 1 446 ? -6.867 -22.984 -34.094 1 81.75 446 PHE B C 1
ATOM 7690 O O . PHE B 1 446 ? -6.148 -22 -33.969 1 81.75 446 PHE B O 1
ATOM 7697 N N . LYS B 1 447 ? -6.93 -23.531 -35.188 1 82.88 447 LYS B N 1
ATOM 7698 C CA . LYS B 1 447 ? -6.574 -22.969 -36.469 1 82.88 447 LYS B CA 1
ATOM 7699 C C . LYS B 1 447 ? -7.797 -22.875 -37.375 1 82.88 447 LYS B C 1
ATOM 7701 O O . LYS B 1 447 ? -8.688 -22.047 -37.156 1 82.88 447 LYS B O 1
ATOM 7706 N N . GLU B 1 448 ? -8.055 -23.75 -38.344 1 75.88 448 GLU B N 1
ATOM 7707 C CA . GLU B 1 448 ? -9.305 -23.859 -39.094 1 75.88 448 GLU B CA 1
ATOM 7708 C C . GLU B 1 448 ? -10.32 -24.719 -38.344 1 75.88 448 GLU B C 1
ATOM 7710 O O . GLU B 1 448 ? -11.531 -24.484 -38.438 1 75.88 448 GLU B O 1
ATOM 7715 N N . ASP B 1 449 ? -9.758 -25.609 -37.594 1 82.31 449 ASP B N 1
ATOM 7716 C CA . ASP B 1 449 ? -10.539 -26.484 -36.719 1 82.31 449 ASP B CA 1
ATOM 7717 C C . ASP B 1 449 ? -9.867 -26.625 -35.344 1 82.31 449 ASP B C 1
ATOM 7719 O O . ASP B 1 449 ? -8.719 -26.234 -35.156 1 82.31 449 ASP B O 1
ATOM 7723 N N . ILE B 1 450 ? -10.609 -27.156 -34.375 1 88.19 450 ILE B N 1
ATOM 7724 C CA . ILE B 1 450 ? -10.047 -27.469 -33.062 1 88.19 450 ILE B CA 1
ATOM 7725 C C . ILE B 1 450 ? -9.156 -28.703 -33.188 1 88.19 450 ILE B C 1
ATOM 7727 O O . ILE B 1 450 ? -9.602 -29.75 -33.656 1 88.19 450 ILE B O 1
ATOM 7731 N N . ILE B 1 451 ? -7.949 -28.516 -32.875 1 90.69 451 ILE B N 1
ATOM 7732 C CA . ILE B 1 451 ? -6.996 -29.625 -32.875 1 90.69 451 ILE B CA 1
ATOM 7733 C C . ILE B 1 451 ? -6.617 -29.938 -31.422 1 90.69 451 ILE B C 1
ATOM 7735 O O . ILE B 1 451 ? -6.281 -29.047 -30.641 1 90.69 451 ILE B O 1
ATOM 7739 N N . CYS B 1 452 ? -6.816 -31.156 -31.109 1 92.44 452 CYS B N 1
ATOM 7740 C CA . CYS B 1 452 ? -6.449 -31.594 -29.766 1 92.44 452 CYS B CA 1
ATOM 7741 C C . CYS B 1 452 ? -5.18 -32.438 -29.797 1 92.44 452 CYS B C 1
ATOM 7743 O O . CYS B 1 452 ? -5.117 -33.438 -30.5 1 92.44 452 CYS B O 1
ATOM 7745 N N . PHE B 1 453 ? -4.238 -32 -29.172 1 92.69 453 PHE B N 1
ATOM 7746 C CA . PHE B 1 453 ? -3.051 -32.812 -28.906 1 92.69 453 PHE B CA 1
ATOM 7747 C C . PHE B 1 453 ? -3.186 -33.531 -27.594 1 92.69 453 PHE B C 1
ATOM 7749 O O . PHE B 1 453 ? -3.693 -32.969 -26.609 1 92.69 453 PHE B O 1
ATOM 7756 N N . TYR B 1 454 ? -2.82 -34.781 -27.625 1 92.56 454 TYR B N 1
ATOM 7757 C CA . TYR B 1 454 ? -2.955 -35.5 -26.375 1 92.56 454 TYR B CA 1
ATOM 7758 C C . TYR B 1 454 ? -1.802 -36.5 -26.188 1 92.56 454 TYR B C 1
ATOM 7760 O O . TYR B 1 454 ? -1.187 -36.938 -27.156 1 92.56 454 TYR B O 1
ATOM 7768 N N . GLU B 1 455 ? -1.499 -36.719 -24.938 1 91.25 455 GLU B N 1
ATOM 7769 C CA . GLU B 1 455 ? -0.53 -37.719 -24.547 1 91.25 455 GLU B CA 1
ATOM 7770 C C . GLU B 1 455 ? -1.228 -39 -24.031 1 91.25 455 GLU B C 1
ATOM 7772 O O . GLU B 1 455 ? -2.031 -38.938 -23.109 1 91.25 455 GLU B O 1
ATOM 7777 N N . SER B 1 456 ? -0.991 -40.094 -24.703 1 91.31 456 SER B N 1
ATOM 7778 C CA . SER B 1 456 ? -1.517 -41.406 -24.297 1 91.31 456 SER B CA 1
ATOM 7779 C C . SER B 1 456 ? -0.618 -42.531 -24.797 1 91.31 456 SER B C 1
ATOM 7781 O O . SER B 1 456 ? 0.248 -42.344 -25.641 1 91.31 456 SER B O 1
ATOM 7783 N N . GLU B 1 457 ? -0.735 -43.625 -24.125 1 88.12 457 GLU B N 1
ATOM 7784 C CA . GLU B 1 457 ? 0.033 -44.781 -24.562 1 88.12 457 GLU B CA 1
ATOM 7785 C C . GLU B 1 457 ? -0.473 -45.312 -25.906 1 88.12 457 GLU B C 1
ATOM 7787 O O . GLU B 1 457 ? 0.307 -45.812 -26.719 1 88.12 457 GLU B O 1
ATOM 7792 N N . GLU B 1 458 ? -1.761 -45.188 -26.188 1 88.62 458 GLU B N 1
ATOM 7793 C CA . GLU B 1 458 ? -2.369 -45.688 -27.422 1 88.62 458 GLU B CA 1
ATOM 7794 C C . GLU B 1 458 ? -3.246 -44.625 -28.078 1 88.62 458 GLU B C 1
ATOM 7796 O O . GLU B 1 458 ? -3.559 -43.625 -27.453 1 88.62 458 GLU B O 1
ATOM 7801 N N . GLU B 1 459 ? -3.346 -44.781 -29.344 1 90.56 459 GLU B N 1
ATOM 7802 C CA . GLU B 1 459 ? -4.305 -43.906 -30.016 1 90.56 459 GLU B CA 1
ATOM 7803 C C . GLU B 1 459 ? -5.703 -44.094 -29.438 1 90.56 459 GLU B C 1
ATOM 7805 O O . GLU B 1 459 ? -6.133 -45.219 -29.156 1 90.56 459 GLU B O 1
ATOM 7810 N N . ILE B 1 460 ? -6.266 -43 -29.172 1 89.88 460 ILE B N 1
ATOM 7811 C CA . ILE B 1 460 ? -7.57 -43.031 -28.516 1 89.88 460 ILE B CA 1
ATOM 7812 C C . ILE B 1 460 ? -8.648 -42.562 -29.5 1 89.88 460 ILE B C 1
ATOM 7814 O O . ILE B 1 460 ? -8.445 -41.594 -30.219 1 89.88 460 ILE B O 1
ATOM 7818 N N . ASN B 1 461 ? -9.672 -43.312 -29.688 1 86.56 461 ASN B N 1
ATOM 7819 C CA . ASN B 1 461 ? -10.867 -42.844 -30.375 1 86.56 461 ASN B CA 1
ATOM 7820 C C . ASN B 1 461 ? -11.773 -42.062 -29.422 1 86.56 461 ASN B C 1
ATOM 7822 O O . ASN B 1 461 ? -12.477 -42.625 -28.594 1 86.56 461 ASN B O 1
ATOM 7826 N N . PHE B 1 462 ? -11.781 -40.75 -29.609 1 88.94 462 PHE B N 1
ATOM 7827 C CA . PHE B 1 462 ? -12.453 -39.875 -28.672 1 88.94 462 PHE B CA 1
ATOM 7828 C C . PHE B 1 462 ? -13.93 -39.75 -29 1 88.94 462 PHE B C 1
ATOM 7830 O O . PHE B 1 462 ? -14.703 -39.156 -28.234 1 88.94 462 PHE B O 1
ATOM 7837 N N . LYS B 1 463 ? -14.312 -40.188 -30.172 1 79.06 463 LYS B N 1
ATOM 7838 C CA . LYS B 1 463 ? -15.664 -39.969 -30.672 1 79.06 463 LYS B CA 1
ATOM 7839 C C . LYS B 1 463 ? -16.719 -40.344 -29.641 1 79.06 463 LYS B C 1
ATOM 7841 O O . LYS B 1 463 ? -17.547 -39.531 -29.266 1 79.06 463 LYS B O 1
ATOM 7846 N N . ASP B 1 464 ? -16.641 -41.562 -29.125 1 79.81 464 ASP B N 1
ATOM 7847 C CA . ASP B 1 464 ? -17.656 -42.031 -28.172 1 79.81 464 ASP B CA 1
ATOM 7848 C C . ASP B 1 464 ? -17.484 -41.344 -26.812 1 79.81 464 ASP B C 1
ATOM 7850 O O . ASP B 1 464 ? -18.469 -41.094 -26.109 1 79.81 464 ASP B O 1
ATOM 7854 N N . PHE B 1 465 ? -16.328 -41.062 -26.516 1 87.5 465 PHE B N 1
ATOM 7855 C CA . PHE B 1 465 ? -16.031 -40.469 -25.203 1 87.5 465 PHE B CA 1
ATOM 7856 C C . PHE B 1 465 ? -16.562 -39.062 -25.109 1 87.5 465 PHE B C 1
ATOM 7858 O O . PHE B 1 465 ? -17.078 -38.656 -24.062 1 87.5 465 PHE B O 1
ATOM 7865 N N . LEU B 1 466 ? -16.453 -38.344 -26.172 1 88 466 LEU B N 1
ATOM 7866 C CA . LEU B 1 466 ? -16.734 -36.906 -26.125 1 88 466 LEU B CA 1
ATOM 7867 C C . LEU B 1 466 ? -18.188 -36.625 -26.5 1 88 466 LEU B C 1
ATOM 7869 O O . LEU B 1 466 ? -18.719 -35.594 -26.125 1 88 466 LEU B O 1
ATOM 7873 N N . LYS B 1 467 ? -18.828 -37.531 -27.188 1 77.94 467 LYS B N 1
ATOM 7874 C CA . LYS B 1 467 ? -20.172 -37.312 -27.734 1 77.94 467 LYS B CA 1
ATOM 7875 C C . LYS B 1 467 ? -21.156 -36.938 -26.641 1 77.94 467 LYS B C 1
ATOM 7877 O O . LYS B 1 467 ? -22.016 -36.062 -26.844 1 77.94 467 LYS B O 1
ATOM 7882 N N . ASP B 1 468 ? -20.953 -37.469 -25.406 1 76.5 468 ASP B N 1
ATOM 7883 C CA . ASP B 1 468 ? -21.922 -37.219 -24.344 1 76.5 468 ASP B CA 1
ATOM 7884 C C . ASP B 1 468 ? -21.391 -36.188 -23.359 1 76.5 468 ASP B C 1
ATOM 7886 O O . ASP B 1 468 ? -22.094 -35.812 -22.422 1 76.5 468 ASP B O 1
ATOM 7890 N N . LYS B 1 469 ? -20.266 -35.719 -23.609 1 80.94 469 LYS B N 1
ATOM 7891 C CA . LYS B 1 469 ? -19.656 -34.812 -22.625 1 80.94 469 LYS B CA 1
ATOM 7892 C C . LYS B 1 469 ? -19.516 -33.406 -23.188 1 80.94 469 LYS B C 1
ATOM 7894 O O . LYS B 1 469 ? -19.453 -32.438 -22.422 1 80.94 469 LYS B O 1
ATOM 7899 N N . LEU B 1 470 ? -19.422 -33.375 -24.484 1 82.69 470 LEU B N 1
ATOM 7900 C CA . LEU B 1 470 ? -19.281 -32.094 -25.156 1 82.69 470 LEU B CA 1
ATOM 7901 C C . LEU B 1 470 ? -20.266 -31.953 -26.297 1 82.69 470 LEU B C 1
ATOM 7903 O O . LEU B 1 470 ? -20.562 -32.938 -26.984 1 82.69 470 LEU B O 1
ATOM 7907 N N . PRO B 1 471 ? -20.812 -30.75 -26.406 1 76.69 471 PRO B N 1
ATOM 7908 C CA . PRO B 1 471 ? -21.547 -30.531 -27.641 1 76.69 471 PRO B CA 1
ATOM 7909 C C . PRO B 1 471 ? -20.719 -30.828 -28.891 1 76.69 471 PRO B C 1
ATOM 7911 O O . PRO B 1 471 ? -19.5 -30.672 -28.859 1 76.69 471 PRO B O 1
ATOM 7914 N N . SER B 1 472 ? -21.391 -31.281 -30.016 1 78.06 472 SER B N 1
ATOM 7915 C CA . SER B 1 472 ? -20.734 -31.719 -31.234 1 78.06 472 SER B CA 1
ATOM 7916 C C . SER B 1 472 ? -19.781 -30.656 -31.75 1 78.06 472 SER B C 1
ATOM 7918 O O . SER B 1 472 ? -18.703 -30.969 -32.25 1 78.06 472 SER B O 1
ATOM 7920 N N . TYR B 1 473 ? -20.141 -29.391 -31.578 1 74.75 473 TYR B N 1
ATOM 7921 C CA . TYR B 1 473 ? -19.359 -28.297 -32.156 1 74.75 473 TYR B CA 1
ATOM 7922 C C . TYR B 1 473 ? -18.094 -28.062 -31.344 1 74.75 473 TYR B C 1
ATOM 7924 O O . TYR B 1 473 ? -17.172 -27.375 -31.797 1 74.75 473 TYR B O 1
ATOM 7932 N N . MET B 1 474 ? -17.953 -28.578 -30.141 1 81.62 474 MET B N 1
ATOM 7933 C CA . MET B 1 474 ? -16.781 -28.422 -29.281 1 81.62 474 MET B CA 1
ATOM 7934 C C . MET B 1 474 ? -15.797 -29.562 -29.469 1 81.62 474 MET B C 1
ATOM 7936 O O . MET B 1 474 ? -14.648 -29.469 -29.016 1 81.62 474 MET B O 1
ATOM 7940 N N . ILE B 1 475 ? -16.25 -30.594 -30.109 1 86.44 475 ILE B N 1
ATOM 7941 C CA . ILE B 1 475 ? -15.398 -31.781 -30.266 1 86.44 475 ILE B CA 1
ATOM 7942 C C . ILE B 1 475 ? -14.305 -31.484 -31.297 1 86.44 475 ILE B C 1
ATOM 7944 O O . ILE B 1 475 ? -14.602 -31.109 -32.438 1 86.44 475 ILE B O 1
ATOM 7948 N N . PRO B 1 476 ? -13.031 -31.656 -30.922 1 91.38 476 PRO B N 1
ATOM 7949 C CA . PRO B 1 476 ? -11.938 -31.422 -31.875 1 91.38 476 PRO B CA 1
ATOM 7950 C C . PRO B 1 476 ? -12.078 -32.281 -33.125 1 91.38 476 PRO B C 1
ATOM 7952 O O . PRO B 1 476 ? -12.492 -33.438 -33.062 1 91.38 476 PRO B O 1
ATOM 7955 N N . LYS B 1 477 ? -11.758 -31.641 -34.25 1 85.69 477 LYS B N 1
ATOM 7956 C CA . LYS B 1 477 ? -11.789 -32.375 -35.5 1 85.69 477 LYS B CA 1
ATOM 7957 C C . LYS B 1 477 ? -10.57 -33.281 -35.656 1 85.69 477 LYS B C 1
ATOM 7959 O O . LYS B 1 477 ? -10.641 -34.312 -36.312 1 85.69 477 LYS B O 1
ATOM 7964 N N . ASN B 1 478 ? -9.516 -32.781 -35.188 1 90.62 478 ASN B N 1
ATOM 7965 C CA . ASN B 1 478 ? -8.266 -33.531 -35.281 1 90.62 478 ASN B CA 1
ATOM 7966 C C . ASN B 1 478 ? -7.688 -33.812 -33.906 1 90.62 478 ASN B C 1
ATOM 7968 O O . ASN B 1 478 ? -7.738 -32.969 -33 1 90.62 478 ASN B O 1
ATOM 7972 N N . PHE B 1 479 ? -7.391 -35.094 -33.781 1 93.69 479 PHE B N 1
ATOM 7973 C CA . PHE B 1 479 ? -6.688 -35.531 -32.594 1 93.69 479 PHE B CA 1
ATOM 7974 C C . PHE B 1 479 ? -5.285 -36.031 -32.938 1 93.69 479 PHE B C 1
ATOM 7976 O O . PHE B 1 479 ? -5.125 -36.906 -33.75 1 93.69 479 PHE B O 1
ATOM 7983 N N . ILE B 1 480 ? -4.363 -35.375 -32.344 1 92.31 480 ILE B N 1
ATOM 7984 C CA . ILE B 1 480 ? -2.979 -35.75 -32.625 1 92.31 480 ILE B CA 1
ATOM 7985 C C . ILE B 1 480 ? -2.297 -36.281 -31.375 1 92.31 480 ILE B C 1
ATOM 7987 O O . ILE B 1 480 ? -2.166 -35.562 -30.391 1 92.31 480 ILE B O 1
ATOM 7991 N N . LYS B 1 481 ? -1.986 -37.531 -31.406 1 93.81 481 LYS B N 1
ATOM 7992 C CA . LYS B 1 481 ? -1.267 -38.125 -30.281 1 93.81 481 LYS B CA 1
ATOM 7993 C C . LYS B 1 481 ? 0.196 -37.688 -30.281 1 93.81 481 LYS B C 1
ATOM 7995 O O . LYS B 1 481 ? 0.863 -37.719 -31.312 1 93.81 481 LYS B O 1
ATOM 8000 N N . LEU B 1 482 ? 0.602 -37.281 -29.125 1 91.06 482 LEU B N 1
ATOM 8001 C CA . LEU B 1 482 ? 2.01 -36.969 -28.891 1 91.06 482 LEU B CA 1
ATOM 8002 C C . LEU B 1 482 ? 2.619 -37.906 -27.875 1 91.06 482 LEU B C 1
ATOM 8004 O O . LEU B 1 482 ? 1.923 -38.406 -26.984 1 91.06 482 LEU B O 1
ATOM 8008 N N . ASP B 1 483 ? 3.855 -38.219 -28.031 1 89.31 483 ASP B N 1
ATOM 8009 C CA . ASP B 1 483 ? 4.535 -39 -27.016 1 89.31 483 ASP B CA 1
ATOM 8010 C C . ASP B 1 483 ? 4.688 -38.219 -25.719 1 89.31 483 ASP B C 1
ATOM 8012 O O . ASP B 1 483 ? 4.477 -38.75 -24.625 1 89.31 483 ASP B O 1
ATOM 8016 N N . LYS B 1 484 ? 4.992 -37.031 -25.859 1 88.81 484 LYS B N 1
ATOM 8017 C CA . LYS B 1 484 ? 5.152 -36.125 -24.719 1 88.81 484 LYS B CA 1
ATOM 8018 C C . LYS B 1 484 ? 5.02 -34.656 -25.156 1 88.81 484 LYS B C 1
ATOM 8020 O O . LYS B 1 484 ? 5.523 -34.281 -26.203 1 88.81 484 LYS B O 1
ATOM 8025 N N . PHE B 1 485 ? 4.309 -33.938 -24.344 1 88.5 485 PHE B N 1
ATOM 8026 C CA . PHE B 1 485 ? 4.23 -32.5 -24.625 1 88.5 485 PHE B CA 1
ATOM 8027 C C . PHE B 1 485 ? 5.566 -31.828 -24.359 1 88.5 485 PHE B C 1
ATOM 8029 O O . PHE B 1 485 ? 6.246 -32.156 -23.375 1 88.5 485 PHE B O 1
ATOM 8036 N N . LYS B 1 486 ? 5.918 -31.016 -25.219 1 84.31 486 LYS B N 1
ATOM 8037 C CA . LYS B 1 486 ? 7.047 -30.125 -24.938 1 84.31 486 LYS B CA 1
ATOM 8038 C C . LYS B 1 486 ? 6.656 -29.031 -23.938 1 84.31 486 LYS B C 1
ATOM 8040 O O . LYS B 1 486 ? 5.586 -28.438 -24.062 1 84.31 486 LYS B O 1
ATOM 8045 N N . LEU B 1 487 ? 7.426 -28.953 -22.906 1 81.12 487 LEU B N 1
ATOM 8046 C CA . LEU B 1 487 ? 7.18 -27.922 -21.891 1 81.12 487 LEU B CA 1
ATOM 8047 C C . LEU B 1 487 ? 8.047 -26.703 -22.156 1 81.12 487 LEU B C 1
ATOM 8049 O O . LEU B 1 487 ? 9.156 -26.812 -22.688 1 81.12 487 LEU B O 1
ATOM 8053 N N . ASN B 1 488 ? 7.508 -25.609 -21.891 1 75.5 488 ASN B N 1
ATOM 8054 C CA . ASN B 1 488 ? 8.273 -24.375 -22.016 1 75.5 488 ASN B CA 1
ATOM 8055 C C . ASN B 1 488 ? 9.188 -24.156 -20.812 1 75.5 488 ASN B C 1
ATOM 8057 O O . ASN B 1 488 ? 9.32 -25.031 -19.969 1 75.5 488 ASN B O 1
ATOM 8061 N N . GLN B 1 489 ? 9.805 -23 -20.781 1 68.31 489 GLN B N 1
ATOM 8062 C CA . GLN B 1 489 ? 10.828 -22.719 -19.781 1 68.31 489 GLN B CA 1
ATOM 8063 C C . GLN B 1 489 ? 10.219 -22.609 -18.375 1 68.31 489 GLN B C 1
ATOM 8065 O O . GLN B 1 489 ? 10.922 -22.766 -17.375 1 68.31 489 GLN B O 1
ATOM 8070 N N . ASN B 1 490 ? 8.953 -22.516 -18.344 1 67.38 490 ASN B N 1
ATOM 8071 C CA . ASN B 1 490 ? 8.273 -22.375 -17.062 1 67.38 490 ASN B CA 1
ATOM 8072 C C . ASN B 1 490 ? 7.648 -23.703 -16.625 1 67.38 490 ASN B C 1
ATOM 8074 O O . ASN B 1 490 ? 6.953 -23.75 -15.609 1 67.38 490 ASN B O 1
ATOM 8078 N N . GLY B 1 491 ? 7.84 -24.766 -17.422 1 67.38 491 GLY B N 1
ATOM 8079 C CA . GLY B 1 491 ? 7.297 -26.078 -17.094 1 67.38 491 GLY B CA 1
ATOM 8080 C C . GLY B 1 491 ? 5.867 -26.266 -17.562 1 67.38 491 GLY B C 1
ATOM 8081 O O . GLY B 1 491 ? 5.191 -27.203 -17.141 1 67.38 491 GLY B O 1
ATOM 8082 N N . LYS B 1 492 ? 5.387 -25.281 -18.297 1 72.94 492 LYS B N 1
ATOM 8083 C CA . LYS B 1 492 ? 4.035 -25.375 -18.844 1 72.94 492 LYS B CA 1
ATOM 8084 C C . LYS B 1 492 ? 4.047 -26 -20.234 1 72.94 492 LYS B C 1
ATOM 8086 O O . LYS B 1 492 ? 5.082 -26.016 -20.906 1 72.94 492 LYS B O 1
ATOM 8091 N N . ILE B 1 493 ? 2.979 -26.531 -20.641 1 76.56 493 ILE B N 1
ATOM 8092 C CA . ILE B 1 493 ? 2.857 -27.031 -22.016 1 76.56 493 ILE B CA 1
ATOM 8093 C C . ILE B 1 493 ? 3.164 -25.922 -23 1 76.56 493 ILE B C 1
ATOM 8095 O O . ILE B 1 493 ? 2.623 -24.812 -22.891 1 76.56 493 ILE B O 1
ATOM 8099 N N . ASP B 1 494 ? 4.125 -26.094 -24 1 81.12 494 ASP B N 1
ATOM 8100 C CA . ASP B 1 494 ? 4.496 -25.125 -25.016 1 81.12 494 ASP B CA 1
ATOM 8101 C C . ASP B 1 494 ? 3.496 -25.125 -26.172 1 81.12 494 ASP B C 1
ATOM 8103 O O . ASP B 1 494 ? 3.67 -25.859 -27.156 1 81.12 494 ASP B O 1
ATOM 8107 N N . ARG B 1 495 ? 2.494 -24.344 -26.156 1 79.31 495 ARG B N 1
ATOM 8108 C CA . ARG B 1 495 ? 1.412 -24.359 -27.141 1 79.31 495 ARG B CA 1
ATOM 8109 C C . ARG B 1 495 ? 1.886 -23.828 -28.484 1 79.31 495 ARG B C 1
ATOM 8111 O O . ARG B 1 495 ? 1.271 -24.094 -29.516 1 79.31 495 ARG B O 1
ATOM 8118 N N . LYS B 1 496 ? 2.961 -23.031 -28.469 1 77.75 496 LYS B N 1
ATOM 8119 C CA . LYS B 1 496 ? 3.52 -22.562 -29.734 1 77.75 496 LYS B CA 1
ATOM 8120 C C . LYS B 1 496 ? 4.004 -23.734 -30.594 1 77.75 496 LYS B C 1
ATOM 8122 O O . LYS B 1 496 ? 3.791 -23.75 -31.797 1 77.75 496 LYS B O 1
ATOM 8127 N N . VAL B 1 497 ? 4.641 -24.656 -29.859 1 83.38 497 VAL B N 1
ATOM 8128 C CA . VAL B 1 497 ? 5.148 -25.859 -30.531 1 83.38 497 VAL B CA 1
ATOM 8129 C C . VAL B 1 497 ? 3.984 -26.641 -31.125 1 83.38 497 VAL B C 1
ATOM 8131 O O . VAL B 1 497 ? 4.098 -27.203 -32.219 1 83.38 497 VAL B O 1
ATOM 8134 N N . LEU B 1 498 ? 2.891 -26.656 -30.438 1 85.25 498 LEU B N 1
ATOM 8135 C CA . LEU B 1 498 ? 1.729 -27.406 -30.906 1 85.25 498 LEU B CA 1
ATOM 8136 C C . LEU B 1 498 ? 1.174 -26.797 -32.188 1 85.25 498 LEU B C 1
ATOM 8138 O O . LEU B 1 498 ? 0.801 -27.516 -33.125 1 85.25 498 LEU B O 1
ATOM 8142 N N . LYS B 1 499 ? 1.175 -25.484 -32.219 1 83.62 499 LYS B N 1
ATOM 8143 C CA . LYS B 1 499 ? 0.662 -24.797 -33.406 1 83.62 499 LYS B CA 1
ATOM 8144 C C . LYS B 1 499 ? 1.528 -25.078 -34.625 1 83.62 499 LYS B C 1
ATOM 8146 O O . LYS B 1 499 ? 1.023 -25.141 -35.75 1 83.62 499 LYS B O 1
ATOM 8151 N N . GLU B 1 500 ? 2.838 -25.266 -34.344 1 83.5 500 GLU B N 1
ATOM 8152 C CA . GLU B 1 500 ? 3.777 -25.516 -35.438 1 83.5 500 GLU B CA 1
ATOM 8153 C C . GLU B 1 500 ? 3.635 -26.938 -35.969 1 83.5 500 GLU B C 1
ATOM 8155 O O . GLU B 1 500 ? 4.039 -27.234 -37.094 1 83.5 500 GLU B O 1
ATOM 8160 N N . LEU B 1 501 ? 3.135 -27.75 -35.156 1 84.75 501 LEU B N 1
ATOM 8161 C CA . LEU B 1 501 ? 2.988 -29.141 -35.531 1 84.75 501 LEU B CA 1
ATOM 8162 C C . LEU B 1 501 ? 1.861 -29.312 -36.531 1 84.75 501 LEU B C 1
ATOM 8164 O O . LEU B 1 501 ? 1.728 -30.375 -37.156 1 84.75 501 LEU B O 1
ATOM 8168 N N . VAL B 1 502 ? 1.073 -28.25 -36.688 1 78.25 502 VAL B N 1
ATOM 8169 C CA . VAL B 1 502 ? -0.052 -28.344 -37.594 1 78.25 502 VAL B CA 1
ATOM 8170 C C . VAL B 1 502 ? -0.085 -27.094 -38.5 1 78.25 502 VAL B C 1
ATOM 8172 O O . VAL B 1 502 ? 0.368 -26.016 -38.094 1 78.25 502 VAL B O 1
#

Radius of gyration: 31.35 Å; Cα contacts (8 Å, |Δi|>4): 2192; chains: 2; bounding box: 69×98×74 Å

Solvent-accessible surface area (backbone atoms only — not comparable to full-atom values): 52868 Å² total; per-residue (Å²): 133,83,50,46,68,64,51,31,46,55,57,22,37,75,79,37,28,84,39,60,32,41,32,32,75,86,45,96,62,67,41,72,38,27,37,45,58,46,49,50,46,16,44,10,39,12,28,47,49,41,66,70,70,52,88,79,65,93,65,65,49,41,30,38,33,40,45,63,88,48,69,67,43,51,35,48,54,50,6,36,42,50,39,50,20,21,37,29,52,44,61,66,79,55,54,66,68,59,53,51,53,49,41,70,66,60,55,53,63,35,35,38,34,43,77,86,72,72,76,84,67,103,50,60,70,48,42,60,88,47,38,82,75,43,58,71,39,67,67,60,40,51,52,27,55,67,64,43,37,23,71,40,55,39,32,36,38,60,41,90,30,96,81,68,55,68,44,25,36,28,32,27,27,46,17,52,49,54,43,34,52,40,52,28,63,75,70,63,56,38,51,84,42,25,35,46,43,53,51,54,77,52,37,55,65,26,52,59,56,53,50,34,23,38,51,31,42,10,27,33,32,50,49,64,66,79,49,69,83,38,50,59,65,50,51,50,47,38,46,75,68,46,26,25,34,40,56,36,45,30,58,58,55,36,53,34,45,73,67,53,43,60,78,79,56,75,50,82,46,43,42,34,46,35,29,34,83,54,85,54,57,30,46,44,47,48,52,51,42,67,68,40,73,83,34,47,40,32,35,37,32,49,54,72,56,36,54,29,56,46,26,37,24,71,66,81,74,92,72,57,33,57,48,81,65,47,33,22,41,57,35,79,43,35,43,73,46,35,26,34,97,85,64,44,79,54,55,58,84,45,54,68,52,67,21,38,38,28,41,33,46,64,32,49,38,44,33,30,49,63,33,66,68,63,24,53,72,36,45,35,71,39,84,91,56,78,41,50,72,43,63,24,39,58,69,48,32,32,27,26,23,39,96,84,52,29,29,34,70,36,43,44,50,86,49,42,40,80,47,96,90,34,85,42,45,42,43,51,48,28,41,46,54,35,34,39,90,64,35,71,41,51,50,56,47,78,76,97,52,39,33,31,37,31,23,40,93,59,91,74,81,54,66,77,67,38,62,83,73,36,61,78,83,66,53,54,78,40,77,44,80,34,91,63,81,56,55,39,98,83,54,41,78,36,63,68,60,56,54,68,75,97,133,84,50,47,69,65,50,31,45,56,56,22,38,76,79,38,29,85,38,59,31,40,32,32,74,83,44,96,63,67,41,70,38,26,36,45,57,46,50,50,46,15,43,9,39,11,27,47,50,41,64,72,72,52,85,76,64,94,66,64,48,40,29,38,33,41,45,63,88,49,69,68,43,52,35,47,54,50,5,38,40,49,40,50,20,22,37,30,52,44,61,68,79,55,53,68,70,58,53,51,55,48,41,70,67,62,56,53,62,34,35,40,34,42,75,85,70,72,77,85,67,104,50,62,70,49,42,60,87,48,39,84,76,42,58,71,41,65,67,61,40,51,53,29,54,66,63,43,37,24,73,41,55,40,33,38,40,60,42,90,31,96,83,68,55,66,44,24,38,27,32,29,26,45,16,54,50,54,44,34,50,40,52,28,62,76,69,61,56,38,50,83,41,25,34,47,42,53,50,54,78,53,39,55,66,26,51,59,56,55,50,35,24,39,50,32,42,11,28,34,32,50,49,64,65,79,47,67,82,38,48,62,65,50,51,49,48,40,46,75,69,46,27,23,34,40,56,38,46,32,56,59,56,37,52,35,45,72,67,53,44,59,77,79,56,72,50,82,47,44,42,36,45,35,30,33,83,52,86,55,58,29,44,42,49,49,53,51,42,67,67,39,71,84,36,48,41,32,34,36,32,49,53,71,57,34,54,29,58,47,24,36,23,70,66,83,73,90,73,56,33,58,46,82,65,47,32,22,41,55,36,78,45,34,45,72,46,33,25,34,98,85,64,44,80,55,54,59,85,46,56,67,52,67,20,38,37,28,40,34,46,63,32,48,37,44,33,30,49,65,32,66,68,62,25,56,71,36,45,34,70,36,84,91,57,76,41,50,73,44,62,25,38,60,68,47,31,32,29,25,22,38,97,83,50,29,31,35,70,37,42,43,49,86,50,40,42,81,46,95,90,34,84,42,43,43,43,52,49,30,40,46,55,36,35,38,90,65,34,70,40,53,49,57,49,75,77,98,51,40,33,31,39,32,22,41,93,58,91,73,79,55,66,75,68,38,62,83,73,35,60,77,83,65,53,53,77,38,76,44,82,33,91,63,81,56,56,40,97,83,54,40,77,35,62,69,60,56,53,69,74,97

Nearest PDB structures (foldseek):
  3lgx-assembly4_D  TM=8.539E-01  e=6.260E-43  Streptococcus pyogenes M1 GAS
  3e7x-assembly1_A  TM=7.276E-01  e=2.596E-44  Bacillus subtilis
  7thq-assembly1_B  TM=7.112E-01  e=2.340E-43  Pseudomonas protegens Pf-5
  7thq-assembly2_A  TM=7.176E-01  e=3.164E-42  Pseudomonas protegens Pf-5
  7dq6-assembly1_B  TM=8.788E-01  e=3.253E-35  Embleya scabrispora

pLDDT: mean 91.84, std 9.16, range [45.19, 98.88]

Organism: Campylobacter jejuni subsp. jejuni serotype O:2 (strain ATCC 700819 / NCTC 11168) (NCBI:txid192222)

Sequence (1004 aa):
MTTHIYDFLEKSLIKFSEKTAFVEPFVKERKEITYKDFDLFSKKLASEILKTLGNDNPTQAPVLIILPKGIDCLISFFGVALSGNFYTLLDEKSPKERVEKVIEVLKPKLFITSKDLNFNLDLPTLYTQDFESFNIDESLIKHAKEKHIDTNLLYVFFTSGSTGIPKGVSIAHKSVIDYTFWVCETFKFDENEILANQAPFYFDNSILDIFSSVKSGATLHLLPNHLFAFPNKILECLEKEKVSTIFWVPSVLIYFANTEALNNFSLNALKKMLFCGEIMPNKQLNIWRKHLPNALFANLYGPTEITDVCSFYIINRTFKDEELLPIGKACKNTELLVFDENMNFISPKQIGVKGELFVRGTSLSLGYYNDKEKTKQAFIQNPLHDNYLDLLYKTGDIVSYNEFGELLCYGRADNQIKYMGHRIELGEIESVINSHVNIKNSACIFKEDIICFYESEEEINFKDFLKDKLPSYMIPKNFIKLDKFKLNQNGKIDRKVLKELVMTTHIYDFLEKSLIKFSEKTAFVEPFVKERKEITYKDFDLFSKKLASEILKTLGNDNPTQAPVLIILPKGIDCLISFFGVALSGNFYTLLDEKSPKERVEKVIEVLKPKLFITSKDLNFNLDLPTLYTQDFESFNIDESLIKHAKEKHIDTNLLYVFFTSGSTGIPKGVSIAHKSVIDYTFWVCETFKFDENEILANQAPFYFDNSILDIFSSVKSGATLHLLPNHLFAFPNKILECLEKEKVSTIFWVPSVLIYFANTEALNNFSLNALKKMLFCGEIMPNKQLNIWRKHLPNALFANLYGPTEITDVCSFYIINRTFKDEELLPIGKACKNTELLVFDENMNFISPKQIGVKGELFVRGTSLSLGYYNDKEKTKQAFIQNPLHDNYLDLLYKTGDIVSYNEFGELLCYGRADNQIKYMGHRIELGEIESVINSHVNIKNSACIFKEDIICFYESEEEINFKDFLKDKLPSYMIPKNFIKLDKFKLNQNGKIDRKVLKELV

Secondary structure (DSSP, 8-state):
---STHHHHHHHHHHHTTSEEEEETTSSS-EEEEHHHHHHHHHHHHHHHHHHH-S--SSPPEEEEE--SSHHHHHHHHHHHHTT-EEEEE-TT--HHHHHHHHHHH--SEEEE-GGG----SS-EEEGGGGGG----HHHHHHHHHH--TTSEEEEEEE--TTSSPEEEEEEHHHHHHHHHHHHHHTT--TT-EEEE-S-TTSTTHHHHHHHHHHHT-EEEE--GGGGG-HHHHHHHHHHTT--EEEE-HHHHHHHHHTTGGGG---TT--EEEE-SSPPPHHHHHHHHHH-TTSEEEEEE--GGGTS-SEEEE--S---TTSPPP-BEEPTTEEEEEE-TT-PBPPTTSBT--EEEEEEETT----BTT-HHHHHHHEEE-TT--SS--EEEEEEEEEEE-TTSPEEEEEEGGGEEEETTEEEEHHHHHHHHHTSTTEEEEEEEESSSEEEEEEESS----HHHHHTTS-GGGS-SEEEEESSPPB-TTSSB-HHHHHHT-/---STHHHHHHHHHHHTTSEEEEETTSSS-EEEEHHHHHHHHHHHHHHHHHHHTS--SSPPEEEEE--SSHHHHHHHHHHHHTT-EEEEE-TT--HHHHHHHHHHH--SEEEE-GGG----SS-EEEGGGGGG----HHHHHHHHHH--TTSEEEEEEE--TTSSPEEEEEEHHHHHHHHHHHHHHHT--TT-EEEE-S-TTSTTHHHHHHHHHHHT-EEEE--GGGGG-HHHHHHHHHHTT--EEEE-HHHHHHHHHTTGGGG---TT--EEEE-SSPPPHHHHHHHHHH-TTSEEEEEE--GGGTS-SEEEE--S---TTSPPP-BEEPTTEEEEEE-TT--EE-TTSBT--EEEEEEETT----BTT-HHHHHHHEEE-TT--SS--EEEEEEEEEEE-TTSPEEEEEEGGGEEEETTEEEEHHHHHHHHHTSTTEEEEEEEESSSEEEEEEESS----HHHHHTTS-GGGS-SEEEEESSPPB-TTSSB-HHHHHHT-

Foldseek 3Di:
DDQALCVLLVVLCVPFQQPWAEWACPDPDTDTDGSVRLVVLLLLLLQVVCVQQDPDDLAAFEEEEEEFPDSLVLSVLSSSRLNLHAYAYDYLPDDPVLVVLCCVQRVGQEYEYAVVSVDDDPHHYDHSVCSVVGDGDPVSSVVSVVSHGQQHFSYWAWDQDPVRRTWTFTFTNQLLVVVLVLLCVVVVDALAAEEEDQWTPSDLLRSNQNSNSSNRNYYYYYDGNVCLVPLLVVQVCLQVVLHAEYEEAQLSLLVCQVVVSLVVHLSQSHAEYHYEDDFHFLQSVVSVCVSPVRHWYKYFYDDVQLRGGFFMDTDDDHDARLDGDFNFAGTPQKDKWFAAPVRDTDALQNAPDKGWIKIFGSSGTPATRNCVPVRPVQWDANPVDDPDRTIIGGPQWMWGHHPVSTITTLGGVVQFDCFPNDGDRQSSVQNQVCSDPFWSGWGWHDDPWIEIETEGPDDDDCCVSCVVPDPPRNDTPHYDYDNDFDADPRRHGDVVVVVVVD/DDQALCVLLVVLCVPFQQPWAEWACPDPDTDTDGSVRLVVLLLLLLQVVCVQQPPDDLAAFEEEEEEFFDSLVLSVLSSSRLNLHAYAYDYLPDDPVLVVLCCVQRVGQEYEYAVVSVDDDPHHYDHSVCSVVGDGDPVSSVVSVVSHGQQRFSYWAWDQDPVRRTWTFTFTNQLLVVVLVLLCVVVVAALAAEEEEQWTPSDLLRSNQNSNSSNRNYYYYYYGNVCLVPLLVVQVCLQVVLHAEYEEAQLSLLVCQVVVSLVVDLSQSHAEYHYEDDFHFLQSVVSVCVSPVRHWYKYFYDDVQLRGGFFMDTDDDHDARLDGDFNFAGTPQKDKWFAAPVRHTDALQNAPDKGWIKIFGSSGTPATRNCVPRRPVQWDANPVDDPDRTIIGGPQWMWGHHPVSTITTLGGVVQFDCFPNDGDRQSSVQNQVCSDPFWSGWGWHDDPWIEIETEGPDDDDCCVSCVVPDPPRNDTPHYHYDNDFDADPRRHGDVVVVVVVD